Protein AF-A0A2D6UD51-F1 (afdb_monomer_lite)

Structure (mmCIF, N/CA/C/O backbone):
data_AF-A0A2D6UD51-F1
#
_entry.id   AF-A0A2D6UD51-F1
#
loop_
_atom_site.group_PDB
_atom_site.id
_atom_site.type_symbol
_atom_site.label_atom_id
_atom_site.label_alt_id
_atom_site.label_comp_id
_atom_site.label_asym_id
_atom_site.label_entity_id
_atom_site.label_seq_id
_atom_site.pdbx_PDB_ins_code
_atom_site.Cartn_x
_atom_site.Cartn_y
_atom_site.Cartn_z
_atom_site.occupancy
_atom_site.B_iso_or_equiv
_atom_site.auth_seq_id
_atom_site.auth_comp_id
_atom_site.auth_asym_id
_atom_site.auth_atom_id
_atom_site.pdbx_PDB_model_num
ATOM 1 N N . MET A 1 1 ? -27.243 4.339 31.400 1.00 42.44 1 MET A N 1
ATOM 2 C CA . MET A 1 1 ? -25.853 4.833 31.480 1.00 42.44 1 MET A CA 1
ATOM 3 C C . MET A 1 1 ? -24.941 3.638 31.710 1.00 42.44 1 MET A C 1
ATOM 5 O O . MET A 1 1 ? -25.435 2.666 32.280 1.00 42.44 1 MET A O 1
ATOM 9 N N . PRO A 1 2 ? -23.669 3.690 31.276 1.00 42.19 2 PRO A N 1
ATOM 10 C CA . PRO A 1 2 ? -22.635 2.776 31.763 1.00 42.19 2 PRO A CA 1
ATOM 11 C C . PRO A 1 2 ? -22.556 2.836 33.297 1.00 42.19 2 PRO A C 1
ATOM 13 O O . PRO A 1 2 ? -23.107 3.750 33.915 1.00 42.19 2 PRO A O 1
ATOM 16 N N . SER A 1 3 ? -21.882 1.868 33.917 1.00 50.16 3 SER A N 1
ATOM 17 C CA . SER A 1 3 ? -21.558 1.932 35.346 1.00 50.16 3 SER A CA 1
ATOM 18 C C . SER A 1 3 ? -20.895 3.277 35.675 1.00 50.16 3 SER A C 1
ATOM 20 O O . SER A 1 3 ? -19.895 3.623 35.056 1.00 50.16 3 SER A O 1
ATOM 22 N N . LEU A 1 4 ? -21.433 4.030 36.643 1.00 55.53 4 LEU A N 1
ATOM 23 C CA . LEU A 1 4 ? -20.820 5.275 37.140 1.00 55.53 4 LEU A CA 1
ATOM 24 C C . LEU A 1 4 ? -19.726 4.999 38.195 1.00 55.53 4 LEU A C 1
ATOM 26 O O . LEU A 1 4 ? -19.373 5.871 38.984 1.00 55.53 4 LEU A O 1
ATOM 30 N N . SER A 1 5 ? -19.218 3.765 38.258 1.00 52.59 5 SER A N 1
ATOM 31 C CA . SER A 1 5 ? -18.140 3.379 39.170 1.00 52.59 5 SER A CA 1
ATOM 32 C C . SER A 1 5 ? -16.829 4.056 38.760 1.00 52.59 5 SER A C 1
ATOM 34 O O . SER A 1 5 ? -16.434 3.969 37.602 1.00 52.59 5 SER A O 1
ATOM 36 N N . GLY A 1 6 ? -16.167 4.731 39.706 1.00 54.75 6 GLY A N 1
ATOM 37 C CA . GLY A 1 6 ? -14.929 5.483 39.452 1.00 54.75 6 GLY A CA 1
ATOM 38 C C . GLY A 1 6 ? -15.138 6.894 38.889 1.00 54.75 6 GLY A C 1
ATOM 39 O O . GLY A 1 6 ? -14.168 7.536 38.502 1.00 54.75 6 GLY A O 1
ATOM 40 N N . ILE A 1 7 ? -16.385 7.370 38.834 1.00 62.59 7 ILE A N 1
ATOM 41 C CA . ILE A 1 7 ? -16.730 8.755 38.502 1.00 62.59 7 ILE A CA 1
ATOM 42 C C . ILE A 1 7 ? -17.060 9.484 39.809 1.00 62.59 7 ILE A C 1
ATOM 44 O O . ILE A 1 7 ? -17.810 8.959 40.626 1.00 62.59 7 ILE A O 1
ATOM 48 N N . ASP A 1 8 ? -16.542 10.700 39.986 1.00 72.50 8 ASP A N 1
ATOM 49 C CA . ASP A 1 8 ? -16.785 11.510 41.194 1.00 72.50 8 ASP A CA 1
ATOM 50 C C . ASP A 1 8 ? -17.713 12.714 40.932 1.00 72.50 8 ASP A C 1
ATOM 52 O O . ASP A 1 8 ? -18.311 13.266 41.858 1.00 72.50 8 ASP A O 1
ATOM 56 N N . LEU A 1 9 ? -17.882 13.098 39.658 1.00 83.62 9 LEU A N 1
ATOM 57 C CA . LEU A 1 9 ? -18.710 14.221 39.214 1.00 83.62 9 LEU A CA 1
ATOM 58 C C . LEU A 1 9 ? -19.512 13.869 37.962 1.00 83.62 9 LEU A C 1
ATOM 60 O O . LEU A 1 9 ? -18.961 13.388 36.975 1.00 83.62 9 LEU A O 1
ATOM 64 N N . VAL A 1 10 ? -20.796 14.214 37.965 1.00 80.06 10 VAL A N 1
ATOM 65 C CA . VAL A 1 10 ? -21.640 14.233 36.767 1.00 80.06 10 VAL A CA 1
ATOM 66 C C . VAL A 1 10 ? -22.225 15.631 36.594 1.00 80.06 10 VAL A C 1
ATOM 68 O O . VAL A 1 10 ? -22.787 16.185 37.535 1.00 80.06 10 VAL A O 1
ATOM 71 N N . ILE A 1 11 ? -22.114 16.185 35.384 1.00 84.56 11 ILE A N 1
ATOM 72 C CA . ILE A 1 11 ? -22.740 17.452 34.985 1.00 84.56 11 ILE A CA 1
ATOM 73 C C . ILE A 1 11 ? -23.728 17.159 33.851 1.00 84.56 11 ILE A C 1
ATOM 75 O O . ILE A 1 11 ? -23.324 16.773 32.755 1.00 84.56 11 ILE A O 1
ATOM 79 N N . ASP A 1 12 ? -25.021 17.354 34.099 1.00 81.19 12 ASP A N 1
ATOM 80 C CA . ASP A 1 12 ? -26.097 17.153 33.130 1.00 81.19 12 ASP A CA 1
ATOM 81 C C . ASP A 1 12 ? -26.727 18.487 32.715 1.00 81.19 12 ASP A C 1
ATOM 83 O O . ASP A 1 12 ? -27.565 19.058 33.410 1.00 81.19 12 ASP A O 1
ATOM 87 N N . GLN A 1 13 ? -26.310 19.001 31.557 1.00 79.31 13 GLN A N 1
ATOM 88 C CA . GLN A 1 13 ? -26.825 20.261 31.003 1.00 79.31 13 GLN A CA 1
ATOM 89 C C . GLN A 1 13 ? -27.907 20.056 29.941 1.00 79.31 13 GLN A C 1
ATOM 91 O O . GLN A 1 13 ? -28.259 20.990 29.218 1.00 79.31 13 GLN A O 1
ATOM 96 N N . ARG A 1 14 ? -28.416 18.831 29.789 1.00 77.06 14 ARG A N 1
ATOM 97 C CA . ARG A 1 14 ? -29.441 18.553 28.786 1.00 77.06 14 ARG A CA 1
ATOM 98 C C . ARG A 1 14 ? -30.763 19.161 29.218 1.00 77.06 14 ARG A C 1
ATOM 100 O O . ARG A 1 14 ? -31.162 19.080 30.372 1.00 77.06 14 ARG A O 1
ATOM 107 N N . LEU A 1 15 ? -31.453 19.712 28.234 1.00 77.12 15 LEU A N 1
ATOM 108 C CA . LEU A 1 15 ? -32.728 20.380 28.393 1.00 77.12 15 LEU A CA 1
ATOM 109 C C . LEU A 1 15 ? -33.784 19.610 27.602 1.00 77.12 15 LEU A C 1
ATOM 111 O O . LEU A 1 15 ? -33.614 19.343 26.409 1.00 77.12 15 LEU A O 1
ATOM 115 N N . GLY A 1 16 ? -34.856 19.193 28.266 1.00 72.25 16 GLY A N 1
ATOM 116 C CA . GLY A 1 16 ? -35.985 18.524 27.631 1.00 72.25 16 GLY A CA 1
ATOM 117 C C . GLY A 1 16 ? -35.753 17.088 27.180 1.00 72.25 16 GLY A C 1
ATOM 118 O O . GLY A 1 16 ? -36.596 16.514 26.473 1.00 72.25 16 GLY A O 1
ATOM 119 N N . ALA A 1 17 ? -34.624 16.493 27.557 1.00 70.69 17 ALA A N 1
ATOM 120 C CA . ALA A 1 17 ? -34.274 15.135 27.174 1.00 70.69 17 ALA A CA 1
ATOM 121 C C . ALA A 1 17 ? -35.189 14.105 27.865 1.00 70.69 17 ALA A C 1
ATOM 123 O O . ALA A 1 17 ? -35.735 14.333 28.944 1.00 70.69 17 ALA A O 1
ATOM 124 N N . ASN A 1 18 ? -35.386 12.940 27.239 1.00 66.69 18 ASN A N 1
ATOM 125 C CA . ASN A 1 18 ? -35.996 11.797 27.927 1.00 66.69 18 ASN A CA 1
ATOM 126 C C . ASN A 1 18 ? -34.976 11.224 28.922 1.00 66.69 18 ASN A C 1
ATOM 128 O O . ASN A 1 18 ? -34.053 10.510 28.529 1.00 66.69 18 ASN A O 1
ATOM 132 N N . GLN A 1 19 ? -35.141 11.549 30.203 1.00 65.75 19 GLN A N 1
ATOM 133 C CA . GLN A 1 19 ? -34.215 11.159 31.262 1.00 65.75 19 GLN A CA 1
ATOM 134 C C . GLN A 1 19 ? -34.636 9.827 31.913 1.00 65.75 19 GLN A C 1
ATOM 136 O O . GLN A 1 19 ? -35.228 9.795 32.983 1.00 65.75 19 GLN A O 1
ATOM 141 N N . ASN A 1 20 ? -34.346 8.693 31.264 1.00 62.69 20 ASN A N 1
ATOM 142 C CA . ASN A 1 20 ? -34.684 7.349 31.783 1.00 62.69 20 ASN A CA 1
ATOM 143 C C . ASN A 1 20 ? -33.642 6.788 32.781 1.00 62.69 20 ASN A C 1
ATOM 145 O O . ASN A 1 20 ? -33.481 5.573 32.889 1.00 62.69 20 ASN A O 1
ATOM 149 N N . PHE A 1 21 ? -32.874 7.642 33.460 1.00 70.50 21 PHE A N 1
ATOM 150 C CA . PHE A 1 21 ? -31.707 7.231 34.257 1.00 70.50 21 PHE A CA 1
ATOM 151 C C . PHE A 1 21 ? -31.672 7.837 35.668 1.00 70.50 21 PHE A C 1
ATOM 153 O O . PHE A 1 21 ? -30.634 7.778 36.326 1.00 70.50 21 PHE A O 1
ATOM 160 N N . SER A 1 22 ? -32.785 8.380 36.169 1.00 79.75 22 SER A N 1
ATOM 161 C CA . SER A 1 22 ? -32.863 8.945 37.526 1.00 79.75 22 SER A CA 1
ATOM 162 C C . SER A 1 22 ? -32.406 7.944 38.594 1.00 79.75 22 SER A C 1
ATOM 164 O O . SER A 1 22 ? -31.707 8.328 39.522 1.00 79.75 22 SER A O 1
ATOM 166 N N . SER A 1 23 ? -32.680 6.644 38.419 1.00 79.38 23 SER A N 1
ATOM 167 C CA . SER A 1 23 ? -32.190 5.572 39.303 1.00 79.38 23 SER A CA 1
ATOM 168 C C . SER A 1 23 ? -30.661 5.500 39.392 1.00 79.38 23 SER A C 1
ATOM 170 O O . SER A 1 23 ? -30.124 5.309 40.482 1.00 79.38 23 SER A O 1
ATOM 172 N N . SER A 1 24 ? -29.954 5.697 38.276 1.00 79.06 24 SER A N 1
ATOM 173 C CA . SER A 1 24 ? -28.489 5.751 38.250 1.00 79.06 24 SER A CA 1
ATOM 174 C C . SER A 1 24 ? -27.969 6.992 38.975 1.00 79.06 24 SER A C 1
ATOM 176 O O . SER A 1 24 ? -27.073 6.864 39.805 1.00 79.06 24 SER A O 1
ATOM 178 N N . ALA A 1 25 ? -28.568 8.163 38.733 1.00 82.88 25 ALA A N 1
ATOM 179 C CA . ALA A 1 25 ? -28.207 9.403 39.428 1.00 82.88 25 ALA A CA 1
ATOM 180 C C . ALA A 1 25 ? -28.433 9.296 40.948 1.00 82.88 25 ALA A C 1
ATOM 182 O O . ALA A 1 25 ? -27.556 9.657 41.728 1.00 82.88 25 ALA A O 1
ATOM 183 N N . ILE A 1 26 ? -29.555 8.706 41.377 1.00 86.44 26 ILE A N 1
ATOM 184 C CA . ILE A 1 26 ? -29.848 8.435 42.793 1.00 86.44 26 ILE A CA 1
ATOM 185 C C . ILE A 1 26 ? -28.759 7.550 43.404 1.00 86.44 26 ILE A C 1
ATOM 187 O O . ILE A 1 26 ? -28.179 7.919 44.422 1.00 86.44 26 ILE A O 1
ATOM 191 N N . SER A 1 27 ? -28.447 6.412 42.773 1.00 81.62 27 SER A N 1
ATOM 192 C CA . SER A 1 27 ? -27.422 5.491 43.284 1.00 81.62 27 SER A CA 1
ATOM 193 C C . SER A 1 27 ? -26.031 6.129 43.353 1.00 81.62 27 SER A C 1
ATOM 195 O O . SER A 1 27 ? -25.275 5.870 44.285 1.00 81.62 27 SER A O 1
ATOM 197 N N . PHE A 1 28 ? -25.718 7.007 42.400 1.00 82.50 28 PHE A N 1
ATOM 198 C CA . PHE A 1 28 ? -24.460 7.737 42.324 1.00 82.50 28 PHE A CA 1
ATOM 199 C C . PHE A 1 28 ? -24.309 8.745 43.468 1.00 82.50 28 PHE A C 1
ATOM 201 O O . PHE A 1 28 ? -23.305 8.736 44.178 1.00 82.50 28 PHE A O 1
ATOM 208 N N . ILE A 1 29 ? -25.344 9.553 43.715 1.00 87.06 29 ILE A N 1
ATOM 209 C CA . ILE A 1 29 ? -25.373 10.517 44.823 1.00 87.06 29 ILE A CA 1
ATOM 210 C C . ILE A 1 29 ? -25.384 9.782 46.173 1.00 87.06 29 ILE A C 1
ATOM 212 O O . ILE A 1 29 ? -24.688 10.175 47.108 1.00 87.06 29 ILE A O 1
ATOM 216 N N . GLN A 1 30 ? -26.117 8.670 46.292 1.00 85.31 30 GLN A N 1
ATOM 217 C CA . GLN A 1 30 ? -26.068 7.811 47.482 1.00 85.31 30 GLN A CA 1
ATOM 218 C C . GLN A 1 30 ? -24.655 7.278 47.744 1.00 85.31 30 GLN A C 1
ATOM 220 O O . GLN A 1 30 ? -24.238 7.224 48.899 1.00 85.31 30 GLN A O 1
ATOM 225 N N . GLY A 1 31 ? -23.913 6.953 46.682 1.00 80.00 31 GLY A N 1
ATOM 226 C CA . GLY A 1 31 ? -22.532 6.477 46.727 1.00 80.00 31 GLY A CA 1
ATOM 227 C C . GLY A 1 31 ? -21.464 7.543 46.996 1.00 80.00 31 GLY A C 1
ATOM 228 O O . GLY A 1 31 ? -20.296 7.180 47.075 1.00 80.00 31 GLY A O 1
ATOM 229 N N . GLY A 1 32 ? -21.828 8.822 47.156 1.00 82.44 32 GLY A N 1
ATOM 230 C CA . GLY A 1 32 ? -20.872 9.905 47.436 1.00 82.44 32 GLY A CA 1
ATOM 231 C C . GLY A 1 32 ? -20.588 10.853 46.269 1.00 82.44 32 GLY A C 1
ATOM 232 O O . GLY A 1 32 ? -19.874 11.832 46.462 1.00 82.44 32 GLY A O 1
ATOM 233 N N . GLY A 1 33 ? -21.145 10.603 45.082 1.00 83.81 33 GLY A N 1
ATOM 234 C CA . GLY A 1 33 ? -20.879 11.405 43.887 1.00 83.81 33 GLY A CA 1
ATOM 235 C C . GLY A 1 33 ? -21.514 12.801 43.912 1.00 83.81 33 GLY A C 1
ATOM 236 O O . GLY A 1 33 ? -22.566 13.020 44.522 1.00 83.81 33 GLY A O 1
ATOM 237 N N . ILE A 1 34 ? -20.891 13.751 43.212 1.00 88.31 34 ILE A N 1
ATOM 238 C CA . ILE A 1 34 ? -21.421 15.106 43.008 1.00 88.31 34 ILE A CA 1
ATOM 239 C C . ILE A 1 34 ? -22.226 15.133 41.709 1.00 88.31 34 ILE A C 1
ATOM 241 O O . ILE A 1 34 ? -21.686 14.881 40.634 1.00 88.31 34 ILE A O 1
ATOM 245 N N . TYR A 1 35 ? -23.520 15.432 41.784 1.00 89.44 35 TYR A N 1
ATOM 246 C CA . TYR A 1 35 ? -24.397 15.489 40.615 1.00 89.44 35 TYR A CA 1
ATOM 247 C C . TYR A 1 35 ? -24.924 16.908 40.417 1.00 89.44 35 TYR A C 1
ATOM 249 O O . TYR A 1 35 ? -25.644 17.432 41.267 1.00 89.44 35 TYR A O 1
ATOM 257 N N . PHE A 1 36 ? -24.561 17.521 39.295 1.00 90.25 36 PHE A N 1
ATOM 258 C CA . PHE A 1 36 ? -25.014 18.841 38.876 1.00 90.25 36 PHE A CA 1
ATOM 259 C C . PHE A 1 36 ? -25.988 18.706 37.707 1.00 90.25 36 PHE A C 1
ATOM 261 O O . PHE A 1 36 ? -25.635 18.077 36.710 1.00 90.25 36 PHE A O 1
ATOM 268 N N . ASP A 1 37 ? -27.167 19.322 37.774 1.00 89.06 37 ASP A N 1
ATOM 269 C CA . ASP A 1 37 ? -28.133 19.293 36.677 1.00 89.06 37 ASP A CA 1
ATOM 270 C C . ASP A 1 37 ? -28.860 20.613 36.401 1.00 89.06 37 ASP A C 1
ATOM 272 O O . ASP A 1 37 ? -28.947 21.533 37.220 1.00 89.06 37 ASP A O 1
ATOM 276 N N . VAL A 1 38 ? -29.415 20.697 35.193 1.00 86.44 38 VAL A N 1
ATOM 277 C CA . VAL A 1 38 ? -30.450 21.676 34.858 1.00 86.44 38 VAL A CA 1
ATOM 278 C C . VAL A 1 38 ? -31.787 21.117 35.329 1.00 86.44 38 VAL A C 1
ATOM 280 O O . VAL A 1 38 ? -32.355 20.231 34.704 1.00 86.44 38 VAL A O 1
ATOM 283 N N . ALA A 1 39 ? -32.306 21.646 36.433 1.00 85.06 39 ALA A N 1
ATOM 284 C CA . ALA A 1 39 ? -33.563 21.203 37.032 1.00 85.06 39 ALA A CA 1
ATOM 285 C C . ALA A 1 39 ? -34.800 21.862 36.389 1.00 85.06 39 ALA A C 1
ATOM 287 O O . ALA A 1 39 ? -35.920 21.362 36.535 1.00 85.06 39 ALA A O 1
ATOM 288 N N . TRP A 1 40 ? -34.630 23.011 35.721 1.00 81.56 40 TRP A N 1
ATOM 289 C CA . TRP A 1 40 ? -35.714 23.776 35.092 1.00 81.56 40 TRP A CA 1
ATOM 290 C C . TRP A 1 40 ? -35.199 24.821 34.094 1.00 81.56 40 TRP A C 1
ATOM 292 O O . TRP A 1 40 ? -34.028 25.184 34.118 1.00 81.56 40 TRP A O 1
ATOM 302 N N . GLU A 1 41 ? -36.098 25.350 33.262 1.00 75.94 41 GLU A N 1
ATOM 303 C CA . GLU A 1 41 ? -35.842 26.481 32.367 1.00 75.94 41 GLU A CA 1
ATOM 304 C C . GLU A 1 41 ? -37.118 27.336 32.198 1.00 75.94 41 GLU A C 1
ATOM 306 O O . GLU A 1 41 ? -38.224 26.867 32.475 1.00 75.94 41 GLU A O 1
ATOM 311 N N . TRP A 1 42 ? -36.939 28.597 31.784 1.00 67.12 42 TRP A N 1
ATOM 312 C CA . TRP A 1 42 ? -37.895 29.702 31.596 1.00 67.12 42 TRP A CA 1
ATOM 313 C C . TRP A 1 42 ? -39.373 29.359 31.249 1.00 67.12 42 TRP A C 1
ATOM 315 O O . TRP A 1 42 ? -39.726 28.302 30.726 1.00 67.12 42 TRP A O 1
ATOM 325 N N . ASN A 1 43 ? -40.261 30.319 31.557 1.00 57.62 43 ASN A N 1
ATOM 326 C CA . ASN A 1 43 ? -41.726 30.223 31.666 1.00 57.62 43 ASN A CA 1
ATOM 327 C C . ASN A 1 43 ? -42.451 29.201 30.766 1.00 57.62 43 ASN A C 1
ATOM 329 O O . ASN A 1 43 ? -42.315 29.190 29.546 1.00 57.62 43 ASN A O 1
ATOM 333 N N . ASN A 1 44 ? -43.359 28.441 31.397 1.00 54.69 44 ASN A N 1
ATOM 334 C CA . ASN A 1 44 ? -44.200 27.384 30.812 1.00 54.69 44 ASN A CA 1
ATOM 335 C C . ASN A 1 44 ? -43.468 26.119 30.330 1.00 54.69 44 ASN A C 1
ATOM 337 O O . ASN A 1 44 ? -44.080 25.277 29.672 1.00 54.69 44 ASN A O 1
ATOM 341 N N . GLY A 1 45 ? -42.208 25.934 30.730 1.00 58.19 45 GLY A N 1
ATOM 342 C CA . GLY A 1 45 ? -41.428 24.761 30.365 1.00 58.19 45 GLY A CA 1
ATOM 343 C C . GLY A 1 45 ? -41.054 24.798 28.890 1.00 58.19 45 GLY A C 1
ATOM 344 O O . GLY A 1 45 ? -41.411 23.867 28.156 1.00 58.19 45 GLY A O 1
ATOM 345 N N . CYS A 1 46 ? -40.356 25.867 28.461 1.00 63.34 46 CYS A N 1
ATOM 346 C CA . CYS A 1 46 ? -39.705 25.860 27.149 1.00 63.34 46 CYS A CA 1
ATOM 347 C C . CYS A 1 46 ? -38.959 24.550 26.965 1.00 63.34 46 CYS A C 1
ATOM 349 O O . CYS A 1 46 ? -38.517 23.933 27.937 1.00 63.34 46 CYS A O 1
ATOM 351 N N . CYS A 1 47 ? -38.818 24.142 25.703 1.00 70.44 47 CYS A N 1
ATOM 352 C CA . CYS A 1 47 ? -37.724 23.255 25.374 1.00 70.44 47 CYS A CA 1
ATOM 353 C C . CYS A 1 47 ? -37.863 21.900 26.108 1.00 70.44 47 CYS A C 1
ATOM 355 O O . CYS A 1 47 ? -36.886 21.227 26.385 1.00 70.44 47 CYS A O 1
ATOM 357 N N . ASN A 1 48 ? -39.108 21.507 26.429 1.00 74.06 48 ASN A N 1
ATOM 358 C CA . ASN A 1 48 ? -39.494 20.336 27.220 1.00 74.06 48 ASN A CA 1
ATOM 359 C C . ASN A 1 48 ? -38.987 20.291 28.681 1.00 74.06 48 ASN A C 1
ATOM 361 O O . ASN A 1 48 ? -39.040 19.215 29.278 1.00 74.06 48 ASN A O 1
ATOM 365 N N . ALA A 1 49 ? -38.640 21.421 29.312 1.00 74.31 49 ALA A N 1
ATOM 366 C CA . ALA A 1 49 ? -38.126 21.499 30.695 1.00 74.31 49 ALA A CA 1
ATOM 367 C C . ALA A 1 49 ? -39.040 20.883 31.780 1.00 74.31 49 ALA A C 1
ATOM 369 O O . ALA A 1 49 ? -38.622 20.578 32.896 1.00 74.31 49 ALA A O 1
ATOM 370 N N . SER A 1 50 ? -40.308 20.614 31.448 1.00 78.06 50 SER A N 1
ATOM 371 C CA . SER A 1 50 ? -41.201 19.770 32.259 1.00 78.06 50 SER A CA 1
ATOM 372 C C . SER A 1 50 ? -40.662 18.356 32.530 1.00 78.06 50 SER A C 1
ATOM 374 O O . SER A 1 50 ? -41.061 17.736 33.520 1.00 78.06 50 SER A O 1
ATOM 376 N N . ARG A 1 51 ? -39.775 17.843 31.668 1.00 81.44 51 ARG A N 1
ATOM 377 C CA . ARG A 1 51 ? -39.076 16.564 31.837 1.00 81.44 51 ARG A CA 1
ATOM 378 C C . ARG A 1 51 ? -37.933 16.677 32.832 1.00 81.44 51 ARG A C 1
ATOM 380 O O . ARG A 1 51 ? -37.847 15.828 33.708 1.00 81.44 51 ARG A O 1
ATOM 387 N N . ASP A 1 52 ? -37.154 17.747 32.766 1.00 82.75 52 ASP A N 1
ATOM 388 C CA . ASP A 1 52 ? -36.044 17.978 33.695 1.00 82.75 52 ASP A CA 1
ATOM 389 C C . ASP A 1 52 ? -36.561 18.223 35.114 1.00 82.75 52 ASP A C 1
ATOM 391 O O . ASP A 1 52 ? -36.098 17.604 36.066 1.00 82.75 52 ASP A O 1
ATOM 395 N N . LYS A 1 53 ? -37.669 18.962 35.246 1.00 81.19 53 LYS A N 1
ATOM 396 C CA . LYS A 1 53 ? -38.416 19.064 36.510 1.00 81.19 53 LYS A CA 1
ATOM 397 C C . LYS A 1 53 ? -38.830 17.702 37.069 1.00 81.19 53 LYS A C 1
ATOM 399 O O . LYS A 1 53 ? -38.844 17.511 38.285 1.00 81.19 53 LYS A O 1
ATOM 404 N N . ARG A 1 54 ? -39.265 16.781 36.204 1.00 82.38 54 ARG A N 1
ATOM 405 C CA . ARG A 1 54 ? -39.666 15.433 36.625 1.00 82.38 54 ARG A CA 1
ATOM 406 C C . ARG A 1 54 ? -38.446 14.639 37.079 1.00 82.38 54 ARG A C 1
ATOM 408 O O . ARG A 1 54 ? -38.510 14.042 38.139 1.00 82.38 54 ARG A O 1
ATOM 415 N N . HIS A 1 55 ? -37.347 14.716 36.336 1.00 86.06 55 HIS A N 1
ATOM 416 C CA . HIS A 1 55 ? -36.082 14.069 36.681 1.00 86.06 55 HIS A CA 1
ATOM 417 C C . HIS A 1 55 ? -35.506 14.566 38.010 1.00 86.06 55 HIS A C 1
ATOM 419 O O . HIS A 1 55 ? -35.230 13.755 38.890 1.00 86.06 55 HIS A O 1
ATOM 425 N N . ALA A 1 56 ? -35.426 15.884 38.205 1.00 86.81 56 ALA A N 1
ATOM 426 C CA . ALA A 1 56 ? -35.012 16.497 39.464 1.00 86.81 56 ALA A CA 1
ATOM 427 C C . ALA A 1 56 ? -35.895 16.028 40.630 1.00 86.81 56 ALA A C 1
ATOM 429 O O . ALA A 1 56 ? -35.408 15.671 41.703 1.00 86.81 56 ALA A O 1
ATOM 430 N N . LYS A 1 57 ? -37.216 15.959 40.408 1.00 83.94 57 LYS A N 1
ATOM 431 C CA . LYS A 1 57 ? -38.154 15.416 41.393 1.00 83.94 57 LYS A CA 1
ATOM 432 C C . LYS A 1 57 ? -37.895 13.936 41.692 1.00 83.94 57 LYS A C 1
ATOM 434 O O . LYS A 1 57 ? -37.908 13.565 42.863 1.00 83.94 57 LYS A O 1
ATOM 439 N N . ASP A 1 58 ? -37.671 13.114 40.674 1.00 86.75 58 ASP A N 1
ATOM 440 C CA . ASP A 1 58 ? -37.416 11.683 40.836 1.00 86.75 58 ASP A CA 1
ATOM 441 C C . ASP A 1 58 ? -36.113 11.447 41.623 1.00 86.75 58 ASP A C 1
ATOM 443 O O . ASP A 1 58 ? -36.086 10.589 42.507 1.00 86.75 58 ASP A O 1
ATOM 447 N N . ILE A 1 59 ? -35.068 12.255 41.387 1.00 88.94 59 ILE A N 1
ATOM 448 C CA . ILE A 1 59 ? -33.827 12.243 42.181 1.00 88.94 59 ILE A CA 1
ATOM 449 C C . ILE A 1 59 ? -34.117 12.573 43.647 1.00 88.94 59 ILE A C 1
ATOM 451 O O . ILE A 1 59 ? -33.762 11.796 44.530 1.00 88.94 59 ILE A O 1
ATOM 455 N N . LEU A 1 60 ? -34.786 13.695 43.926 1.00 87.50 60 LEU A N 1
ATOM 456 C CA . LEU A 1 60 ? -35.089 14.129 45.297 1.00 87.50 60 LEU A CA 1
ATOM 457 C C . LEU A 1 60 ? -35.926 13.095 46.061 1.00 87.50 60 LEU A C 1
ATOM 459 O O . LEU A 1 60 ? -35.642 12.804 47.227 1.00 87.50 60 LEU A O 1
ATOM 463 N N . ASP A 1 61 ? -36.925 12.513 45.393 1.00 84.94 61 ASP A N 1
ATOM 464 C CA . ASP A 1 61 ? -37.752 11.445 45.948 1.00 84.94 61 ASP A CA 1
ATOM 465 C C . ASP A 1 61 ? -36.902 10.203 46.265 1.00 84.94 61 ASP A C 1
ATOM 467 O O . ASP A 1 61 ? -37.017 9.635 47.355 1.00 84.94 61 ASP A O 1
ATOM 471 N N . GLY A 1 62 ? -36.010 9.811 45.350 1.00 85.31 62 GLY A N 1
ATOM 472 C CA . GLY A 1 62 ? -35.100 8.678 45.517 1.00 85.31 62 GLY A CA 1
ATOM 473 C C . GLY A 1 62 ? -34.036 8.865 46.602 1.00 85.31 62 GLY A C 1
ATOM 474 O O . GLY A 1 62 ? -33.621 7.889 47.226 1.00 85.31 62 GLY A O 1
ATOM 475 N N . LEU A 1 63 ? -33.633 10.106 46.878 1.00 86.25 63 LEU A N 1
ATOM 476 C CA . LEU A 1 63 ? -32.727 10.459 47.979 1.00 86.25 63 LEU A CA 1
ATOM 477 C C . LEU A 1 63 ? -33.433 10.547 49.342 1.00 86.25 63 LEU A C 1
ATOM 479 O O . LEU A 1 63 ? -32.778 10.751 50.363 1.00 86.25 63 LEU A O 1
ATOM 483 N N . GLY A 1 64 ? -34.761 10.393 49.383 1.00 81.25 64 GLY A N 1
ATOM 484 C CA . GLY A 1 64 ? -35.547 10.483 50.615 1.00 81.25 64 GLY A CA 1
ATOM 485 C C . GLY A 1 64 ? -35.799 11.917 51.095 1.00 81.25 64 GLY A C 1
ATOM 486 O O . GLY A 1 64 ? -36.285 12.111 52.210 1.00 81.25 64 GLY A O 1
ATOM 487 N N . ILE A 1 65 ? -35.536 12.928 50.262 1.00 82.25 65 ILE A N 1
ATOM 488 C CA . ILE A 1 65 ? -35.736 14.350 50.573 1.00 82.25 65 ILE A CA 1
ATOM 489 C C . ILE A 1 65 ? -37.207 14.720 50.303 1.00 82.25 65 ILE A C 1
ATOM 491 O O . ILE A 1 65 ? -37.535 15.471 49.388 1.00 82.25 65 ILE A O 1
ATOM 495 N N . THR A 1 66 ? -38.134 14.132 51.069 1.00 63.38 66 THR A N 1
ATOM 496 C CA . THR A 1 66 ? -39.589 14.242 50.808 1.00 63.38 66 THR A CA 1
ATOM 497 C C . THR A 1 66 ? -40.425 14.707 52.001 1.00 63.38 66 THR A C 1
ATOM 499 O O . THR A 1 66 ? -41.598 15.038 51.833 1.00 63.38 66 THR A O 1
ATOM 502 N N . ALA A 1 67 ? -39.857 14.782 53.207 1.00 50.09 67 ALA A N 1
ATOM 503 C CA . ALA A 1 67 ? -40.659 14.836 54.432 1.00 50.09 67 ALA A CA 1
ATOM 504 C C . ALA A 1 67 ? -41.351 16.183 54.745 1.00 50.09 67 ALA A C 1
ATOM 506 O O . ALA A 1 67 ? -42.182 16.213 55.654 1.00 50.09 67 ALA A O 1
ATOM 507 N N . SER A 1 68 ? -41.093 17.284 54.021 1.00 49.91 68 SER A N 1
ATOM 508 C CA . SER A 1 68 ? -41.743 18.570 54.369 1.00 49.91 68 SER A CA 1
ATOM 509 C C . SER A 1 68 ? -41.825 19.672 53.296 1.00 49.91 68 SER A C 1
ATOM 511 O O . SER A 1 68 ? -42.247 20.782 53.616 1.00 49.91 68 SER A O 1
ATOM 513 N N . GLY A 1 69 ? -41.535 19.413 52.015 1.00 54.56 69 GLY A N 1
ATOM 514 C CA . GLY A 1 69 ? -41.748 20.427 50.971 1.00 54.56 69 GLY A CA 1
ATOM 515 C C . GLY A 1 69 ? -41.658 19.873 49.555 1.00 54.56 69 GLY A C 1
ATOM 516 O O . GLY A 1 69 ? -40.665 19.257 49.193 1.00 54.56 69 GLY A O 1
ATOM 517 N N . VAL A 1 70 ? -42.691 20.093 48.740 1.00 61.56 70 VAL A N 1
ATOM 518 C CA . VAL A 1 70 ? -42.639 19.790 47.303 1.00 61.56 70 VAL A CA 1
ATOM 519 C C . VAL A 1 70 ? -41.775 20.855 46.629 1.00 61.56 70 VAL A C 1
ATOM 521 O O . VAL A 1 70 ? -42.014 22.048 46.839 1.00 61.56 70 VAL A O 1
ATOM 524 N N . MET A 1 71 ? -40.801 20.448 45.807 1.00 71.94 71 MET A N 1
ATOM 525 C CA . MET A 1 71 ? -40.118 21.388 44.918 1.00 71.94 71 MET A CA 1
ATOM 526 C C . MET A 1 71 ? -41.139 21.929 43.913 1.00 71.94 71 MET A C 1
ATOM 528 O O . MET A 1 71 ? -41.682 21.177 43.097 1.00 71.94 71 MET A O 1
ATOM 532 N N . THR A 1 72 ? -41.456 23.220 43.994 1.00 72.12 72 THR A N 1
ATOM 533 C CA . THR A 1 72 ? -42.381 23.863 43.054 1.00 72.12 72 THR A CA 1
ATOM 534 C C . THR A 1 72 ? -41.648 24.903 42.230 1.00 72.12 72 THR A C 1
ATOM 536 O O . THR A 1 72 ? -40.760 25.593 42.718 1.00 72.12 72 THR A O 1
ATOM 539 N N . PHE A 1 73 ? -42.030 25.005 40.963 1.00 72.50 73 PHE A N 1
ATOM 540 C CA . PHE A 1 73 ? -41.430 25.909 39.986 1.00 72.50 73 PHE A CA 1
ATOM 541 C C . PHE A 1 73 ? -42.452 26.994 39.656 1.00 72.50 73 PHE A C 1
ATOM 543 O O . PHE A 1 73 ? -43.652 26.697 39.604 1.00 72.50 73 PHE A O 1
ATOM 550 N N . ASP A 1 74 ? -42.004 28.235 39.474 1.00 64.00 74 ASP A N 1
ATOM 551 C CA . ASP A 1 74 ? -42.898 29.328 39.089 1.00 64.00 74 ASP A CA 1
ATOM 552 C C . ASP A 1 74 ? -43.336 29.173 37.629 1.00 64.00 74 ASP A C 1
ATOM 554 O O . ASP A 1 74 ? -42.511 29.065 36.724 1.00 64.00 74 ASP A O 1
ATOM 558 N N . GLY A 1 75 ? -44.651 29.144 37.409 1.00 54.28 75 GLY A N 1
ATOM 559 C CA . GLY A 1 75 ? -45.270 29.168 36.083 1.00 54.28 75 GLY A CA 1
ATOM 560 C C . GLY A 1 75 ? -45.917 30.513 35.747 1.00 54.28 75 GLY A C 1
ATOM 561 O O . GLY A 1 75 ? -46.640 30.606 34.756 1.00 54.28 75 GLY A O 1
ATOM 562 N N . THR A 1 76 ? -45.752 31.545 36.582 1.00 52.06 76 THR A N 1
ATOM 563 C CA . THR A 1 76 ? -46.424 32.831 36.384 1.00 52.06 76 THR A CA 1
ATOM 564 C C . THR A 1 76 ? -45.666 33.747 35.419 1.00 52.06 76 THR A C 1
ATOM 566 O O . THR A 1 76 ? -44.466 33.999 35.519 1.00 52.06 76 THR A O 1
ATOM 569 N N . ASN A 1 77 ? -46.405 34.300 34.454 1.00 48.41 77 ASN A N 1
ATOM 570 C CA . ASN A 1 77 ? -45.918 35.324 33.535 1.00 48.41 77 ASN A CA 1
ATOM 571 C C . ASN A 1 77 ? -45.755 36.656 34.268 1.00 48.41 77 ASN A C 1
ATOM 573 O O . ASN A 1 77 ? -46.664 37.484 34.248 1.00 48.41 77 ASN A O 1
ATOM 577 N N . ASN A 1 78 ? -44.610 36.875 34.920 1.00 48.34 78 ASN A N 1
ATOM 578 C CA . ASN A 1 78 ? -44.270 38.184 35.466 1.00 48.34 78 ASN A CA 1
ATOM 579 C C . ASN A 1 78 ? -43.372 38.976 34.488 1.00 48.34 78 ASN A C 1
ATOM 581 O O . ASN A 1 78 ? -42.156 38.767 34.462 1.00 48.34 78 ASN A O 1
ATOM 585 N N . PRO A 1 79 ? -43.926 39.929 33.711 1.00 43.19 79 PRO A N 1
ATOM 586 C CA . PRO A 1 79 ? -43.179 40.695 32.710 1.00 43.19 79 PRO A CA 1
ATOM 587 C C . PRO A 1 79 ? -42.090 41.613 33.297 1.00 43.19 79 PRO A C 1
ATOM 589 O O . PRO A 1 79 ? -41.265 42.126 32.552 1.00 43.19 79 PRO A O 1
ATOM 592 N N . THR A 1 80 ? -42.020 41.797 34.622 1.00 48.22 80 THR A N 1
ATOM 593 C CA . THR A 1 80 ? -40.942 42.567 35.284 1.00 48.22 80 THR A CA 1
ATOM 594 C C . THR A 1 80 ? -39.628 41.784 35.450 1.00 48.22 80 THR A C 1
ATOM 596 O O . THR A 1 80 ? -38.651 42.296 36.005 1.00 48.22 80 THR A O 1
ATOM 599 N N . ARG A 1 81 ? -39.581 40.522 35.002 1.00 52.94 81 ARG A N 1
ATOM 600 C CA . ARG A 1 81 ? -38.443 39.604 35.191 1.00 52.94 81 ARG A CA 1
ATOM 601 C C . ARG A 1 81 ? -37.941 38.958 33.896 1.00 52.94 81 ARG A C 1
ATOM 603 O O . ARG A 1 81 ? -37.290 37.926 33.955 1.00 52.94 81 ARG A O 1
ATOM 610 N N . VAL A 1 82 ? -38.217 39.580 32.751 1.00 48.06 82 VAL A N 1
ATOM 611 C CA . VAL A 1 82 ? -37.737 39.150 31.431 1.00 48.06 82 VAL A CA 1
ATOM 612 C C . VAL A 1 82 ? -36.428 39.890 31.127 1.00 48.06 82 VAL A C 1
ATOM 614 O O . VAL A 1 82 ? -36.445 41.103 30.934 1.00 48.06 82 VAL A O 1
ATOM 617 N N . GLY A 1 83 ? -35.296 39.183 31.154 1.00 59.16 83 GLY A N 1
ATOM 618 C CA . GLY A 1 83 ? -33.966 39.730 30.857 1.00 59.16 83 GLY A CA 1
ATOM 619 C C . GLY A 1 83 ? -32.861 39.159 31.748 1.00 59.16 83 GLY A C 1
ATOM 620 O O . GLY A 1 83 ? -33.140 38.610 32.816 1.00 59.16 83 GLY A O 1
ATOM 621 N N . SER A 1 84 ? -31.608 39.316 31.307 1.00 68.88 84 SER A N 1
ATOM 622 C CA . SER A 1 84 ? -30.439 38.827 32.042 1.00 68.88 84 SER A CA 1
ATOM 623 C C . SER A 1 84 ? -30.383 39.405 33.460 1.00 68.88 84 SER A C 1
ATOM 625 O O . SER A 1 84 ? -30.614 40.600 33.662 1.00 68.88 84 SER A O 1
ATOM 627 N N . ARG A 1 85 ? -30.092 38.555 34.450 1.00 74.56 85 ARG A N 1
ATOM 628 C CA . ARG A 1 85 ? -30.026 38.929 35.871 1.00 74.56 85 ARG A CA 1
ATOM 629 C C . ARG A 1 85 ? -28.736 38.444 36.495 1.00 74.56 85 ARG A C 1
ATOM 631 O O . ARG A 1 85 ? -28.440 37.263 36.395 1.00 74.56 85 ARG A O 1
ATOM 638 N N . THR A 1 86 ? -28.059 39.330 37.210 1.00 81.38 86 THR A N 1
ATOM 639 C CA . THR A 1 86 ? -26.968 38.980 38.121 1.00 81.38 86 THR A CA 1
ATOM 640 C C . THR A 1 86 ? -27.526 38.877 39.538 1.00 81.38 86 THR A C 1
ATOM 642 O O . THR A 1 86 ? -28.249 39.772 39.983 1.00 81.38 86 THR A O 1
ATOM 645 N N . LEU A 1 87 ? -27.254 37.769 40.222 1.00 84.12 87 LEU A N 1
ATOM 646 C CA . LEU A 1 87 ? -27.674 37.498 41.593 1.00 84.12 87 LEU A CA 1
ATOM 647 C C . LEU A 1 87 ? -26.453 37.115 42.427 1.00 84.12 87 LEU A C 1
ATOM 649 O O . LEU A 1 87 ? -25.686 36.238 42.035 1.00 84.12 87 LEU A O 1
ATOM 653 N N . SER A 1 88 ? -26.302 37.738 43.592 1.00 87.25 88 SER A N 1
ATOM 654 C CA . SER A 1 88 ? -25.241 37.380 44.530 1.00 87.25 88 SER A CA 1
ATOM 655 C C . SER A 1 88 ? -25.484 35.984 45.109 1.00 87.25 88 SER A C 1
ATOM 657 O O . SER A 1 88 ? -26.622 35.621 45.434 1.00 87.25 88 SER A O 1
ATOM 659 N N . ILE A 1 89 ? -24.409 35.204 45.218 1.00 88.56 89 ILE A N 1
ATOM 660 C CA . ILE A 1 89 ? -24.437 33.872 45.808 1.00 88.56 89 ILE A CA 1
ATOM 661 C C . ILE A 1 89 ? -24.458 34.016 47.331 1.00 88.56 89 ILE A C 1
ATOM 663 O O . ILE A 1 89 ? -23.562 34.589 47.951 1.00 88.56 89 ILE A O 1
ATOM 667 N N . ASN A 1 90 ? -25.510 33.479 47.937 1.00 87.19 90 ASN A N 1
ATOM 668 C CA . ASN A 1 90 ? -25.682 33.390 49.373 1.00 87.19 90 ASN A CA 1
ATOM 669 C C . ASN A 1 90 ? -24.944 32.146 49.873 1.00 87.19 90 ASN A C 1
ATOM 671 O O . ASN A 1 90 ? -25.478 31.038 49.811 1.00 87.19 90 ASN A O 1
ATOM 675 N N . VAL A 1 91 ? -23.718 32.334 50.362 1.00 83.88 91 VAL A N 1
ATOM 676 C CA . VAL A 1 91 ? -22.957 31.259 51.009 1.00 83.88 91 VAL A CA 1
ATOM 677 C C . VAL A 1 91 ? -23.697 30.801 52.272 1.00 83.88 91 VAL A C 1
ATOM 679 O O . VAL A 1 91 ? -23.938 31.630 53.157 1.00 83.88 91 VAL A O 1
ATOM 682 N N . PRO A 1 92 ? -24.073 29.513 52.378 1.00 79.06 92 PRO A N 1
ATOM 683 C CA . PRO A 1 92 ? -24.738 29.000 53.566 1.00 79.06 92 PRO A CA 1
ATOM 684 C C . PRO A 1 92 ? -23.833 29.083 54.798 1.00 79.06 92 PRO A C 1
ATOM 686 O O . PRO A 1 92 ? -22.642 28.784 54.729 1.00 79.06 92 PRO A O 1
ATOM 689 N N . ASP A 1 93 ? -24.404 29.455 55.944 1.00 75.88 93 ASP A N 1
ATOM 690 C CA . ASP A 1 93 ? -23.687 29.405 57.218 1.00 75.88 93 ASP A CA 1
ATOM 691 C C . ASP A 1 93 ? -23.587 27.953 57.704 1.00 75.88 93 ASP A C 1
ATOM 693 O O . ASP A 1 93 ? -24.544 27.383 58.229 1.00 75.88 93 ASP A O 1
ATOM 697 N N . THR A 1 94 ? -22.410 27.355 57.525 1.00 72.62 94 THR A N 1
ATOM 698 C CA . THR A 1 94 ? -22.102 25.986 57.962 1.00 72.62 94 THR A CA 1
ATOM 699 C C . THR A 1 94 ? -21.776 25.892 59.455 1.00 72.62 94 THR A C 1
ATOM 701 O O . THR A 1 94 ? -21.624 24.792 59.977 1.00 72.62 94 THR A O 1
ATOM 704 N N . SER A 1 95 ? -21.695 27.018 60.175 1.00 68.12 95 SER A N 1
ATOM 705 C CA . SER A 1 95 ? -21.401 27.059 61.615 1.00 68.12 95 SER A CA 1
ATOM 706 C C . SER A 1 95 ? -22.651 27.074 62.507 1.00 68.12 95 SER A C 1
ATOM 708 O O . SER A 1 95 ? -22.552 26.813 63.709 1.00 68.12 95 SER A O 1
ATOM 710 N N . SER A 1 96 ? -23.838 27.324 61.939 1.00 59.84 96 SER A N 1
ATOM 711 C CA . SER A 1 96 ? -25.127 27.265 62.638 1.00 59.84 96 SER A CA 1
ATOM 712 C C . SER A 1 96 ? -25.925 25.998 62.288 1.00 59.84 96 SER A C 1
ATOM 714 O O . SER A 1 96 ? -25.849 25.453 61.191 1.00 59.84 96 SER A O 1
ATOM 716 N N . GLY A 1 97 ? -26.672 25.483 63.275 1.00 65.94 97 GLY A N 1
ATOM 717 C CA . GLY A 1 97 ? -27.118 24.082 63.425 1.00 65.94 97 GLY A CA 1
ATOM 718 C C . GLY A 1 97 ? -27.921 23.381 62.311 1.00 65.94 97 GLY A C 1
ATOM 719 O O . GLY A 1 97 ? -28.349 22.252 62.537 1.00 65.94 97 GLY A O 1
ATOM 720 N N . VAL A 1 98 ? -28.148 23.987 61.140 1.00 69.50 98 VAL A N 1
ATOM 721 C CA . VAL A 1 98 ? -28.820 23.338 59.994 1.00 69.50 98 VAL A CA 1
ATOM 722 C C . VAL A 1 98 ? -27.823 22.622 59.075 1.00 69.50 98 VAL A C 1
ATOM 724 O O . VAL A 1 98 ? -28.129 21.528 58.609 1.00 69.50 98 VAL A O 1
ATOM 727 N N . LEU A 1 99 ? -26.627 23.190 58.877 1.00 73.81 99 LEU A N 1
ATOM 728 C CA . LEU A 1 99 ? -25.545 22.635 58.043 1.00 73.81 99 LEU A CA 1
ATOM 729 C C . LEU A 1 99 ? -24.269 22.338 58.852 1.00 73.81 99 LEU A C 1
ATOM 731 O O . LEU A 1 99 ? -23.196 22.170 58.280 1.00 73.81 99 LEU A O 1
ATOM 735 N N . ALA A 1 100 ? -24.385 22.241 60.183 1.00 66.00 100 ALA A N 1
ATOM 736 C CA . ALA A 1 100 ? -23.272 22.067 61.127 1.00 66.00 100 ALA A CA 1
ATOM 737 C C . ALA A 1 100 ? -22.477 20.744 60.993 1.00 66.00 100 ALA A C 1
ATOM 739 O O . ALA A 1 100 ? -21.611 20.462 61.820 1.00 66.00 100 ALA A O 1
ATOM 740 N N . GLY A 1 101 ? -22.762 19.935 59.969 1.00 65.94 101 GLY A N 1
ATOM 741 C CA . GLY A 1 101 ? -22.038 18.713 59.614 1.00 65.94 101 GLY A CA 1
ATOM 742 C C . GLY A 1 101 ? -21.680 18.609 58.127 1.00 65.94 101 GLY A C 1
ATOM 743 O O . GLY A 1 101 ? -21.316 17.524 57.685 1.00 65.94 101 GLY A O 1
ATOM 744 N N . SER A 1 102 ? -21.803 19.693 57.352 1.00 77.25 102 SER A N 1
ATOM 745 C CA . SER A 1 102 ? -21.414 19.705 55.937 1.00 77.25 102 SER A CA 1
ATOM 746 C C . SER A 1 102 ? -19.902 19.550 55.763 1.00 77.25 102 SER A C 1
ATOM 748 O O . SER A 1 102 ? -19.114 20.225 56.425 1.00 77.25 102 SER A O 1
ATOM 750 N N . SER A 1 103 ? -19.504 18.663 54.848 1.00 74.44 103 SER A N 1
ATOM 751 C CA . SER A 1 103 ? -18.128 18.527 54.357 1.00 74.44 103 SER A CA 1
ATOM 752 C C . SER A 1 103 ? -17.852 19.389 53.119 1.00 74.44 103 SER A C 1
ATOM 754 O O . SER A 1 103 ? -16.758 19.322 52.563 1.00 74.44 103 SER A O 1
ATOM 756 N N . ILE A 1 104 ? -18.836 20.170 52.664 1.00 84.94 104 ILE A N 1
ATOM 757 C CA . ILE A 1 104 ? -18.746 21.017 51.474 1.00 84.94 104 ILE A CA 1
ATOM 758 C C . ILE A 1 104 ? -18.138 22.366 51.866 1.00 84.94 104 ILE A C 1
ATOM 760 O O . ILE A 1 104 ? -18.685 23.102 52.690 1.00 84.94 104 ILE A O 1
ATOM 764 N N . ASP A 1 105 ? -17.007 22.711 51.252 1.00 84.25 105 ASP A N 1
ATOM 765 C CA . ASP A 1 105 ? -16.399 24.032 51.406 1.00 84.25 105 ASP A CA 1
ATOM 766 C C . ASP A 1 105 ? -17.072 25.039 50.466 1.00 84.25 105 ASP A C 1
ATOM 768 O O . ASP A 1 105 ? -16.846 25.035 49.258 1.00 84.25 105 ASP A O 1
ATOM 772 N N . TYR A 1 106 ? -17.901 25.921 51.024 1.00 86.94 106 TYR A N 1
ATOM 773 C CA . TYR A 1 106 ? -18.559 26.997 50.279 1.00 86.94 106 TYR A CA 1
ATOM 774 C C . TYR A 1 106 ? -17.716 28.279 50.174 1.00 86.94 106 TYR A C 1
ATOM 776 O O . TYR A 1 106 ? -18.142 29.238 49.526 1.00 86.94 106 TYR A O 1
ATOM 784 N N . SER A 1 107 ? -16.532 28.337 50.794 1.00 83.38 107 SER A N 1
ATOM 785 C CA . SER A 1 107 ? -15.686 29.535 50.792 1.00 83.38 107 SER A CA 1
ATOM 786 C C . SER A 1 107 ? -15.305 30.054 49.394 1.00 83.38 107 SER A C 1
ATOM 788 O O . SER A 1 107 ? -15.276 31.281 49.243 1.00 83.38 107 SER A O 1
ATOM 790 N N . PRO A 1 108 ? -15.132 29.213 48.344 1.00 85.81 108 PRO A N 1
ATOM 791 C CA . PRO A 1 108 ? -14.863 29.699 46.986 1.00 85.81 108 PRO A CA 1
ATOM 792 C C . PRO A 1 108 ? -16.004 30.527 46.380 1.00 85.81 108 PRO A C 1
ATOM 794 O O . PRO A 1 108 ? -15.776 31.315 45.463 1.00 85.81 108 PRO A O 1
ATOM 797 N N . LEU A 1 109 ? -17.225 30.386 46.908 1.00 86.81 109 LEU A N 1
ATOM 798 C CA . LEU A 1 109 ? -18.407 31.131 46.471 1.00 86.81 109 LEU A CA 1
ATOM 799 C C . LEU A 1 109 ? -18.613 32.451 47.233 1.00 86.81 109 LEU A C 1
ATOM 801 O O . LEU A 1 109 ? -19.542 33.204 46.934 1.00 86.81 109 LEU A O 1
ATOM 805 N N . SER A 1 110 ? -17.770 32.759 48.222 1.00 87.31 110 SER A N 1
ATOM 806 C CA . SER A 1 110 ? -17.918 33.963 49.043 1.00 87.31 110 SER A CA 1
ATOM 807 C C . SER A 1 110 ? -17.729 35.239 48.222 1.00 87.31 110 SER A C 1
ATOM 809 O O . SER A 1 110 ? -16.698 35.443 47.582 1.00 87.31 110 SER A O 1
ATOM 811 N N . GLY A 1 111 ? -18.740 36.113 48.247 1.00 85.00 111 GLY A N 1
ATOM 812 C CA . GLY A 1 111 ? -18.740 37.381 47.510 1.00 85.00 111 GLY A CA 1
ATOM 813 C C . GLY A 1 111 ? -18.911 37.244 45.994 1.00 85.00 111 GLY A C 1
ATOM 814 O O . GLY A 1 111 ? -18.709 38.228 45.287 1.00 85.00 111 GLY A O 1
ATOM 815 N N . LYS A 1 112 ? -19.263 36.051 45.499 1.00 87.94 112 LYS A N 1
ATOM 816 C CA . LYS A 1 112 ? -19.446 35.757 44.074 1.00 87.94 112 LYS A CA 1
ATOM 817 C C . LYS A 1 112 ? -20.863 36.068 43.602 1.00 87.94 112 LYS A C 1
ATOM 819 O O . LYS A 1 112 ? -21.818 35.990 44.377 1.00 87.94 112 LYS A O 1
ATOM 824 N N . GLU A 1 113 ? -21.013 36.380 42.318 1.00 87.38 113 GLU A N 1
ATOM 825 C CA . GLU A 1 113 ? -22.320 36.593 41.685 1.00 87.38 113 GLU A CA 1
ATOM 826 C C . GLU A 1 113 ? -22.501 35.737 40.430 1.00 87.38 113 GLU A C 1
ATOM 828 O O . GLU A 1 113 ? -21.597 35.617 39.610 1.00 87.38 113 GLU A O 1
ATOM 833 N N . ILE A 1 114 ? -23.701 35.188 40.243 1.00 83.56 114 ILE A N 1
ATOM 834 C CA . ILE A 1 114 ? -24.060 34.413 39.053 1.00 83.56 114 ILE A CA 1
ATOM 835 C C . ILE A 1 114 ? -25.031 35.193 38.171 1.00 83.56 114 ILE A C 1
ATOM 837 O O . ILE A 1 114 ? -25.996 35.804 38.641 1.00 83.56 114 ILE A O 1
ATOM 841 N N . LYS A 1 115 ? -24.778 35.153 36.868 1.00 82.69 115 LYS A N 1
ATOM 842 C CA . LYS A 1 115 ? -25.575 35.786 35.831 1.00 82.69 115 LYS A CA 1
ATOM 843 C C . LYS A 1 115 ? -26.370 34.755 35.036 1.00 82.69 115 LYS A C 1
ATOM 845 O O . LYS A 1 115 ? -25.823 33.804 34.489 1.00 82.69 115 LYS A O 1
ATOM 850 N N . PHE A 1 116 ? -27.666 34.997 34.921 1.00 78.25 116 PHE A N 1
ATOM 851 C CA . PHE A 1 116 ? -28.623 34.177 34.184 1.00 78.25 116 PHE A CA 1
ATOM 852 C C . PHE A 1 116 ? -29.078 34.896 32.909 1.00 78.25 116 PHE A C 1
ATOM 854 O O . PHE A 1 116 ? -29.075 36.134 32.865 1.00 78.25 116 PHE A O 1
ATOM 861 N N . GLY A 1 117 ? -29.488 34.142 31.885 1.00 67.19 117 GLY A N 1
ATOM 862 C CA . GLY A 1 117 ? -30.053 34.682 30.642 1.00 67.19 117 GLY A CA 1
ATOM 863 C C . GLY A 1 117 ? -31.535 35.031 30.798 1.00 67.19 117 GLY A C 1
ATOM 864 O O . GLY A 1 117 ? -31.975 36.101 30.371 1.00 67.19 117 GLY A O 1
ATOM 865 N N . ALA A 1 118 ? -32.274 34.173 31.504 1.00 67.94 118 ALA A N 1
ATOM 866 C CA . ALA A 1 118 ? -33.645 34.365 31.955 1.00 67.94 118 ALA A CA 1
ATOM 867 C C . ALA A 1 118 ? -33.919 33.415 33.139 1.00 67.94 118 ALA A C 1
ATOM 869 O O . ALA A 1 118 ? -34.446 32.322 32.955 1.00 67.94 118 ALA A O 1
ATOM 870 N N . ALA A 1 119 ? -33.564 33.830 34.362 1.00 61.53 119 ALA A N 1
ATOM 871 C CA . ALA A 1 119 ? -33.613 32.954 35.537 1.00 61.53 119 ALA A CA 1
ATOM 872 C C . ALA A 1 119 ? -35.006 32.323 35.742 1.00 61.53 119 ALA A C 1
ATOM 874 O O . ALA A 1 119 ? -35.955 33.013 36.134 1.00 61.53 119 ALA A O 1
ATOM 875 N N . GLY A 1 120 ? -35.123 31.011 35.517 1.00 65.81 120 GLY A N 1
ATOM 876 C CA . GLY A 1 120 ? -36.254 30.230 36.001 1.00 65.81 120 GLY A CA 1
ATOM 877 C C . GLY A 1 120 ? -36.272 30.260 37.528 1.00 65.81 120 GLY A C 1
ATOM 878 O O . GLY A 1 120 ? -35.226 30.275 38.176 1.00 65.81 120 GLY A O 1
ATOM 879 N N . LEU A 1 121 ? -37.458 30.331 38.131 1.00 68.88 121 LEU A N 1
ATOM 880 C CA . LEU A 1 121 ? -37.603 30.412 39.585 1.00 68.88 121 LEU A CA 1
ATOM 881 C C . LEU A 1 121 ? -38.061 29.074 40.157 1.00 68.88 121 LEU A C 1
ATOM 883 O O . LEU A 1 121 ? -39.017 28.465 39.664 1.00 68.88 121 LEU A O 1
ATOM 887 N N . ILE A 1 122 ? -37.419 28.670 41.252 1.00 78.12 122 ILE A N 1
ATOM 888 C CA . ILE A 1 122 ? -37.858 27.548 42.078 1.00 78.12 122 ILE A CA 1
ATOM 889 C C . ILE A 1 122 ? -38.545 28.145 43.312 1.00 78.12 122 ILE A C 1
ATOM 891 O O . ILE A 1 122 ? -37.912 28.627 44.251 1.00 78.12 122 ILE A O 1
ATOM 895 N N . ASN A 1 123 ? -39.877 28.165 43.293 1.00 74.06 123 ASN A N 1
ATOM 896 C CA . ASN A 1 123 ? -40.715 28.800 44.314 1.00 74.06 123 ASN A CA 1
ATOM 897 C C . ASN A 1 123 ? -40.476 28.236 45.716 1.00 74.06 123 ASN A C 1
ATOM 899 O O . ASN A 1 123 ? -40.457 28.983 46.694 1.00 74.06 123 ASN A O 1
ATOM 903 N N . THR A 1 124 ? -40.305 26.920 45.818 1.00 78.75 124 THR A N 1
ATOM 904 C CA . THR A 1 124 ? -40.073 26.226 47.087 1.00 78.75 124 THR A CA 1
ATOM 905 C C . THR A 1 124 ? -39.034 25.137 46.896 1.00 78.75 124 THR A C 1
ATOM 907 O O . THR A 1 124 ? -39.128 24.368 45.942 1.00 78.75 124 THR A O 1
ATOM 910 N N . LEU A 1 125 ? -38.072 25.052 47.815 1.00 83.12 125 LEU A N 1
ATOM 911 C CA . LEU A 1 125 ? -37.151 23.922 47.921 1.00 83.12 125 LEU A CA 1
ATOM 912 C C . LEU A 1 125 ? -37.631 22.949 49.012 1.00 83.12 125 LEU A C 1
ATOM 914 O O . LEU A 1 125 ? -38.204 23.398 50.011 1.00 83.12 125 LEU A O 1
ATOM 918 N N . PRO A 1 126 ? -37.415 21.633 48.847 1.00 83.56 126 PRO A N 1
ATOM 919 C CA . PRO A 1 126 ? -37.630 20.659 49.912 1.00 83.56 126 PRO A CA 1
ATOM 920 C C . PRO A 1 126 ? -36.736 20.918 51.131 1.00 83.56 126 PRO A C 1
ATOM 922 O O . PRO A 1 126 ? -35.628 21.441 51.013 1.00 83.56 126 PRO A O 1
ATOM 925 N N . THR A 1 127 ? -37.196 20.498 52.312 1.00 79.06 127 THR A N 1
ATOM 926 C CA . THR A 1 127 ? -36.365 20.480 53.527 1.00 79.06 127 THR A CA 1
ATOM 927 C C . THR A 1 127 ? -35.205 19.509 53.330 1.00 79.06 127 THR A C 1
ATOM 929 O O . THR A 1 127 ? -35.447 18.327 53.102 1.00 79.06 127 THR A O 1
ATOM 932 N N . GLY A 1 128 ? -33.971 20.012 53.398 1.00 80.81 128 GLY A N 1
ATOM 933 C CA . GLY A 1 128 ? -32.762 19.273 53.021 1.00 80.81 128 GLY A CA 1
ATOM 934 C C . GLY A 1 128 ? -31.997 19.896 51.854 1.00 80.81 128 GLY A C 1
ATOM 935 O O . GLY A 1 128 ? -30.866 19.492 51.596 1.00 80.81 128 GLY A O 1
ATOM 936 N N . CYS A 1 129 ? -32.573 20.894 51.180 1.00 87.69 129 CYS A N 1
ATOM 937 C CA . CYS A 1 129 ? -31.894 21.662 50.142 1.00 87.69 129 CYS A CA 1
ATOM 938 C C . CYS A 1 129 ? -31.839 23.151 50.501 1.00 87.69 129 CYS A C 1
ATOM 940 O O . CYS A 1 129 ? -32.790 23.718 51.044 1.00 87.69 129 CYS A O 1
ATOM 942 N N . THR A 1 130 ? -30.730 23.792 50.149 1.00 87.81 130 THR A N 1
ATOM 943 C CA . THR A 1 130 ? -30.435 25.198 50.412 1.00 87.81 130 THR A CA 1
ATOM 944 C C . THR A 1 130 ? -30.371 25.962 49.096 1.00 87.81 130 THR A C 1
ATOM 946 O O . THR A 1 130 ? -29.644 25.582 48.179 1.00 87.81 130 THR A O 1
ATOM 949 N N . GLY A 1 131 ? -31.127 27.055 48.996 1.00 88.44 131 GLY A N 1
ATOM 950 C CA . GLY A 1 131 ? -31.047 27.972 47.861 1.00 88.44 131 GLY A CA 1
ATOM 951 C C . GLY A 1 131 ? -29.798 28.840 47.967 1.00 88.44 131 GLY A C 1
ATOM 952 O O . GLY A 1 131 ? -29.617 29.540 48.961 1.00 88.44 131 GLY A O 1
ATOM 953 N N . LEU A 1 132 ? -28.957 28.817 46.936 1.00 89.06 132 LEU A N 1
ATOM 954 C CA . LEU A 1 132 ? -27.704 29.575 46.882 1.00 89.06 132 LEU A CA 1
ATOM 955 C C . LEU A 1 132 ? -27.886 30.971 46.281 1.00 89.06 132 LEU A C 1
ATOM 957 O O . LEU A 1 132 ? -26.980 31.787 46.346 1.00 89.06 132 LEU A O 1
ATOM 961 N N . VAL A 1 133 ? -29.052 31.285 45.719 1.00 86.75 133 VAL A N 1
ATOM 962 C CA . VAL A 1 133 ? -29.388 32.626 45.216 1.00 86.75 133 VAL A CA 1
ATOM 963 C C . VAL A 1 133 ? -30.820 32.997 45.573 1.00 86.75 133 VAL A C 1
ATOM 965 O O . VAL A 1 133 ? -31.670 32.140 45.831 1.00 86.75 133 VAL A O 1
ATOM 968 N N . THR A 1 134 ? -31.118 34.296 45.550 1.00 80.31 134 THR A N 1
ATOM 969 C CA . THR A 1 134 ? -32.484 34.793 45.763 1.00 80.31 134 THR A CA 1
ATOM 970 C C . THR A 1 134 ? -33.435 34.206 44.713 1.00 80.31 134 THR A C 1
ATOM 972 O O . THR A 1 134 ? -33.228 34.397 43.519 1.00 80.31 134 THR A O 1
ATOM 975 N N . GLY A 1 135 ? -34.499 33.522 45.151 1.00 76.25 135 GLY A N 1
ATOM 976 C CA . GLY A 1 135 ? -35.453 32.844 44.258 1.00 76.25 135 GLY A CA 1
ATOM 977 C C . GLY A 1 135 ? -35.110 31.384 43.930 1.00 76.25 135 GLY A C 1
ATOM 978 O O . GLY A 1 135 ? -35.790 30.785 43.100 1.00 76.25 135 GLY A O 1
ATOM 979 N N . ASN A 1 136 ? -34.085 30.821 44.587 1.00 83.88 136 ASN A N 1
ATOM 980 C CA . ASN A 1 136 ? -33.668 29.414 44.510 1.00 83.88 136 ASN A CA 1
ATOM 981 C C . ASN A 1 136 ? -33.336 28.910 43.092 1.00 83.88 136 ASN A C 1
ATOM 983 O O . ASN A 1 136 ? -33.348 27.708 42.854 1.00 83.88 136 ASN A O 1
ATOM 987 N N . SER A 1 137 ? -33.026 29.806 42.149 1.00 82.50 137 SER A N 1
ATOM 988 C CA . SER A 1 137 ? -32.639 29.451 40.772 1.00 82.50 137 SER A CA 1
ATOM 989 C C . SER A 1 137 ? -31.331 28.656 40.682 1.00 82.50 137 SER A C 1
ATOM 991 O O . SER A 1 137 ? -31.025 28.103 39.633 1.00 82.50 137 SER A O 1
ATOM 993 N N . LEU A 1 138 ? -30.576 28.610 41.777 1.00 87.88 138 LEU A N 1
ATOM 994 C CA . LEU A 1 138 ? -29.447 27.730 42.032 1.00 87.88 138 LEU A CA 1
ATOM 995 C C . LEU A 1 138 ? -29.632 27.186 43.451 1.00 87.88 138 LEU A C 1
ATOM 997 O O . LEU A 1 138 ? -29.854 27.969 44.384 1.00 87.88 138 LEU A O 1
ATOM 1001 N N . PHE A 1 139 ? -29.555 25.872 43.623 1.00 89.88 139 PHE A N 1
ATOM 1002 C CA . PHE A 1 139 ? -29.702 25.220 44.921 1.00 89.88 139 PHE A CA 1
ATOM 1003 C C . PHE A 1 139 ? -28.766 24.024 45.055 1.00 89.88 139 PHE A C 1
ATOM 1005 O O . PHE A 1 139 ? -28.282 23.482 44.065 1.00 89.88 139 PHE A O 1
ATOM 1012 N N . ILE A 1 140 ? -28.557 23.601 46.297 1.00 90.56 140 ILE A N 1
ATOM 1013 C CA . ILE A 1 140 ? -27.818 22.390 46.635 1.00 90.56 140 ILE A CA 1
ATOM 1014 C C . ILE A 1 140 ? -28.558 21.603 47.712 1.00 90.56 140 ILE A C 1
ATOM 1016 O O . ILE A 1 140 ? -29.040 22.174 48.688 1.00 90.56 140 ILE A O 1
ATOM 1020 N N . CYS A 1 141 ? -28.643 20.291 47.553 1.00 90.25 141 CYS A N 1
ATOM 1021 C CA . CYS A 1 141 ? -29.052 19.357 48.588 1.00 90.25 141 CYS A CA 1
ATOM 1022 C C . CYS A 1 141 ? -27.788 18.722 49.169 1.00 90.25 141 CYS A C 1
ATOM 1024 O O . CYS A 1 141 ? -27.186 17.828 48.572 1.00 90.25 141 CYS A O 1
ATOM 1026 N N . ASP A 1 142 ? -27.364 19.267 50.306 1.00 88.00 142 ASP A N 1
ATOM 1027 C CA . ASP A 1 142 ? -26.108 18.949 50.982 1.00 88.00 142 ASP A CA 1
ATOM 1028 C C . ASP A 1 142 ? -26.304 17.758 51.937 1.00 88.00 142 ASP A C 1
ATOM 1030 O O . ASP A 1 142 ? -27.210 17.811 52.778 1.00 88.00 142 ASP A O 1
ATOM 1034 N N . PRO A 1 143 ? -25.486 16.693 51.862 1.00 85.56 143 PRO A N 1
ATOM 1035 C CA . PRO A 1 143 ? -25.635 15.526 52.733 1.00 85.56 143 PRO A CA 1
ATOM 1036 C C . PRO A 1 143 ? -25.440 15.862 54.221 1.00 85.56 143 PRO A C 1
ATOM 1038 O O . PRO A 1 143 ? -26.003 15.183 55.074 1.00 85.56 143 PRO A O 1
ATOM 1041 N N . GLY A 1 144 ? -24.703 16.927 54.554 1.00 79.50 144 GLY A N 1
ATOM 1042 C CA . GLY A 1 144 ? -24.492 17.401 55.924 1.00 79.50 144 GLY A CA 1
ATOM 1043 C C . GLY A 1 144 ? -25.620 18.267 56.490 1.00 79.50 144 GLY A C 1
ATOM 1044 O O . GLY A 1 144 ? -25.509 18.761 57.616 1.00 79.50 144 GLY A O 1
ATOM 1045 N N . HIS A 1 145 ? -26.708 18.466 55.743 1.00 84.94 145 HIS A N 1
ATOM 1046 C CA . HIS A 1 145 ? -27.915 19.093 56.271 1.00 84.94 145 HIS A CA 1
ATOM 1047 C C . HIS A 1 145 ? -28.574 18.189 57.319 1.00 84.94 145 HIS A C 1
ATOM 1049 O O . HIS A 1 145 ? -28.773 17.001 57.096 1.00 84.94 145 HIS A O 1
ATOM 1055 N N . SER A 1 146 ? -29.027 18.756 58.439 1.00 73.56 146 SER A N 1
ATOM 1056 C CA . SER A 1 146 ? -29.574 18.009 59.590 1.00 73.56 146 SER A CA 1
ATOM 1057 C C . SER A 1 146 ? -30.816 17.142 59.314 1.00 73.56 146 SER A C 1
ATOM 1059 O O . SER A 1 146 ? -31.205 16.339 60.160 1.00 73.56 146 SER A O 1
ATOM 1061 N N . SER A 1 147 ? -31.446 17.294 58.146 1.00 75.00 147 SER A N 1
ATOM 1062 C CA . SER A 1 147 ? -32.600 16.508 57.695 1.00 75.00 147 SER A CA 1
ATOM 1063 C C . SER A 1 147 ? -32.227 15.430 56.674 1.00 75.00 147 SER A C 1
ATOM 1065 O O . SER A 1 147 ? -33.083 14.625 56.313 1.00 75.00 147 SER A O 1
ATOM 1067 N N . ASN A 1 148 ? -30.974 15.399 56.218 1.00 81.31 148 ASN A N 1
ATOM 1068 C CA . ASN A 1 148 ? -30.466 14.448 55.242 1.00 81.31 148 ASN A CA 1
ATOM 1069 C C . ASN A 1 148 ? -29.673 13.370 55.991 1.00 81.31 148 ASN A C 1
ATOM 1071 O O . ASN A 1 148 ? -28.744 13.660 56.733 1.00 81.31 148 ASN A O 1
ATOM 1075 N N . SER A 1 149 ? -30.088 12.110 55.858 1.00 69.50 149 SER A N 1
ATOM 1076 C CA . SER A 1 149 ? -29.425 10.969 56.520 1.00 69.50 149 SER A CA 1
ATOM 1077 C C . SER A 1 149 ? -29.286 9.738 55.616 1.00 69.50 149 SER A C 1
ATOM 1079 O O . SER A 1 149 ? -28.889 8.673 56.082 1.00 69.50 149 SER A O 1
ATOM 1081 N N . GLY A 1 150 ? -29.621 9.876 54.327 1.00 72.00 150 GLY A N 1
ATOM 1082 C CA . GLY A 1 150 ? -29.774 8.759 53.386 1.00 72.00 150 GLY A CA 1
ATOM 1083 C C . GLY A 1 150 ? -28.838 8.766 52.174 1.00 72.00 150 GLY A C 1
ATOM 1084 O O . GLY A 1 150 ? -28.972 7.888 51.327 1.00 72.00 150 GLY A O 1
ATOM 1085 N N . PHE A 1 151 ? -27.92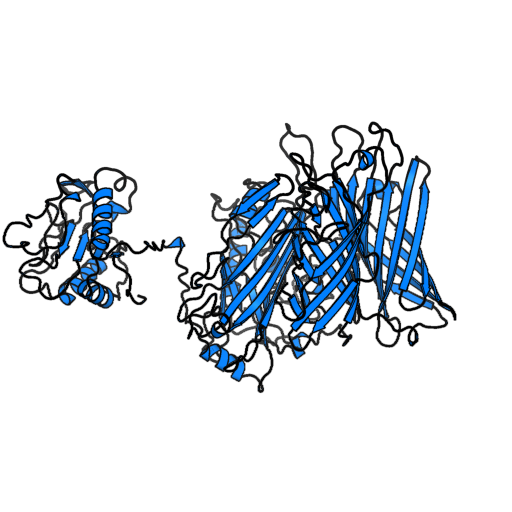4 9.733 52.056 1.00 85.38 151 PHE A N 1
ATOM 1086 C CA . PHE A 1 151 ? -26.969 9.829 50.947 1.00 85.38 151 PHE A CA 1
ATOM 1087 C C . PHE A 1 151 ? -25.687 10.551 51.386 1.00 85.38 151 PHE A C 1
ATOM 1089 O O . PHE A 1 151 ? -25.710 11.306 52.357 1.00 85.38 151 PHE A O 1
ATOM 1096 N N . SER A 1 152 ? -24.573 10.298 50.693 1.00 84.69 152 SER A N 1
ATOM 1097 C CA . SER A 1 152 ? -23.252 10.852 51.042 1.00 84.69 152 SER A CA 1
ATOM 1098 C C . SER A 1 152 ? -22.703 11.858 50.027 1.00 84.69 152 SER A C 1
ATOM 1100 O O . SER A 1 152 ? -21.747 12.558 50.341 1.00 84.69 152 SER A O 1
ATOM 1102 N N . GLY A 1 153 ? -23.278 11.923 48.825 1.00 86.81 153 GLY A N 1
ATOM 1103 C CA . GLY A 1 153 ? -22.917 12.872 47.770 1.00 86.81 153 GLY A CA 1
ATOM 1104 C C . GLY A 1 153 ? -23.744 14.153 47.820 1.00 86.81 153 GLY A C 1
ATOM 1105 O O . GLY A 1 153 ? -24.533 14.349 48.738 1.00 86.81 153 GLY A O 1
ATOM 1106 N N . ALA A 1 154 ? -23.602 15.023 46.823 1.00 89.56 154 ALA A N 1
ATOM 1107 C CA . ALA A 1 154 ? -24.361 16.272 46.740 1.00 89.56 154 ALA A CA 1
ATOM 1108 C C . ALA A 1 154 ? -25.166 16.348 45.444 1.00 89.56 154 ALA A C 1
ATOM 1110 O O . ALA A 1 154 ? -24.693 15.933 44.385 1.00 89.56 154 ALA A O 1
ATOM 1111 N N . TYR A 1 155 ? -26.364 16.925 45.529 1.00 91.62 155 TYR A N 1
ATOM 1112 C CA . TYR A 1 155 ? -27.193 17.230 44.366 1.00 91.62 155 TYR A CA 1
ATOM 1113 C C . TYR A 1 155 ? -27.299 18.743 44.182 1.00 91.62 155 TYR A C 1
ATOM 1115 O O . TYR A 1 155 ? -27.735 19.439 45.096 1.00 91.62 155 TYR A O 1
ATOM 1123 N N . ILE A 1 156 ? -26.893 19.258 43.027 1.00 92.06 156 ILE A N 1
ATOM 1124 C CA . ILE A 1 156 ? -26.865 20.687 42.712 1.00 92.06 156 ILE A CA 1
ATOM 1125 C C . ILE A 1 156 ? -27.740 20.908 41.489 1.00 92.06 156 ILE A C 1
ATOM 1127 O O . ILE A 1 156 ? -27.499 20.293 40.458 1.00 92.06 156 ILE A O 1
ATOM 1131 N N . GLY A 1 157 ? -28.717 21.803 41.593 1.00 90.19 157 GLY A N 1
ATOM 1132 C CA . GLY A 1 157 ? -29.616 22.094 40.484 1.00 90.19 157 GLY A CA 1
ATOM 1133 C C . GLY A 1 157 ? -29.646 23.572 40.128 1.00 90.19 157 GLY A C 1
ATOM 1134 O O . GLY A 1 157 ? -29.579 24.449 40.999 1.00 90.19 157 GLY A O 1
ATOM 1135 N N . ILE A 1 158 ? -29.784 23.847 38.832 1.00 87.25 158 ILE A N 1
ATOM 1136 C CA . ILE A 1 158 ? -29.958 25.194 38.283 1.00 87.25 158 ILE A CA 1
ATOM 1137 C C . ILE A 1 158 ? -31.234 25.300 37.443 1.00 87.25 158 ILE A C 1
ATOM 1139 O O . ILE A 1 158 ? -31.646 24.355 36.777 1.00 87.25 158 ILE A O 1
ATOM 1143 N N . ALA A 1 159 ? -31.870 26.468 37.466 1.00 81.56 159 ALA A N 1
ATOM 1144 C CA . ALA A 1 159 ? -33.139 26.734 36.790 1.00 81.56 159 ALA A CA 1
ATOM 1145 C C . ALA A 1 159 ? -33.000 27.559 35.490 1.00 81.56 159 ALA A C 1
ATOM 1147 O O . ALA A 1 159 ? -33.960 28.212 35.072 1.00 81.56 159 ALA A O 1
ATOM 1148 N N . ASP A 1 160 ? -31.808 27.579 34.883 1.00 79.25 160 ASP A N 1
ATOM 1149 C CA . ASP A 1 160 ? -31.529 28.217 33.588 1.00 79.25 160 ASP A CA 1
ATOM 1150 C C . ASP A 1 160 ? -30.199 27.687 33.008 1.00 79.25 160 ASP A C 1
ATOM 1152 O O . ASP A 1 160 ? -29.127 27.898 33.583 1.00 79.25 160 ASP A O 1
ATOM 1156 N N . VAL A 1 161 ? -30.263 27.011 31.856 1.00 78.88 161 VAL A N 1
ATOM 1157 C CA . VAL A 1 161 ? -29.090 26.437 31.170 1.00 78.88 161 VAL A CA 1
ATOM 1158 C C . VAL A 1 161 ? -28.204 27.501 30.509 1.00 78.88 161 VAL A C 1
ATOM 1160 O O . VAL A 1 161 ? -27.012 27.277 30.268 1.00 78.88 161 VAL A O 1
ATOM 1163 N N . ASN A 1 162 ? -28.742 28.690 30.215 1.00 75.81 162 ASN A N 1
ATOM 1164 C CA . ASN A 1 162 ? -28.008 29.750 29.526 1.00 75.81 162 ASN A CA 1
ATOM 1165 C C . ASN A 1 162 ? -26.890 30.348 30.383 1.00 75.81 162 ASN A C 1
ATOM 1167 O O . ASN A 1 162 ? -25.995 30.983 29.826 1.00 75.81 162 ASN A O 1
ATOM 1171 N N . ALA A 1 163 ? -26.897 30.108 31.698 1.00 73.25 163 ALA A N 1
ATOM 1172 C CA . ALA A 1 163 ? -25.801 30.481 32.588 1.00 73.25 163 ALA A CA 1
ATOM 1173 C C . ALA A 1 163 ? -24.450 29.864 32.165 1.00 73.25 163 ALA A C 1
ATOM 1175 O O . ALA A 1 163 ? -23.409 30.450 32.464 1.00 73.25 163 ALA A O 1
ATOM 1176 N N . PHE A 1 164 ? -24.456 28.735 31.438 1.00 73.94 164 PHE A N 1
ATOM 1177 C CA . PHE A 1 164 ? -23.229 28.028 31.031 1.00 73.94 164 PHE A CA 1
ATOM 1178 C C . PHE A 1 164 ? -23.114 27.748 29.532 1.00 73.94 164 PHE A C 1
ATOM 1180 O O . PHE A 1 164 ? -22.011 27.518 29.045 1.00 73.94 164 PHE A O 1
ATOM 1187 N N . THR A 1 165 ? -24.219 27.793 28.785 1.00 69.12 165 THR A N 1
ATOM 1188 C CA . THR A 1 165 ? -24.227 27.463 27.347 1.00 69.12 165 THR A CA 1
ATOM 1189 C C . THR A 1 165 ? -24.124 28.676 26.422 1.00 69.12 165 THR A C 1
ATOM 1191 O O . THR A 1 165 ? -23.788 28.524 25.251 1.00 69.12 165 THR A O 1
ATOM 1194 N N . ASN A 1 166 ? -24.375 29.893 26.915 1.00 68.00 166 ASN A N 1
ATOM 1195 C CA . ASN A 1 166 ? -24.283 31.116 26.115 1.00 68.00 166 ASN A CA 1
ATOM 1196 C C . ASN A 1 166 ? -22.969 31.861 26.407 1.00 68.00 166 ASN A C 1
ATOM 1198 O O . ASN A 1 166 ? -22.711 32.245 27.551 1.00 68.00 166 ASN A O 1
ATOM 1202 N N . SER A 1 167 ? -22.163 32.114 25.370 1.00 58.84 167 SER A N 1
ATOM 1203 C CA . SER A 1 167 ? -20.857 32.786 25.481 1.00 58.84 167 SER A CA 1
ATOM 1204 C C . SER A 1 167 ? -20.939 34.173 26.131 1.00 58.84 167 SER A C 1
ATOM 1206 O O . SER A 1 167 ? -20.067 34.541 26.912 1.00 58.84 167 SER A O 1
ATOM 1208 N N . GLY A 1 168 ? -22.030 34.916 25.916 1.00 64.69 168 GLY A N 1
ATOM 1209 C CA . GLY A 1 168 ? -22.247 36.235 26.518 1.00 64.69 168 GLY A CA 1
ATOM 1210 C C . GLY A 1 168 ? -22.532 36.226 28.027 1.00 64.69 168 GLY A C 1
ATOM 1211 O O . GLY A 1 168 ? -22.566 37.298 28.638 1.00 64.69 168 GLY A O 1
ATOM 1212 N N . TYR A 1 169 ? -22.755 35.051 28.627 1.00 68.56 169 TYR A N 1
ATOM 1213 C CA . TYR A 1 169 ? -22.979 34.871 30.068 1.00 68.56 169 TYR A CA 1
ATOM 1214 C C . TYR A 1 169 ? -21.883 34.044 30.731 1.00 68.56 169 TYR A C 1
ATOM 1216 O O . TYR A 1 169 ? -21.459 34.404 31.826 1.00 68.56 169 TYR A O 1
ATOM 1224 N N . ARG A 1 170 ? -21.371 33.016 30.041 1.00 60.88 170 ARG A N 1
ATOM 1225 C CA . ARG A 1 170 ? -20.228 32.208 30.485 1.00 60.88 170 ARG A CA 1
ATOM 1226 C C . ARG A 1 170 ? -18.998 33.071 30.780 1.00 60.88 170 ARG A C 1
ATOM 1228 O O . ARG A 1 170 ? -18.352 32.870 31.802 1.00 60.88 170 ARG A O 1
ATOM 1235 N N . ASP A 1 171 ? -18.730 34.053 29.915 1.00 58.25 171 ASP A N 1
ATOM 1236 C CA . ASP A 1 171 ? -17.513 34.873 29.960 1.00 58.25 171 ASP A CA 1
ATOM 1237 C C . ASP A 1 171 ? -17.725 36.205 30.721 1.00 58.25 171 ASP A C 1
ATOM 1239 O O . ASP A 1 171 ? -16.835 37.053 30.786 1.00 58.25 171 ASP A O 1
ATOM 1243 N N . THR A 1 172 ? -18.909 36.415 31.318 1.00 56.28 172 THR A N 1
ATOM 1244 C CA . THR A 1 172 ? -19.219 37.611 32.117 1.00 56.28 172 THR A CA 1
ATOM 1245 C C . THR A 1 172 ? -19.460 37.256 33.582 1.00 56.28 172 THR A C 1
ATOM 1247 O O . THR A 1 172 ? -20.453 36.603 33.897 1.00 56.28 172 THR A O 1
ATOM 1250 N N . THR A 1 173 ? -18.631 37.790 34.490 1.00 60.94 173 THR A N 1
ATOM 1251 C CA . THR A 1 173 ? -18.717 37.592 35.962 1.00 60.94 173 THR A CA 1
ATOM 1252 C C . THR A 1 173 ? -18.648 36.115 36.411 1.00 60.94 173 THR A C 1
ATOM 1254 O O . THR A 1 173 ? -18.376 35.234 35.603 1.00 60.94 173 THR A O 1
ATOM 1257 N N . ASP A 1 174 ? -18.780 35.840 37.716 1.00 75.50 174 ASP A N 1
ATOM 1258 C CA . ASP A 1 174 ? -18.323 34.619 38.410 1.00 75.50 174 ASP A CA 1
ATOM 1259 C C . ASP A 1 174 ? -19.043 33.284 38.065 1.00 75.50 174 ASP A C 1
ATOM 1261 O O . ASP A 1 174 ? -18.914 32.309 38.807 1.00 75.50 174 ASP A O 1
ATOM 1265 N N . ASN A 1 175 ? -19.757 33.173 36.935 1.00 80.50 175 ASN A N 1
ATOM 1266 C CA . ASN A 1 175 ? -20.387 31.919 36.478 1.00 80.50 175 ASN A CA 1
ATOM 1267 C C . ASN A 1 175 ? -19.374 30.778 36.339 1.00 80.50 175 ASN A C 1
ATOM 1269 O O . ASN A 1 175 ? -19.658 29.637 36.699 1.00 80.50 175 ASN A O 1
ATOM 1273 N N . TYR A 1 176 ? -18.184 31.104 35.839 1.00 75.38 176 TYR A N 1
ATOM 1274 C CA . TYR A 1 176 ? -17.077 30.163 35.729 1.00 75.38 176 TYR A CA 1
ATOM 1275 C C . TYR A 1 176 ? -16.607 29.669 37.108 1.00 75.38 176 TYR A C 1
ATOM 1277 O O . TYR A 1 176 ? -16.417 28.471 37.296 1.00 75.38 176 TYR A O 1
ATOM 1285 N N . ALA A 1 177 ? -16.538 30.561 38.104 1.00 77.94 177 ALA A N 1
ATOM 1286 C CA . ALA A 1 177 ? -16.124 30.217 39.466 1.00 77.94 177 ALA A CA 1
ATOM 1287 C C . ALA A 1 177 ? -17.098 29.244 40.157 1.00 77.94 177 ALA A C 1
ATOM 1289 O O . ALA A 1 177 ? -16.682 28.443 40.992 1.00 77.94 177 ALA A O 1
ATOM 1290 N N . LEU A 1 178 ? -18.389 29.271 39.797 1.00 84.00 178 LEU A N 1
ATOM 1291 C CA . LEU A 1 178 ? -19.351 28.277 40.277 1.00 84.00 178 LEU A CA 1
ATOM 1292 C C . LEU A 1 178 ? -19.029 26.879 39.738 1.00 84.00 178 LEU A C 1
ATOM 1294 O O . LEU A 1 178 ? -19.051 25.919 40.502 1.00 84.00 178 LEU A O 1
ATOM 1298 N N . ILE A 1 179 ? -18.727 26.751 38.444 1.00 80.75 179 ILE A N 1
ATOM 1299 C CA . ILE A 1 179 ? -18.370 25.454 37.853 1.00 80.75 179 ILE A CA 1
ATOM 1300 C C . ILE A 1 179 ? -17.018 24.970 38.385 1.00 80.75 179 ILE A C 1
ATOM 1302 O O . ILE A 1 179 ? -16.898 23.794 38.721 1.00 80.75 179 ILE A O 1
ATOM 1306 N N . GLU A 1 180 ? -16.034 25.857 38.560 1.00 79.94 180 GLU A N 1
ATOM 1307 C CA . GLU A 1 180 ? -14.768 25.513 39.226 1.00 79.94 180 GLU A CA 1
ATOM 1308 C C . GLU A 1 180 ? -14.992 24.987 40.645 1.00 79.94 180 GLU A C 1
ATOM 1310 O O . GLU A 1 180 ? -14.371 24.002 41.044 1.00 79.94 180 GLU A O 1
ATOM 1315 N N . TRP A 1 181 ? -15.912 25.598 41.393 1.00 86.62 181 TRP A N 1
ATOM 1316 C CA . TRP A 1 181 ? -16.294 25.117 42.715 1.00 86.62 181 TRP A CA 1
ATOM 1317 C C . TRP A 1 181 ? -16.944 23.731 42.655 1.00 86.62 181 TRP A C 1
ATOM 1319 O O . TRP A 1 181 ? -16.494 22.840 43.370 1.00 86.62 181 TRP A O 1
ATOM 1329 N N . VAL A 1 182 ? -17.926 23.508 41.771 1.00 86.19 182 VAL A N 1
ATOM 1330 C CA . VAL A 1 182 ? -18.575 22.193 41.581 1.00 86.19 182 VAL A CA 1
ATOM 1331 C C . VAL A 1 182 ? -17.546 21.109 41.245 1.00 86.19 182 VAL A C 1
ATOM 1333 O O . VAL A 1 182 ? -17.578 20.027 41.828 1.00 86.19 182 VAL A O 1
ATOM 1336 N N . VAL A 1 183 ? -16.596 21.410 40.355 1.00 78.62 183 VAL A N 1
ATOM 1337 C CA . VAL A 1 183 ? -15.484 20.508 40.014 1.00 78.62 183 VAL A CA 1
ATOM 1338 C C . VAL A 1 183 ? -14.560 20.280 41.214 1.00 78.62 183 VAL A C 1
ATOM 1340 O O . VAL A 1 183 ? -14.101 19.160 41.438 1.00 78.62 183 VAL A O 1
ATOM 1343 N N . GLY A 1 184 ? -14.308 21.315 42.016 1.00 75.88 184 GLY A N 1
ATOM 1344 C CA . GLY A 1 184 ? -13.514 21.240 43.241 1.00 75.88 184 GLY A CA 1
ATOM 1345 C C . GLY A 1 184 ? -14.115 20.326 44.312 1.00 75.88 184 GLY A C 1
ATOM 1346 O O . GLY A 1 184 ? -13.361 19.647 45.009 1.00 75.88 184 GLY A O 1
ATOM 1347 N N . LEU A 1 185 ? -15.447 20.238 44.407 1.00 79.69 185 LEU A N 1
ATOM 1348 C CA . LEU A 1 185 ? -16.126 19.357 45.367 1.00 79.69 185 LEU A CA 1
ATOM 1349 C C . LEU A 1 185 ? -15.826 17.876 45.125 1.00 79.69 185 LEU A C 1
ATOM 1351 O O . LEU A 1 185 ? -15.652 17.128 46.083 1.00 79.69 185 LEU A O 1
ATOM 1355 N N . ALA A 1 186 ? -15.696 17.467 43.864 1.00 69.62 186 ALA A N 1
ATOM 1356 C CA . ALA A 1 186 ? -15.318 16.101 43.514 1.00 69.62 186 ALA A CA 1
ATOM 1357 C C . ALA A 1 186 ? -13.854 15.771 43.877 1.00 69.62 186 ALA A C 1
ATOM 1359 O O . ALA A 1 186 ? -13.499 14.607 44.020 1.00 69.62 186 ALA A O 1
ATOM 1360 N N . GLY A 1 187 ? -12.998 16.784 44.069 1.00 58.88 187 GLY A N 1
ATOM 1361 C CA . GLY A 1 187 ? -11.583 16.623 44.422 1.00 58.88 187 GLY A CA 1
ATOM 1362 C C . GLY A 1 187 ? -11.271 16.598 45.925 1.00 58.88 187 GLY A C 1
ATOM 1363 O O . GLY A 1 187 ? -10.126 16.343 46.290 1.00 58.88 187 GLY A O 1
ATOM 1364 N N . ALA A 1 188 ? -12.240 16.869 46.807 1.00 51.62 188 ALA A N 1
ATOM 1365 C CA . ALA A 1 188 ? -12.014 16.944 48.257 1.00 51.62 188 ALA A CA 1
ATOM 1366 C C . ALA A 1 188 ? -12.095 15.580 48.978 1.00 51.62 188 ALA A C 1
ATOM 1368 O O . ALA A 1 188 ? -11.726 15.482 50.149 1.00 51.62 188 ALA A O 1
ATOM 1369 N N . THR A 1 189 ? -12.551 14.524 48.299 1.00 45.41 189 THR A N 1
ATOM 1370 C CA . THR A 1 189 ? -12.889 13.231 48.920 1.00 45.41 189 THR A CA 1
ATOM 1371 C C . THR A 1 189 ? -11.882 12.097 48.687 1.00 45.41 189 THR A C 1
ATOM 1373 O O . THR A 1 189 ? -12.057 11.037 49.286 1.00 45.41 189 THR A O 1
ATOM 1376 N N . VAL A 1 190 ? -10.804 12.274 47.906 1.00 35.97 190 VAL A N 1
ATOM 1377 C CA . VAL A 1 190 ? -9.805 11.208 47.653 1.00 35.97 190 VAL A CA 1
ATOM 1378 C C . VAL A 1 190 ? -8.379 11.785 47.491 1.00 35.97 190 VAL A C 1
ATOM 1380 O O . VAL A 1 190 ? -8.212 12.804 46.822 1.00 35.97 190 VAL A O 1
ATOM 1383 N N . PRO A 1 191 ? -7.327 11.177 48.088 1.00 31.36 191 PRO A N 1
ATOM 1384 C CA . PRO A 1 191 ? -5.937 11.619 47.931 1.00 31.36 191 PRO A CA 1
ATOM 1385 C C . PRO A 1 191 ? -5.461 11.538 46.477 1.00 31.36 191 PRO A C 1
ATOM 1387 O O . PRO A 1 191 ? -5.819 10.603 45.769 1.00 31.36 191 PRO A O 1
ATOM 1390 N N . ALA A 1 192 ? -4.600 12.484 46.087 1.00 31.59 192 ALA A N 1
ATOM 1391 C CA . ALA A 1 192 ? -3.994 12.641 44.763 1.00 31.59 192 ALA A CA 1
ATOM 1392 C C . ALA A 1 192 ? -3.676 11.313 44.040 1.00 31.59 192 ALA A C 1
ATOM 1394 O O . ALA A 1 192 ? -2.625 10.706 44.239 1.00 31.59 192 ALA A O 1
ATOM 1395 N N . GLN A 1 193 ? -4.592 10.907 43.165 1.00 30.00 193 GLN A N 1
ATOM 1396 C CA . GLN A 1 193 ? -4.393 9.961 42.075 1.00 30.00 193 GLN A CA 1
ATOM 1397 C C . GLN A 1 193 ? -4.698 10.725 40.782 1.00 30.00 193 GLN A C 1
ATOM 1399 O O . GLN A 1 193 ? -5.535 11.628 40.752 1.00 30.00 193 GLN A O 1
ATOM 1404 N N . THR A 1 194 ? -3.935 10.420 39.745 1.00 30.09 194 THR A N 1
ATOM 1405 C CA . THR A 1 194 ? -3.894 11.060 38.429 1.00 30.09 194 THR A CA 1
ATOM 1406 C C . THR A 1 194 ? -5.296 11.363 37.879 1.00 30.09 194 THR A C 1
ATOM 1408 O O . THR A 1 194 ? -6.105 10.456 37.696 1.00 30.09 194 THR A O 1
ATOM 1411 N N . LYS A 1 195 ? -5.596 12.644 37.610 1.00 30.28 195 LYS A N 1
ATOM 1412 C CA . LYS A 1 195 ? -6.854 13.061 36.969 1.00 30.28 195 LYS A CA 1
ATOM 1413 C C . LYS A 1 195 ? -6.905 12.500 35.547 1.00 30.28 195 LYS A C 1
ATOM 1415 O O . LYS A 1 195 ? -6.163 12.969 34.691 1.00 30.28 195 LYS A O 1
ATOM 1420 N N . THR A 1 196 ? -7.801 11.550 35.298 1.00 32.94 196 THR A N 1
ATOM 1421 C CA . THR A 1 196 ? -8.229 11.202 33.937 1.00 32.94 196 THR A CA 1
ATOM 1422 C C . THR A 1 196 ? -9.486 12.014 33.656 1.00 32.94 196 THR A C 1
ATOM 1424 O O . THR A 1 196 ? -10.534 11.762 34.247 1.00 32.94 196 THR A O 1
ATOM 1427 N N . VAL A 1 197 ? -9.362 13.060 32.842 1.00 29.25 197 VAL A N 1
ATOM 1428 C CA . VAL A 1 197 ? -10.509 13.817 32.330 1.00 29.25 197 VAL A CA 1
ATOM 1429 C C . VAL A 1 197 ? -10.856 13.185 30.991 1.00 29.25 197 VAL A C 1
ATOM 1431 O O . VAL A 1 197 ? -10.040 13.237 30.084 1.00 29.25 197 VAL A O 1
ATOM 1434 N N . TYR A 1 198 ? -12.027 12.560 30.891 1.00 34.50 198 TYR A N 1
ATOM 1435 C CA . TYR A 1 198 ? -12.573 12.132 29.605 1.00 34.50 198 TYR A CA 1
ATOM 1436 C C . TYR A 1 198 ? -13.306 13.327 29.001 1.00 34.50 198 TYR A C 1
ATOM 1438 O O . TYR A 1 198 ? -14.337 13.744 29.540 1.00 34.50 198 TYR A O 1
ATOM 1446 N N . PHE A 1 199 ? -12.790 13.907 27.921 1.00 30.55 199 PHE A N 1
ATOM 1447 C CA . PHE A 1 199 ? -13.590 14.836 27.134 1.00 30.55 199 PHE A CA 1
ATOM 1448 C C . PHE A 1 199 ? -14.589 14.039 26.271 1.00 30.55 199 PHE A C 1
ATOM 1450 O O . PHE A 1 199 ? -14.330 12.884 25.938 1.00 30.55 199 PHE A O 1
ATOM 1457 N N . PRO A 1 200 ? -15.750 14.602 25.884 1.00 33.12 200 PRO A N 1
ATOM 1458 C CA . PRO A 1 200 ? -16.659 13.950 24.935 1.00 33.12 200 PRO A CA 1
ATOM 1459 C C . PRO A 1 200 ? -15.979 13.586 23.605 1.00 33.12 200 PRO A C 1
ATOM 1461 O O . PRO A 1 200 ? -16.357 12.605 22.969 1.00 33.12 200 PRO A O 1
ATOM 1464 N N . GLU A 1 201 ? -14.955 14.349 23.219 1.00 32.09 201 GLU A N 1
ATOM 1465 C CA . GLU A 1 201 ? -14.076 14.073 22.074 1.00 32.09 201 GLU A CA 1
ATOM 1466 C C . GLU A 1 201 ? -13.116 12.886 22.292 1.00 32.09 201 GLU A C 1
ATOM 1468 O O . GLU A 1 201 ? -12.673 12.289 21.315 1.00 32.09 201 GLU A O 1
ATOM 1473 N N . ASP A 1 202 ? -12.907 12.458 23.541 1.00 32.44 202 ASP A N 1
ATOM 1474 C CA . ASP A 1 202 ? -12.168 11.240 23.907 1.00 32.44 202 ASP A CA 1
ATOM 1475 C C . ASP A 1 202 ? -13.089 10.022 24.105 1.00 32.44 202 ASP A C 1
ATOM 1477 O O . ASP A 1 202 ? -12.631 8.921 24.417 1.00 32.44 202 ASP A O 1
ATOM 1481 N N . THR A 1 203 ? -14.409 10.188 23.955 1.00 38.19 203 THR A N 1
ATOM 1482 C CA . THR A 1 203 ? -15.371 9.088 24.093 1.00 38.19 203 THR A CA 1
ATOM 1483 C C . THR A 1 203 ? -15.898 8.635 22.740 1.00 38.19 203 THR A C 1
ATOM 1485 O O . THR A 1 203 ? -16.764 9.274 22.143 1.00 38.19 203 THR A O 1
ATOM 1488 N N . VAL A 1 204 ? -15.456 7.462 22.282 1.00 38.75 204 VAL A N 1
ATOM 1489 C CA . VAL A 1 204 ? -16.130 6.761 21.184 1.00 38.75 204 VAL A CA 1
ATOM 1490 C C . VAL A 1 204 ? -17.412 6.131 21.735 1.00 38.75 204 VAL A C 1
ATOM 1492 O O . VAL A 1 204 ? -17.393 5.064 22.347 1.00 38.75 204 VAL A O 1
ATOM 1495 N N . ILE A 1 205 ? -18.557 6.785 21.528 1.00 43.84 205 ILE A N 1
ATOM 1496 C CA . ILE A 1 205 ? -19.868 6.171 21.779 1.00 43.84 205 ILE A CA 1
ATOM 1497 C C . ILE A 1 205 ? -20.263 5.383 20.527 1.00 43.84 205 ILE A C 1
ATOM 1499 O O . ILE A 1 205 ? -20.924 5.907 19.632 1.00 43.84 205 ILE A O 1
ATOM 1503 N N . VAL A 1 206 ? -19.881 4.106 20.463 1.00 46.56 206 VAL A N 1
ATOM 1504 C CA . VAL A 1 206 ? -20.429 3.193 19.449 1.00 46.56 206 VAL A CA 1
ATOM 1505 C C . VAL A 1 206 ? -21.843 2.799 19.881 1.00 46.56 206 VAL A C 1
ATOM 1507 O O . VAL A 1 206 ? -22.038 2.012 20.807 1.00 46.56 206 VAL A O 1
ATOM 1510 N N . ALA A 1 207 ? -22.858 3.380 19.243 1.00 40.19 207 ALA A N 1
ATOM 1511 C CA . ALA A 1 207 ? -24.248 2.998 19.464 1.00 40.19 207 ALA A CA 1
ATOM 1512 C C . ALA A 1 207 ? -24.555 1.687 18.714 1.00 40.19 207 ALA A C 1
ATOM 1514 O O . ALA A 1 207 ? -24.587 1.664 17.488 1.00 40.19 207 ALA A O 1
ATOM 1515 N N . GLY A 1 208 ? -24.800 0.594 19.439 1.00 51.50 208 GLY A N 1
ATOM 1516 C CA . GLY A 1 208 ? -25.138 -0.701 18.844 1.00 51.50 208 GLY A CA 1
ATOM 1517 C C . GLY A 1 208 ? -25.151 -1.843 19.857 1.00 51.50 208 GLY A C 1
ATOM 1518 O O . GLY A 1 208 ? -24.835 -1.651 21.032 1.00 51.50 208 GLY A O 1
ATOM 1519 N N . GLU A 1 209 ? -25.535 -3.041 19.410 1.00 64.81 209 GLU A N 1
ATOM 1520 C CA . GLU A 1 209 ? -25.329 -4.252 20.206 1.00 64.81 209 GLU A CA 1
ATOM 1521 C C . GLU A 1 209 ? -23.833 -4.574 20.267 1.00 64.81 209 GLU A C 1
ATOM 1523 O O . GLU A 1 209 ? -23.131 -4.572 19.252 1.00 64.81 209 GLU A O 1
ATOM 1528 N N . VAL A 1 210 ? -23.356 -4.835 21.480 1.00 72.75 210 VAL A N 1
ATOM 1529 C CA . VAL A 1 210 ? -21.973 -5.218 21.743 1.00 72.75 210 VAL A CA 1
ATOM 1530 C C . VAL A 1 210 ? -21.710 -6.595 21.135 1.00 72.75 210 VAL A C 1
ATOM 1532 O O . VAL A 1 210 ? -22.348 -7.562 21.547 1.00 72.75 210 VAL A O 1
ATOM 1535 N N . TYR A 1 211 ? -20.765 -6.684 20.195 1.00 80.75 211 TYR A N 1
ATOM 1536 C CA . TYR A 1 211 ? -20.376 -7.953 19.580 1.00 80.75 211 TYR A CA 1
ATOM 1537 C C . TYR A 1 211 ? -19.368 -8.685 20.467 1.00 80.75 211 TYR A C 1
ATOM 1539 O O . TYR A 1 211 ? -18.243 -8.214 20.681 1.00 80.75 211 TYR A O 1
ATOM 1547 N N . LYS A 1 212 ? -19.778 -9.834 20.999 1.00 80.38 212 LYS A N 1
ATOM 1548 C CA . LYS A 1 212 ? -19.025 -10.613 21.985 1.00 80.38 212 LYS A CA 1
ATOM 1549 C C . LYS A 1 212 ? -18.248 -11.742 21.324 1.00 80.38 212 LYS A C 1
ATOM 1551 O O . LYS A 1 212 ? -18.549 -12.187 20.219 1.00 80.38 212 LYS A O 1
ATOM 1556 N N . GLU A 1 213 ? -17.297 -12.305 22.064 1.00 79.06 213 GLU A N 1
ATOM 1557 C CA . GLU A 1 213 ? -16.580 -13.511 21.627 1.00 79.06 213 GLU A CA 1
ATOM 1558 C C . GLU A 1 213 ? -17.521 -14.705 21.389 1.00 79.06 213 GLU A C 1
ATOM 1560 O O . GLU A 1 213 ? -17.288 -15.517 20.493 1.00 79.06 213 GLU A O 1
ATOM 1565 N N . SER A 1 214 ? -18.619 -14.798 22.148 1.00 81.06 214 SER A N 1
ATOM 1566 C CA . SER A 1 214 ? -19.655 -15.812 21.929 1.00 81.06 214 SER A CA 1
ATOM 1567 C C . SER A 1 214 ? -20.353 -15.658 20.581 1.00 81.06 214 SER A C 1
ATOM 1569 O O . SER A 1 214 ? -20.680 -16.666 19.960 1.00 81.06 214 SER A O 1
ATOM 1571 N N . ASP A 1 215 ? -20.551 -14.421 20.118 1.00 84.81 215 ASP A N 1
ATOM 1572 C CA . ASP A 1 215 ? -21.197 -14.135 18.835 1.00 84.81 215 ASP A CA 1
ATOM 1573 C C . ASP A 1 215 ? -20.257 -14.510 17.689 1.00 84.81 215 ASP A C 1
ATOM 1575 O O . ASP A 1 215 ? -20.662 -15.209 16.764 1.00 84.81 215 ASP A O 1
ATOM 1579 N N . LEU A 1 216 ? -18.965 -14.177 17.817 1.00 83.56 216 LEU A N 1
ATOM 1580 C CA . LEU A 1 216 ? -17.932 -14.642 16.889 1.00 83.56 216 LEU A CA 1
ATOM 1581 C C . LEU A 1 216 ? -17.857 -16.171 16.839 1.00 83.56 216 LEU A C 1
ATOM 1583 O O . LEU A 1 216 ? -17.817 -16.756 15.759 1.00 83.56 216 LEU A O 1
ATOM 1587 N N . THR A 1 217 ? -17.874 -16.828 18.000 1.00 82.44 217 THR A N 1
ATOM 1588 C CA . THR A 1 217 ? -17.843 -18.293 18.089 1.00 82.44 217 THR A CA 1
ATOM 1589 C C . THR A 1 217 ? -19.069 -18.909 17.414 1.00 82.44 217 THR A C 1
ATOM 1591 O O . THR A 1 217 ? -18.933 -19.877 16.669 1.00 82.44 217 THR A O 1
ATOM 1594 N N . ALA A 1 218 ? -20.259 -18.340 17.627 1.00 84.50 218 ALA A N 1
ATOM 1595 C CA . ALA A 1 218 ? -21.488 -18.784 16.977 1.00 84.50 218 ALA A CA 1
ATOM 1596 C C . ALA A 1 218 ? -21.442 -18.566 15.456 1.00 84.50 218 ALA A C 1
ATOM 1598 O O . ALA A 1 218 ? -21.791 -19.467 14.693 1.00 84.50 218 ALA A O 1
ATOM 1599 N N . TYR A 1 219 ? -20.944 -17.412 15.006 1.00 85.50 219 TYR A N 1
ATOM 1600 C CA . TYR A 1 219 ? -20.777 -17.095 13.590 1.00 85.50 219 TYR A CA 1
ATOM 1601 C C . TYR A 1 219 ? -19.812 -18.061 12.886 1.00 85.50 219 TYR A C 1
ATOM 1603 O O . TYR A 1 219 ? -20.124 -18.581 11.810 1.00 85.50 219 TYR A O 1
ATOM 1611 N N . MET A 1 220 ? -18.668 -18.358 13.510 1.00 83.00 220 MET A N 1
ATOM 1612 C CA . MET A 1 220 ? -17.701 -19.329 12.989 1.00 83.00 220 MET A CA 1
ATOM 1613 C C . MET A 1 220 ? -18.236 -20.768 13.062 1.00 83.00 220 MET A C 1
ATOM 1615 O O . MET A 1 220 ? -17.979 -21.563 12.161 1.00 83.00 220 MET A O 1
ATOM 1619 N N . GLY A 1 221 ? -19.021 -21.100 14.093 1.00 74.19 221 GLY A N 1
ATOM 1620 C CA . GLY A 1 221 ? -19.635 -22.417 14.296 1.00 74.19 221 GLY A CA 1
ATOM 1621 C C . GLY A 1 221 ? -20.746 -22.776 13.303 1.00 74.19 221 GLY A C 1
ATOM 1622 O O . GLY A 1 221 ? -21.049 -23.955 13.140 1.00 74.19 221 GLY A O 1
ATOM 1623 N N . ASN A 1 222 ? -21.311 -21.790 12.596 1.00 65.06 222 ASN A N 1
ATOM 1624 C CA . ASN A 1 222 ? -22.239 -22.002 11.476 1.00 65.06 222 ASN A CA 1
ATOM 1625 C C . ASN A 1 222 ? -21.537 -22.470 10.181 1.00 65.06 222 ASN A C 1
ATOM 1627 O O . ASN A 1 222 ? -22.196 -22.685 9.165 1.00 65.06 222 ASN A O 1
ATOM 1631 N N . SER A 1 223 ? -20.210 -22.612 10.201 1.00 56.81 223 SER A N 1
ATOM 1632 C CA . SER A 1 223 ? -19.404 -23.154 9.105 1.00 56.81 223 SER A CA 1
ATOM 1633 C C . SER A 1 223 ? -19.211 -24.670 9.260 1.00 56.81 223 SER A C 1
ATOM 1635 O O . SER A 1 223 ? -19.157 -25.153 10.397 1.00 56.81 223 SER A O 1
ATOM 1637 N N . PRO A 1 224 ? -19.037 -25.448 8.172 1.00 49.12 224 PRO A N 1
ATOM 1638 C CA . PRO A 1 224 ? -18.475 -26.790 8.275 1.00 49.12 224 PRO A CA 1
ATOM 1639 C C . PRO A 1 224 ? -17.173 -26.720 9.090 1.00 49.12 224 PRO A C 1
ATOM 1641 O O . PRO A 1 224 ? -16.262 -25.963 8.768 1.00 49.12 224 PRO A O 1
ATOM 1644 N N . THR A 1 225 ? -17.151 -27.447 10.205 1.00 44.19 225 THR A N 1
ATOM 1645 C CA . THR A 1 225 ? -16.106 -27.498 11.242 1.00 44.19 225 THR A CA 1
ATOM 1646 C C . THR A 1 225 ? -14.707 -27.016 10.813 1.00 44.19 225 THR A C 1
ATOM 1648 O O . THR A 1 225 ? -14.008 -27.732 10.101 1.00 44.19 225 THR A O 1
ATOM 1651 N N . GLY A 1 226 ? -14.265 -25.857 11.325 1.00 57.44 226 GLY A N 1
ATOM 1652 C CA . GLY A 1 226 ? -12.851 -25.442 11.333 1.00 57.44 226 GLY A CA 1
ATOM 1653 C C . GLY A 1 226 ? -12.337 -24.622 10.140 1.00 57.44 226 GLY A C 1
ATOM 1654 O O . GLY A 1 226 ? -11.144 -24.336 10.100 1.00 57.44 226 GLY A O 1
ATOM 1655 N N . ALA A 1 227 ? -13.188 -24.224 9.190 1.00 76.69 227 ALA A N 1
ATOM 1656 C CA . ALA A 1 227 ? -12.763 -23.438 8.026 1.00 76.69 227 ALA A CA 1
ATOM 1657 C C . ALA A 1 227 ? -12.579 -21.932 8.329 1.00 76.69 227 ALA A C 1
ATOM 1659 O O . ALA A 1 227 ? -13.377 -21.335 9.059 1.00 76.69 227 ALA A O 1
ATOM 1660 N N . LYS A 1 228 ? -11.548 -21.319 7.727 1.00 88.81 228 LYS A N 1
ATOM 1661 C CA . LYS A 1 228 ? -11.337 -19.860 7.691 1.00 88.81 228 LYS A CA 1
ATOM 1662 C C . LYS A 1 228 ? -12.404 -19.185 6.820 1.00 88.81 228 LYS A C 1
ATOM 1664 O O . LYS A 1 228 ? -12.842 -19.770 5.826 1.00 88.81 228 LYS A O 1
ATOM 1669 N N . LYS A 1 229 ? -12.784 -17.953 7.163 1.00 88.69 229 LYS A N 1
ATOM 1670 C CA . LYS A 1 229 ? -13.762 -17.146 6.409 1.00 88.69 229 LYS A CA 1
ATOM 1671 C C . LYS A 1 229 ? -13.157 -15.826 5.958 1.00 88.69 229 LYS A C 1
ATOM 1673 O O . LYS A 1 229 ? -12.377 -15.255 6.708 1.00 88.69 229 LYS A O 1
ATOM 1678 N N . VAL A 1 230 ? -13.572 -15.320 4.802 1.00 91.19 230 VAL A N 1
ATOM 1679 C CA . VAL A 1 230 ? -13.219 -13.985 4.308 1.00 91.19 230 VAL A CA 1
ATOM 1680 C C . VAL A 1 230 ? -14.447 -13.081 4.371 1.00 91.19 230 VAL A C 1
ATOM 1682 O O . VAL A 1 230 ? -15.489 -13.392 3.786 1.00 91.19 230 VAL A O 1
ATOM 1685 N N . LEU A 1 231 ? -14.324 -11.971 5.097 1.00 90.50 231 LEU A N 1
ATOM 1686 C CA . LEU A 1 231 ? -15.312 -10.897 5.159 1.00 90.50 231 LEU A CA 1
ATOM 1687 C C . LEU A 1 231 ? -14.895 -9.717 4.287 1.00 90.50 231 LEU A C 1
ATOM 1689 O O . LEU A 1 231 ? -13.711 -9.407 4.193 1.00 90.50 231 LEU A O 1
ATOM 1693 N N . ALA A 1 232 ? -15.889 -9.031 3.730 1.00 90.12 232 ALA A N 1
ATOM 1694 C CA . ALA A 1 232 ? -15.715 -7.785 3.000 1.00 90.12 232 ALA A CA 1
ATOM 1695 C C . ALA A 1 232 ? -16.223 -6.612 3.840 1.00 90.12 232 ALA A C 1
ATOM 1697 O O . ALA A 1 232 ? -17.396 -6.585 4.218 1.00 90.12 232 ALA A O 1
ATOM 1698 N N . PHE A 1 233 ? -15.379 -5.621 4.098 1.00 90.56 233 PHE A N 1
ATOM 1699 C CA . PHE A 1 233 ? -15.781 -4.352 4.695 1.00 90.56 233 PHE A CA 1
ATOM 1700 C C . PHE A 1 233 ? -15.526 -3.204 3.725 1.00 90.56 233 PHE A C 1
ATOM 1702 O O . PHE A 1 233 ? -14.617 -3.254 2.904 1.00 90.56 233 PHE A O 1
ATOM 1709 N N . MET A 1 234 ? -16.321 -2.148 3.839 1.00 87.75 234 MET A N 1
ATOM 1710 C CA . MET A 1 234 ? -16.129 -0.913 3.090 1.00 87.75 234 MET A CA 1
ATOM 1711 C C . MET A 1 234 ? -15.928 0.252 4.067 1.00 87.75 234 MET A C 1
ATOM 1713 O O . MET A 1 234 ? -16.769 0.417 4.963 1.00 87.75 234 MET A O 1
ATOM 1717 N N . PRO A 1 235 ? -14.850 1.051 3.940 1.00 89.62 235 PRO A N 1
ATOM 1718 C CA . PRO A 1 235 ? -14.715 2.297 4.686 1.00 89.62 235 PRO A CA 1
ATOM 1719 C C . PRO A 1 235 ? -15.856 3.274 4.368 1.00 89.62 235 PRO A C 1
ATOM 1721 O O . PRO A 1 235 ? -16.267 3.448 3.222 1.00 89.62 235 PRO A O 1
ATOM 1724 N N . LEU A 1 236 ? -16.380 3.916 5.410 1.00 83.56 236 LEU A N 1
ATOM 1725 C CA . LEU A 1 236 ? -17.325 5.021 5.289 1.00 83.56 236 LEU A CA 1
ATOM 1726 C C . LEU A 1 236 ? -16.586 6.288 4.835 1.00 83.56 236 LEU A C 1
ATOM 1728 O O . LEU A 1 236 ? -15.630 6.673 5.496 1.00 83.56 236 LEU A O 1
ATOM 1732 N N . PRO A 1 237 ? -17.028 6.990 3.786 1.00 79.94 237 PRO A N 1
ATOM 1733 C CA . PRO A 1 237 ? -16.369 8.223 3.366 1.00 79.94 237 PRO A CA 1
ATOM 1734 C C . PRO A 1 237 ? -16.246 9.237 4.519 1.00 79.94 237 PRO A C 1
ATOM 1736 O O . PRO A 1 237 ? -17.218 9.469 5.243 1.00 79.94 237 PRO A O 1
ATOM 1739 N N . VAL A 1 238 ? -15.062 9.837 4.689 1.00 76.94 238 VAL A N 1
ATOM 1740 C CA . VAL A 1 238 ? -14.809 10.889 5.689 1.00 76.94 238 VAL A CA 1
ATOM 1741 C C . VAL A 1 238 ? -14.773 12.245 4.996 1.00 76.94 238 VAL A C 1
ATOM 1743 O O . VAL A 1 238 ? -14.029 12.452 4.040 1.00 76.94 238 VAL A O 1
ATOM 1746 N N . GLU A 1 239 ? -15.588 13.168 5.489 1.00 71.50 239 GLU A N 1
ATOM 1747 C CA . GLU A 1 239 ? -15.701 14.529 4.971 1.00 71.50 239 GLU A CA 1
ATOM 1748 C C . GLU A 1 239 ? -14.701 15.480 5.645 1.00 71.50 239 GLU A C 1
ATOM 1750 O O . GLU A 1 239 ? -14.419 15.382 6.844 1.00 71.50 239 GLU A O 1
ATOM 1755 N N . ASN A 1 240 ? -14.215 16.462 4.884 1.00 67.00 240 ASN A N 1
ATOM 1756 C CA . ASN A 1 240 ? -13.581 17.645 5.446 1.00 67.00 240 ASN A CA 1
ATOM 1757 C C . ASN A 1 240 ? -14.621 18.618 6.043 1.00 67.00 240 ASN A C 1
ATOM 1759 O O . ASN A 1 240 ? -15.237 19.396 5.326 1.00 67.00 240 ASN A O 1
ATOM 1763 N N . ILE A 1 241 ? -14.742 18.641 7.371 1.00 57.88 241 ILE A N 1
ATOM 1764 C CA . ILE A 1 241 ? -15.700 19.491 8.105 1.00 57.88 241 ILE A CA 1
ATOM 1765 C C . ILE A 1 241 ? -15.247 20.946 8.341 1.00 57.88 241 ILE A C 1
ATOM 1767 O O . ILE A 1 241 ? -15.994 21.732 8.925 1.00 57.88 241 ILE A O 1
ATOM 1771 N N . ASN A 1 242 ? -14.024 21.321 7.945 1.00 54.28 242 ASN A N 1
ATOM 1772 C CA . ASN A 1 242 ? -13.466 22.652 8.228 1.00 54.28 242 ASN A CA 1
ATOM 1773 C C . ASN A 1 242 ? -13.911 23.726 7.224 1.00 54.28 242 ASN A C 1
ATOM 1775 O O . ASN A 1 242 ? -13.642 24.914 7.429 1.00 54.28 242 ASN A O 1
ATOM 1779 N N . ALA A 1 243 ? -14.568 23.339 6.132 1.00 50.69 243 ALA A N 1
ATOM 1780 C CA . ALA A 1 243 ? -14.877 24.248 5.050 1.00 50.69 243 ALA A CA 1
ATOM 1781 C C . ALA A 1 243 ? -16.233 24.946 5.254 1.00 50.69 243 ALA A C 1
ATOM 1783 O O . ALA A 1 243 ? -17.260 24.333 5.530 1.00 50.69 243 ALA A O 1
ATOM 1784 N N . SER A 1 244 ? -16.268 26.275 5.136 1.00 45.00 244 SER A N 1
ATOM 1785 C CA . SER A 1 244 ? -17.531 27.015 5.183 1.00 45.00 244 SER A CA 1
ATOM 1786 C C . SER A 1 244 ? -18.212 27.013 3.804 1.00 45.00 244 SER A C 1
ATOM 1788 O O . SER A 1 244 ? -17.786 27.753 2.915 1.00 45.00 244 SER A O 1
ATOM 1790 N N . GLY A 1 245 ? -19.302 26.252 3.659 1.00 50.69 245 GLY A N 1
ATOM 1791 C CA . GLY A 1 245 ? -20.213 26.262 2.501 1.00 50.69 245 GLY A CA 1
ATOM 1792 C C . GLY A 1 245 ? -20.059 25.078 1.529 1.00 50.69 245 GLY A C 1
ATOM 1793 O O . GLY A 1 245 ? -18.980 24.530 1.377 1.00 50.69 245 GLY A O 1
ATOM 1794 N N . THR A 1 246 ? -21.130 24.753 0.789 1.00 50.28 246 THR A N 1
ATOM 1795 C CA . THR A 1 246 ? -21.285 23.524 -0.034 1.00 50.28 246 THR A CA 1
ATOM 1796 C C . THR A 1 246 ? -20.328 23.361 -1.224 1.00 50.28 246 THR A C 1
ATOM 1798 O O . THR A 1 246 ? -20.437 22.381 -1.952 1.00 50.28 246 THR A O 1
ATOM 1801 N N . ALA A 1 247 ? -19.482 24.350 -1.516 1.00 47.28 247 ALA A N 1
ATOM 1802 C CA . ALA A 1 247 ? -18.552 24.336 -2.652 1.00 47.28 247 ALA A CA 1
ATOM 1803 C C . ALA A 1 247 ? -17.131 23.895 -2.257 1.00 47.28 247 ALA A C 1
ATOM 1805 O O . ALA A 1 247 ? -16.284 23.737 -3.128 1.00 47.28 247 ALA A O 1
ATOM 1806 N N . ASN A 1 248 ? -16.880 23.717 -0.956 1.00 49.81 248 ASN A N 1
ATOM 1807 C CA . ASN A 1 248 ? -15.558 23.437 -0.402 1.00 49.81 248 ASN A CA 1
ATOM 1808 C C . ASN A 1 248 ? -15.527 22.111 0.395 1.00 49.81 248 ASN A C 1
ATOM 1810 O O . ASN A 1 248 ? -14.515 21.805 1.024 1.00 49.81 248 ASN A O 1
ATOM 1814 N N . ASP A 1 249 ? -16.627 21.350 0.372 1.00 53.41 249 ASP A N 1
ATOM 1815 C CA . ASP A 1 249 ? -16.767 20.055 1.040 1.00 53.41 249 ASP A CA 1
ATOM 1816 C C . ASP A 1 249 ? -16.282 18.946 0.093 1.00 53.41 249 ASP A C 1
ATOM 1818 O O . ASP A 1 249 ? -16.845 18.747 -0.986 1.00 53.41 249 ASP A O 1
ATOM 1822 N N . PHE A 1 250 ? -15.236 18.219 0.488 1.00 63.12 250 PHE A N 1
ATOM 1823 C CA . PHE A 1 250 ? -14.687 17.080 -0.253 1.00 63.12 250 PHE A CA 1
ATOM 1824 C C . PHE A 1 250 ? -14.434 15.892 0.687 1.00 63.12 250 PHE A C 1
ATOM 1826 O O . PHE A 1 250 ? -14.356 16.053 1.910 1.00 63.12 250 PHE A O 1
ATOM 1833 N N . HIS A 1 251 ? -14.320 14.691 0.113 1.00 73.12 251 HIS A N 1
ATOM 1834 C CA . HIS A 1 251 ? -13.992 13.479 0.863 1.00 73.12 251 HIS A CA 1
ATOM 1835 C C . HIS A 1 251 ? -12.490 13.246 0.832 1.00 73.12 251 HIS A C 1
ATOM 1837 O O . HIS A 1 251 ? -11.873 13.292 -0.228 1.00 73.12 251 HIS A O 1
ATOM 1843 N N . VAL A 1 252 ? -11.903 12.996 1.996 1.00 76.44 252 VAL A N 1
ATOM 1844 C CA . VAL A 1 252 ? -10.474 12.694 2.088 1.00 76.44 252 VAL A CA 1
ATOM 1845 C C . VAL A 1 252 ? -10.223 11.240 1.678 1.00 76.44 252 VAL A C 1
ATOM 1847 O O . VAL A 1 252 ? -11.120 10.403 1.849 1.00 76.44 252 VAL A O 1
ATOM 1850 N N . PRO A 1 253 ? -9.025 10.902 1.164 1.00 84.75 253 PRO A N 1
ATOM 1851 C CA . PRO A 1 253 ? -8.639 9.509 0.992 1.00 84.75 253 PRO A CA 1
ATOM 1852 C C . PRO A 1 253 ? -8.825 8.727 2.295 1.00 84.75 253 PRO A C 1
ATOM 1854 O O . PRO A 1 253 ? -8.545 9.230 3.389 1.00 84.75 253 PRO A O 1
ATOM 1857 N N . ASN A 1 254 ? -9.303 7.488 2.182 1.00 89.19 254 ASN A N 1
ATOM 1858 C CA . ASN A 1 254 ? -9.578 6.670 3.359 1.00 89.19 254 ASN A CA 1
ATOM 1859 C C . ASN A 1 254 ? -8.300 6.449 4.171 1.00 89.19 254 ASN A C 1
ATOM 1861 O O . ASN A 1 254 ? -7.208 6.330 3.620 1.00 89.19 254 ASN A O 1
ATOM 1865 N N . PHE A 1 255 ? -8.455 6.363 5.490 1.00 91.50 255 PHE A N 1
ATOM 1866 C CA . PHE A 1 255 ? -7.359 6.147 6.438 1.00 91.50 255 PHE A CA 1
ATOM 1867 C C . PHE A 1 255 ? -6.298 7.261 6.505 1.00 91.50 255 PHE A C 1
ATOM 1869 O O . PHE A 1 255 ? -5.378 7.161 7.312 1.00 91.50 255 PHE A O 1
ATOM 1876 N N . ILE A 1 256 ? -6.453 8.367 5.771 1.00 88.12 256 ILE A N 1
ATOM 1877 C CA . ILE A 1 256 ? -5.621 9.566 5.920 1.00 88.12 256 ILE A CA 1
ATOM 1878 C C . ILE A 1 256 ? -6.388 10.619 6.723 1.00 88.12 256 ILE A C 1
ATOM 1880 O O . ILE A 1 256 ? -7.556 10.908 6.472 1.00 88.12 256 ILE A O 1
ATOM 1884 N N . SER A 1 257 ? -5.729 11.205 7.726 1.00 84.19 257 SER A N 1
ATOM 1885 C CA . SER A 1 257 ? -6.360 12.227 8.567 1.00 84.19 257 SER A CA 1
ATOM 1886 C C . SER A 1 257 ? -6.699 13.482 7.747 1.00 84.19 257 SER A C 1
ATOM 1888 O O . SER A 1 257 ? -5.803 14.005 7.075 1.00 84.19 257 SER A O 1
ATOM 1890 N N . PRO A 1 258 ? -7.921 14.045 7.860 1.00 77.44 258 PRO A N 1
ATOM 1891 C CA . PRO A 1 258 ? -8.297 15.253 7.129 1.00 77.44 258 PRO A CA 1
ATOM 1892 C C . PRO A 1 258 ? -7.365 16.442 7.355 1.00 77.44 258 PRO A C 1
ATOM 1894 O O . PRO A 1 258 ? -7.051 17.159 6.409 1.00 77.44 258 PRO A O 1
ATOM 1897 N N . ASN A 1 259 ? -6.870 16.621 8.584 1.00 76.06 259 ASN A N 1
ATOM 1898 C CA . ASN A 1 259 ? -5.953 17.716 8.903 1.00 76.06 259 ASN A CA 1
ATOM 1899 C C . ASN A 1 259 ? -4.611 17.560 8.179 1.00 76.06 259 ASN A C 1
ATOM 1901 O O . ASN A 1 259 ? -4.057 18.541 7.699 1.00 76.06 259 ASN A O 1
ATOM 1905 N N . ILE A 1 260 ? -4.096 16.330 8.082 1.00 77.00 260 ILE A N 1
ATOM 1906 C CA . ILE A 1 260 ? -2.838 16.060 7.378 1.00 77.00 260 ILE A CA 1
ATOM 1907 C C . ILE A 1 260 ? -3.034 16.244 5.872 1.00 77.00 260 ILE A C 1
ATOM 1909 O O . ILE A 1 260 ? -2.230 16.919 5.233 1.00 77.00 260 ILE A O 1
ATOM 1913 N N . TRP A 1 261 ? -4.126 15.711 5.316 1.00 79.56 261 TRP A N 1
ATOM 1914 C CA . TRP A 1 261 ? -4.431 15.852 3.892 1.00 79.56 261 TRP A CA 1
ATOM 1915 C C . TRP A 1 261 ? -4.569 17.321 3.462 1.00 79.56 261 TRP A C 1
ATOM 1917 O O . TRP A 1 261 ? -4.058 17.705 2.415 1.00 79.56 261 TRP A O 1
ATOM 1927 N N . GLN A 1 262 ? -5.201 18.161 4.288 1.00 70.38 262 GLN A N 1
ATOM 1928 C CA . GLN A 1 262 ? -5.374 19.595 4.017 1.00 70.38 262 GLN A CA 1
ATOM 1929 C C . GLN A 1 262 ? -4.074 20.393 4.051 1.00 70.38 262 GLN A C 1
ATOM 1931 O O . GLN A 1 262 ? -3.923 21.333 3.275 1.00 70.38 262 GLN A O 1
ATOM 1936 N N . ILE A 1 263 ? -3.157 20.070 4.967 1.00 63.94 263 ILE A N 1
ATOM 1937 C CA . ILE A 1 263 ? -1.895 20.812 5.064 1.00 63.94 263 ILE A CA 1
ATOM 1938 C C . ILE A 1 263 ? -1.019 20.510 3.849 1.00 63.94 263 ILE A C 1
ATOM 1940 O O . ILE A 1 263 ? -0.437 21.436 3.291 1.00 63.94 263 ILE A O 1
ATOM 1944 N N . HIS A 1 264 ? -0.983 19.250 3.409 1.00 61.47 264 HIS A N 1
ATOM 1945 C CA . HIS A 1 264 ? -0.231 18.858 2.216 1.00 61.47 264 HIS A CA 1
ATOM 1946 C C . HIS A 1 264 ? -0.827 19.428 0.925 1.00 61.47 264 HIS A C 1
ATOM 1948 O O . HIS A 1 264 ? -0.077 19.903 0.085 1.00 61.47 264 HIS A O 1
ATOM 1954 N N . ASN A 1 265 ? -2.157 19.447 0.782 1.00 60.16 265 ASN A N 1
ATOM 1955 C CA . ASN A 1 265 ? -2.817 19.856 -0.469 1.00 60.16 265 ASN A CA 1
ATOM 1956 C C . ASN A 1 265 ? -3.261 21.329 -0.530 1.00 60.16 265 ASN A C 1
ATOM 1958 O O . ASN A 1 265 ? -3.846 21.756 -1.524 1.00 60.16 265 ASN A O 1
ATOM 1962 N N . GLY A 1 266 ? -2.987 22.121 0.508 1.00 52.84 266 GLY A N 1
ATOM 1963 C CA . GLY A 1 266 ? -3.387 23.525 0.578 1.00 52.84 266 GLY A CA 1
ATOM 1964 C C . GLY A 1 266 ? -4.879 23.727 0.891 1.00 52.84 266 GLY A C 1
ATOM 1965 O O . GLY A 1 266 ? -5.766 22.992 0.475 1.00 52.84 266 GLY A O 1
ATOM 1966 N N . ASN A 1 267 ? -5.182 24.784 1.645 1.00 41.94 267 ASN A N 1
ATOM 1967 C CA . ASN A 1 267 ? -6.524 25.087 2.164 1.00 41.94 267 ASN A CA 1
ATOM 1968 C C . ASN A 1 267 ? -7.448 25.806 1.148 1.00 41.94 267 ASN A C 1
ATOM 1970 O O . ASN A 1 267 ? -8.362 26.525 1.553 1.00 41.94 267 ASN A O 1
ATOM 1974 N N . SER A 1 268 ? -7.189 25.722 -0.163 1.00 41.00 268 SER A N 1
ATOM 1975 C CA . SER A 1 268 ? -7.973 26.471 -1.156 1.00 41.00 268 SER A CA 1
ATOM 1976 C C . SER A 1 268 ? -8.910 25.582 -1.960 1.00 41.00 268 SER A C 1
ATOM 1978 O O . SER A 1 268 ? -8.492 24.664 -2.660 1.00 41.00 268 SER A O 1
ATOM 1980 N N . SER A 1 269 ? -10.181 25.969 -1.938 1.00 39.19 269 SER A N 1
ATOM 1981 C CA . SER A 1 269 ? -11.307 25.442 -2.714 1.00 39.19 269 SER A CA 1
ATOM 1982 C C . SER A 1 269 ? -11.134 25.417 -4.238 1.00 39.19 269 SER A C 1
ATOM 1984 O O . SER A 1 269 ? -12.012 24.940 -4.947 1.00 39.19 269 SER A O 1
ATOM 1986 N N . SER A 1 270 ? -10.025 25.937 -4.758 1.00 40.28 270 SER A N 1
ATOM 1987 C CA . SER A 1 270 ? -9.631 25.877 -6.166 1.00 40.28 270 SER A CA 1
ATOM 1988 C C . SER A 1 270 ? -8.896 24.587 -6.554 1.00 40.28 270 SER A C 1
ATOM 1990 O O . SER A 1 270 ? -8.829 24.303 -7.744 1.00 40.28 270 SER A O 1
ATOM 1992 N N . TYR A 1 271 ? -8.385 23.798 -5.597 1.00 47.66 271 TYR A N 1
ATOM 1993 C CA . TYR A 1 271 ? -7.662 22.543 -5.884 1.00 47.66 271 TYR A CA 1
ATOM 1994 C C . TYR A 1 271 ? -8.571 21.316 -6.039 1.00 47.66 271 TYR A C 1
ATOM 1996 O O . TYR A 1 271 ? -8.139 20.301 -6.567 1.00 47.66 271 TYR A O 1
ATOM 2004 N N . ALA A 1 272 ? -9.850 21.416 -5.669 1.00 40.78 272 ALA A N 1
ATOM 2005 C CA . ALA A 1 272 ? -10.827 20.327 -5.783 1.00 40.78 272 ALA A CA 1
ATOM 2006 C C . ALA A 1 272 ? -11.281 20.023 -7.236 1.00 40.78 272 ALA A C 1
ATOM 2008 O O . ALA A 1 272 ? -12.280 19.336 -7.442 1.00 40.78 272 ALA A O 1
ATOM 2009 N N . GLY A 1 273 ? -10.603 20.575 -8.253 1.00 43.75 273 GLY A N 1
ATOM 2010 C CA . GLY A 1 273 ? -11.059 20.555 -9.648 1.00 43.75 273 GLY A CA 1
ATOM 2011 C C . GLY A 1 273 ? -10.176 19.813 -10.656 1.00 43.75 273 GLY A C 1
ATOM 2012 O O . GLY A 1 273 ? -10.703 19.399 -11.683 1.00 43.75 273 GLY A O 1
ATOM 2013 N N . SER A 1 274 ? -8.880 19.625 -10.393 1.00 49.00 274 SER A N 1
ATOM 2014 C CA . SER A 1 274 ? -7.942 18.981 -11.329 1.00 49.00 274 SER A CA 1
ATOM 2015 C C . SER A 1 274 ? -6.765 18.373 -10.561 1.00 49.00 274 SER A C 1
ATOM 2017 O O . SER A 1 274 ? -6.074 19.108 -9.853 1.00 49.00 274 SER A O 1
ATOM 2019 N N . ASN A 1 275 ? -6.529 17.067 -10.723 1.00 56.75 275 ASN A N 1
ATOM 2020 C CA . ASN A 1 275 ? -5.427 16.282 -10.139 1.00 56.75 275 ASN A CA 1
ATOM 2021 C C . ASN A 1 275 ? -5.589 15.912 -8.641 1.00 56.75 275 ASN A C 1
ATOM 2023 O O . ASN A 1 275 ? -4.598 15.827 -7.909 1.00 56.75 275 ASN A O 1
ATOM 2027 N N . ASP A 1 276 ? -6.832 15.674 -8.193 1.00 69.38 276 ASP A N 1
ATOM 2028 C CA . ASP A 1 276 ? -7.175 15.123 -6.871 1.00 69.38 276 ASP A CA 1
ATOM 2029 C C . ASP A 1 276 ? -7.346 13.599 -6.946 1.00 69.38 276 ASP A C 1
ATOM 2031 O O . ASP A 1 276 ? -8.309 13.084 -7.519 1.00 69.38 276 ASP A O 1
ATOM 2035 N N . VAL A 1 277 ? -6.420 12.900 -6.293 1.00 78.31 277 VAL A N 1
ATOM 2036 C CA . VAL A 1 277 ? -6.354 11.436 -6.155 1.00 78.31 277 VAL A CA 1
ATOM 2037 C C . VAL A 1 277 ? -7.263 10.884 -5.045 1.00 78.31 277 VAL A C 1
ATOM 2039 O O . VAL A 1 277 ? -7.168 9.714 -4.671 1.00 78.31 277 VAL A O 1
ATOM 2042 N N . GLY A 1 278 ? -8.122 11.724 -4.462 1.00 75.12 278 GLY A N 1
ATOM 2043 C CA . GLY A 1 278 ? -9.213 11.310 -3.589 1.00 75.12 278 GLY A CA 1
ATOM 2044 C C . GLY A 1 278 ? -10.237 10.415 -4.298 1.00 75.12 278 GLY A C 1
ATOM 2045 O O . GLY A 1 278 ? -10.411 10.444 -5.513 1.00 75.12 278 GLY A O 1
ATOM 2046 N N . MET A 1 279 ? -10.955 9.609 -3.513 1.00 75.25 279 MET A N 1
ATOM 2047 C CA . MET A 1 279 ? -11.945 8.670 -4.046 1.00 75.25 279 MET A CA 1
ATOM 2048 C C . MET A 1 279 ? -13.204 9.397 -4.547 1.00 75.25 279 MET A C 1
ATOM 2050 O O . MET A 1 279 ? -13.882 10.087 -3.778 1.00 75.25 279 MET A O 1
ATOM 2054 N N . ASP A 1 280 ? -13.596 9.168 -5.803 1.00 70.75 280 ASP A N 1
ATOM 2055 C CA . ASP A 1 280 ? -14.852 9.695 -6.348 1.00 70.75 280 ASP A CA 1
ATOM 2056 C C . ASP A 1 280 ? -16.048 8.784 -6.029 1.00 70.75 280 ASP A C 1
ATOM 2058 O O . ASP A 1 280 ? -16.494 7.961 -6.826 1.00 70.75 280 ASP A O 1
ATOM 2062 N N . TYR A 1 281 ? -16.622 8.967 -4.839 1.00 72.12 281 TYR A N 1
ATOM 2063 C CA . TYR A 1 281 ? -17.821 8.237 -4.408 1.00 72.12 281 TYR A CA 1
ATOM 2064 C C . TYR A 1 281 ? -19.101 8.571 -5.203 1.00 72.12 281 TYR A C 1
ATOM 2066 O O . TYR A 1 281 ? -20.111 7.881 -5.043 1.00 72.12 281 TYR A O 1
ATOM 2074 N N . CYS A 1 282 ? -19.112 9.634 -6.017 1.00 64.12 282 CYS A N 1
ATOM 2075 C CA . CYS A 1 282 ? -20.305 10.074 -6.739 1.00 64.12 282 CYS A CA 1
ATOM 2076 C C . CYS A 1 282 ? -20.428 9.409 -8.109 1.00 64.12 282 CYS A C 1
ATOM 2078 O O . CYS A 1 282 ? -21.524 8.942 -8.451 1.00 64.12 282 CYS A O 1
ATOM 2080 N N . SER A 1 283 ? -19.352 9.399 -8.908 1.00 60.78 283 SER A N 1
ATOM 2081 C CA . SER A 1 283 ? -19.398 8.999 -10.326 1.00 60.78 283 SER A CA 1
ATOM 2082 C C . SER A 1 283 ? -20.009 7.618 -10.551 1.00 60.78 283 SER A C 1
ATOM 2084 O O . SER A 1 283 ? -20.750 7.430 -11.521 1.00 60.78 283 SER A O 1
ATOM 2086 N N . GLU A 1 284 ? -19.843 6.703 -9.599 1.00 58.66 284 GLU A N 1
ATOM 2087 C CA . GLU A 1 284 ? -20.478 5.382 -9.591 1.00 58.66 284 GLU A CA 1
ATOM 2088 C C . GLU A 1 284 ? -22.006 5.431 -9.697 1.00 58.66 284 GLU A C 1
ATOM 2090 O O . GLU A 1 284 ? -22.638 4.725 -10.490 1.00 58.66 284 GLU A O 1
ATOM 2095 N N . PHE A 1 285 ? -22.638 6.336 -8.957 1.00 55.22 285 PHE A N 1
ATOM 2096 C CA . PHE A 1 285 ? -24.092 6.465 -8.931 1.00 55.22 285 PHE A CA 1
ATOM 2097 C C . PHE A 1 285 ? -24.632 7.266 -10.124 1.00 55.22 285 PHE A C 1
ATOM 2099 O O . PHE A 1 285 ? -25.778 7.050 -10.547 1.00 55.22 285 PHE A O 1
ATOM 2106 N N . ALA A 1 286 ? -23.825 8.164 -10.702 1.00 50.03 286 ALA A N 1
ATOM 2107 C CA . ALA A 1 286 ? -24.164 8.829 -11.961 1.00 50.03 286 ALA A CA 1
ATOM 2108 C C . ALA A 1 286 ? -24.141 7.848 -13.138 1.00 50.03 286 ALA A C 1
ATOM 2110 O O . ALA A 1 286 ? -25.072 7.857 -13.947 1.00 50.03 286 ALA A O 1
ATOM 2111 N N . ARG A 1 287 ? -23.146 6.949 -13.200 1.00 49.03 287 ARG A N 1
ATOM 2112 C CA . ARG A 1 287 ? -23.044 5.904 -14.238 1.00 49.03 287 ARG A CA 1
ATOM 2113 C C . ARG A 1 287 ? -24.243 4.952 -14.215 1.00 49.03 287 ARG A C 1
ATOM 2115 O O . ARG A 1 287 ? -24.773 4.614 -15.269 1.00 49.03 287 ARG A O 1
ATOM 2122 N N . ALA A 1 288 ? -24.767 4.622 -13.035 1.00 49.28 288 ALA A N 1
ATOM 2123 C CA . ALA A 1 288 ? -25.980 3.810 -12.879 1.00 49.28 288 ALA A CA 1
ATOM 2124 C C . ALA A 1 288 ? -27.304 4.556 -13.197 1.00 49.28 288 ALA A C 1
ATOM 2126 O O . ALA A 1 288 ? -28.400 3.992 -13.053 1.00 49.28 288 ALA A O 1
ATOM 2127 N N . GLY A 1 289 ? -27.252 5.836 -13.591 1.00 50.38 289 GLY A N 1
ATOM 2128 C CA . GLY A 1 289 ? -28.433 6.666 -13.847 1.00 50.38 289 GLY A CA 1
ATOM 2129 C C . GLY A 1 289 ? -29.331 6.819 -12.614 1.00 50.38 289 GLY A C 1
ATOM 2130 O O . GLY A 1 289 ? -30.560 6.873 -12.745 1.00 50.38 289 GLY A O 1
ATOM 2131 N N . VAL A 1 290 ? -28.734 6.776 -11.416 1.00 51.22 290 VAL A N 1
ATOM 2132 C CA . VAL A 1 290 ? -29.401 7.026 -10.126 1.00 51.22 290 VAL A CA 1
ATOM 2133 C C . VAL A 1 290 ? -29.405 8.527 -9.825 1.00 51.22 290 VAL A C 1
ATOM 2135 O O . VAL A 1 290 ? -30.366 9.034 -9.248 1.00 51.22 290 VAL A O 1
ATOM 2138 N N . VAL A 1 291 ? -28.383 9.254 -10.291 1.00 50.97 291 VAL A N 1
ATOM 2139 C CA . VAL A 1 291 ? -28.253 10.715 -10.178 1.00 50.97 291 VAL A CA 1
ATOM 2140 C C . VAL A 1 291 ? -27.926 11.343 -11.541 1.00 50.97 291 VAL A C 1
ATOM 2142 O O . VAL A 1 291 ? -27.396 10.679 -12.426 1.00 50.97 291 VAL A O 1
ATOM 2145 N N . GLY A 1 292 ? -28.317 12.607 -11.746 1.00 42.69 292 GLY A N 1
ATOM 2146 C CA . GLY A 1 292 ? -28.321 13.257 -13.069 1.00 42.69 292 GLY A CA 1
ATOM 2147 C C . GLY A 1 292 ? -26.986 13.843 -13.555 1.00 42.69 292 GLY A C 1
ATOM 2148 O O . GLY A 1 292 ? -26.897 14.173 -14.733 1.00 42.69 292 GLY A O 1
ATOM 2149 N N . SER A 1 293 ? -25.985 14.003 -12.680 1.00 50.56 293 SER A N 1
ATOM 2150 C CA . SER A 1 293 ? -24.603 14.400 -13.011 1.00 50.56 293 SER A CA 1
ATOM 2151 C C . SER A 1 293 ? -23.708 14.271 -11.769 1.00 50.56 293 SER A C 1
ATOM 2153 O O . SER A 1 293 ? -24.170 14.588 -10.668 1.00 50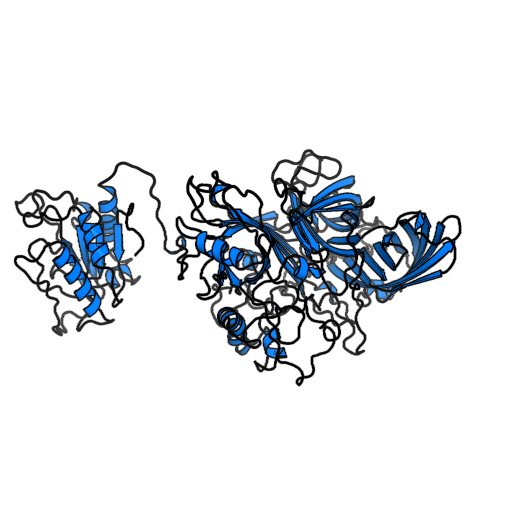.56 293 SER A O 1
ATOM 2155 N N . CYS A 1 294 ? -22.454 13.845 -11.951 1.00 51.44 294 CYS A N 1
ATOM 2156 C CA . CYS A 1 294 ? -21.377 13.988 -10.970 1.00 51.44 294 CYS A CA 1
ATOM 2157 C C . CYS A 1 294 ? -20.294 14.859 -11.589 1.00 51.44 294 CYS A C 1
ATOM 2159 O O . CYS A 1 294 ? -19.500 14.399 -12.399 1.00 51.44 294 CYS A O 1
ATOM 2161 N N . ASP A 1 295 ? -20.340 16.142 -11.263 1.00 50.03 295 ASP A N 1
ATOM 2162 C CA . ASP A 1 295 ? -19.311 17.103 -11.631 1.00 50.03 295 ASP A CA 1
ATOM 2163 C C . ASP A 1 295 ? -18.605 17.485 -10.327 1.00 50.03 295 ASP A C 1
ATOM 2165 O O . ASP A 1 295 ? -19.288 17.954 -9.404 1.00 50.03 295 ASP A O 1
ATOM 2169 N N . LYS A 1 296 ? -17.282 17.253 -10.238 1.00 45.56 296 LYS A N 1
ATOM 2170 C CA . LYS A 1 296 ? -16.449 17.574 -9.058 1.00 45.56 296 LYS A CA 1
ATOM 2171 C C . LYS A 1 296 ? -16.661 19.037 -8.604 1.00 45.56 296 LYS A C 1
ATOM 2173 O O . LYS A 1 296 ? -16.508 19.345 -7.430 1.00 45.56 296 LYS A O 1
ATOM 2178 N N . SER A 1 297 ? -17.116 19.924 -9.500 1.00 39.56 297 SER A N 1
ATOM 2179 C CA . SER A 1 297 ? -17.313 21.360 -9.253 1.00 39.56 297 SER A CA 1
ATOM 2180 C C . SER A 1 297 ? -18.747 21.819 -8.903 1.00 39.56 297 SER A C 1
ATOM 2182 O O . SER A 1 297 ? -18.957 22.999 -8.604 1.00 39.56 297 SER A O 1
ATOM 2184 N N . ALA A 1 298 ? -19.767 20.946 -8.936 1.00 44.81 298 ALA A N 1
ATOM 2185 C CA . ALA A 1 298 ? -21.172 21.372 -8.828 1.00 44.81 298 ALA A CA 1
ATOM 2186 C C . ALA A 1 298 ? -21.809 21.158 -7.435 1.00 44.81 298 ALA A C 1
ATOM 2188 O O . ALA A 1 298 ? -21.802 20.074 -6.863 1.00 44.81 298 ALA A O 1
ATOM 2189 N N . ALA A 1 299 ? -22.528 22.166 -6.925 1.00 39.84 299 ALA A N 1
ATOM 2190 C CA . ALA A 1 299 ? -23.265 22.081 -5.651 1.00 39.84 299 ALA A CA 1
ATOM 2191 C C . ALA A 1 299 ? -24.382 21.003 -5.621 1.00 39.84 299 ALA A C 1
ATOM 2193 O O . ALA A 1 299 ? -24.862 20.627 -4.553 1.00 39.84 299 ALA A O 1
ATOM 2194 N N . SER A 1 300 ? -24.820 20.490 -6.780 1.00 44.06 300 SER A N 1
ATOM 2195 C CA . SER A 1 300 ? -25.761 19.360 -6.885 1.00 44.06 300 SER A CA 1
ATOM 2196 C C . SER A 1 300 ? -25.122 17.992 -6.615 1.00 44.06 300 SER A C 1
ATOM 2198 O O . SER A 1 300 ? -25.849 17.025 -6.386 1.00 44.06 300 SER A O 1
ATOM 2200 N N . THR A 1 301 ? -23.792 17.915 -6.636 1.00 52.47 301 THR A N 1
ATOM 2201 C CA . THR A 1 301 ? -22.981 16.704 -6.440 1.00 52.47 301 THR A CA 1
ATOM 2202 C C . THR A 1 301 ? -22.866 16.336 -4.957 1.00 52.47 301 THR A C 1
ATOM 2204 O O . THR A 1 301 ? -22.831 15.157 -4.613 1.00 52.47 301 THR A O 1
ATOM 2207 N N . TYR A 1 302 ? -22.975 17.334 -4.069 1.00 55.78 302 TYR A N 1
ATOM 2208 C CA . TYR A 1 302 ? -22.969 17.210 -2.603 1.00 55.78 302 TYR A CA 1
ATOM 2209 C C . TYR A 1 302 ? -23.894 16.100 -2.086 1.00 55.78 302 TYR A C 1
ATOM 2211 O O . TYR A 1 302 ? -23.454 15.168 -1.420 1.00 55.78 302 TYR A O 1
ATOM 2219 N N . LYS A 1 303 ? -25.182 16.131 -2.463 1.00 57.41 303 LYS A N 1
ATOM 2220 C CA . LYS A 1 303 ? -26.172 15.137 -2.013 1.00 57.41 303 LYS A CA 1
ATOM 2221 C C . LYS A 1 303 ? -25.784 13.710 -2.416 1.00 57.41 303 LYS A C 1
ATOM 2223 O O . LYS A 1 303 ? -26.145 12.776 -1.710 1.00 57.41 303 LYS A O 1
ATOM 2228 N N . ASN A 1 304 ? -25.071 13.544 -3.527 1.00 56.31 304 ASN A N 1
ATOM 2229 C CA . ASN A 1 304 ? -24.784 12.242 -4.115 1.00 56.31 304 ASN A CA 1
ATOM 2230 C C . ASN A 1 304 ? -23.638 11.511 -3.402 1.00 56.31 304 ASN A C 1
ATOM 2232 O O . ASN A 1 304 ? -23.708 10.293 -3.281 1.00 56.31 304 ASN A O 1
ATOM 2236 N N . HIS A 1 305 ? -22.652 12.218 -2.840 1.00 59.91 305 HIS A N 1
ATOM 2237 C CA . HIS A 1 305 ? -21.622 11.565 -2.021 1.00 59.91 305 HIS A CA 1
ATOM 2238 C C . HIS A 1 305 ? -22.197 11.006 -0.704 1.00 59.91 305 HIS A C 1
ATOM 2240 O O . HIS A 1 305 ? -21.879 9.883 -0.320 1.00 59.91 305 HIS A O 1
ATOM 2246 N N . TYR A 1 306 ? -23.138 11.706 -0.055 1.00 64.25 306 TYR A N 1
ATOM 2247 C CA . TYR A 1 306 ? -23.844 11.148 1.113 1.00 64.25 306 TYR A CA 1
ATOM 2248 C C . TYR A 1 306 ? -24.781 9.993 0.755 1.00 64.25 306 TYR A C 1
ATOM 2250 O O . TYR A 1 306 ? -25.068 9.162 1.620 1.00 64.25 306 TYR A O 1
ATOM 2258 N N . LEU A 1 307 ? -25.253 9.908 -0.499 1.00 63.72 307 LEU A N 1
ATOM 2259 C CA . LEU A 1 307 ? -26.014 8.741 -0.946 1.00 63.72 307 LEU A CA 1
ATOM 2260 C C . LEU A 1 307 ? -25.156 7.480 -0.836 1.00 63.72 307 LEU A C 1
ATOM 2262 O O . LEU A 1 307 ? -25.653 6.500 -0.288 1.00 63.72 307 LEU A O 1
ATOM 2266 N N . PHE A 1 308 ? -23.878 7.528 -1.233 1.00 70.25 308 PHE A N 1
ATOM 2267 C CA . PHE A 1 308 ? -22.952 6.398 -1.091 1.00 70.25 308 PHE A CA 1
ATOM 2268 C C . PHE A 1 308 ? -22.906 5.884 0.356 1.00 70.25 308 PHE A C 1
ATOM 2270 O O . PHE A 1 308 ? -23.223 4.723 0.615 1.00 70.25 308 PHE A O 1
ATOM 2277 N N . GLY A 1 309 ? -22.614 6.765 1.320 1.00 70.31 309 GLY A N 1
ATOM 2278 C CA . GLY A 1 309 ? -22.570 6.408 2.743 1.00 70.31 309 GLY A CA 1
ATOM 2279 C C . GLY A 1 309 ? -23.912 5.907 3.294 1.00 70.31 309 GLY A C 1
ATOM 2280 O O . GLY A 1 309 ? -23.955 4.937 4.051 1.00 70.31 309 GLY A O 1
ATOM 2281 N N . SER A 1 310 ? -25.028 6.519 2.884 1.00 65.25 310 SER A N 1
ATOM 2282 C CA . SER A 1 310 ? -26.367 6.082 3.306 1.00 65.25 310 SER A CA 1
ATOM 2283 C C . SER A 1 310 ? -26.754 4.705 2.753 1.00 65.25 310 SER A C 1
ATOM 2285 O O . SER A 1 310 ? -27.423 3.934 3.439 1.00 65.25 310 SER A O 1
ATOM 2287 N N . GLU A 1 311 ? -26.296 4.370 1.546 1.00 65.25 311 GLU A N 1
ATOM 2288 C CA . GLU A 1 311 ? -26.535 3.081 0.896 1.00 65.25 311 GLU A CA 1
ATOM 2289 C C . GLU A 1 311 ? -25.637 1.983 1.476 1.00 65.25 311 GLU A C 1
ATOM 2291 O O . GLU A 1 311 ? -26.111 0.868 1.681 1.00 65.25 311 GLU A O 1
ATOM 2296 N N . LEU A 1 312 ? -24.387 2.297 1.846 1.00 71.31 312 LEU A N 1
ATOM 2297 C CA . LEU A 1 312 ? -23.539 1.377 2.615 1.00 71.31 312 LEU A CA 1
ATOM 2298 C C . LEU A 1 312 ? -24.222 0.927 3.910 1.00 71.31 312 LEU A C 1
ATOM 2300 O O . LEU A 1 312 ? -24.203 -0.256 4.252 1.00 71.31 312 LEU A O 1
ATOM 2304 N N . ALA A 1 313 ? -24.846 1.871 4.618 1.00 65.25 313 ALA A N 1
ATOM 2305 C CA . ALA A 1 313 ? -25.534 1.616 5.879 1.00 65.25 313 ALA A CA 1
ATOM 2306 C C . ALA A 1 313 ? -26.868 0.863 5.713 1.00 65.25 313 ALA A C 1
ATOM 2308 O O . ALA A 1 313 ? -27.379 0.304 6.686 1.00 65.25 313 ALA A O 1
ATOM 2309 N N . ALA A 1 314 ? -27.438 0.815 4.504 1.00 59.50 314 ALA A N 1
ATOM 2310 C CA . ALA A 1 314 ? -28.747 0.219 4.256 1.00 59.50 314 ALA A CA 1
ATOM 2311 C C . ALA A 1 314 ? -28.758 -1.323 4.280 1.00 59.50 314 ALA A C 1
ATOM 2313 O O . ALA A 1 314 ? -29.855 -1.874 4.216 1.00 59.50 314 ALA A O 1
ATOM 2314 N N . ILE A 1 315 ? -27.587 -1.993 4.389 1.00 59.00 315 ILE A N 1
ATOM 2315 C CA . ILE A 1 315 ? -27.325 -3.459 4.372 1.00 59.00 315 ILE A CA 1
ATOM 2316 C C . ILE A 1 315 ? -28.593 -4.293 4.172 1.00 59.00 315 ILE A C 1
ATOM 2318 O O . ILE A 1 315 ? -29.143 -4.919 5.089 1.00 59.00 315 ILE A O 1
ATOM 2322 N N . GLY A 1 316 ? -29.084 -4.250 2.945 1.00 49.56 316 GLY A N 1
ATOM 2323 C CA . GLY A 1 316 ? -30.396 -4.753 2.638 1.00 49.56 316 GLY A CA 1
ATOM 2324 C C . GLY A 1 316 ? -30.391 -6.233 2.267 1.00 49.56 316 GLY A C 1
ATOM 2325 O O . GLY A 1 316 ? -29.359 -6.869 2.041 1.00 49.56 316 GLY A O 1
ATOM 2326 N N . SER A 1 317 ? -31.574 -6.838 2.275 1.00 47.06 317 SER A N 1
ATOM 2327 C CA . SER A 1 317 ? -31.735 -8.279 2.063 1.00 47.06 317 SER A CA 1
ATOM 2328 C C . SER A 1 317 ? -31.565 -8.713 0.598 1.00 47.06 317 SER A C 1
ATOM 2330 O O . SER A 1 317 ? -31.487 -9.921 0.363 1.00 47.06 317 SER A O 1
ATOM 2332 N N . GLY A 1 318 ? -31.431 -7.775 -0.354 1.00 47.69 318 GLY A N 1
ATOM 2333 C CA . GLY A 1 318 ? -31.341 -8.040 -1.798 1.00 47.69 318 GLY A CA 1
ATOM 2334 C C . GLY A 1 318 ? -30.117 -7.460 -2.531 1.00 47.69 318 GLY A C 1
ATOM 2335 O O . GLY A 1 318 ? -29.390 -6.613 -2.025 1.00 47.69 318 GLY A O 1
ATOM 2336 N N . GLN A 1 319 ? -29.921 -7.925 -3.774 1.00 45.66 319 GLN A N 1
ATOM 2337 C CA . GLN A 1 319 ? -28.848 -7.545 -4.720 1.00 45.66 319 GLN A CA 1
ATOM 2338 C C . GLN A 1 319 ? -28.749 -6.037 -5.005 1.00 45.66 319 GLN A C 1
ATOM 2340 O O . GLN A 1 319 ? -27.682 -5.538 -5.347 1.00 45.66 319 GLN A O 1
ATOM 2345 N N . SER A 1 320 ? -29.866 -5.320 -4.883 1.00 50.09 320 SER A N 1
ATOM 2346 C CA . SER A 1 320 ? -29.966 -3.892 -5.170 1.00 50.09 320 SER A CA 1
ATOM 2347 C C . SER A 1 320 ? -29.564 -3.002 -3.998 1.00 50.09 320 SER A C 1
ATOM 2349 O O . SER A 1 320 ? -29.789 -1.809 -4.111 1.00 50.09 320 SER A O 1
ATOM 2351 N N . GLU A 1 321 ? -29.071 -3.555 -2.881 1.00 54.19 321 GLU A N 1
ATOM 2352 C CA . GLU A 1 321 ? -28.857 -2.831 -1.615 1.00 54.19 321 GLU A CA 1
ATOM 2353 C C . GLU A 1 321 ? -27.399 -2.888 -1.092 1.00 54.19 321 GLU A C 1
ATOM 2355 O O . GLU A 1 321 ? -27.094 -2.242 -0.097 1.00 54.19 321 GLU A O 1
ATOM 2360 N N . SER A 1 322 ? -26.485 -3.626 -1.740 1.00 61.44 322 SER A N 1
ATOM 2361 C CA . SER A 1 322 ? -25.066 -3.751 -1.334 1.00 61.44 322 SER A CA 1
ATOM 2362 C C . SER A 1 322 ? -24.116 -3.166 -2.378 1.00 61.44 322 SER A C 1
ATOM 2364 O O . SER A 1 322 ? -24.416 -3.221 -3.573 1.00 61.44 322 SER A O 1
ATOM 2366 N N . VAL A 1 323 ? -22.976 -2.635 -1.930 1.00 69.56 323 VAL A N 1
ATOM 2367 C CA . VAL A 1 323 ? -21.881 -2.234 -2.825 1.00 69.56 323 VAL A CA 1
ATOM 2368 C C . VAL A 1 323 ? -21.153 -3.487 -3.313 1.00 69.56 323 VAL A C 1
ATOM 2370 O O . VAL A 1 323 ? -20.898 -4.404 -2.534 1.00 69.56 323 VAL A O 1
ATOM 2373 N N . GLN A 1 324 ? -20.882 -3.551 -4.614 1.00 69.81 324 GLN A N 1
ATOM 2374 C CA . GLN A 1 324 ? -20.366 -4.730 -5.308 1.00 69.81 324 GLN A CA 1
ATOM 2375 C C . GLN A 1 324 ? -18.888 -4.561 -5.680 1.00 69.81 324 GLN A C 1
ATOM 2377 O O . GLN A 1 324 ? -18.441 -3.454 -5.966 1.00 69.81 324 GLN A O 1
ATOM 2382 N N . THR A 1 325 ? -18.154 -5.675 -5.694 1.00 71.94 325 THR A N 1
ATOM 2383 C CA . THR A 1 325 ? -16.794 -5.789 -6.250 1.00 71.94 325 THR A CA 1
ATOM 2384 C C . THR A 1 325 ? -16.859 -6.452 -7.629 1.00 71.94 325 THR A C 1
ATOM 2386 O O . THR A 1 325 ? -17.707 -7.327 -7.852 1.00 71.94 325 THR A O 1
ATOM 2389 N N . SER A 1 326 ? -15.964 -6.054 -8.538 1.00 67.44 326 SER A N 1
ATOM 2390 C CA . SER A 1 326 ? -15.814 -6.696 -9.846 1.00 67.44 326 SER A CA 1
ATOM 2391 C C . SER A 1 326 ? -15.013 -8.006 -9.785 1.00 67.44 326 SER A C 1
ATOM 2393 O O . SER A 1 326 ? -15.127 -8.823 -10.689 1.00 67.44 326 SER A O 1
ATOM 2395 N N . ARG A 1 327 ? -14.316 -8.284 -8.674 1.00 74.88 327 ARG A N 1
ATOM 2396 C CA . ARG A 1 327 ? -13.394 -9.421 -8.499 1.00 74.88 327 ARG A CA 1
ATOM 2397 C C . ARG A 1 327 ? -13.949 -10.794 -8.894 1.00 74.88 327 ARG A C 1
ATOM 2399 O O . ARG A 1 327 ? -13.265 -11.573 -9.539 1.00 74.88 327 ARG A O 1
ATOM 2406 N N . PHE A 1 328 ? -15.168 -11.123 -8.463 1.00 71.81 328 PHE A N 1
ATOM 2407 C CA . PHE A 1 328 ? -15.753 -12.469 -8.629 1.00 71.81 328 PHE A CA 1
ATOM 2408 C C . PHE A 1 328 ? -16.750 -12.568 -9.783 1.00 71.81 328 PHE A C 1
ATOM 2410 O O . PHE A 1 328 ? -17.538 -13.513 -9.859 1.00 71.81 328 PHE A O 1
ATOM 2417 N N . LEU A 1 329 ? -16.814 -11.549 -10.626 1.00 62.47 329 LEU A N 1
ATOM 2418 C CA . LEU A 1 329 ? -17.756 -11.473 -11.725 1.00 62.47 329 LEU A CA 1
ATOM 2419 C C . LEU A 1 329 ? -16.967 -11.123 -12.982 1.00 62.47 329 LEU A C 1
ATOM 2421 O O . LEU A 1 329 ? -16.108 -10.254 -12.956 1.00 62.47 329 LEU A O 1
ATOM 2425 N N . ASP A 1 330 ? -17.268 -11.802 -14.083 1.00 49.34 330 ASP A N 1
ATOM 2426 C CA . ASP A 1 330 ? -16.604 -11.585 -15.368 1.00 49.34 330 ASP A CA 1
ATOM 2427 C C . ASP A 1 330 ? -17.064 -10.252 -15.992 1.00 49.34 330 ASP A C 1
ATOM 2429 O O . ASP A 1 330 ? -17.923 -10.201 -16.871 1.00 49.34 330 ASP A O 1
ATOM 2433 N N . PHE A 1 331 ? -16.577 -9.144 -15.433 1.00 49.12 331 PHE A N 1
ATOM 2434 C CA . PHE A 1 331 ? -16.784 -7.780 -15.924 1.00 49.12 331 PHE A CA 1
ATOM 2435 C C . PHE A 1 331 ? -15.606 -7.268 -16.749 1.00 49.12 331 PHE A C 1
ATOM 2437 O O . PHE A 1 331 ? -15.658 -6.146 -17.255 1.00 49.12 331 PHE A O 1
ATOM 2444 N N . HIS A 1 332 ? -14.559 -8.080 -16.913 1.00 43.50 332 HIS A N 1
ATOM 2445 C CA . HIS A 1 332 ? -13.324 -7.683 -17.584 1.00 43.50 332 HIS A CA 1
ATOM 2446 C C . HIS A 1 332 ? -13.550 -7.197 -19.029 1.00 43.50 332 HIS A C 1
ATOM 2448 O O . HIS A 1 332 ? -12.759 -6.410 -19.548 1.00 43.50 332 HIS A O 1
ATOM 2454 N N . SER A 1 333 ? -14.659 -7.574 -19.681 1.00 40.22 333 SER A N 1
ATOM 2455 C CA . SER A 1 333 ? -14.994 -7.081 -21.024 1.00 40.22 333 SER A CA 1
ATOM 2456 C C . SER A 1 333 ? -15.569 -5.659 -21.076 1.00 40.22 333 SER A C 1
ATOM 2458 O O . SER A 1 333 ? -15.471 -5.029 -22.131 1.00 40.22 333 SER A O 1
ATOM 2460 N N . ASP A 1 334 ? -16.144 -5.148 -19.981 1.00 42.06 334 ASP A N 1
ATOM 2461 C CA . ASP A 1 334 ? -16.855 -3.857 -19.938 1.00 42.06 334 ASP A CA 1
ATOM 2462 C C . ASP A 1 334 ? -16.033 -2.722 -19.301 1.00 42.06 334 ASP A C 1
ATOM 2464 O O . ASP A 1 334 ? -16.436 -1.564 -19.387 1.00 42.06 334 ASP A O 1
ATOM 2468 N N . PHE A 1 335 ? -14.847 -3.012 -18.748 1.00 46.69 335 PHE A N 1
ATOM 2469 C CA . PHE A 1 335 ? -13.945 -2.019 -18.135 1.00 46.69 335 PHE A CA 1
ATOM 2470 C C . PHE A 1 335 ? -13.608 -0.838 -19.073 1.00 46.69 335 PHE A C 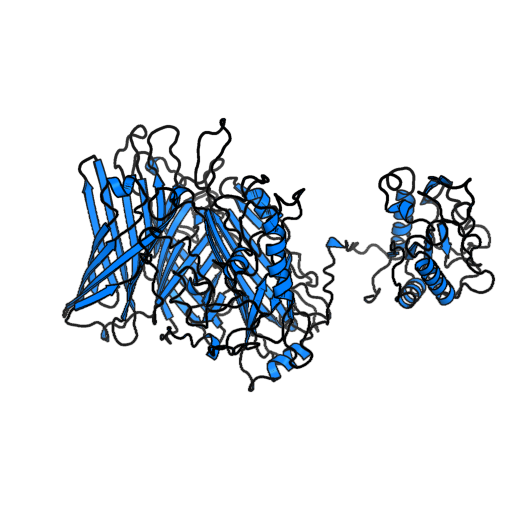1
ATOM 2472 O O . PHE A 1 335 ? -13.432 0.293 -18.628 1.00 46.69 335 PHE A O 1
ATOM 2479 N N . TYR A 1 336 ? -13.591 -1.080 -20.391 1.00 46.75 336 TYR A N 1
ATOM 2480 C CA . TYR A 1 336 ? -13.216 -0.097 -21.421 1.00 46.75 336 TYR A CA 1
ATOM 2481 C C . TYR A 1 336 ? -14.388 0.456 -22.242 1.00 46.75 336 TYR A C 1
ATOM 2483 O O . TYR A 1 336 ? -14.183 1.265 -23.150 1.00 46.75 336 TYR A O 1
ATOM 2491 N N . LEU A 1 337 ? -15.621 0.025 -21.966 1.00 39.88 337 LEU A N 1
ATOM 2492 C CA . LEU A 1 337 ? -16.810 0.517 -22.651 1.00 39.88 337 LEU A CA 1
ATOM 2493 C C . LEU A 1 337 ? -17.642 1.335 -21.670 1.00 39.88 337 LEU A C 1
ATOM 2495 O O . LEU A 1 337 ? -17.981 0.888 -20.581 1.00 39.88 337 LEU A O 1
ATOM 2499 N N . LYS A 1 338 ? -18.018 2.551 -22.076 1.00 39.50 338 LYS A N 1
ATOM 2500 C CA . LYS A 1 338 ? -19.067 3.318 -21.395 1.00 39.50 338 LYS A CA 1
ATOM 2501 C C . LYS A 1 338 ? -20.292 2.391 -21.317 1.00 39.50 338 LYS A C 1
ATOM 2503 O O . LYS A 1 338 ? -20.793 2.039 -22.388 1.00 39.50 338 LYS A O 1
ATOM 2508 N N . PRO A 1 339 ? -20.735 1.946 -20.125 1.00 40.88 339 PRO A N 1
ATOM 2509 C CA . PRO A 1 339 ? -21.753 0.911 -20.042 1.00 40.88 339 PRO A CA 1
ATOM 2510 C C . PRO A 1 339 ? -22.994 1.408 -20.769 1.00 40.88 339 PRO A C 1
ATOM 2512 O O . PRO A 1 339 ? -23.418 2.559 -20.589 1.00 40.88 339 PRO A O 1
ATOM 2515 N N . ASP A 1 340 ? -23.545 0.573 -21.649 1.00 40.16 340 ASP A N 1
ATOM 2516 C CA . ASP A 1 340 ? -24.819 0.904 -22.255 1.00 40.16 340 ASP A CA 1
ATOM 2517 C C . ASP A 1 340 ? -25.852 1.078 -21.131 1.00 40.16 340 ASP A C 1
ATOM 2519 O O . ASP A 1 340 ? -25.861 0.378 -20.118 1.00 40.16 340 ASP A O 1
ATOM 2523 N N . SER A 1 341 ? -26.717 2.076 -21.277 1.00 42.81 341 SER A N 1
ATOM 2524 C CA . SER A 1 341 ? -27.698 2.461 -20.258 1.00 42.81 341 SER A CA 1
ATOM 2525 C C . SER A 1 341 ? -28.790 1.405 -19.989 1.00 42.81 341 SER A C 1
ATOM 2527 O O . SER A 1 341 ? -29.802 1.723 -19.359 1.00 42.81 341 SER A O 1
ATOM 2529 N N . THR A 1 342 ? -28.657 0.181 -20.512 1.00 38.47 342 THR A N 1
ATOM 2530 C CA . THR A 1 342 ? -29.723 -0.826 -20.541 1.00 38.47 342 THR A CA 1
ATOM 2531 C C . THR A 1 342 ? -29.389 -2.152 -19.857 1.00 38.47 342 THR A C 1
ATOM 2533 O O . THR A 1 342 ? -30.327 -2.873 -19.505 1.00 38.47 342 THR A O 1
ATOM 2536 N N . SER A 1 343 ? -28.125 -2.444 -19.540 1.00 39.03 343 SER A N 1
ATOM 2537 C CA . SER A 1 343 ? -27.727 -3.638 -18.778 1.00 39.03 343 SER A CA 1
ATOM 2538 C C . SER A 1 343 ? -27.208 -3.303 -17.372 1.00 39.03 343 SER A C 1
ATOM 2540 O O . SER A 1 343 ? -26.067 -2.913 -17.191 1.00 39.03 343 SER A O 1
ATOM 2542 N N . PHE A 1 344 ? -28.063 -3.531 -16.366 1.00 43.41 344 PHE A N 1
ATOM 2543 C CA . PHE A 1 344 ? -27.786 -3.512 -14.916 1.00 43.41 344 PHE A CA 1
ATOM 2544 C C . PHE A 1 344 ? -27.244 -2.197 -14.308 1.00 43.41 344 PHE A C 1
ATOM 2546 O O . PHE A 1 344 ? -26.073 -1.863 -14.396 1.00 43.41 344 PHE A O 1
ATOM 2553 N N . LYS A 1 345 ? -28.095 -1.509 -13.534 1.00 45.66 345 LYS A N 1
ATOM 2554 C CA . LYS A 1 345 ? -27.698 -0.411 -12.636 1.00 45.66 345 LYS A CA 1
ATOM 2555 C C . LYS A 1 345 ? -26.913 -0.966 -11.434 1.00 45.66 345 LYS A C 1
ATOM 2557 O O . LYS A 1 345 ? -27.543 -1.335 -10.440 1.00 45.66 345 LYS A O 1
ATOM 2562 N N . LYS A 1 346 ? -25.588 -1.105 -11.522 1.00 57.06 346 LYS A N 1
ATOM 2563 C CA . LYS A 1 346 ? -24.758 -1.654 -10.431 1.00 57.06 346 LYS A CA 1
ATOM 2564 C C . LYS A 1 346 ? -24.146 -0.536 -9.582 1.00 57.06 346 LYS A C 1
ATOM 2566 O O . LYS A 1 346 ? -23.877 0.548 -10.084 1.00 57.06 346 LYS A O 1
ATOM 2571 N N . ARG A 1 347 ? -24.022 -0.791 -8.277 1.00 60.19 347 ARG A N 1
ATOM 2572 C CA . ARG A 1 347 ? -23.359 0.084 -7.298 1.00 60.19 347 ARG A CA 1
ATOM 2573 C C . ARG A 1 347 ? -21.992 -0.511 -7.021 1.00 60.19 347 ARG A C 1
ATOM 2575 O O . ARG A 1 347 ? -21.884 -1.421 -6.200 1.00 60.19 347 ARG A O 1
ATOM 2582 N N . GLU A 1 348 ? -20.993 -0.077 -7.760 1.00 68.50 348 GLU A N 1
ATOM 2583 C CA . GLU A 1 348 ? -19.636 -0.582 -7.601 1.00 68.50 348 GLU A CA 1
ATOM 2584 C C . GLU A 1 348 ? -18.884 0.241 -6.563 1.00 68.50 348 GLU A C 1
ATOM 2586 O O . GLU A 1 348 ? -19.299 1.340 -6.177 1.00 68.50 348 GLU A O 1
ATOM 2591 N N . ILE A 1 349 ? -17.805 -0.337 -6.051 1.00 76.75 349 ILE A N 1
ATOM 2592 C CA . ILE A 1 349 ? -16.817 0.444 -5.321 1.00 76.75 349 ILE A CA 1
ATOM 2593 C C . ILE A 1 349 ? -16.226 1.512 -6.257 1.00 76.75 349 ILE A C 1
ATOM 2595 O O . ILE A 1 349 ? -16.147 1.270 -7.466 1.00 76.75 349 ILE A O 1
ATOM 2599 N N . PRO A 1 350 ? -15.805 2.672 -5.734 1.00 77.50 350 PRO A N 1
ATOM 2600 C CA . PRO A 1 350 ? -15.143 3.653 -6.572 1.00 77.50 350 PRO A CA 1
ATOM 2601 C C . PRO A 1 350 ? -13.806 3.146 -7.116 1.00 77.50 350 PRO A C 1
ATOM 2603 O O . PRO A 1 350 ? -13.250 2.137 -6.690 1.00 77.50 350 PRO A O 1
ATOM 2606 N N . GLU A 1 351 ? -13.341 3.826 -8.145 1.00 77.81 351 GLU A N 1
ATOM 2607 C CA . GLU A 1 351 ? -12.181 3.427 -8.921 1.00 77.81 351 GLU A CA 1
ATOM 2608 C C . GLU A 1 351 ? -10.864 3.581 -8.153 1.00 77.81 351 GLU A C 1
ATOM 2610 O O . GLU A 1 351 ? -10.722 4.499 -7.350 1.00 77.81 351 GLU A O 1
ATOM 2615 N N . GLY A 1 352 ? -9.909 2.677 -8.379 1.00 84.44 352 GLY A N 1
ATOM 2616 C CA . GLY A 1 352 ? -8.604 2.723 -7.725 1.00 84.44 352 GLY A CA 1
ATOM 2617 C C . GLY A 1 352 ? -8.603 2.237 -6.273 1.00 84.44 352 GLY A C 1
ATOM 2618 O O . GLY A 1 352 ? -7.630 2.479 -5.567 1.00 84.44 352 GLY A O 1
ATOM 2619 N N . MET A 1 353 ? -9.646 1.543 -5.792 1.00 87.75 353 MET A N 1
ATOM 2620 C CA . MET A 1 353 ? -9.668 0.968 -4.434 1.00 87.75 353 MET A CA 1
ATOM 2621 C C . MET A 1 353 ? -10.068 -0.507 -4.382 1.00 87.75 353 MET A C 1
ATOM 2623 O O . MET A 1 353 ? -10.659 -1.067 -5.306 1.00 87.75 353 MET A O 1
ATOM 2627 N N . SER A 1 354 ? -9.801 -1.121 -3.232 1.00 92.00 354 SER A N 1
ATOM 2628 C CA . SER A 1 354 ? -10.338 -2.418 -2.835 1.00 92.00 354 SER A CA 1
ATOM 2629 C C . SER A 1 354 ? -11.430 -2.293 -1.764 1.00 92.00 354 SER A C 1
ATOM 2631 O O . SER A 1 354 ? -11.553 -1.281 -1.066 1.00 92.00 354 SER A O 1
ATOM 2633 N N . MET A 1 355 ? -12.203 -3.358 -1.568 1.00 90.50 355 MET A N 1
ATOM 2634 C CA . MET A 1 355 ? -12.819 -3.640 -0.274 1.00 90.50 355 MET A CA 1
ATOM 2635 C C . MET A 1 355 ? -11.726 -3.983 0.746 1.00 90.50 355 MET A C 1
ATOM 2637 O O . MET A 1 355 ? -10.613 -4.379 0.397 1.00 90.50 355 MET A O 1
ATOM 2641 N N . TRP A 1 356 ? -12.032 -3.836 2.031 1.00 95.00 356 TRP A N 1
ATOM 2642 C CA . TRP A 1 356 ? -11.208 -4.407 3.088 1.00 95.00 356 TRP A CA 1
ATOM 2643 C C . TRP A 1 356 ? -11.556 -5.885 3.224 1.00 95.00 356 TRP A C 1
ATOM 2645 O O . TRP A 1 356 ? -12.620 -6.244 3.741 1.00 95.00 356 TRP A O 1
ATOM 2655 N N . TRP A 1 357 ? -10.647 -6.743 2.780 1.00 95.31 357 TRP A N 1
ATOM 2656 C CA . TRP A 1 357 ? -10.762 -8.190 2.892 1.00 95.31 357 TRP A CA 1
ATOM 2657 C C . TRP A 1 357 ? -10.191 -8.643 4.226 1.00 95.31 357 TRP A C 1
ATOM 2659 O O . TRP A 1 357 ? -9.015 -8.430 4.487 1.00 95.31 357 TRP A O 1
ATOM 2669 N N . GLN A 1 358 ? -11.006 -9.257 5.081 1.00 95.62 358 GLN A N 1
ATOM 2670 C CA . GLN A 1 358 ? -10.591 -9.717 6.408 1.00 95.62 358 GLN A CA 1
ATOM 2671 C C . GLN A 1 358 ? -10.750 -11.231 6.537 1.00 95.62 358 GLN A C 1
ATOM 2673 O O . GLN A 1 358 ? -11.873 -11.740 6.526 1.00 95.62 358 GLN A O 1
ATOM 2678 N N . ILE A 1 359 ? -9.645 -11.944 6.757 1.00 94.38 359 ILE A N 1
ATOM 2679 C CA . ILE A 1 359 ? -9.666 -13.356 7.139 1.00 94.38 359 ILE A CA 1
ATOM 2680 C C . ILE A 1 359 ? -10.005 -13.474 8.625 1.00 94.38 359 ILE A C 1
ATOM 2682 O O . ILE A 1 359 ? -9.375 -12.858 9.489 1.00 94.38 359 ILE A O 1
ATOM 2686 N N . LEU A 1 360 ? -11.003 -14.302 8.922 1.00 90.94 360 LEU A N 1
ATOM 2687 C CA . LEU A 1 360 ? -11.391 -14.724 10.259 1.00 90.94 360 LEU A CA 1
ATOM 2688 C C . LEU A 1 360 ? -11.002 -16.177 10.503 1.00 90.94 360 LEU A C 1
ATOM 2690 O O . LEU A 1 360 ? -11.230 -17.056 9.664 1.00 90.94 360 LEU A O 1
ATOM 2694 N N . LEU A 1 361 ? -10.486 -16.430 11.704 1.00 88.06 361 LEU A N 1
ATOM 2695 C CA . LEU A 1 361 ? -10.088 -17.755 12.154 1.00 88.06 361 LEU A CA 1
ATOM 2696 C C . LEU A 1 361 ? -11.076 -18.311 13.191 1.00 88.06 361 LEU A C 1
ATOM 2698 O O . LEU A 1 361 ? -11.651 -17.554 13.979 1.00 88.06 361 LEU A O 1
ATOM 2702 N N . PRO A 1 362 ? -11.272 -19.639 13.246 1.00 81.75 362 PRO A N 1
ATOM 2703 C CA . PRO A 1 362 ? -12.060 -20.273 14.295 1.00 81.75 362 PRO A CA 1
ATOM 2704 C C . PRO A 1 362 ? -11.241 -20.332 15.593 1.00 81.75 362 PRO A C 1
ATOM 2706 O O . PRO A 1 362 ? -10.644 -21.355 15.928 1.00 81.75 362 PRO A O 1
ATOM 2709 N N . TRP A 1 363 ? -11.177 -19.224 16.332 1.00 79.00 363 TRP A N 1
ATOM 2710 C CA . TRP A 1 363 ? -10.417 -19.154 17.580 1.00 79.00 363 TRP A CA 1
ATOM 2711 C C . TRP A 1 363 ? -11.053 -19.999 18.688 1.00 79.00 363 TRP A C 1
ATOM 2713 O O . TRP A 1 363 ? -11.948 -19.559 19.406 1.00 79.00 363 TRP A O 1
ATOM 2723 N N . SER A 1 364 ? -10.549 -21.216 18.877 1.00 69.50 364 SER A N 1
ATOM 2724 C CA . SER A 1 364 ? -10.840 -22.016 20.065 1.00 69.50 364 SER A CA 1
ATOM 2725 C C . SER A 1 364 ? -10.118 -21.468 21.301 1.00 69.50 364 SER A C 1
ATOM 2727 O O . SER A 1 364 ? -9.147 -20.711 21.198 1.00 69.50 364 SER A O 1
ATOM 2729 N N . ALA A 1 365 ? -10.546 -21.897 22.492 1.00 61.47 365 ALA A N 1
ATOM 2730 C CA . ALA A 1 365 ? -9.816 -21.632 23.730 1.00 61.47 365 ALA A CA 1
ATOM 2731 C C . ALA A 1 365 ? -8.347 -22.091 23.588 1.00 61.47 365 ALA A C 1
ATOM 2733 O O . ALA A 1 365 ? -8.091 -23.264 23.320 1.00 61.47 365 ALA A O 1
ATOM 2734 N N . GLY A 1 366 ? -7.400 -21.155 23.715 1.00 62.31 366 GLY A N 1
ATOM 2735 C CA . GLY A 1 366 ? -5.957 -21.394 23.550 1.00 62.31 366 GLY A CA 1
ATOM 2736 C C . GLY A 1 366 ? -5.369 -21.103 22.160 1.00 62.31 366 GLY A C 1
ATOM 2737 O O . GLY A 1 366 ? -4.157 -21.203 22.007 1.00 62.31 366 GLY A O 1
ATOM 2738 N N . ALA A 1 367 ? -6.175 -20.727 21.161 1.00 70.12 367 ALA A N 1
ATOM 2739 C CA . ALA A 1 367 ? -5.662 -20.331 19.848 1.00 70.12 367 ALA A CA 1
ATOM 2740 C C . ALA A 1 367 ? -4.897 -18.993 19.912 1.00 70.12 367 ALA A C 1
ATOM 2742 O O . ALA A 1 367 ? -5.384 -18.037 20.519 1.00 70.12 367 ALA A O 1
ATOM 2743 N N . THR A 1 368 ? -3.730 -18.939 19.261 1.00 76.38 368 THR A N 1
ATOM 2744 C CA . THR A 1 368 ? -2.834 -17.764 19.190 1.00 76.38 368 THR A CA 1
ATOM 2745 C C . THR A 1 368 ? -2.591 -17.258 17.768 1.00 76.38 368 THR A C 1
ATOM 2747 O O . THR A 1 368 ? -1.856 -16.296 17.581 1.00 76.38 368 THR A O 1
ATOM 2750 N N . SER A 1 369 ? -3.168 -17.919 16.764 1.00 82.62 369 SER A N 1
ATOM 2751 C CA . SER A 1 369 ? -3.069 -17.518 15.360 1.00 82.62 369 SER A CA 1
ATOM 2752 C C . SER A 1 369 ? -3.743 -16.165 15.120 1.00 82.62 369 SER A C 1
ATOM 2754 O O . SER A 1 369 ? -4.696 -15.819 15.822 1.00 82.62 369 SER A O 1
ATOM 2756 N N . VAL A 1 370 ? -3.297 -15.428 14.105 1.00 91.19 370 VAL A N 1
ATOM 2757 C CA . VAL A 1 370 ? -3.864 -14.126 13.726 1.00 91.19 370 VAL A CA 1
ATOM 2758 C C . VAL A 1 370 ? -4.547 -14.222 12.367 1.00 91.19 370 VAL A C 1
ATOM 2760 O O . VAL A 1 370 ? -4.058 -14.910 11.479 1.00 91.19 370 VAL A O 1
ATOM 2763 N N . GLY A 1 371 ? -5.704 -13.581 12.221 1.00 93.81 371 GLY A N 1
ATOM 2764 C CA . GLY A 1 371 ? -6.381 -13.450 10.934 1.00 93.81 371 GLY A CA 1
ATOM 2765 C C . GLY A 1 371 ? -5.892 -12.193 10.230 1.00 93.81 371 GLY A C 1
ATOM 2766 O O . GLY A 1 371 ? -5.919 -11.121 10.832 1.00 93.81 371 GLY A O 1
ATOM 2767 N N . VAL A 1 372 ? -5.444 -12.308 8.985 1.00 96.81 372 VAL A N 1
ATOM 2768 C CA . VAL A 1 372 ? -4.922 -11.161 8.231 1.00 96.81 372 VAL A CA 1
ATOM 2769 C C . VAL A 1 372 ? -6.033 -10.409 7.506 1.00 96.81 372 VAL A C 1
ATOM 2771 O O . VAL A 1 372 ? -7.037 -11.004 7.111 1.00 96.81 372 VAL A O 1
ATOM 2774 N N . GLY A 1 373 ? -5.865 -9.107 7.308 1.00 97.31 373 GLY A N 1
ATOM 2775 C CA . GLY A 1 373 ? -6.743 -8.326 6.444 1.00 97.31 373 GLY A CA 1
ATOM 2776 C C . GLY A 1 373 ? -5.997 -7.288 5.619 1.00 97.31 373 GLY A C 1
ATOM 2777 O O . GLY A 1 373 ? -4.941 -6.817 6.037 1.00 97.31 373 GLY A O 1
ATOM 2778 N N . LEU A 1 374 ? -6.551 -6.947 4.460 1.00 98.19 374 LEU A N 1
ATOM 2779 C CA . LEU A 1 374 ? -5.935 -6.070 3.470 1.00 98.19 374 LEU A CA 1
ATOM 2780 C C . LEU A 1 374 ? -6.959 -5.096 2.890 1.00 98.19 374 LEU A C 1
ATOM 2782 O O . LEU A 1 374 ? -8.050 -5.498 2.483 1.00 98.19 374 LEU A O 1
ATOM 2786 N N . TRP A 1 375 ? -6.569 -3.829 2.814 1.00 97.50 375 TRP A N 1
ATOM 2787 C CA . TRP A 1 375 ? -7.223 -2.800 2.018 1.00 97.50 375 TRP A CA 1
ATOM 2788 C C . TRP A 1 375 ? -6.166 -1.985 1.266 1.00 97.50 375 TRP A C 1
ATOM 2790 O O . TRP A 1 375 ? -5.096 -1.716 1.819 1.00 97.50 375 TRP A O 1
ATOM 2800 N N . ALA A 1 376 ? -6.464 -1.575 0.035 1.00 97.06 376 ALA A N 1
ATOM 2801 C CA . ALA A 1 376 ? -5.586 -0.719 -0.747 1.00 97.06 376 ALA A CA 1
ATOM 2802 C C . ALA A 1 376 ? -6.352 0.327 -1.566 1.00 97.06 376 ALA A C 1
ATOM 2804 O O . ALA A 1 376 ? -7.492 0.112 -1.987 1.00 97.06 376 ALA A O 1
ATOM 2805 N N . GLN A 1 377 ? -5.664 1.432 -1.830 1.00 94.75 377 GLN A N 1
ATOM 2806 C CA . GLN A 1 377 ? -5.991 2.437 -2.824 1.00 94.75 377 GLN A CA 1
ATOM 2807 C C . GLN A 1 377 ? -4.730 2.759 -3.639 1.00 94.75 377 GLN A C 1
ATOM 2809 O O . GLN A 1 377 ? -3.667 3.047 -3.083 1.00 94.75 377 GLN A O 1
ATOM 2814 N N . LEU A 1 378 ? -4.868 2.709 -4.959 1.00 93.94 378 LEU A N 1
ATOM 2815 C CA . LEU A 1 378 ? -3.895 3.175 -5.937 1.00 93.94 378 LEU A CA 1
ATOM 2816 C C . LEU A 1 378 ? -4.651 4.106 -6.878 1.00 93.94 378 LEU A C 1
ATOM 2818 O O . LEU A 1 378 ? -5.545 3.652 -7.588 1.00 93.94 378 LEU A O 1
ATOM 2822 N N . SER A 1 379 ? -4.317 5.390 -6.850 1.00 89.56 379 SER A N 1
ATOM 2823 C CA . SER A 1 379 ? -5.048 6.408 -7.604 1.00 89.56 379 SER A CA 1
ATOM 2824 C C . SER A 1 379 ? -4.092 7.269 -8.409 1.00 89.56 379 SER A C 1
ATOM 2826 O O . SER A 1 379 ? -3.046 7.676 -7.894 1.00 89.56 379 SER A O 1
ATOM 2828 N N . PHE A 1 380 ? -4.472 7.563 -9.646 1.00 87.38 380 PHE A N 1
ATOM 2829 C CA . PHE A 1 380 ? -3.784 8.488 -10.538 1.00 87.38 380 PHE A CA 1
ATOM 2830 C C . PHE A 1 380 ? -4.802 9.519 -11.025 1.00 87.38 380 PHE A C 1
ATOM 2832 O O . PHE A 1 380 ? -5.922 9.157 -11.357 1.00 87.38 380 PHE A O 1
ATOM 2839 N N . ASP A 1 381 ? -4.436 10.797 -11.054 1.00 83.56 381 ASP A N 1
ATOM 2840 C CA . ASP A 1 381 ? -5.284 11.838 -11.651 1.00 83.56 381 ASP A CA 1
ATOM 2841 C C . ASP A 1 381 ? -4.391 12.774 -12.465 1.00 83.56 381 ASP A C 1
ATOM 2843 O O . ASP A 1 381 ? -3.368 13.256 -11.965 1.00 83.56 381 ASP A O 1
ATOM 2847 N N . ASP A 1 382 ? -4.743 12.957 -13.735 1.00 79.62 382 ASP A N 1
ATOM 2848 C CA . ASP A 1 382 ? -4.039 13.803 -14.695 1.00 79.62 382 ASP A CA 1
ATOM 2849 C C . ASP A 1 382 ? -4.983 14.329 -15.795 1.00 79.62 382 ASP A C 1
ATOM 2851 O O . ASP A 1 382 ? -6.067 13.793 -16.048 1.00 79.62 382 ASP A O 1
ATOM 2855 N N . ASP A 1 383 ? -4.539 15.373 -16.503 1.00 76.75 383 ASP A N 1
ATOM 2856 C CA . ASP A 1 383 ? -5.262 15.955 -17.645 1.00 76.75 383 ASP A CA 1
ATOM 2857 C C . ASP A 1 383 ? -4.900 15.270 -18.986 1.00 76.75 383 ASP A C 1
ATOM 2859 O O . ASP A 1 383 ? -5.049 15.862 -20.068 1.00 76.75 383 ASP A O 1
ATOM 2863 N N . TYR A 1 384 ? -4.339 14.054 -18.949 1.00 74.81 384 TYR A N 1
ATOM 2864 C CA . TYR A 1 384 ? -3.906 13.338 -20.147 1.00 74.81 384 TYR A CA 1
ATOM 2865 C C . TYR A 1 384 ? -5.093 12.693 -20.867 1.00 74.81 384 TYR A C 1
ATOM 2867 O O . TYR A 1 384 ? -5.850 11.921 -20.292 1.00 74.81 384 TYR A O 1
ATOM 2875 N N . ASP A 1 385 ? -5.228 12.967 -22.166 1.00 71.06 385 ASP A N 1
ATOM 2876 C CA . ASP A 1 385 ? -6.322 12.454 -23.013 1.00 71.06 385 ASP A CA 1
ATOM 2877 C C . ASP A 1 385 ? -5.885 11.345 -23.990 1.00 71.06 385 ASP A C 1
ATOM 2879 O O . ASP A 1 385 ? -6.614 10.997 -24.921 1.00 71.06 385 ASP A O 1
ATOM 2883 N N . GLY A 1 386 ? -4.665 10.822 -23.831 1.00 70.00 386 GLY A N 1
ATOM 2884 C CA . GLY A 1 386 ? -4.067 9.869 -24.771 1.00 70.00 386 GLY A CA 1
ATOM 2885 C C . GLY A 1 386 ? -3.189 10.505 -25.856 1.00 70.00 386 GLY A C 1
ATOM 2886 O O . GLY A 1 386 ? -2.422 9.795 -26.510 1.00 70.00 386 GLY A O 1
ATOM 2887 N N . THR A 1 387 ? -3.248 11.826 -26.058 1.00 66.94 387 THR A N 1
ATOM 2888 C CA . THR A 1 387 ? -2.570 12.506 -27.182 1.00 66.94 387 THR A CA 1
ATOM 2889 C C . THR A 1 387 ? -1.734 13.726 -26.793 1.00 66.94 387 THR A C 1
ATOM 2891 O O . THR A 1 387 ? -0.837 14.111 -27.547 1.00 66.94 387 THR A O 1
ATOM 2894 N N . ASN A 1 388 ? -2.005 14.330 -25.636 1.00 71.31 388 ASN A N 1
ATOM 2895 C CA . ASN A 1 388 ? -1.336 15.540 -25.153 1.00 71.31 388 ASN A CA 1
ATOM 2896 C C . ASN A 1 388 ? -0.115 15.243 -24.240 1.00 71.31 388 ASN A C 1
ATOM 2898 O O . ASN A 1 388 ? 0.141 14.101 -23.881 1.00 71.31 388 ASN A O 1
ATOM 2902 N N . ASP A 1 389 ? 0.661 16.265 -23.859 1.00 72.25 389 ASP A N 1
ATOM 2903 C CA . ASP A 1 389 ? 1.851 16.132 -22.982 1.00 72.25 389 ASP A CA 1
ATOM 2904 C C . ASP A 1 389 ? 1.493 16.289 -21.483 1.00 72.25 389 ASP A C 1
ATOM 2906 O O . ASP A 1 389 ? 2.352 16.558 -20.641 1.00 72.25 389 ASP A O 1
ATOM 2910 N N . ASN A 1 390 ? 0.209 16.161 -21.126 1.00 75.31 390 ASN A N 1
ATOM 2911 C CA . ASN A 1 390 ? -0.286 16.479 -19.784 1.00 75.31 390 ASN A CA 1
ATOM 2912 C C . ASN A 1 390 ? -0.091 15.342 -18.772 1.00 75.31 390 ASN A C 1
ATOM 2914 O O . ASN A 1 390 ? -0.402 15.532 -17.607 1.00 75.31 390 ASN A O 1
ATOM 2918 N N . ARG A 1 391 ? 0.517 14.201 -19.137 1.00 80.38 391 ARG A N 1
ATOM 2919 C CA . ARG A 1 391 ? 0.994 13.214 -18.137 1.00 80.38 391 ARG A CA 1
ATOM 2920 C C . ARG A 1 391 ? 1.900 13.855 -17.076 1.00 80.38 391 ARG A C 1
ATOM 2922 O O . ARG A 1 391 ? 2.008 13.361 -15.962 1.00 80.38 391 ARG A O 1
ATOM 2929 N N . LYS A 1 392 ? 2.540 14.978 -17.412 1.00 78.94 392 LYS A N 1
ATOM 2930 C CA . LYS A 1 392 ? 3.354 15.793 -16.502 1.00 78.94 392 LYS A CA 1
ATOM 2931 C C . LYS A 1 392 ? 2.566 16.417 -15.345 1.00 78.94 392 LYS A C 1
ATOM 2933 O O . LYS A 1 392 ? 3.203 16.758 -14.352 1.00 78.94 392 LYS A O 1
ATOM 2938 N N . SER A 1 393 ? 1.241 16.559 -15.462 1.00 79.12 393 SER A N 1
ATOM 2939 C CA . SER A 1 393 ? 0.372 17.049 -14.386 1.00 79.12 393 SER A CA 1
ATOM 2940 C C . SER A 1 393 ? -0.139 15.950 -13.452 1.00 79.12 393 SER A C 1
ATOM 2942 O O . SER A 1 393 ? -0.969 16.223 -12.589 1.00 79.12 393 SER A O 1
ATOM 2944 N N . GLN A 1 394 ? 0.369 14.721 -13.588 1.00 85.12 394 GLN A N 1
ATOM 2945 C CA . GLN A 1 394 ? -0.108 13.593 -12.802 1.00 85.12 394 GLN A CA 1
ATOM 2946 C C . GLN A 1 394 ? 0.213 13.730 -11.315 1.00 85.12 394 GLN A C 1
ATOM 2948 O O . GLN A 1 394 ? 1.375 13.840 -10.912 1.00 85.12 394 GLN A O 1
ATOM 2953 N N . SER A 1 395 ? -0.839 13.623 -10.511 1.00 86.75 395 SER A N 1
ATOM 2954 C CA . SER A 1 395 ? -0.763 13.288 -9.094 1.00 86.75 395 SER A CA 1
ATOM 2955 C C . SER A 1 395 ? -0.999 11.788 -8.918 1.00 86.75 395 SER A C 1
ATOM 2957 O O . SER A 1 395 ? -1.790 11.183 -9.645 1.00 86.75 395 SER A O 1
ATOM 2959 N N . SER A 1 396 ? -0.337 11.171 -7.940 1.00 91.00 396 SER A N 1
ATOM 2960 C CA . SER A 1 396 ? -0.516 9.745 -7.647 1.00 91.00 396 SER A CA 1
ATOM 2961 C C . SER A 1 396 ? -0.486 9.430 -6.154 1.00 91.00 396 SER A C 1
ATOM 2963 O O . SER A 1 396 ? 0.258 10.039 -5.383 1.00 91.00 396 SER A O 1
ATOM 2965 N N . LEU A 1 397 ? -1.295 8.455 -5.738 1.00 93.56 397 LEU A N 1
ATOM 2966 C CA . LEU A 1 397 ? -1.411 7.984 -4.358 1.00 93.56 397 LEU A CA 1
ATOM 2967 C C . LEU A 1 397 ? -1.275 6.465 -4.297 1.00 93.56 397 LEU A C 1
ATOM 2969 O O . LEU A 1 397 ? -2.001 5.742 -4.972 1.00 93.56 397 LEU A O 1
ATOM 2973 N N . LEU A 1 398 ? -0.390 6.004 -3.417 1.00 97.06 398 LEU A N 1
ATOM 2974 C CA . LEU A 1 398 ? -0.344 4.637 -2.916 1.00 97.06 398 LEU A CA 1
ATOM 2975 C C . LEU A 1 398 ? -0.783 4.655 -1.462 1.00 97.06 398 LEU A C 1
ATOM 2977 O O . LEU A 1 398 ? -0.189 5.378 -0.673 1.00 97.06 398 LEU A O 1
ATOM 2981 N N . ASN A 1 399 ? -1.779 3.862 -1.087 1.00 97.06 399 ASN A N 1
ATOM 2982 C CA . ASN A 1 399 ? -2.303 3.827 0.273 1.00 97.06 399 ASN A CA 1
ATOM 2983 C C . ASN A 1 399 ? -2.731 2.399 0.630 1.00 97.06 399 ASN A C 1
ATOM 2985 O O . ASN A 1 399 ? -3.587 1.825 -0.037 1.00 97.06 399 ASN A O 1
ATOM 2989 N N . VAL A 1 400 ? -2.104 1.794 1.640 1.00 98.44 400 VAL A N 1
ATOM 2990 C CA . VAL A 1 400 ? -2.271 0.369 1.957 1.00 98.44 400 VAL A CA 1
ATOM 2991 C C . VAL A 1 400 ? -2.404 0.162 3.459 1.00 98.44 400 VAL A C 1
ATOM 2993 O O . VAL A 1 400 ? -1.591 0.655 4.245 1.00 98.44 400 VAL A O 1
ATOM 2996 N N . VAL A 1 401 ? -3.395 -0.640 3.850 1.00 98.31 401 VAL A N 1
ATOM 2997 C CA . VAL A 1 401 ? -3.608 -1.090 5.227 1.00 98.31 401 VAL A CA 1
ATOM 2998 C C . VAL A 1 401 ? -3.493 -2.610 5.305 1.00 98.31 401 VAL A C 1
ATOM 3000 O O . VAL A 1 401 ? -4.204 -3.332 4.608 1.00 98.31 401 VAL A O 1
ATOM 3003 N N . ILE A 1 402 ? -2.633 -3.091 6.202 1.00 98.50 402 ILE A N 1
ATOM 3004 C CA . ILE A 1 402 ? -2.411 -4.511 6.497 1.00 98.50 402 ILE A CA 1
ATOM 3005 C C . ILE A 1 402 ? -2.741 -4.744 7.966 1.00 98.50 402 ILE A C 1
ATOM 3007 O O . ILE A 1 402 ? -2.117 -4.154 8.844 1.00 98.50 402 ILE A O 1
ATOM 3011 N N . SER A 1 403 ? -3.701 -5.614 8.258 1.00 96.88 403 SER A N 1
ATOM 3012 C CA . SER A 1 403 ? -4.203 -5.835 9.615 1.00 96.88 403 SER A CA 1
ATOM 3013 C C . SER A 1 403 ? -3.987 -7.253 10.117 1.00 96.88 403 SER A C 1
ATOM 3015 O O . SER A 1 403 ? -4.121 -8.214 9.369 1.00 96.88 403 SER A O 1
ATOM 3017 N N . ASN A 1 404 ? -3.715 -7.369 11.415 1.00 95.81 404 ASN A N 1
ATOM 3018 C CA . ASN A 1 404 ? -3.796 -8.608 12.172 1.00 95.81 404 ASN A CA 1
ATOM 3019 C C . ASN A 1 404 ? -4.964 -8.505 13.151 1.00 95.81 404 ASN A C 1
ATOM 3021 O O . ASN A 1 404 ? -4.965 -7.668 14.054 1.00 95.81 404 ASN A O 1
ATOM 3025 N N . LEU A 1 405 ? -5.930 -9.401 13.014 1.00 93.75 405 LEU A N 1
ATOM 3026 C CA . LEU A 1 405 ? -6.995 -9.618 13.977 1.00 93.75 405 LEU A CA 1
ATOM 3027 C C . LEU A 1 405 ? -6.592 -10.761 14.913 1.00 93.75 405 LEU A C 1
ATOM 3029 O O . LEU A 1 405 ? -6.161 -11.821 14.455 1.00 93.75 405 LEU A O 1
ATOM 3033 N N . PHE A 1 406 ? -6.723 -10.564 16.221 1.00 91.44 406 PHE A N 1
ATOM 3034 C CA . PHE A 1 406 ? -6.248 -11.522 17.221 1.00 91.44 406 PHE A CA 1
ATOM 3035 C C . PHE A 1 406 ? -7.168 -11.580 18.450 1.00 91.44 406 PHE A C 1
ATOM 3037 O O . PHE A 1 406 ? -7.846 -10.599 18.764 1.00 91.44 406 PHE A O 1
ATOM 3044 N N . PRO A 1 407 ? -7.213 -12.701 19.193 1.00 89.38 407 PRO A N 1
ATOM 3045 C CA . PRO A 1 407 ? -7.957 -12.770 20.448 1.00 89.38 407 PRO A CA 1
ATOM 3046 C C . PRO A 1 407 ? -7.266 -11.919 21.518 1.00 89.38 407 PRO A C 1
ATOM 3048 O O . PRO A 1 407 ? -6.103 -12.156 21.823 1.00 89.38 407 PRO A O 1
ATOM 3051 N N . ARG A 1 408 ? -7.965 -10.983 22.168 1.00 88.06 408 ARG A N 1
ATOM 3052 C CA . ARG A 1 408 ? -7.344 -10.051 23.139 1.00 88.06 408 ARG A CA 1
ATOM 3053 C C . ARG A 1 408 ? -6.589 -10.755 24.268 1.00 88.06 408 ARG A C 1
ATOM 3055 O O . ARG A 1 408 ? -5.532 -10.294 24.687 1.00 88.06 408 ARG A O 1
ATOM 3062 N N . ARG A 1 409 ? -7.067 -11.933 24.685 1.00 86.62 409 ARG A N 1
ATOM 3063 C CA . ARG A 1 409 ? -6.405 -12.801 25.676 1.00 86.62 409 ARG A CA 1
ATOM 3064 C C . ARG A 1 409 ? -4.960 -13.195 25.334 1.00 86.62 409 ARG A C 1
ATOM 3066 O O . ARG A 1 409 ? -4.257 -13.667 26.221 1.00 86.62 409 ARG A O 1
ATOM 3073 N N . THR A 1 410 ? -4.528 -13.080 24.076 1.00 87.81 410 THR A N 1
ATOM 3074 C CA . THR A 1 410 ? -3.163 -13.429 23.651 1.00 87.81 410 THR A CA 1
ATOM 3075 C C . THR A 1 410 ? -2.190 -12.261 23.771 1.00 87.81 410 THR A C 1
ATOM 3077 O O . THR A 1 410 ? -0.992 -12.470 23.614 1.00 87.81 410 THR A O 1
ATOM 3080 N N . ASP A 1 411 ? -2.678 -11.052 24.065 1.00 88.44 411 ASP A N 1
ATOM 3081 C CA . ASP A 1 411 ? -1.865 -9.848 24.215 1.00 88.44 411 ASP A CA 1
ATOM 3082 C C . ASP A 1 411 ? -2.157 -9.152 25.550 1.00 88.44 411 ASP A C 1
ATOM 3084 O O . ASP A 1 411 ? -2.872 -8.153 25.646 1.00 88.44 411 ASP A O 1
ATOM 3088 N N . THR A 1 412 ? -1.552 -9.681 26.612 1.00 87.44 412 THR A N 1
ATOM 3089 C CA . THR A 1 412 ? -1.650 -9.111 27.964 1.00 87.44 412 THR A CA 1
ATOM 3090 C C . THR A 1 412 ? -0.807 -7.846 28.150 1.00 87.44 412 THR A C 1
ATOM 3092 O O . THR A 1 412 ? -0.778 -7.292 29.249 1.00 87.44 412 THR A O 1
ATOM 3095 N N . THR A 1 413 ? -0.070 -7.408 27.120 1.00 87.81 413 THR A N 1
ATOM 3096 C CA . THR A 1 413 ? 0.663 -6.135 27.158 1.00 87.81 413 THR A CA 1
ATOM 3097 C C . THR A 1 413 ? -0.277 -4.972 26.864 1.00 87.81 413 THR A C 1
ATOM 3099 O O . THR A 1 413 ? -0.209 -3.944 27.539 1.00 87.81 413 THR A O 1
ATOM 3102 N N . ARG A 1 414 ? -1.220 -5.170 25.932 1.00 85.69 414 ARG A N 1
ATOM 3103 C CA . ARG A 1 414 ? -2.278 -4.205 25.614 1.00 85.69 414 ARG A CA 1
ATOM 3104 C C . ARG A 1 414 ? -3.538 -4.393 26.454 1.00 85.69 414 ARG A C 1
ATOM 3106 O O . ARG A 1 414 ? -4.143 -3.397 26.841 1.00 85.69 414 ARG A O 1
ATOM 3113 N N . TYR A 1 415 ? -3.899 -5.631 26.793 1.00 86.56 415 TYR A N 1
ATOM 3114 C CA . TYR A 1 415 ? -5.171 -5.963 27.446 1.00 86.56 415 TYR A CA 1
ATOM 3115 C C . TYR A 1 415 ? -5.005 -6.570 28.850 1.00 86.56 415 TYR A C 1
ATOM 3117 O O . TYR A 1 415 ? -3.908 -6.906 29.304 1.00 86.56 415 TYR A O 1
ATOM 3125 N N . SER A 1 416 ? -6.093 -6.649 29.614 1.00 85.38 416 SER A N 1
ATOM 3126 C CA . SER A 1 416 ? -6.133 -7.303 30.926 1.00 85.38 416 SER A CA 1
ATOM 3127 C C . SER A 1 416 ? -6.265 -8.811 30.836 1.00 85.38 416 SER A C 1
ATOM 3129 O O . SER A 1 416 ? -6.876 -9.365 29.928 1.00 85.38 416 SER A O 1
ATOM 3131 N N . GLU A 1 417 ? -5.697 -9.488 31.835 1.00 83.38 417 GLU A N 1
ATOM 3132 C CA . GLU A 1 417 ? -5.954 -10.908 32.029 1.00 83.38 417 GLU A CA 1
ATOM 3133 C C . GLU A 1 417 ? -7.457 -11.115 32.268 1.00 83.38 417 GLU A C 1
ATOM 3135 O O . GLU A 1 417 ? -8.043 -10.496 33.156 1.00 83.38 417 GLU A O 1
ATOM 3140 N N . GLY A 1 418 ? -8.075 -11.969 31.451 1.00 79.62 418 GLY A N 1
ATOM 3141 C CA . GLY A 1 418 ? -9.519 -12.207 31.464 1.00 79.62 418 GLY A CA 1
ATOM 3142 C C . GLY A 1 418 ? -10.306 -11.446 30.394 1.00 79.62 418 GLY A C 1
ATOM 3143 O O . GLY A 1 418 ? -11.469 -11.790 30.181 1.00 79.62 418 GLY A O 1
ATOM 3144 N N . ASP A 1 419 ? -9.694 -10.495 29.680 1.00 81.00 419 ASP A N 1
ATOM 3145 C CA . ASP A 1 419 ? -10.358 -9.818 28.563 1.00 81.00 419 ASP A CA 1
ATOM 3146 C C . ASP A 1 419 ? -10.686 -10.817 27.444 1.00 81.00 419 ASP A C 1
ATOM 3148 O O . ASP A 1 419 ? -9.863 -11.640 27.028 1.00 81.00 419 ASP A O 1
ATOM 3152 N N . THR A 1 420 ? -11.922 -10.739 26.950 1.00 80.12 420 THR A N 1
ATOM 3153 C CA . THR A 1 420 ? -12.467 -11.622 25.903 1.00 80.12 420 THR A CA 1
ATOM 3154 C C . THR A 1 420 ? -12.667 -10.862 24.594 1.00 80.12 420 THR A C 1
ATOM 3156 O O . THR A 1 420 ? -12.602 -9.636 24.560 1.00 80.12 420 THR A O 1
ATOM 3159 N N . GLY A 1 421 ? -12.911 -11.560 23.490 1.00 82.94 421 GLY A N 1
ATOM 3160 C CA . GLY A 1 421 ? -13.146 -10.953 22.176 1.00 82.94 421 GLY A CA 1
ATOM 3161 C C . GLY A 1 421 ? -11.866 -10.702 21.381 1.00 82.94 421 GLY A C 1
ATOM 3162 O O . GLY A 1 421 ? -10.794 -11.206 21.717 1.00 82.94 421 GLY A O 1
ATOM 3163 N N . VAL A 1 422 ? -11.997 -9.945 20.291 1.00 88.38 422 VAL A N 1
ATOM 3164 C CA . VAL A 1 422 ? -10.916 -9.706 19.325 1.00 88.38 422 VAL A CA 1
ATOM 3165 C C . VAL A 1 422 ? -10.431 -8.261 19.347 1.00 88.38 422 VAL A C 1
ATOM 3167 O O . VAL A 1 422 ? -11.241 -7.335 19.434 1.00 88.38 422 VAL A O 1
ATOM 3170 N N . GLY A 1 423 ? -9.114 -8.098 19.280 1.00 91.19 423 GLY A N 1
ATOM 3171 C CA . GLY A 1 423 ? -8.421 -6.841 19.019 1.00 91.19 423 GLY A CA 1
ATOM 3172 C C . GLY A 1 423 ? -7.863 -6.841 17.598 1.00 91.19 423 GLY A C 1
ATOM 3173 O O . GLY A 1 423 ? -7.788 -7.891 16.954 1.00 91.19 423 GLY A O 1
ATOM 3174 N N . LEU A 1 424 ? -7.488 -5.662 17.116 1.00 93.62 424 LEU A N 1
ATOM 3175 C CA . LEU A 1 424 ? -6.895 -5.467 15.799 1.00 93.62 424 LEU A CA 1
ATOM 3176 C C . LEU A 1 424 ? -5.641 -4.620 15.932 1.00 93.62 424 LEU A C 1
ATOM 3178 O O . LEU A 1 424 ? -5.634 -3.638 16.669 1.00 93.62 424 LEU A O 1
ATOM 3182 N N . ASP A 1 425 ? -4.615 -5.017 15.196 1.00 93.50 425 ASP A N 1
ATOM 3183 C CA . ASP A 1 425 ? -3.350 -4.313 15.073 1.00 93.50 425 ASP A CA 1
ATOM 3184 C C . ASP A 1 425 ? -2.972 -4.236 13.600 1.00 93.50 425 ASP A C 1
ATOM 3186 O O . ASP A 1 425 ? -2.680 -5.258 12.974 1.00 93.50 425 ASP A O 1
ATOM 3190 N N . ALA A 1 426 ? -3.000 -3.038 13.039 1.00 95.44 426 ALA A N 1
ATOM 3191 C CA . ALA A 1 426 ? -2.791 -2.814 11.627 1.00 95.44 426 ALA A CA 1
ATOM 3192 C C . ALA A 1 426 ? -1.677 -1.809 11.359 1.00 95.44 426 ALA A C 1
ATOM 3194 O O . ALA A 1 426 ? -1.522 -0.797 12.039 1.00 95.44 426 ALA A O 1
ATOM 3195 N N . PHE A 1 427 ? -0.909 -2.123 10.326 1.00 96.19 427 PHE A N 1
ATOM 3196 C CA . PHE A 1 427 ? 0.055 -1.246 9.699 1.00 96.19 427 PHE A CA 1
ATOM 3197 C C . PHE A 1 427 ? -0.641 -0.480 8.577 1.00 96.19 427 PHE A C 1
ATOM 3199 O O . PHE A 1 427 ? -1.371 -1.070 7.781 1.00 96.19 427 PHE A O 1
ATOM 3206 N N . HIS A 1 428 ? -0.404 0.823 8.508 1.00 96.62 428 HIS A N 1
ATOM 3207 C CA . HIS A 1 428 ? -0.877 1.665 7.423 1.00 96.62 428 HIS A CA 1
ATOM 3208 C C . HIS A 1 428 ? 0.265 2.534 6.916 1.00 96.62 428 HIS A C 1
ATOM 3210 O O . HIS A 1 428 ? 0.941 3.215 7.696 1.00 96.62 428 HIS A O 1
ATOM 3216 N N . PHE A 1 429 ? 0.448 2.503 5.601 1.00 97.00 429 PHE A N 1
ATOM 3217 C CA . PHE A 1 429 ? 1.382 3.348 4.885 1.00 97.00 429 PHE A CA 1
ATOM 3218 C C . PHE A 1 429 ? 0.690 3.952 3.673 1.00 97.00 429 PHE A C 1
ATOM 3220 O O . PHE A 1 429 ? 0.083 3.230 2.879 1.00 97.00 429 PHE A O 1
ATOM 3227 N N . ALA A 1 430 ? 0.852 5.258 3.507 1.00 95.50 430 ALA A N 1
ATOM 3228 C CA . ALA A 1 430 ? 0.524 5.928 2.267 1.00 95.50 430 ALA A CA 1
ATOM 3229 C C . ALA A 1 430 ? 1.701 6.770 1.779 1.00 95.50 430 ALA A C 1
ATOM 3231 O O . ALA A 1 430 ? 2.458 7.332 2.567 1.00 95.50 430 ALA A O 1
ATOM 3232 N N . SER A 1 431 ? 1.850 6.859 0.467 1.00 94.12 431 SER A N 1
ATOM 3233 C CA . SER A 1 431 ? 2.783 7.745 -0.204 1.00 94.12 431 SER A CA 1
ATOM 3234 C C . SER A 1 431 ? 2.023 8.494 -1.283 1.00 94.12 431 SER A C 1
ATOM 3236 O O . SER A 1 431 ? 1.345 7.878 -2.101 1.00 94.12 431 SER A O 1
ATOM 3238 N N . TYR A 1 432 ? 2.133 9.813 -1.275 1.00 90.25 432 TYR A N 1
ATOM 3239 C CA . TYR A 1 432 ? 1.448 10.712 -2.190 1.00 90.25 432 TYR A CA 1
ATOM 3240 C C . TYR A 1 432 ? 2.470 11.577 -2.914 1.00 90.25 432 TYR A C 1
ATOM 3242 O O . TYR A 1 432 ? 3.384 12.114 -2.289 1.00 90.25 432 TYR A O 1
ATOM 3250 N N . GLN A 1 433 ? 2.315 11.723 -4.222 1.00 87.06 433 GLN A N 1
ATOM 3251 C CA . GLN A 1 433 ? 3.126 12.621 -5.023 1.00 87.06 433 GLN A CA 1
ATOM 3252 C C . GLN A 1 433 ? 2.207 13.542 -5.812 1.00 87.06 433 GLN A C 1
ATOM 3254 O O . GLN A 1 433 ? 1.393 13.087 -6.610 1.00 87.06 433 GLN A O 1
ATOM 3259 N N . GLN A 1 434 ? 2.342 14.838 -5.547 1.00 80.56 434 GLN A N 1
ATOM 3260 C CA . GLN A 1 434 ? 1.474 15.871 -6.088 1.00 80.56 434 GLN A CA 1
ATOM 3261 C C . GLN A 1 434 ? 2.126 16.582 -7.271 1.00 80.56 434 GLN A C 1
ATOM 3263 O O . GLN A 1 434 ? 3.311 16.933 -7.219 1.00 80.56 434 GLN A O 1
ATOM 3268 N N . TYR A 1 435 ? 1.320 16.882 -8.286 1.00 75.56 435 TYR A N 1
ATOM 3269 C CA . TYR A 1 435 ? 1.622 17.950 -9.228 1.00 75.56 435 TYR A CA 1
ATOM 3270 C C . TYR A 1 435 ? 1.229 19.318 -8.654 1.00 75.56 435 TYR A C 1
ATOM 3272 O O . TYR A 1 435 ? 0.092 19.530 -8.228 1.00 75.56 435 TYR A O 1
ATOM 3280 N N . PHE A 1 436 ? 2.172 20.255 -8.654 1.00 68.31 436 PHE A N 1
ATOM 3281 C CA . PHE A 1 436 ? 1.994 21.608 -8.148 1.00 68.31 436 PHE A CA 1
ATOM 3282 C C . PHE A 1 436 ? 2.096 22.614 -9.300 1.00 68.31 436 PHE A C 1
ATOM 3284 O O . PHE A 1 436 ? 3.169 22.774 -9.881 1.00 68.31 436 PHE A O 1
ATOM 3291 N N . ASP A 1 437 ? 0.987 23.292 -9.607 1.00 61.66 437 ASP A N 1
ATOM 3292 C CA . ASP A 1 437 ? 0.917 24.425 -10.540 1.00 61.66 437 ASP A CA 1
ATOM 3293 C C . ASP A 1 437 ? 0.597 25.695 -9.746 1.00 61.66 437 ASP A C 1
ATOM 3295 O O . ASP A 1 437 ? -0.535 25.884 -9.286 1.00 61.66 437 ASP A O 1
ATOM 3299 N N . ASP A 1 438 ? 1.602 26.541 -9.512 1.00 50.81 438 ASP A N 1
ATOM 3300 C CA . ASP A 1 438 ? 1.379 27.786 -8.786 1.00 50.81 438 ASP A CA 1
ATOM 3301 C C . ASP A 1 438 ? 0.763 28.831 -9.719 1.00 50.81 438 ASP A C 1
ATOM 3303 O O . ASP A 1 438 ? 1.412 29.402 -10.595 1.00 50.81 438 ASP A O 1
ATOM 3307 N N . SER A 1 439 ? -0.522 29.112 -9.517 1.00 43.75 439 SER A N 1
ATOM 3308 C CA . SER A 1 439 ? -1.187 30.239 -10.177 1.00 43.75 439 SER A CA 1
ATOM 3309 C C . SER A 1 439 ? -0.754 31.617 -9.631 1.00 43.75 439 SER A C 1
ATOM 3311 O O . SER A 1 439 ? -1.259 32.638 -10.113 1.00 43.75 439 SER A O 1
ATOM 3313 N N . ASP A 1 440 ? 0.163 31.691 -8.651 1.00 42.56 440 ASP A N 1
ATOM 3314 C CA . ASP A 1 440 ? 0.765 32.939 -8.169 1.00 42.56 440 ASP A CA 1
ATOM 3315 C C . ASP A 1 440 ? 1.750 33.528 -9.208 1.00 42.56 440 ASP A C 1
ATOM 3317 O O . ASP A 1 440 ? 2.828 32.987 -9.444 1.00 42.56 440 ASP A O 1
ATOM 3321 N N . PRO A 1 441 ? 1.469 34.706 -9.798 1.00 39.91 441 PRO A N 1
ATOM 3322 C CA . PRO A 1 441 ? 2.363 35.354 -10.760 1.00 39.91 441 PRO A CA 1
ATOM 3323 C C . PRO A 1 441 ? 3.714 35.820 -10.173 1.00 39.91 441 PRO A C 1
ATOM 3325 O O . PRO A 1 441 ? 4.514 36.411 -10.905 1.00 39.91 441 PRO A O 1
ATOM 3328 N N . SER A 1 442 ? 3.965 35.628 -8.873 1.00 40.50 442 SER A N 1
ATOM 3329 C CA . SER A 1 442 ? 5.243 35.900 -8.205 1.00 40.50 442 SER A CA 1
ATOM 3330 C C . SER A 1 442 ? 6.155 34.674 -8.037 1.00 40.50 442 SER A C 1
ATOM 3332 O O . SER A 1 442 ? 7.343 34.864 -7.756 1.00 40.50 442 SER A O 1
ATOM 3334 N N . VAL A 1 443 ? 5.650 33.456 -8.280 1.00 45.53 443 VAL A N 1
ATOM 3335 C CA . VAL A 1 443 ? 6.411 32.194 -8.287 1.00 45.53 443 VAL A CA 1
ATOM 3336 C C . VAL A 1 443 ? 6.149 31.482 -9.616 1.00 45.53 443 VAL A C 1
ATOM 3338 O O . VAL A 1 443 ? 5.053 31.032 -9.902 1.00 45.53 443 VAL A O 1
ATOM 3341 N N . THR A 1 444 ? 7.151 31.439 -10.490 1.00 38.66 444 THR A N 1
ATOM 3342 C CA . THR A 1 444 ? 6.935 31.215 -11.930 1.00 38.66 444 THR A CA 1
ATOM 3343 C C . THR A 1 444 ? 7.004 29.749 -12.394 1.00 38.66 444 THR A C 1
ATOM 3345 O O . THR A 1 444 ? 7.304 29.549 -13.569 1.00 38.66 444 THR A O 1
ATOM 3348 N N . TYR A 1 445 ? 6.823 28.717 -11.555 1.00 52.50 445 TYR A N 1
ATOM 3349 C CA . TYR A 1 445 ? 7.179 27.342 -11.973 1.00 52.50 445 TYR A CA 1
ATOM 3350 C C . TYR A 1 445 ? 6.242 26.231 -11.450 1.00 52.50 445 TYR A C 1
ATOM 3352 O O . TYR A 1 445 ? 5.812 26.273 -10.298 1.00 52.50 445 TYR A O 1
ATOM 3360 N N . ALA A 1 446 ? 5.935 25.260 -12.326 1.00 58.94 446 ALA A N 1
ATOM 3361 C CA . ALA A 1 446 ? 5.062 24.109 -12.081 1.00 58.94 446 ALA A CA 1
ATOM 3362 C C . ALA A 1 446 ? 5.845 22.778 -12.138 1.00 58.94 446 ALA A C 1
ATOM 3364 O O . ALA A 1 446 ? 6.413 22.439 -13.186 1.00 58.94 446 ALA A O 1
ATOM 3365 N N . ARG A 1 447 ? 5.815 21.999 -11.040 1.00 66.38 447 ARG A N 1
ATOM 3366 C CA . ARG A 1 447 ? 6.620 20.774 -10.821 1.00 66.38 447 ARG A CA 1
ATOM 3367 C C . ARG A 1 447 ? 5.889 19.656 -10.098 1.00 66.38 447 ARG A C 1
ATOM 3369 O O . ARG A 1 447 ? 4.862 19.868 -9.462 1.00 66.38 447 ARG A O 1
ATOM 3376 N N . THR A 1 448 ? 6.505 18.474 -10.101 1.00 70.06 448 THR A N 1
ATOM 3377 C CA . THR A 1 448 ? 6.122 17.372 -9.217 1.00 70.06 448 THR A CA 1
ATOM 3378 C C . THR A 1 448 ? 6.906 17.428 -7.903 1.00 70.06 448 THR A C 1
ATOM 3380 O O . THR A 1 448 ? 8.138 17.366 -7.901 1.00 70.06 448 THR A O 1
ATOM 3383 N N . LEU A 1 449 ? 6.191 17.493 -6.783 1.00 77.88 449 LEU A N 1
ATOM 3384 C CA . LEU A 1 449 ? 6.765 17.518 -5.436 1.00 77.88 449 LEU A CA 1
ATOM 3385 C C . LEU A 1 449 ? 7.474 16.201 -5.069 1.00 77.88 449 LEU A C 1
ATOM 3387 O O . LEU A 1 449 ? 7.330 15.171 -5.744 1.00 77.88 449 LEU A O 1
ATOM 3391 N N . GLY A 1 450 ? 8.289 16.232 -4.017 1.00 81.88 450 GLY A N 1
ATOM 3392 C CA . GLY A 1 450 ? 8.812 15.029 -3.379 1.00 81.88 450 GLY A CA 1
ATOM 3393 C C . GLY A 1 450 ? 7.679 14.171 -2.791 1.00 81.88 450 GLY A C 1
ATOM 3394 O O . GLY A 1 450 ? 6.596 14.684 -2.491 1.00 81.88 450 GLY A O 1
ATOM 3395 N N . PRO A 1 451 ? 7.876 12.854 -2.618 1.00 88.00 451 PRO A N 1
ATOM 3396 C CA . PRO A 1 451 ? 6.861 12.019 -1.993 1.00 88.00 451 PRO A CA 1
ATOM 3397 C C . PRO A 1 451 ? 6.534 12.452 -0.557 1.00 88.00 451 PRO A C 1
ATOM 3399 O O . PRO A 1 451 ? 7.401 12.560 0.310 1.00 88.00 451 PRO A O 1
ATOM 3402 N N . GLN A 1 452 ? 5.247 12.631 -0.288 1.00 88.00 452 GLN A N 1
ATOM 3403 C CA . GLN A 1 452 ? 4.700 12.826 1.048 1.00 88.00 452 GLN A CA 1
ATOM 3404 C C . GLN A 1 452 ? 4.349 11.456 1.612 1.00 88.00 452 GLN A C 1
ATOM 3406 O O . GLN A 1 452 ? 3.563 10.723 1.014 1.00 88.00 452 GLN A O 1
ATOM 3411 N N . SER A 1 453 ? 4.928 11.094 2.751 1.00 91.19 453 SER A N 1
ATOM 3412 C CA . SER A 1 453 ? 4.702 9.782 3.358 1.00 91.19 453 SER A CA 1
ATOM 3413 C C . SER A 1 453 ? 3.829 9.905 4.595 1.00 91.19 453 SER A C 1
ATOM 3415 O O . SER A 1 453 ? 4.025 10.793 5.420 1.00 91.19 453 SER A O 1
ATOM 3417 N N . TYR A 1 454 ? 2.878 8.997 4.745 1.00 91.31 454 TYR A N 1
ATOM 3418 C CA . TYR A 1 454 ? 2.006 8.862 5.900 1.00 91.31 454 TYR A CA 1
ATOM 3419 C C . TYR A 1 454 ? 2.193 7.476 6.492 1.00 91.31 454 TYR A C 1
ATOM 3421 O O . TYR A 1 454 ? 2.183 6.479 5.772 1.00 91.31 454 TYR A O 1
ATOM 3429 N N . PHE A 1 455 ? 2.337 7.403 7.806 1.00 90.06 455 PHE A N 1
ATOM 3430 C CA . PHE A 1 455 ? 2.456 6.146 8.519 1.00 90.06 455 PHE A CA 1
ATOM 3431 C C . PHE A 1 455 ? 1.664 6.195 9.820 1.00 90.06 455 PHE A C 1
ATOM 3433 O O . PHE A 1 455 ? 1.728 7.151 10.598 1.00 90.06 455 PHE A O 1
ATOM 3440 N N . SER A 1 456 ? 0.904 5.136 10.073 1.00 90.94 456 SER A N 1
ATOM 3441 C CA . SER A 1 456 ? 0.146 4.993 11.310 1.00 90.94 456 SER A CA 1
ATOM 3442 C C . SER A 1 456 ? 0.006 3.539 11.711 1.00 90.94 456 SER A C 1
ATOM 3444 O O . SER A 1 456 ? -0.107 2.657 10.861 1.00 90.94 456 SER A O 1
ATOM 3446 N N . THR A 1 457 ? -0.092 3.301 13.013 1.00 91.00 457 THR A N 1
ATOM 3447 C CA . THR A 1 457 ? -0.757 2.101 13.509 1.00 91.00 457 THR A CA 1
ATOM 3448 C C . THR A 1 457 ? -2.257 2.354 13.531 1.00 91.00 457 THR A C 1
ATOM 3450 O O . THR A 1 457 ? -2.709 3.436 13.908 1.00 91.00 457 THR A O 1
ATOM 3453 N N . LEU A 1 458 ? -3.023 1.361 13.103 1.00 93.50 458 LEU A N 1
ATOM 3454 C CA . LEU A 1 458 ? -4.476 1.367 13.136 1.00 93.50 458 LEU A CA 1
ATOM 3455 C C . LEU A 1 458 ? -4.939 0.245 14.063 1.00 93.50 458 LEU A C 1
ATOM 3457 O O . LEU A 1 458 ? -4.458 -0.880 13.991 1.00 93.50 458 LEU A O 1
ATOM 3461 N N . GLU A 1 459 ? -5.870 0.550 14.949 1.00 92.81 459 GLU A N 1
ATOM 3462 C CA . GLU A 1 459 ? -6.444 -0.384 15.912 1.00 92.81 459 GLU A CA 1
ATOM 3463 C C . GLU A 1 459 ? -7.967 -0.201 15.926 1.00 92.81 459 GLU A C 1
ATOM 3465 O O . GLU A 1 459 ? -8.497 0.719 15.302 1.00 92.81 459 GLU A O 1
ATOM 3470 N N . CYS A 1 460 ? -8.704 -1.076 16.610 1.00 89.50 460 CYS A N 1
ATOM 3471 C CA . CYS A 1 460 ? -10.145 -0.875 16.777 1.00 89.50 460 CYS A CA 1
ATOM 3472 C C . CYS A 1 460 ? -10.454 -0.159 18.084 1.00 89.50 460 CYS A C 1
ATOM 3474 O O . CYS A 1 460 ? -9.817 -0.418 19.101 1.00 89.50 460 CYS A O 1
ATOM 3476 N N . ALA A 1 461 ? -11.512 0.648 18.090 1.00 85.62 461 ALA A N 1
ATOM 3477 C CA . ALA A 1 461 ? -12.068 1.159 19.332 1.00 85.62 461 ALA A CA 1
ATOM 3478 C C . ALA A 1 461 ? -12.748 0.025 20.121 1.00 85.62 461 ALA A C 1
ATOM 3480 O O . ALA A 1 461 ? -13.866 -0.376 19.779 1.00 85.62 461 ALA A O 1
ATOM 3481 N N . THR A 1 462 ? -12.092 -0.504 21.162 1.00 82.19 462 THR A N 1
ATOM 3482 C CA . THR A 1 462 ? -12.662 -1.551 22.025 1.00 82.19 462 THR A CA 1
ATOM 3483 C C . THR A 1 462 ? -13.041 -1.020 23.411 1.00 82.19 462 THR A C 1
ATOM 3485 O O . THR A 1 462 ? -12.842 0.149 23.736 1.00 82.19 462 THR A O 1
ATOM 3488 N N . ALA A 1 463 ? -13.671 -1.872 24.221 1.00 74.75 463 ALA A N 1
ATOM 3489 C CA . ALA A 1 463 ? -13.991 -1.633 25.627 1.00 74.75 463 ALA A CA 1
ATOM 3490 C C . ALA A 1 463 ? -13.936 -2.967 26.386 1.00 74.75 463 ALA A C 1
ATOM 3492 O O . ALA A 1 463 ? -13.806 -4.026 25.770 1.00 74.75 463 ALA A O 1
ATOM 3493 N N . HIS A 1 464 ? -14.090 -2.950 27.714 1.00 71.25 464 HIS A N 1
ATOM 3494 C CA . HIS A 1 464 ? -14.084 -4.175 28.531 1.00 71.25 464 HIS A CA 1
ATOM 3495 C C . HIS A 1 464 ? -15.006 -5.266 27.954 1.00 71.25 464 HIS A C 1
ATOM 3497 O O . HIS A 1 464 ? -14.573 -6.395 27.732 1.00 71.25 464 HIS A O 1
ATOM 3503 N N . ASP A 1 465 ? -16.241 -4.897 27.595 1.00 67.62 465 ASP A N 1
ATOM 3504 C CA . ASP A 1 465 ? -17.237 -5.841 27.076 1.00 67.62 465 ASP A CA 1
ATOM 3505 C C . ASP A 1 465 ? -17.333 -5.885 25.539 1.00 67.62 465 ASP A C 1
ATOM 3507 O O . ASP A 1 465 ? -18.006 -6.775 25.019 1.00 67.62 465 ASP A O 1
ATOM 3511 N N . SER A 1 466 ? -16.696 -4.963 24.801 1.00 69.88 466 SER A N 1
ATOM 3512 C CA . SER A 1 466 ? -16.791 -4.887 23.333 1.00 69.88 466 SER A CA 1
ATOM 3513 C C . SER A 1 466 ? -15.522 -5.348 22.627 1.00 69.88 466 SER A C 1
ATOM 3515 O O . SER A 1 466 ? -14.409 -4.995 23.009 1.00 69.88 466 SER A O 1
ATOM 3517 N N . SER A 1 467 ? -15.704 -6.137 21.567 1.00 81.69 467 SER A N 1
ATOM 3518 C CA . SER A 1 467 ? -14.625 -6.494 20.642 1.00 81.69 467 SER A CA 1
ATOM 3519 C C . SER A 1 467 ? -14.438 -5.427 19.557 1.00 81.69 467 SER A C 1
ATOM 3521 O O . SER A 1 467 ? -15.182 -4.450 19.511 1.00 81.69 467 SER A O 1
ATOM 3523 N N . CYS A 1 468 ? -13.459 -5.623 18.668 1.00 88.25 468 CYS A N 1
ATOM 3524 C CA . CYS A 1 468 ? -13.273 -4.778 17.485 1.00 88.25 468 CYS A CA 1
ATOM 3525 C C . CYS A 1 468 ? -14.541 -4.679 16.602 1.00 88.25 468 CYS A C 1
ATOM 3527 O O . CYS A 1 468 ? -14.783 -3.645 15.976 1.00 88.25 468 CYS A O 1
ATOM 3529 N N . PHE A 1 469 ? -15.368 -5.729 16.565 1.00 88.25 469 PHE A N 1
ATOM 3530 C CA . PHE A 1 469 ? -16.619 -5.729 15.809 1.00 88.25 469 PHE A CA 1
ATOM 3531 C C . PHE A 1 469 ? -17.778 -5.128 16.604 1.00 88.25 469 PHE A C 1
ATOM 3533 O O . PHE A 1 469 ? -17.820 -5.179 17.835 1.00 88.25 469 PHE A O 1
ATOM 3540 N N . TRP A 1 470 ? -18.786 -4.635 15.890 1.00 81.81 470 TRP A N 1
ATOM 3541 C CA . TRP A 1 470 ? -20.040 -4.174 16.480 1.00 81.81 470 TRP A CA 1
ATOM 3542 C C . TRP A 1 470 ? -21.253 -4.588 15.661 1.00 81.81 470 TRP A C 1
ATOM 3544 O O . TRP A 1 470 ? -21.190 -4.714 14.435 1.00 81.81 470 TRP A O 1
ATOM 3554 N N . GLY A 1 471 ? -22.367 -4.777 16.376 1.00 76.06 471 GLY A N 1
ATOM 3555 C CA . GLY A 1 471 ? -23.632 -5.261 15.840 1.00 76.06 471 GLY A CA 1
ATOM 3556 C C . GLY A 1 471 ? -23.561 -6.712 15.366 1.00 76.06 471 GLY A C 1
ATOM 3557 O O . GLY A 1 471 ? -22.581 -7.142 14.765 1.00 76.06 471 GLY A O 1
ATOM 3558 N N . ALA A 1 472 ? -24.634 -7.466 15.581 1.00 73.69 472 ALA A N 1
ATOM 3559 C CA . ALA A 1 472 ? -24.786 -8.813 15.042 1.00 73.69 472 ALA A CA 1
ATOM 3560 C C . ALA A 1 472 ? -26.049 -8.900 14.176 1.00 73.69 472 ALA A C 1
ATOM 3562 O O . ALA A 1 472 ? -27.039 -8.201 14.397 1.00 73.69 472 ALA A O 1
ATOM 3563 N N . SER A 1 473 ? -26.047 -9.763 13.159 1.00 69.25 473 SER A N 1
ATOM 3564 C CA . SER A 1 473 ? -27.307 -10.184 12.541 1.00 69.25 473 SER A CA 1
ATOM 3565 C C . SER A 1 473 ? -28.027 -11.194 13.443 1.00 69.25 473 SER A C 1
ATOM 3567 O O . SER A 1 473 ? -27.475 -12.241 13.770 1.00 69.25 473 SER A O 1
ATOM 3569 N N . ASN A 1 474 ? -29.290 -10.924 13.791 1.00 63.34 474 ASN A N 1
ATOM 3570 C CA . ASN A 1 474 ? -30.081 -11.760 14.715 1.00 63.34 474 ASN A CA 1
ATOM 3571 C C . ASN A 1 474 ? -30.249 -13.232 14.280 1.00 63.34 474 ASN A C 1
ATOM 3573 O O . ASN A 1 474 ? -30.650 -14.058 15.092 1.00 63.34 474 ASN A O 1
ATOM 3577 N N . ALA A 1 475 ? -30.016 -13.553 13.002 1.00 69.38 475 ALA A N 1
ATOM 3578 C CA . ALA A 1 475 ? -30.191 -14.900 12.459 1.00 69.38 475 ALA A CA 1
ATOM 3579 C C . ALA A 1 475 ? -28.893 -15.724 12.428 1.00 69.38 475 ALA A C 1
ATOM 3581 O O . ALA A 1 475 ? -28.947 -16.928 12.660 1.00 69.38 475 ALA A O 1
ATOM 3582 N N . ASN A 1 476 ? -27.745 -15.090 12.153 1.00 75.44 476 ASN A N 1
ATOM 3583 C CA . ASN A 1 476 ? -26.495 -15.793 11.834 1.00 75.44 476 ASN A CA 1
ATOM 3584 C C . ASN A 1 476 ? -25.282 -15.307 12.638 1.00 75.44 476 ASN A C 1
ATOM 3586 O O . ASN A 1 476 ? -24.204 -15.863 12.456 1.00 75.44 476 ASN A O 1
ATOM 3590 N N . TYR A 1 477 ? -25.430 -14.292 13.495 1.00 81.88 477 TYR A N 1
ATOM 3591 C CA . TYR A 1 477 ? -24.349 -13.679 14.277 1.00 81.88 477 TYR A CA 1
ATOM 3592 C C . TYR A 1 477 ? -23.249 -12.997 13.448 1.00 81.88 477 TYR A C 1
ATOM 3594 O O . TYR A 1 477 ? -22.194 -12.704 13.978 1.00 81.88 477 TYR A O 1
ATOM 3602 N N . GLN A 1 478 ? -23.471 -12.699 12.165 1.00 84.25 478 GLN A N 1
ATOM 3603 C CA . GLN A 1 478 ? -22.497 -11.955 11.346 1.00 84.25 478 GLN A CA 1
ATOM 3604 C C . GLN A 1 478 ? -22.220 -10.550 11.934 1.00 84.25 478 GLN A C 1
ATOM 3606 O O . GLN A 1 478 ? -23.206 -9.865 12.249 1.00 84.25 478 GLN A O 1
ATOM 3611 N N . PRO A 1 479 ? -20.950 -10.096 12.031 1.00 86.81 479 PRO A N 1
ATOM 3612 C CA . PRO A 1 479 ? -20.620 -8.740 12.479 1.00 86.81 479 PRO A CA 1
ATOM 3613 C C . PRO A 1 479 ? -21.141 -7.686 11.492 1.00 86.81 479 PRO A C 1
ATOM 3615 O O . PRO A 1 479 ? -21.321 -7.987 10.312 1.00 86.81 479 PRO A O 1
ATOM 3618 N N . ARG A 1 480 ? -21.408 -6.453 11.945 1.00 83.31 480 ARG A N 1
ATOM 3619 C CA . ARG A 1 480 ? -21.944 -5.375 11.082 1.00 83.31 480 ARG A CA 1
ATOM 3620 C C . ARG A 1 480 ? -20.940 -4.289 10.718 1.00 83.31 480 ARG A C 1
ATOM 3622 O O . ARG A 1 480 ? -21.081 -3.686 9.657 1.00 83.31 480 ARG A O 1
ATOM 3629 N N . GLY A 1 481 ? -19.937 -4.058 11.551 1.00 85.38 481 GLY A N 1
ATOM 3630 C CA . GLY A 1 481 ? -18.917 -3.054 11.277 1.00 85.38 481 GLY A CA 1
ATOM 3631 C C . GLY A 1 481 ? -17.766 -3.069 12.271 1.00 85.38 481 GLY A C 1
ATOM 3632 O O . GLY A 1 481 ? -17.754 -3.878 13.204 1.00 85.38 481 GLY A O 1
ATOM 3633 N N . MET A 1 482 ? -16.803 -2.181 12.028 1.00 88.94 482 MET A N 1
ATOM 3634 C CA . MET A 1 482 ? -15.595 -1.955 12.828 1.00 88.94 482 MET A CA 1
ATOM 3635 C C . MET A 1 482 ? -15.276 -0.462 12.875 1.00 88.94 482 MET A C 1
ATOM 3637 O O . MET A 1 482 ? -15.480 0.250 11.893 1.00 88.94 482 MET A O 1
ATOM 3641 N N . MET A 1 483 ? -14.786 0.021 14.016 1.00 88.06 483 MET A N 1
ATOM 3642 C CA . MET A 1 483 ? -14.425 1.425 14.201 1.00 88.06 483 MET A CA 1
ATOM 3643 C C . MET A 1 483 ? -12.922 1.455 14.332 1.00 88.06 483 MET A C 1
ATOM 3645 O O . MET A 1 483 ? -12.400 1.038 15.364 1.00 88.06 483 MET A O 1
ATOM 3649 N N . ILE A 1 484 ? -12.258 1.889 13.272 1.00 91.94 484 ILE A N 1
ATOM 3650 C CA . ILE A 1 484 ? -10.811 1.960 13.207 1.00 91.94 484 ILE A CA 1
ATOM 3651 C C . ILE A 1 484 ? -10.373 3.322 13.722 1.00 91.94 484 ILE A C 1
ATOM 3653 O O . ILE A 1 484 ? -10.897 4.361 13.318 1.00 91.94 484 ILE A O 1
ATOM 3657 N N . THR A 1 485 ? -9.412 3.304 14.626 1.00 89.31 485 THR A N 1
ATOM 3658 C CA . THR A 1 485 ? -8.784 4.482 15.210 1.00 89.31 485 THR A CA 1
ATOM 3659 C C . THR A 1 485 ? -7.273 4.322 15.113 1.00 89.31 485 THR A C 1
ATOM 3661 O O . THR A 1 485 ? -6.756 3.238 14.850 1.00 89.31 485 THR A O 1
ATOM 3664 N N . ASN A 1 486 ? -6.524 5.391 15.353 1.00 87.44 486 ASN A N 1
ATOM 3665 C CA . ASN A 1 486 ? -5.066 5.297 15.470 1.00 87.44 486 ASN A CA 1
ATOM 3666 C C . ASN A 1 486 ? -4.589 4.575 16.742 1.00 87.44 486 ASN A C 1
ATOM 3668 O O . ASN A 1 486 ? -3.403 4.280 16.878 1.00 87.44 486 ASN A O 1
ATOM 3672 N N . SER A 1 487 ? -5.487 4.347 17.700 1.00 87.56 487 SER A N 1
ATOM 3673 C CA . SER A 1 487 ? -5.193 3.701 18.973 1.00 87.56 487 SER A CA 1
ATOM 3674 C C . SER A 1 487 ? -6.485 3.245 19.646 1.00 87.56 487 SER A C 1
ATOM 3676 O O . SER A 1 487 ? -7.426 4.031 19.779 1.00 87.56 487 SER A O 1
ATOM 3678 N N . ASP A 1 488 ? -6.518 2.002 20.111 1.00 87.81 488 ASP A N 1
ATOM 3679 C CA . ASP A 1 488 ? -7.600 1.447 20.912 1.00 87.81 488 ASP A CA 1
ATOM 3680 C C . ASP A 1 488 ? -7.669 2.196 22.253 1.00 87.81 488 ASP A C 1
ATOM 3682 O O . ASP A 1 488 ? -6.706 2.148 23.023 1.00 87.81 488 ASP A O 1
ATOM 3686 N N . PRO A 1 489 ? -8.776 2.892 22.565 1.00 81.38 489 PRO A N 1
ATOM 3687 C CA . PRO A 1 489 ? -8.880 3.675 23.783 1.00 81.38 489 PRO A CA 1
ATOM 3688 C C . PRO A 1 489 ? -8.947 2.823 25.056 1.00 81.38 489 PRO A C 1
ATOM 3690 O O . PRO A 1 489 ? -8.788 3.350 26.156 1.00 81.38 489 PRO A O 1
ATOM 3693 N N . TYR A 1 490 ? -9.190 1.514 24.930 1.00 84.19 490 TYR A N 1
ATOM 3694 C CA . TYR A 1 490 ? -9.224 0.586 26.056 1.00 84.19 490 TYR A CA 1
ATOM 3695 C C . TYR A 1 490 ? -7.862 -0.047 26.371 1.00 84.19 490 TYR A C 1
ATOM 3697 O O . TYR A 1 490 ? -7.692 -0.628 27.449 1.00 84.19 490 TYR A O 1
ATOM 3705 N N . LYS A 1 491 ? -6.880 0.046 25.465 1.00 85.06 491 LYS A N 1
ATOM 3706 C CA . LYS A 1 491 ? -5.566 -0.559 25.699 1.00 85.06 491 LYS A CA 1
ATOM 3707 C C . LYS A 1 491 ? -4.829 0.143 26.841 1.00 85.06 491 LYS A C 1
ATOM 3709 O O . LYS A 1 491 ? -4.990 1.334 27.086 1.00 85.06 491 LYS A O 1
ATOM 3714 N N . LYS A 1 492 ? -3.979 -0.608 27.536 1.00 83.81 492 LYS A N 1
ATOM 3715 C CA . LYS A 1 492 ? -3.188 -0.114 28.677 1.00 83.81 492 LYS A CA 1
ATOM 3716 C C . LYS A 1 492 ? -1.938 0.665 28.287 1.00 83.81 492 LYS A C 1
ATOM 3718 O O . LYS A 1 492 ? -1.371 1.352 29.132 1.00 83.81 492 LYS A O 1
ATOM 3723 N N . SER A 1 493 ? -1.455 0.460 27.068 1.00 77.62 493 SER A N 1
ATOM 3724 C CA . SER A 1 493 ? -0.246 1.099 26.561 1.00 77.62 493 SER A CA 1
ATOM 3725 C C . SER A 1 493 ? -0.529 2.520 26.079 1.00 77.62 493 SER A C 1
ATOM 3727 O O . SER A 1 493 ? -1.681 2.895 25.871 1.00 77.62 493 SER A O 1
ATOM 3729 N N . ASP A 1 494 ? 0.537 3.282 25.839 1.00 79.44 494 ASP A N 1
ATOM 3730 C CA . ASP A 1 494 ? 0.438 4.649 25.335 1.00 79.44 494 ASP A CA 1
ATOM 3731 C C . ASP A 1 494 ? -0.355 4.733 24.022 1.00 79.44 494 ASP A C 1
ATOM 3733 O O . ASP A 1 494 ? -0.334 3.823 23.181 1.00 79.44 494 ASP A O 1
ATOM 3737 N N . TYR A 1 495 ? -1.047 5.860 23.853 1.00 80.06 495 TYR A N 1
ATOM 3738 C CA . TYR A 1 495 ? -1.744 6.181 22.617 1.00 80.06 495 TYR A CA 1
ATOM 3739 C C . TYR A 1 495 ? -0.739 6.405 21.488 1.00 80.06 495 TYR A C 1
ATOM 3741 O O . TYR A 1 495 ? 0.198 7.195 21.603 1.00 80.06 495 TYR A O 1
ATOM 3749 N N . THR A 1 496 ? -0.970 5.733 20.369 1.00 80.69 496 THR A N 1
ATOM 3750 C CA . THR A 1 496 ? -0.212 5.911 19.130 1.00 80.69 496 THR A CA 1
ATOM 3751 C C . THR A 1 496 ? -0.860 7.000 18.290 1.00 80.69 496 THR A C 1
ATOM 3753 O O . THR A 1 496 ? -2.081 7.029 18.183 1.00 80.69 496 THR A O 1
ATOM 3756 N N . VAL A 1 497 ? -0.077 7.901 17.694 1.00 80.06 497 VAL A N 1
ATOM 3757 C CA . VAL A 1 497 ? -0.587 8.993 16.846 1.00 80.06 497 VAL A CA 1
ATOM 3758 C C . VAL A 1 497 ? -0.050 8.808 15.426 1.00 80.06 497 VAL A C 1
ATOM 3760 O O . VAL A 1 497 ? 1.134 8.500 15.282 1.00 80.06 497 VAL A O 1
ATOM 3763 N N . PRO A 1 498 ? -0.875 8.990 14.379 1.00 85.19 498 PRO A N 1
ATOM 3764 C CA . PRO A 1 498 ? -0.400 8.981 13.006 1.00 85.19 498 PRO A CA 1
ATOM 3765 C C . PRO A 1 498 ? 0.603 10.093 12.753 1.00 85.19 498 PRO A C 1
ATOM 3767 O O . PRO A 1 498 ? 0.460 11.195 13.290 1.00 85.19 498 PRO A O 1
ATOM 3770 N N . VAL A 1 499 ? 1.569 9.821 11.887 1.00 88.19 499 VAL A N 1
ATOM 3771 C CA . VAL A 1 499 ? 2.579 10.794 11.495 1.00 88.19 499 VAL A CA 1
ATOM 3772 C C . VAL A 1 499 ? 2.650 10.846 9.978 1.00 88.19 499 VAL A C 1
ATOM 3774 O O . VAL A 1 499 ? 2.570 9.828 9.295 1.00 88.19 499 VAL A O 1
ATOM 3777 N N . SER A 1 500 ? 2.814 12.048 9.447 1.00 88.19 500 SER A N 1
ATOM 3778 C CA . SER A 1 500 ? 3.227 12.245 8.068 1.00 88.19 500 SER A CA 1
ATOM 3779 C C . SER A 1 500 ? 4.530 13.009 8.007 1.00 88.19 500 SER A C 1
ATOM 3781 O O . SER A 1 500 ? 4.772 13.878 8.845 1.00 88.19 500 SER A O 1
ATOM 3783 N N . TYR A 1 501 ? 5.308 12.726 6.979 1.00 87.25 501 TYR A N 1
ATOM 3784 C CA . TYR A 1 501 ? 6.551 13.397 6.673 1.00 87.25 501 TYR A CA 1
ATOM 3785 C C . TYR A 1 501 ? 6.513 13.950 5.249 1.00 87.25 501 TYR A C 1
ATOM 3787 O O . TYR A 1 501 ? 6.094 13.257 4.317 1.00 87.25 501 TYR A O 1
ATOM 3795 N N . SER A 1 502 ? 6.935 15.203 5.113 1.00 84.31 502 SER A N 1
ATOM 3796 C CA . SER A 1 502 ? 7.067 15.901 3.842 1.00 84.31 502 SER A CA 1
ATOM 3797 C C . SER A 1 502 ? 8.528 15.985 3.438 1.00 84.31 502 SER A C 1
ATOM 3799 O O . SER A 1 502 ? 9.292 16.661 4.124 1.00 84.31 502 SER A O 1
ATOM 3801 N N . MET A 1 503 ? 8.900 15.365 2.315 1.00 80.69 503 MET A N 1
ATOM 3802 C CA . MET A 1 503 ? 10.261 15.500 1.779 1.00 80.69 503 MET A CA 1
ATOM 3803 C C . MET A 1 503 ? 10.543 16.883 1.175 1.00 80.69 503 MET A C 1
ATOM 3805 O O . MET A 1 503 ? 11.695 17.207 0.959 1.00 80.69 503 MET A O 1
ATOM 3809 N N . ASP A 1 504 ? 9.532 17.713 0.903 1.00 75.31 504 ASP A N 1
ATOM 3810 C CA . ASP A 1 504 ? 9.764 19.066 0.365 1.00 75.31 504 ASP A CA 1
ATOM 3811 C C . ASP A 1 504 ? 10.002 20.116 1.447 1.00 75.31 504 ASP A C 1
ATOM 3813 O O . ASP A 1 504 ? 10.704 21.100 1.227 1.00 75.31 504 ASP A O 1
ATOM 3817 N N . SER A 1 505 ? 9.353 19.953 2.601 1.00 75.62 505 SER A N 1
ATOM 3818 C CA . SER A 1 505 ? 9.438 20.912 3.710 1.00 75.62 505 SER A CA 1
ATOM 3819 C C . SER A 1 505 ? 10.274 20.411 4.884 1.00 75.62 505 SER A C 1
ATOM 3821 O O . SER A 1 505 ? 10.433 21.147 5.858 1.00 75.62 505 SER A O 1
ATOM 3823 N N . ASP A 1 506 ? 10.776 19.175 4.802 1.00 78.06 506 ASP A N 1
ATOM 3824 C CA . ASP A 1 506 ? 11.437 18.449 5.891 1.00 78.06 506 ASP A CA 1
ATOM 3825 C C . ASP A 1 506 ? 10.640 18.539 7.210 1.00 78.06 506 ASP A C 1
ATOM 3827 O O . ASP A 1 506 ? 11.154 18.809 8.299 1.00 78.06 506 ASP A O 1
ATOM 3831 N N . ALA A 1 507 ? 9.315 18.394 7.096 1.00 80.81 507 ALA A N 1
ATOM 3832 C CA . ALA A 1 507 ? 8.384 18.638 8.189 1.00 80.81 507 ALA A CA 1
ATOM 3833 C C . ALA A 1 507 ? 7.598 17.383 8.564 1.00 80.81 507 ALA A C 1
ATOM 3835 O O . ALA A 1 507 ? 7.025 16.690 7.718 1.00 80.81 507 ALA A O 1
ATOM 3836 N N . PHE A 1 508 ? 7.509 17.147 9.873 1.00 85.56 508 PHE A N 1
ATOM 3837 C CA . PHE A 1 508 ? 6.620 16.152 10.454 1.00 85.56 508 PHE A CA 1
ATOM 3838 C C . PHE A 1 508 ? 5.312 16.786 10.902 1.00 85.56 508 PHE A C 1
ATOM 3840 O O . PHE A 1 508 ? 5.286 17.865 11.497 1.00 85.56 508 PHE A O 1
ATOM 3847 N N . MET A 1 509 ? 4.224 16.058 10.688 1.00 84.50 509 MET A N 1
ATOM 3848 C CA . MET A 1 509 ? 2.899 16.416 11.177 1.00 84.50 509 MET A CA 1
ATOM 3849 C C . MET A 1 509 ? 2.237 15.207 11.808 1.00 84.50 509 MET A C 1
ATOM 3851 O O . MET A 1 509 ? 2.521 14.072 11.435 1.00 84.50 509 MET A O 1
ATOM 3855 N N . SER A 1 510 ? 1.335 15.451 12.751 1.00 84.62 510 SER A N 1
ATOM 3856 C CA . SER A 1 510 ? 0.560 14.400 13.390 1.00 84.62 510 SER A CA 1
ATOM 3857 C C . SER A 1 510 ? -0.881 14.843 13.594 1.00 84.62 510 SER A C 1
ATOM 3859 O O . SER A 1 510 ? -1.169 16.007 13.870 1.00 84.62 510 SER A O 1
ATOM 3861 N N . SER A 1 511 ? -1.809 13.912 13.396 1.00 81.31 511 SER A N 1
ATOM 3862 C CA . SER A 1 511 ? -3.237 14.155 13.573 1.00 81.31 511 SER A CA 1
ATOM 3863 C C . SER A 1 511 ? -3.969 12.833 13.735 1.00 81.31 511 SER A C 1
ATOM 3865 O O . SER A 1 511 ? -3.657 11.864 13.045 1.00 81.31 511 SER A O 1
ATOM 3867 N N . GLY A 1 512 ? -4.958 12.806 14.630 1.00 80.44 512 GLY A N 1
ATOM 3868 C CA . GLY A 1 512 ? -5.793 11.631 14.866 1.00 80.44 512 GLY A CA 1
ATOM 3869 C C . GLY A 1 512 ? -6.583 11.203 13.627 1.00 80.44 512 GLY A C 1
ATOM 3870 O O . GLY A 1 512 ? -6.845 11.997 12.716 1.00 80.44 512 GLY A O 1
ATOM 3871 N N . LEU A 1 513 ? -6.976 9.934 13.610 1.00 84.12 513 LEU A N 1
ATOM 3872 C CA . LEU A 1 513 ? -7.770 9.327 12.548 1.00 84.12 513 LEU A CA 1
ATOM 3873 C C . LEU A 1 513 ? -8.858 8.462 13.176 1.00 84.12 513 LEU A C 1
ATOM 3875 O O . LEU A 1 513 ? -8.585 7.663 14.069 1.00 84.12 513 LEU A O 1
ATOM 3879 N N . ASN A 1 514 ? -10.069 8.593 12.647 1.00 85.62 514 ASN A N 1
ATOM 3880 C CA . ASN A 1 514 ? -11.222 7.786 13.008 1.00 85.62 514 ASN A CA 1
ATOM 3881 C C . ASN A 1 514 ? -11.954 7.395 11.723 1.00 85.62 514 ASN A C 1
ATOM 3883 O O . ASN A 1 514 ? -12.352 8.269 10.956 1.00 85.62 514 ASN A O 1
ATOM 3887 N N . GLN A 1 515 ? -12.128 6.098 11.491 1.00 88.25 515 GLN A N 1
ATOM 3888 C CA . GLN A 1 515 ? -12.648 5.556 10.243 1.00 88.25 515 GLN A CA 1
ATOM 3889 C C . GLN A 1 515 ? -13.612 4.403 10.542 1.00 88.25 515 GLN A C 1
ATOM 3891 O O . GLN A 1 515 ? -13.221 3.349 11.041 1.00 88.25 515 GLN A O 1
ATOM 3896 N N . GLY A 1 516 ? -14.894 4.598 10.239 1.00 88.75 516 GLY A N 1
ATOM 3897 C CA . GLY A 1 516 ? -15.889 3.531 10.341 1.00 88.75 516 GLY A CA 1
ATOM 3898 C C . GLY A 1 516 ? -15.829 2.613 9.123 1.00 88.75 516 GLY A C 1
ATOM 3899 O O . GLY A 1 516 ? -15.670 3.093 8.001 1.00 88.75 516 GLY A O 1
ATOM 3900 N N . LEU A 1 517 ? -15.972 1.308 9.338 1.00 89.81 517 LEU A N 1
ATOM 3901 C CA . LEU A 1 517 ? -16.055 0.277 8.305 1.00 89.81 517 LEU A CA 1
ATOM 3902 C C . LEU A 1 517 ? -17.376 -0.472 8.453 1.00 89.81 517 LEU A C 1
ATOM 3904 O O . LEU A 1 517 ? -17.746 -0.873 9.558 1.00 89.81 517 LEU A O 1
ATOM 3908 N N . ILE A 1 518 ? -18.063 -0.704 7.338 1.00 86.00 518 ILE A N 1
ATOM 3909 C CA . ILE A 1 518 ? -19.348 -1.405 7.300 1.00 86.00 518 ILE A CA 1
ATOM 3910 C C . ILE A 1 518 ? -19.226 -2.660 6.451 1.00 86.00 518 ILE A C 1
ATOM 3912 O O . ILE A 1 518 ? -18.689 -2.624 5.344 1.00 86.00 518 ILE A O 1
ATOM 3916 N N . ILE A 1 519 ? -19.746 -3.774 6.961 1.00 86.94 519 ILE A N 1
ATOM 3917 C CA . ILE A 1 519 ? -19.709 -5.045 6.244 1.00 86.94 519 ILE A CA 1
ATOM 3918 C C . ILE A 1 519 ? -20.538 -4.981 4.955 1.00 86.94 519 ILE A C 1
ATOM 3920 O O . ILE A 1 519 ? -21.649 -4.446 4.943 1.00 86.94 519 ILE A O 1
ATOM 3924 N N . GLN A 1 520 ? -20.020 -5.573 3.885 1.00 84.06 520 GLN A N 1
ATOM 3925 C CA . GLN A 1 520 ? -20.721 -5.758 2.620 1.00 84.06 520 GLN A CA 1
ATOM 3926 C C . GLN A 1 520 ? -20.963 -7.243 2.351 1.00 84.06 520 GLN A C 1
ATOM 3928 O O . GLN A 1 520 ? -20.327 -8.127 2.925 1.00 84.06 520 GLN A O 1
ATOM 3933 N N . ARG A 1 521 ? -21.934 -7.524 1.481 1.00 79.44 521 ARG A N 1
ATOM 3934 C CA . ARG A 1 521 ? -22.132 -8.865 0.928 1.00 79.44 521 ARG A CA 1
ATOM 3935 C C . ARG A 1 521 ? -21.286 -9.026 -0.326 1.00 79.44 521 ARG A C 1
ATOM 3937 O O . ARG A 1 521 ? -21.127 -8.075 -1.084 1.00 79.44 521 ARG A O 1
ATOM 3944 N N . VAL A 1 522 ? -20.820 -10.242 -0.566 1.00 75.75 522 VAL A N 1
ATOM 3945 C CA . VAL A 1 522 ? -19.940 -10.584 -1.686 1.00 75.75 522 VAL A CA 1
ATOM 3946 C C . VAL A 1 522 ? -20.662 -11.443 -2.708 1.00 75.75 522 VAL A C 1
ATOM 3948 O O . VAL A 1 522 ? -21.458 -12.302 -2.340 1.00 75.75 522 VAL A O 1
ATOM 3951 N N . SER A 1 523 ? -20.378 -11.245 -3.993 1.00 71.31 523 SER A N 1
ATOM 3952 C CA . SER A 1 523 ? -20.792 -12.205 -5.022 1.00 71.31 523 SER A CA 1
ATOM 3953 C C . SER A 1 523 ? -20.067 -13.534 -4.798 1.00 71.31 523 SER A C 1
ATOM 3955 O O . SER A 1 523 ? -18.874 -13.533 -4.513 1.00 71.31 523 SER A O 1
ATOM 3957 N N . ASN A 1 524 ? -20.762 -14.662 -4.946 1.00 65.56 524 ASN A N 1
ATOM 3958 C CA . ASN A 1 524 ? -20.151 -15.998 -4.887 1.00 65.56 524 ASN A CA 1
ATOM 3959 C C . ASN A 1 524 ? -19.892 -16.600 -6.285 1.00 65.56 524 ASN A C 1
ATOM 3961 O O . ASN A 1 524 ? -19.942 -17.817 -6.456 1.00 65.56 524 ASN A O 1
ATOM 3965 N N . GLY A 1 525 ? -19.722 -15.753 -7.305 1.00 59.38 525 GLY A N 1
ATOM 3966 C CA . GLY A 1 525 ? -19.493 -16.169 -8.695 1.00 59.38 525 GLY A CA 1
ATOM 3967 C C . GLY A 1 525 ? -20.753 -16.563 -9.478 1.00 59.38 525 GLY A C 1
ATOM 3968 O O . GLY A 1 525 ? -20.698 -16.724 -10.693 1.00 59.38 525 GLY A O 1
ATOM 3969 N N . SER A 1 526 ? -21.921 -16.675 -8.833 1.00 58.53 526 SER A N 1
ATOM 3970 C CA . SER A 1 526 ? -23.201 -16.916 -9.517 1.00 58.53 526 SER A CA 1
ATOM 3971 C C . SER A 1 526 ? -24.001 -15.622 -9.688 1.00 58.53 526 SER A C 1
ATOM 3973 O O . SER A 1 526 ? -24.279 -14.916 -8.717 1.00 58.53 526 SER A O 1
ATOM 3975 N N . VAL A 1 527 ? -24.448 -15.329 -10.917 1.00 53.56 527 VAL A N 1
ATOM 3976 C CA . VAL A 1 527 ? -25.269 -14.142 -11.225 1.00 53.56 527 VAL A CA 1
ATOM 3977 C C . VAL A 1 527 ? -26.503 -14.095 -10.312 1.00 53.56 527 VAL A C 1
ATOM 3979 O O . VAL A 1 527 ? -27.394 -14.937 -10.402 1.00 53.56 527 VAL A O 1
ATOM 3982 N N . GLY A 1 528 ? -26.568 -13.090 -9.435 1.00 52.88 528 GLY A N 1
ATOM 3983 C CA . GLY A 1 528 ? -27.704 -12.865 -8.536 1.00 52.88 528 GLY A CA 1
ATOM 3984 C C . GLY A 1 528 ? -27.619 -13.542 -7.161 1.00 52.88 528 GLY A C 1
ATOM 3985 O O . GLY A 1 528 ? -28.519 -13.325 -6.343 1.00 52.88 528 GLY A O 1
ATOM 3986 N N . ALA A 1 529 ? -26.544 -14.269 -6.839 1.00 61.72 529 ALA A N 1
ATOM 3987 C CA . ALA A 1 529 ? -26.306 -14.819 -5.504 1.00 61.72 529 ALA A CA 1
ATOM 3988 C C . ALA A 1 529 ? -25.266 -13.986 -4.729 1.00 61.72 529 ALA A C 1
ATOM 3990 O O . ALA A 1 529 ? -24.097 -13.918 -5.092 1.00 61.72 529 ALA A O 1
ATOM 3991 N N . MET A 1 530 ? -25.717 -13.339 -3.648 1.00 73.69 530 MET A N 1
ATOM 3992 C CA . MET A 1 530 ? -24.844 -12.662 -2.686 1.00 73.69 530 MET A CA 1
ATOM 3993 C C . MET A 1 530 ? -24.636 -13.564 -1.471 1.00 73.69 530 MET A C 1
ATOM 3995 O O . MET A 1 530 ? -25.608 -14.005 -0.852 1.00 73.69 530 MET A O 1
ATOM 3999 N N . ALA A 1 531 ? -23.383 -13.774 -1.095 1.00 76.06 531 ALA A N 1
ATOM 4000 C CA . ALA A 1 531 ? -22.963 -14.418 0.133 1.00 76.06 531 ALA A CA 1
ATOM 4001 C C . ALA A 1 531 ? -22.631 -13.387 1.227 1.00 76.06 531 ALA A C 1
ATOM 4003 O O . ALA A 1 531 ? -22.311 -12.227 0.966 1.00 76.06 531 ALA A O 1
ATOM 4004 N N . GLN A 1 532 ? -22.754 -13.818 2.481 1.00 79.88 532 GLN A N 1
ATOM 4005 C CA . GLN A 1 532 ? -22.357 -13.037 3.661 1.00 79.88 532 GLN A CA 1
ATOM 4006 C C . GLN A 1 532 ? -20.837 -13.068 3.879 1.00 79.88 532 GLN A C 1
ATOM 4008 O O . GLN A 1 532 ? -20.273 -12.138 4.447 1.00 79.88 532 GLN A O 1
ATOM 4013 N N . ASP A 1 533 ? -20.206 -14.143 3.423 1.00 84.88 533 ASP A N 1
ATOM 4014 C CA . ASP A 1 533 ? -18.793 -14.457 3.547 1.00 84.88 533 ASP A CA 1
ATOM 4015 C C . ASP A 1 533 ? -18.408 -15.468 2.468 1.00 84.88 533 ASP A C 1
ATOM 4017 O O . ASP A 1 533 ? -19.281 -16.115 1.883 1.00 84.88 533 ASP A O 1
ATOM 4021 N N . LEU A 1 534 ? -17.108 -15.607 2.231 1.00 85.69 534 LEU A N 1
ATOM 4022 C CA . LEU A 1 534 ? -16.531 -16.661 1.399 1.00 85.69 534 LEU A CA 1
ATOM 4023 C C . LEU A 1 534 ? -15.646 -17.563 2.261 1.00 85.69 534 LEU A C 1
ATOM 4025 O O . LEU A 1 534 ? -15.069 -17.106 3.253 1.00 85.69 534 LEU A O 1
ATOM 4029 N N . SER A 1 535 ? -15.505 -18.839 1.897 1.00 86.69 535 SER A N 1
ATOM 4030 C CA . SER A 1 535 ? -14.386 -19.615 2.433 1.00 86.69 535 SER A CA 1
ATOM 4031 C C . SER A 1 535 ? -13.077 -19.094 1.830 1.00 86.69 535 SER A C 1
ATOM 4033 O O . SER A 1 535 ? -13.078 -18.545 0.729 1.00 86.69 535 SER A O 1
ATOM 4035 N N . VAL A 1 536 ? -11.948 -19.260 2.527 1.00 87.44 536 VAL A N 1
ATOM 4036 C CA . VAL A 1 536 ? -10.640 -18.868 1.958 1.00 87.44 536 VAL A CA 1
ATOM 4037 C C . VAL A 1 536 ? -10.354 -19.619 0.654 1.00 87.44 536 VAL A C 1
ATOM 4039 O O . VAL A 1 536 ? -9.809 -19.032 -0.271 1.00 87.44 536 VAL A O 1
ATOM 4042 N N . ASN A 1 537 ? -10.790 -20.875 0.537 1.00 85.69 537 ASN A N 1
ATOM 4043 C CA . ASN A 1 537 ? -10.626 -21.646 -0.695 1.00 85.69 537 ASN A CA 1
ATOM 4044 C C . ASN A 1 537 ? -11.446 -21.056 -1.851 1.00 85.69 537 ASN A C 1
ATOM 4046 O O . ASN A 1 537 ? -10.903 -20.893 -2.936 1.00 85.69 537 ASN A O 1
ATOM 4050 N N . ASP A 1 538 ? -12.709 -20.682 -1.608 1.00 83.12 538 ASP A N 1
ATOM 4051 C CA . ASP A 1 538 ? -13.547 -20.040 -2.635 1.00 83.12 538 ASP A CA 1
ATOM 4052 C C . ASP A 1 538 ? -13.005 -18.655 -3.022 1.00 83.12 538 ASP A C 1
ATOM 4054 O O . ASP A 1 538 ? -13.161 -18.216 -4.156 1.00 83.12 538 ASP A O 1
ATOM 4058 N N . PHE A 1 539 ? -12.371 -17.946 -2.079 1.00 86.06 539 PHE A N 1
ATOM 4059 C CA . PHE A 1 539 ? -11.715 -16.672 -2.368 1.00 86.06 539 PHE A CA 1
ATOM 4060 C C . PHE A 1 539 ? -10.464 -16.862 -3.239 1.00 86.06 539 PHE A C 1
ATOM 4062 O O . PHE A 1 539 ? -10.212 -16.049 -4.125 1.00 86.06 539 PHE A O 1
ATOM 4069 N N . ARG A 1 540 ? -9.676 -17.913 -2.973 1.00 86.12 540 ARG A N 1
ATOM 4070 C CA . ARG A 1 540 ? -8.431 -18.232 -3.693 1.00 86.12 540 ARG A CA 1
ATOM 4071 C C . ARG A 1 540 ? -8.657 -18.850 -5.068 1.00 86.12 540 ARG A C 1
ATOM 4073 O O . ARG A 1 540 ? -7.767 -18.765 -5.899 1.00 86.12 540 ARG A O 1
ATOM 4080 N N . SER A 1 541 ? -9.816 -19.451 -5.321 1.00 73.88 541 SER A N 1
ATOM 4081 C CA . SER A 1 541 ? -10.146 -20.071 -6.606 1.00 73.88 541 SER A CA 1
ATOM 4082 C C . SER A 1 541 ? -10.568 -19.040 -7.664 1.00 73.88 541 SER A C 1
ATOM 4084 O O . SER A 1 541 ? -11.686 -19.113 -8.184 1.00 73.88 541 SER A O 1
ATOM 4086 N N . ALA A 1 542 ? -9.728 -18.041 -7.944 1.00 63.78 542 ALA A N 1
ATOM 4087 C CA . ALA A 1 542 ? -9.993 -17.097 -9.025 1.00 63.78 542 ALA A CA 1
ATOM 4088 C C . ALA A 1 542 ? -10.063 -17.820 -10.377 1.00 63.78 542 ALA A C 1
ATOM 4090 O O . ALA A 1 542 ? -9.475 -18.881 -10.568 1.00 63.78 542 ALA A O 1
ATOM 4091 N N . GLY A 1 543 ? -10.818 -17.257 -11.321 1.00 60.88 543 GLY A N 1
ATOM 4092 C CA . GLY A 1 543 ? -11.085 -17.913 -12.604 1.00 60.88 543 GLY A CA 1
ATOM 4093 C C . GLY A 1 543 ? -9.896 -17.959 -13.568 1.00 60.88 543 GLY A C 1
ATOM 4094 O O . GLY A 1 543 ? -9.980 -18.696 -14.545 1.00 60.88 543 GLY A O 1
ATOM 4095 N N . PHE A 1 544 ? -8.842 -17.178 -13.311 1.00 69.50 544 PHE A N 1
ATOM 4096 C CA . PHE A 1 544 ? -7.692 -17.023 -14.206 1.00 69.50 544 PHE A CA 1
ATOM 4097 C C . PHE A 1 544 ? -6.352 -17.416 -13.578 1.00 69.50 544 PHE A C 1
ATOM 4099 O O . PHE A 1 544 ? -5.369 -17.436 -14.294 1.00 69.50 544 PHE A O 1
ATOM 4106 N N . TYR A 1 545 ? -6.270 -17.683 -12.271 1.00 79.81 545 TYR A N 1
ATOM 4107 C CA . TYR A 1 545 ? -4.990 -17.987 -11.627 1.00 79.81 545 TYR A CA 1
ATOM 4108 C C . TYR A 1 545 ? -4.816 -19.496 -11.455 1.00 79.81 545 TYR A C 1
ATOM 4110 O O . TYR A 1 545 ? -5.693 -20.140 -10.872 1.00 79.81 545 TYR A O 1
ATOM 4118 N N . ALA A 1 546 ? -3.707 -20.056 -11.947 1.00 85.06 546 ALA A N 1
ATOM 4119 C CA . ALA A 1 546 ? -3.485 -21.504 -11.986 1.00 85.06 546 ALA A CA 1
ATOM 4120 C C . ALA A 1 546 ? -2.323 -21.981 -11.100 1.00 85.06 546 ALA A C 1
ATOM 4122 O O . ALA A 1 546 ? -2.331 -23.136 -10.677 1.00 85.06 546 ALA A O 1
ATOM 4123 N N . SER A 1 547 ? -1.347 -21.119 -10.789 1.00 86.44 547 SER A N 1
ATOM 4124 C CA . SER A 1 547 ? -0.172 -21.534 -10.016 1.00 86.44 547 SER A CA 1
ATOM 4125 C C . SER A 1 547 ? -0.506 -21.916 -8.568 1.00 86.44 547 SER A C 1
ATOM 4127 O O . SER A 1 547 ? -1.060 -21.130 -7.792 1.00 86.44 547 SER A O 1
ATOM 4129 N N . ASP A 1 548 ? -0.051 -23.109 -8.178 1.00 86.25 548 ASP A N 1
ATOM 4130 C CA . ASP A 1 548 ? -0.059 -23.619 -6.802 1.00 86.25 548 ASP A CA 1
ATOM 4131 C C . ASP A 1 548 ? 1.314 -23.443 -6.106 1.00 86.25 548 ASP A C 1
ATOM 4133 O O . ASP A 1 548 ? 1.538 -23.930 -4.989 1.00 86.25 548 ASP A O 1
ATOM 4137 N N . ALA A 1 549 ? 2.279 -22.768 -6.744 1.00 90.81 549 ALA A N 1
ATOM 4138 C CA . ALA A 1 549 ? 3.637 -22.670 -6.225 1.00 90.81 549 ALA A CA 1
ATOM 4139 C C . ALA A 1 549 ? 3.738 -21.762 -4.998 1.00 90.81 549 ALA A C 1
ATOM 4141 O O . ALA A 1 549 ? 3.241 -20.639 -4.946 1.00 90.81 549 ALA A O 1
ATOM 4142 N N . ASN A 1 550 ? 4.480 -22.218 -3.988 1.00 93.69 550 ASN A N 1
ATOM 4143 C CA . ASN A 1 550 ? 4.709 -21.450 -2.760 1.00 93.69 550 ASN A CA 1
ATOM 4144 C C . ASN A 1 550 ? 5.821 -20.404 -2.874 1.00 93.69 550 ASN A C 1
ATOM 4146 O O . ASN A 1 550 ? 6.003 -19.626 -1.938 1.00 93.69 550 ASN A O 1
ATOM 4150 N N . ASN A 1 551 ? 6.564 -20.378 -3.983 1.00 95.88 551 ASN A N 1
ATOM 4151 C CA . ASN A 1 551 ? 7.656 -19.433 -4.171 1.00 95.88 551 ASN A CA 1
ATOM 4152 C C . ASN A 1 551 ? 7.613 -18.801 -5.552 1.00 95.88 551 ASN A C 1
ATOM 4154 O O . ASN A 1 551 ? 7.590 -19.536 -6.534 1.00 95.88 551 ASN A O 1
ATOM 4158 N N . TYR A 1 552 ? 7.700 -17.471 -5.605 1.00 97.25 552 TYR A N 1
ATOM 4159 C CA . TYR A 1 552 ? 7.912 -16.727 -6.848 1.00 97.25 552 TYR A CA 1
ATOM 4160 C C . TYR A 1 552 ? 9.271 -16.056 -6.871 1.00 97.25 552 TYR A C 1
ATOM 4162 O O . TYR A 1 552 ? 9.864 -15.750 -5.831 1.00 97.25 552 TYR A O 1
ATOM 4170 N N . VAL A 1 553 ? 9.734 -15.792 -8.086 1.00 97.94 553 VAL A N 1
ATOM 4171 C CA . VAL A 1 553 ? 10.911 -14.973 -8.351 1.00 97.94 553 VAL A CA 1
ATOM 4172 C C . VAL A 1 553 ? 10.559 -13.838 -9.298 1.00 97.94 553 VAL A C 1
ATOM 4174 O O . VAL A 1 553 ? 9.645 -13.956 -10.111 1.00 97.94 553 VAL A O 1
ATOM 4177 N N . GLY A 1 554 ? 11.266 -12.718 -9.185 1.00 97.50 554 GLY A N 1
ATOM 4178 C CA . GLY A 1 554 ? 10.891 -11.527 -9.932 1.00 97.50 554 GLY A CA 1
ATOM 4179 C C . GLY A 1 554 ? 11.851 -10.357 -9.810 1.00 97.50 554 GLY A C 1
ATOM 4180 O O . GLY A 1 554 ? 13.006 -10.510 -9.414 1.00 97.50 554 GLY A O 1
ATOM 4181 N N . TYR A 1 555 ? 11.367 -9.166 -10.143 1.00 98.44 555 TYR A N 1
ATOM 4182 C CA . TYR A 1 555 ? 12.156 -7.938 -10.166 1.00 98.44 555 TYR A CA 1
ATOM 4183 C C . TYR A 1 555 ? 11.371 -6.761 -9.592 1.00 98.44 555 TYR A C 1
ATOM 4185 O O . TYR A 1 555 ? 10.165 -6.654 -9.789 1.00 98.44 555 TYR A O 1
ATOM 4193 N N . PHE A 1 556 ? 12.090 -5.859 -8.932 1.00 98.62 556 PHE A N 1
ATOM 4194 C CA . PHE A 1 556 ? 11.626 -4.558 -8.460 1.00 98.62 556 PHE A CA 1
ATOM 4195 C C . PHE A 1 556 ? 12.353 -3.453 -9.225 1.00 98.62 556 PHE A C 1
ATOM 4197 O O . PHE A 1 556 ? 13.547 -3.571 -9.527 1.00 98.62 556 PHE A O 1
ATOM 4204 N N . THR A 1 557 ? 11.652 -2.358 -9.486 1.00 98.19 557 THR A N 1
ATOM 4205 C CA . THR A 1 557 ? 12.170 -1.140 -10.117 1.00 98.19 557 THR A CA 1
ATOM 4206 C C . THR A 1 557 ? 11.539 0.102 -9.502 1.00 98.19 557 THR A C 1
ATOM 4208 O O . THR A 1 557 ? 10.456 0.042 -8.920 1.00 98.19 557 THR A O 1
ATOM 4211 N N . GLY A 1 558 ? 12.200 1.245 -9.635 1.00 97.38 558 GLY A N 1
ATOM 4212 C CA . GLY A 1 558 ? 11.683 2.534 -9.201 1.00 97.38 558 GLY A CA 1
ATOM 4213 C C . GLY A 1 558 ? 12.706 3.650 -9.370 1.00 97.38 558 GLY A C 1
ATOM 4214 O O . GLY A 1 558 ? 13.856 3.425 -9.758 1.00 97.38 558 GLY A O 1
ATOM 4215 N N . ILE A 1 559 ? 12.274 4.861 -9.032 1.00 96.56 559 ILE A N 1
ATOM 4216 C CA . ILE A 1 559 ? 13.130 6.043 -8.937 1.00 96.56 559 ILE A CA 1
ATOM 4217 C C . ILE A 1 559 ? 13.182 6.441 -7.464 1.00 96.56 559 ILE A C 1
ATOM 4219 O O . ILE A 1 559 ? 12.144 6.615 -6.827 1.00 96.56 559 ILE A O 1
ATOM 4223 N N . MET A 1 560 ? 14.393 6.524 -6.923 1.00 95.56 560 MET A N 1
ATOM 4224 C CA . MET A 1 560 ? 14.653 6.990 -5.567 1.00 95.56 560 MET A CA 1
ATOM 4225 C C . MET A 1 560 ? 14.901 8.493 -5.590 1.00 95.56 560 MET A C 1
ATOM 4227 O O . MET A 1 560 ? 15.696 8.974 -6.394 1.00 95.56 560 MET A O 1
ATOM 4231 N N . GLU A 1 561 ? 14.232 9.211 -4.700 1.00 93.56 561 GLU A N 1
ATOM 4232 C CA . GLU A 1 561 ? 14.300 10.663 -4.567 1.00 93.56 561 GLU A CA 1
ATOM 4233 C C . GLU A 1 561 ? 15.015 11.007 -3.262 1.00 93.56 561 GLU A C 1
ATOM 4235 O O . GLU A 1 561 ? 14.628 10.502 -2.207 1.00 93.56 561 GLU A O 1
ATOM 4240 N N . PHE A 1 562 ? 16.063 11.827 -3.339 1.00 90.44 562 PHE A N 1
ATOM 4241 C CA . PHE A 1 562 ? 16.849 12.274 -2.191 1.00 90.44 562 PHE A CA 1
ATOM 4242 C C . PHE A 1 562 ? 16.428 13.680 -1.780 1.00 90.44 562 PHE A C 1
ATOM 4244 O O . PHE A 1 562 ? 16.317 14.573 -2.622 1.00 90.44 562 PHE A O 1
ATOM 4251 N N . ASP A 1 563 ? 16.219 13.865 -0.480 1.00 83.56 563 ASP A N 1
ATOM 4252 C CA . ASP A 1 563 ? 15.934 15.177 0.092 1.00 83.56 563 ASP A CA 1
ATOM 4253 C C . ASP A 1 563 ? 17.153 16.108 -0.023 1.00 83.56 563 ASP A C 1
ATOM 4255 O O . ASP A 1 563 ? 18.284 15.703 0.270 1.00 83.56 563 ASP A O 1
ATOM 4259 N N . GLN A 1 564 ? 16.895 17.356 -0.421 1.00 75.12 564 GLN A N 1
ATOM 4260 C CA . GLN A 1 564 ? 17.845 18.463 -0.400 1.00 75.12 564 GLN A CA 1
ATOM 4261 C C . GLN A 1 564 ? 17.386 19.472 0.652 1.00 75.12 564 GLN A C 1
ATOM 4263 O O . GLN A 1 564 ? 16.404 20.185 0.452 1.00 75.12 564 GLN A O 1
ATOM 4268 N N . SER A 1 565 ? 18.141 19.620 1.742 1.00 61.22 565 SER A N 1
ATOM 4269 C CA . SER A 1 565 ? 17.760 20.506 2.849 1.00 61.22 565 SER A CA 1
ATOM 4270 C C . SER A 1 565 ? 17.349 21.915 2.376 1.00 61.22 565 SER A C 1
ATOM 4272 O O . SER A 1 565 ? 18.185 22.681 1.885 1.00 61.22 565 SER A O 1
ATOM 4274 N N . GLY A 1 566 ? 16.077 22.279 2.572 1.00 52.28 566 GLY A N 1
ATOM 4275 C CA . GLY A 1 566 ? 15.540 23.611 2.272 1.00 52.28 566 GLY A CA 1
ATOM 4276 C C . GLY A 1 566 ? 15.110 23.864 0.820 1.00 52.28 566 GLY A C 1
ATOM 4277 O O . GLY A 1 566 ? 14.743 25.001 0.522 1.00 52.28 566 GLY A O 1
ATOM 4278 N N . ASN A 1 567 ? 15.131 22.850 -0.050 1.00 54.91 567 ASN A N 1
ATOM 4279 C CA . ASN A 1 567 ? 14.585 22.868 -1.413 1.00 54.91 567 ASN A CA 1
ATOM 4280 C C . ASN A 1 567 ? 13.749 21.596 -1.659 1.00 54.91 567 ASN A C 1
ATOM 4282 O O . ASN A 1 567 ? 13.774 20.668 -0.862 1.00 54.91 567 ASN A O 1
ATOM 4286 N N . THR A 1 568 ? 13.012 21.525 -2.769 1.00 57.91 568 THR A N 1
ATOM 4287 C CA . THR A 1 568 ? 12.313 20.285 -3.142 1.00 57.91 568 THR A CA 1
ATOM 4288 C C . THR A 1 568 ? 13.296 19.193 -3.589 1.00 57.91 568 THR A C 1
ATOM 4290 O O . THR A 1 568 ? 14.283 19.536 -4.246 1.00 57.91 568 THR A O 1
ATOM 4293 N N . PRO A 1 569 ? 13.035 17.895 -3.323 1.00 58.06 569 PRO A N 1
ATOM 4294 C CA . PRO A 1 569 ? 13.849 16.781 -3.810 1.00 58.06 569 PRO A CA 1
ATOM 4295 C C . PRO A 1 569 ? 13.932 16.775 -5.343 1.00 58.06 569 PRO A C 1
ATOM 4297 O O . PRO A 1 569 ? 12.997 16.375 -6.042 1.00 58.06 569 PRO A O 1
ATOM 4300 N N . GLU A 1 570 ? 15.062 17.234 -5.877 1.00 72.06 570 GLU A N 1
ATOM 4301 C CA . GLU A 1 570 ? 15.373 17.190 -7.312 1.00 72.06 570 GLU A CA 1
ATOM 4302 C C . GLU A 1 570 ? 16.447 16.148 -7.649 1.00 72.06 570 GLU A C 1
ATOM 4304 O O . GLU A 1 570 ? 16.680 15.859 -8.823 1.00 72.06 570 GLU A O 1
ATOM 4309 N N . GLU A 1 571 ? 17.105 15.566 -6.644 1.00 88.25 571 GLU A N 1
ATOM 4310 C CA . GLU A 1 571 ? 18.158 14.577 -6.860 1.00 88.25 571 GLU A CA 1
ATOM 4311 C C . GLU A 1 571 ? 17.589 13.167 -6.910 1.00 88.25 571 GLU A C 1
ATOM 4313 O O . GLU A 1 571 ? 16.965 12.681 -5.966 1.00 88.25 571 GLU A O 1
ATOM 4318 N N . LEU A 1 572 ? 17.826 12.499 -8.034 1.00 92.69 572 LEU A N 1
ATOM 4319 C CA . LEU A 1 572 ? 17.211 11.219 -8.342 1.00 92.69 572 LEU A CA 1
ATOM 4320 C C . LEU A 1 572 ? 18.261 10.129 -8.539 1.00 92.69 572 LEU A C 1
ATOM 4322 O O . LEU A 1 572 ? 19.330 10.345 -9.115 1.00 92.69 572 LEU A O 1
ATOM 4326 N N . ALA A 1 573 ? 17.913 8.913 -8.150 1.00 95.56 573 ALA A N 1
ATOM 4327 C CA . ALA A 1 573 ? 18.667 7.721 -8.487 1.00 95.56 573 ALA A CA 1
ATOM 4328 C C . ALA A 1 573 ? 17.756 6.622 -9.016 1.00 95.56 573 ALA A C 1
ATOM 4330 O O . ALA A 1 573 ? 16.572 6.527 -8.703 1.00 95.56 573 ALA A O 1
ATOM 4331 N N . ILE A 1 574 ? 18.356 5.746 -9.802 1.00 96.62 574 ILE A N 1
ATOM 4332 C CA . ILE A 1 574 ? 17.745 4.509 -10.261 1.00 96.62 574 ILE A CA 1
ATOM 4333 C C . ILE A 1 574 ? 17.818 3.510 -9.115 1.00 96.62 574 ILE A C 1
ATOM 4335 O O . ILE A 1 574 ? 18.913 3.277 -8.605 1.00 96.62 574 ILE A O 1
ATOM 4339 N N . VAL A 1 575 ? 16.706 2.868 -8.760 1.00 97.31 575 VAL A N 1
ATOM 4340 C CA . VAL A 1 575 ? 16.694 1.743 -7.818 1.00 97.31 575 VAL A CA 1
ATOM 4341 C C . VAL A 1 575 ? 16.032 0.534 -8.468 1.00 97.31 575 VAL A C 1
ATOM 4343 O O . VAL A 1 575 ? 14.880 0.577 -8.885 1.00 97.31 575 VAL A O 1
ATOM 4346 N N . ARG A 1 576 ? 16.773 -0.570 -8.587 1.00 96.38 576 ARG A N 1
ATOM 4347 C CA . ARG A 1 576 ? 16.280 -1.780 -9.264 1.00 96.38 576 ARG A CA 1
ATOM 4348 C C . ARG A 1 576 ? 16.942 -3.050 -8.758 1.00 96.38 576 ARG A C 1
ATOM 4350 O O . ARG A 1 576 ? 18.100 -3.028 -8.343 1.00 96.38 576 ARG A O 1
ATOM 4357 N N . SER A 1 577 ? 16.233 -4.165 -8.862 1.00 96.12 577 SER A N 1
ATOM 4358 C CA . SER A 1 577 ? 16.702 -5.511 -8.520 1.00 96.12 577 SER A CA 1
ATOM 4359 C C . SER A 1 577 ? 17.940 -5.903 -9.312 1.00 96.12 577 SER A C 1
ATOM 4361 O O . SER A 1 577 ? 17.846 -5.999 -10.520 1.00 96.12 577 SER A O 1
ATOM 4363 N N . ASN A 1 578 ? 19.090 -6.166 -8.692 1.00 84.19 578 ASN A N 1
ATOM 4364 C CA . ASN A 1 578 ? 20.292 -6.604 -9.426 1.00 84.19 578 ASN A CA 1
ATOM 4365 C C . ASN A 1 578 ? 20.300 -8.122 -9.702 1.00 84.19 578 ASN A C 1
ATOM 4367 O O . ASN A 1 578 ? 20.857 -8.569 -10.700 1.00 84.19 578 ASN A O 1
ATOM 4371 N N . GLY A 1 579 ? 19.619 -8.895 -8.855 1.00 88.94 579 GLY A N 1
ATOM 4372 C CA . GLY A 1 579 ? 19.249 -10.295 -9.081 1.00 88.94 579 GLY A CA 1
ATOM 4373 C C . GLY A 1 579 ? 17.751 -10.489 -8.852 1.00 88.94 579 GLY A C 1
ATOM 4374 O O . GLY A 1 579 ? 17.048 -9.518 -8.577 1.00 88.94 579 GLY A O 1
ATOM 4375 N N . GLN A 1 580 ? 17.262 -11.723 -8.956 1.00 95.06 580 GLN A N 1
ATOM 4376 C CA . GLN A 1 580 ? 15.851 -12.010 -8.712 1.00 95.06 580 GLN A CA 1
ATOM 4377 C C . GLN A 1 580 ? 15.476 -11.752 -7.241 1.00 95.06 580 GLN A C 1
ATOM 4379 O O . GLN A 1 580 ? 16.153 -12.220 -6.324 1.00 95.06 580 GLN A O 1
ATOM 4384 N N . ALA A 1 581 ? 14.399 -10.999 -7.027 1.00 98.00 581 ALA A N 1
ATOM 4385 C CA . ALA A 1 581 ? 13.695 -10.961 -5.752 1.00 98.00 581 ALA A CA 1
ATOM 4386 C C . ALA A 1 581 ? 12.966 -12.291 -5.535 1.00 98.00 581 ALA A C 1
ATOM 4388 O O . ALA A 1 581 ? 12.564 -12.927 -6.507 1.00 98.00 581 ALA A O 1
ATOM 4389 N N . THR A 1 582 ? 12.786 -12.696 -4.280 1.00 98.31 582 THR A N 1
ATOM 4390 C CA . THR A 1 582 ? 12.116 -13.958 -3.918 1.00 98.31 582 THR A CA 1
ATOM 4391 C C . THR A 1 582 ? 10.901 -13.684 -3.054 1.00 98.31 582 THR A C 1
ATOM 4393 O O . THR A 1 582 ? 10.973 -12.847 -2.159 1.00 98.31 582 THR A O 1
ATOM 4396 N N . PHE A 1 583 ? 9.807 -14.385 -3.323 1.00 98.44 583 PHE A N 1
ATOM 4397 C CA . PHE A 1 583 ? 8.541 -14.296 -2.605 1.00 98.44 583 PHE A CA 1
ATOM 4398 C C . PHE A 1 583 ? 8.234 -15.677 -2.047 1.00 98.44 583 PHE A C 1
ATOM 4400 O O . PHE A 1 583 ? 8.298 -16.650 -2.794 1.00 98.44 583 PHE A O 1
ATOM 4407 N N . THR A 1 584 ? 7.870 -15.772 -0.774 1.00 98.25 584 THR A N 1
ATOM 4408 C CA . THR A 1 584 ? 7.464 -17.028 -0.138 1.00 98.25 584 THR A CA 1
ATOM 4409 C C . THR A 1 584 ? 6.093 -16.863 0.491 1.00 98.25 584 THR A C 1
ATOM 4411 O O . THR A 1 584 ? 5.909 -16.038 1.387 1.00 98.25 584 THR A O 1
ATOM 4414 N N . PHE A 1 585 ? 5.147 -17.676 0.035 1.00 96.19 585 PHE A N 1
ATOM 4415 C CA . PHE A 1 585 ? 3.769 -17.691 0.507 1.00 96.19 585 PHE A CA 1
ATOM 4416 C C . PHE A 1 585 ? 3.563 -18.807 1.531 1.00 96.19 585 PHE A C 1
ATOM 4418 O O . PHE A 1 585 ? 4.042 -19.927 1.353 1.00 96.19 585 PHE A O 1
ATOM 4425 N N . ASP A 1 586 ? 2.813 -18.510 2.590 1.00 94.56 586 ASP A N 1
ATOM 4426 C CA . ASP A 1 586 ? 2.351 -19.493 3.567 1.00 94.56 586 ASP A CA 1
ATOM 4427 C C . ASP A 1 586 ? 0.823 -19.585 3.523 1.00 94.56 586 ASP A C 1
ATOM 4429 O O . ASP A 1 586 ? 0.113 -18.820 4.176 1.00 94.56 586 ASP A O 1
ATOM 4433 N N . ASP A 1 587 ? 0.303 -20.561 2.777 1.00 88.81 587 ASP A N 1
ATOM 4434 C CA . ASP A 1 587 ? -1.136 -20.838 2.679 1.00 88.81 587 ASP A CA 1
ATOM 4435 C C . ASP A 1 587 ? -1.788 -21.239 4.005 1.00 88.81 587 ASP A C 1
ATOM 4437 O O . ASP A 1 587 ? -3.009 -21.115 4.157 1.00 88.81 587 ASP A O 1
ATOM 4441 N N . THR A 1 588 ? -1.000 -21.748 4.957 1.00 88.94 588 THR A N 1
ATOM 4442 C CA . THR A 1 588 ? -1.503 -22.227 6.248 1.00 88.94 588 THR A CA 1
ATOM 4443 C C . THR A 1 588 ? -1.757 -21.069 7.192 1.00 88.94 588 THR A C 1
ATOM 4445 O O . THR A 1 588 ? -2.763 -21.085 7.906 1.00 88.94 588 THR A O 1
ATOM 4448 N N . ASN A 1 589 ? -0.887 -20.063 7.192 1.00 91.12 589 ASN A N 1
ATOM 4449 C CA . ASN A 1 589 ? -0.987 -18.915 8.091 1.00 91.12 589 ASN A CA 1
ATOM 4450 C C . ASN A 1 589 ? -1.405 -17.609 7.399 1.00 91.12 589 ASN A C 1
ATOM 4452 O O . ASN A 1 589 ? -1.692 -16.643 8.094 1.00 91.12 589 ASN A O 1
ATOM 4456 N N . ASP A 1 590 ? -1.533 -17.613 6.069 1.00 95.19 590 ASP A N 1
ATOM 4457 C CA . ASP A 1 590 ? -1.932 -16.467 5.239 1.00 95.19 590 ASP A CA 1
ATOM 4458 C C . ASP A 1 590 ? -0.900 -15.323 5.264 1.00 95.19 590 ASP A C 1
ATOM 4460 O O . ASP A 1 590 ? -1.248 -14.139 5.229 1.00 95.19 590 ASP A O 1
ATOM 4464 N N . PHE A 1 591 ? 0.386 -15.688 5.322 1.00 96.69 591 PHE A N 1
ATOM 4465 C CA . PHE A 1 591 ? 1.518 -14.757 5.383 1.00 96.69 591 PHE A CA 1
ATOM 4466 C C . PHE A 1 591 ? 2.368 -14.782 4.112 1.00 96.69 591 PHE A C 1
ATOM 4468 O O . PHE A 1 591 ? 2.341 -15.737 3.333 1.00 96.69 591 PHE A O 1
ATOM 4475 N N . LEU A 1 592 ? 3.151 -13.720 3.938 1.00 97.44 592 LEU A N 1
ATOM 4476 C CA . LEU A 1 592 ? 4.077 -13.514 2.834 1.00 97.44 592 LEU A CA 1
ATOM 4477 C C . LEU A 1 592 ? 5.391 -12.933 3.362 1.00 97.44 592 LEU A C 1
ATOM 4479 O O . LEU A 1 592 ? 5.395 -12.013 4.180 1.00 97.44 592 LEU A O 1
ATOM 4483 N N . SER A 1 593 ? 6.507 -13.423 2.830 1.00 98.12 593 SER A N 1
ATOM 4484 C CA . SER A 1 593 ? 7.811 -12.779 2.975 1.00 98.12 593 SER A CA 1
ATOM 4485 C C . SER A 1 593 ? 8.452 -12.561 1.611 1.00 98.12 593 SER A C 1
ATOM 4487 O O . SER A 1 593 ? 8.368 -13.429 0.743 1.00 98.12 593 SER A O 1
ATOM 4489 N N . VAL A 1 594 ? 9.091 -11.408 1.429 1.00 98.56 594 VAL A N 1
ATOM 4490 C CA . VAL A 1 594 ? 9.785 -11.024 0.198 1.00 98.56 594 VAL A CA 1
ATOM 4491 C C . VAL A 1 594 ? 11.191 -10.525 0.524 1.00 98.56 594 VAL A C 1
ATOM 4493 O O . VAL A 1 594 ? 11.353 -9.691 1.412 1.00 98.56 594 VAL A O 1
ATOM 4496 N N . ASP A 1 595 ? 12.202 -11.004 -0.203 1.00 97.69 595 ASP A N 1
ATOM 4497 C CA . ASP A 1 595 ? 13.593 -10.517 -0.154 1.00 97.69 595 ASP A CA 1
ATOM 4498 C C . ASP A 1 595 ? 13.943 -9.917 -1.523 1.00 97.69 595 ASP A C 1
ATOM 4500 O O . ASP A 1 595 ? 13.921 -10.620 -2.539 1.00 97.69 595 ASP A O 1
ATOM 4504 N N . ALA A 1 596 ? 14.199 -8.608 -1.559 1.00 97.38 596 ALA A N 1
ATOM 4505 C CA . ALA A 1 596 ? 14.401 -7.824 -2.770 1.00 97.38 596 ALA A CA 1
ATOM 4506 C C . ALA A 1 596 ? 15.819 -7.213 -2.792 1.00 97.38 596 ALA A C 1
ATOM 4508 O O . ALA A 1 596 ? 16.045 -6.126 -2.246 1.00 97.38 596 ALA A O 1
ATOM 4509 N N . PRO A 1 597 ? 16.788 -7.868 -3.462 1.00 96.44 597 PRO A N 1
ATOM 4510 C CA . PRO A 1 597 ? 18.151 -7.363 -3.581 1.00 96.44 597 PRO A CA 1
ATOM 4511 C C . PRO A 1 597 ? 18.249 -6.283 -4.669 1.00 96.44 597 PRO A C 1
ATOM 4513 O O . PRO A 1 597 ? 18.304 -6.579 -5.866 1.00 96.44 597 PRO A O 1
ATOM 4516 N N . LEU A 1 598 ? 18.319 -5.019 -4.259 1.00 97.31 598 LEU A N 1
ATOM 4517 C CA . LEU A 1 598 ? 18.355 -3.847 -5.133 1.00 97.31 598 LEU A CA 1
ATOM 4518 C C . LEU A 1 598 ? 19.766 -3.256 -5.260 1.00 97.31 598 LEU A C 1
ATOM 4520 O O . LEU A 1 598 ? 20.676 -3.481 -4.455 1.00 97.31 598 LEU A O 1
ATOM 4524 N N . THR A 1 599 ? 19.957 -2.457 -6.300 1.00 97.12 599 THR A N 1
ATOM 4525 C CA . THR A 1 599 ? 21.110 -1.576 -6.477 1.00 97.12 599 THR A CA 1
ATOM 4526 C C . THR A 1 599 ? 20.616 -0.180 -6.812 1.00 97.12 599 THR A C 1
ATOM 4528 O O . THR A 1 599 ? 19.763 -0.016 -7.686 1.00 97.12 599 THR A O 1
ATOM 4531 N N . VAL A 1 600 ? 21.170 0.805 -6.109 1.00 97.50 600 VAL A N 1
ATOM 4532 C CA . VAL A 1 600 ? 20.960 2.229 -6.349 1.00 97.50 600 VAL A CA 1
ATOM 4533 C C . VAL A 1 600 ? 22.099 2.750 -7.225 1.00 97.50 600 VAL A C 1
ATOM 4535 O O . VAL A 1 600 ? 23.272 2.570 -6.885 1.00 97.50 600 VAL A O 1
ATOM 4538 N N . SER A 1 601 ? 21.771 3.367 -8.358 1.00 95.81 601 SER A N 1
ATOM 4539 C CA . SER A 1 601 ? 22.737 3.881 -9.337 1.00 95.81 601 SER A CA 1
ATOM 4540 C C . SER A 1 601 ? 22.354 5.264 -9.856 1.00 95.81 601 SER A C 1
ATOM 4542 O O . SER A 1 601 ? 21.178 5.605 -9.910 1.00 95.81 601 SER A O 1
ATOM 4544 N N . ASN A 1 602 ? 23.345 6.041 -10.291 1.00 94.56 602 ASN A N 1
ATOM 4545 C CA . ASN A 1 602 ? 23.119 7.373 -10.853 1.00 94.56 602 ASN A CA 1
ATOM 45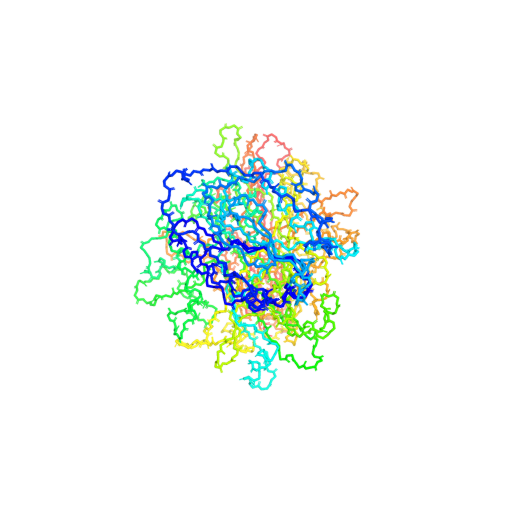46 C C . ASN A 1 602 ? 22.273 7.328 -12.134 1.00 94.56 602 ASN A C 1
ATOM 4548 O O . ASN A 1 602 ? 22.370 6.381 -12.920 1.00 94.56 602 ASN A O 1
ATOM 4552 N N . LEU A 1 603 ? 21.525 8.406 -12.380 1.00 92.00 603 LEU A N 1
ATOM 4553 C CA . LEU A 1 603 ? 21.014 8.726 -13.713 1.00 92.00 603 LEU A CA 1
ATOM 4554 C C . LEU A 1 603 ? 22.167 8.990 -14.708 1.00 92.00 603 LEU A C 1
ATOM 4556 O O . LEU A 1 603 ? 23.308 9.219 -14.288 1.00 92.00 603 LEU A O 1
ATOM 4560 N N . PRO A 1 604 ? 21.897 8.992 -16.031 1.00 89.81 604 PRO A N 1
ATOM 4561 C CA . PRO A 1 604 ? 22.895 9.353 -17.032 1.00 89.81 604 PRO A CA 1
ATOM 4562 C C . PRO A 1 604 ? 23.592 10.687 -16.732 1.00 89.81 604 PRO A C 1
ATOM 4564 O O . PRO A 1 604 ? 22.977 11.660 -16.289 1.00 89.81 604 PRO A O 1
ATOM 4567 N N . SER A 1 605 ? 24.901 10.728 -16.985 1.00 87.38 605 SER A N 1
ATOM 4568 C CA . SER A 1 605 ? 25.749 11.879 -16.666 1.00 87.38 605 SER A CA 1
ATOM 4569 C C . SER A 1 605 ? 25.536 13.029 -17.656 1.00 87.38 605 SER A C 1
ATOM 4571 O O . SER A 1 605 ? 25.719 12.869 -18.865 1.00 87.38 605 SER A O 1
ATOM 4573 N N . THR A 1 606 ? 25.186 14.199 -17.124 1.00 83.88 606 THR A N 1
ATOM 4574 C CA . THR A 1 606 ? 24.936 15.456 -17.846 1.00 83.88 606 THR A CA 1
ATOM 4575 C C . THR A 1 606 ? 25.520 16.627 -17.053 1.00 83.88 606 THR A C 1
ATOM 4577 O O . THR A 1 606 ? 25.853 16.474 -15.876 1.00 83.88 606 THR A O 1
ATOM 4580 N N . GLY A 1 607 ? 25.578 17.822 -17.644 1.00 79.00 607 GLY A N 1
ATOM 4581 C CA . GLY A 1 607 ? 25.948 19.046 -16.928 1.00 79.00 607 GLY A CA 1
ATOM 4582 C C . GLY A 1 607 ? 25.042 19.384 -15.732 1.00 79.00 607 GLY A C 1
ATOM 4583 O O . GLY A 1 607 ? 25.457 20.171 -14.889 1.00 79.00 607 GLY A O 1
ATOM 4584 N N . TYR A 1 608 ? 23.844 18.789 -15.639 1.00 81.25 608 TYR A N 1
ATOM 4585 C CA . TYR A 1 608 ? 22.907 18.961 -14.520 1.00 81.25 608 TYR A CA 1
ATOM 4586 C C . TYR A 1 608 ? 23.024 17.837 -13.479 1.00 81.25 608 TYR A C 1
ATOM 4588 O O . TYR A 1 608 ? 23.305 18.106 -12.322 1.00 81.25 608 TYR A O 1
ATOM 4596 N N . THR A 1 609 ? 22.916 16.565 -13.873 1.00 86.31 609 THR A N 1
ATOM 4597 C CA . THR A 1 609 ? 23.015 15.425 -12.930 1.00 86.31 609 THR A CA 1
ATOM 4598 C C . THR A 1 609 ? 24.377 15.321 -12.245 1.00 86.31 609 THR A C 1
ATOM 4600 O O . THR A 1 609 ? 24.479 14.772 -11.156 1.00 86.31 609 THR A O 1
ATOM 4603 N N . ASN A 1 610 ? 25.435 15.880 -12.839 1.00 85.88 610 ASN A N 1
ATOM 4604 C CA . ASN A 1 610 ? 26.758 15.927 -12.214 1.00 85.88 610 ASN A CA 1
ATOM 4605 C C . ASN A 1 610 ? 26.888 16.989 -11.109 1.00 85.88 610 ASN A C 1
ATOM 4607 O O . ASN A 1 610 ? 27.910 17.007 -10.423 1.00 85.88 610 ASN A O 1
ATOM 4611 N N . THR A 1 611 ? 25.908 17.886 -10.942 1.00 83.44 611 THR A N 1
ATOM 4612 C CA . THR A 1 611 ? 25.894 18.837 -9.818 1.00 83.44 611 THR A CA 1
ATOM 4613 C C . THR A 1 611 ? 25.279 18.246 -8.554 1.00 83.44 611 THR A C 1
ATOM 4615 O O . THR A 1 611 ? 25.329 18.899 -7.518 1.00 83.44 611 THR A O 1
ATOM 4618 N N . TRP A 1 612 ? 24.698 17.049 -8.643 1.00 87.69 612 TRP A N 1
ATOM 4619 C CA . TRP A 1 612 ? 24.030 16.373 -7.539 1.00 87.69 612 TRP A CA 1
ATOM 4620 C C . TRP A 1 612 ? 25.038 15.829 -6.526 1.00 87.69 612 TRP A C 1
ATOM 4622 O O . TRP A 1 612 ? 25.996 15.144 -6.902 1.00 87.69 612 TRP A O 1
ATOM 4632 N N . SER A 1 613 ? 24.852 16.166 -5.249 1.00 86.50 613 SER A N 1
ATOM 4633 C CA . SER A 1 613 ? 25.780 15.810 -4.164 1.00 86.50 613 SER A CA 1
ATOM 4634 C C . SER A 1 613 ? 25.194 14.879 -3.108 1.00 86.50 613 SER A C 1
ATOM 4636 O O . SER A 1 613 ? 25.959 14.248 -2.370 1.00 86.50 613 SER A O 1
ATOM 4638 N N . ASP A 1 614 ? 23.872 14.780 -3.054 1.00 87.12 614 ASP A N 1
ATOM 4639 C CA . ASP A 1 614 ? 23.125 14.041 -2.041 1.00 87.12 614 ASP A CA 1
ATOM 4640 C C . ASP A 1 614 ? 22.801 12.616 -2.514 1.00 87.12 614 ASP A C 1
ATOM 4642 O O . ASP A 1 614 ? 22.658 11.712 -1.689 1.00 87.12 614 ASP A O 1
ATOM 4646 N N . VAL A 1 615 ? 22.819 12.360 -3.832 1.00 90.88 615 VAL A N 1
ATOM 4647 C CA . VAL A 1 615 ? 22.673 11.005 -4.394 1.00 90.88 615 VAL A CA 1
ATOM 4648 C C . VAL A 1 615 ? 23.704 10.028 -3.824 1.00 90.88 615 VAL A C 1
ATOM 4650 O O . VAL A 1 615 ? 24.921 10.167 -3.995 1.00 90.88 615 VAL A O 1
ATOM 4653 N N . LYS A 1 616 ? 23.196 8.951 -3.220 1.00 92.69 616 LYS A N 1
ATOM 4654 C CA . LYS A 1 616 ? 23.984 7.806 -2.746 1.00 92.69 616 LYS A CA 1
ATOM 4655 C C . LYS A 1 616 ? 23.744 6.586 -3.623 1.00 92.69 616 LYS A C 1
ATOM 4657 O O . LYS A 1 616 ? 22.627 6.321 -4.049 1.00 92.69 616 LYS A O 1
ATOM 4662 N N . THR A 1 617 ? 24.802 5.818 -3.879 1.00 94.56 617 THR A N 1
ATOM 4663 C CA . THR A 1 617 ? 24.756 4.620 -4.733 1.00 94.56 617 THR A CA 1
ATOM 4664 C C . THR A 1 617 ? 25.345 3.413 -4.019 1.00 94.56 617 THR A C 1
ATOM 4666 O O . THR A 1 617 ? 26.187 3.548 -3.133 1.00 94.56 617 THR A O 1
ATOM 4669 N N . GLY A 1 618 ? 24.904 2.217 -4.404 1.00 95.50 618 GLY A N 1
ATOM 4670 C CA . GLY A 1 618 ? 25.346 0.967 -3.792 1.00 95.50 618 GLY A CA 1
ATOM 4671 C C . GLY A 1 618 ? 24.234 -0.070 -3.691 1.00 95.50 618 GLY A C 1
ATOM 4672 O O . GLY A 1 618 ? 23.153 0.093 -4.252 1.00 95.50 618 GLY A O 1
ATOM 4673 N N . SER A 1 619 ? 24.510 -1.161 -2.983 1.00 94.38 619 SER A N 1
ATOM 4674 C CA . SER A 1 619 ? 23.524 -2.218 -2.741 1.00 94.38 619 SER A CA 1
ATOM 4675 C C . SER A 1 619 ? 22.522 -1.803 -1.666 1.00 94.38 619 SER A C 1
ATOM 4677 O O . SER A 1 619 ? 22.912 -1.219 -0.658 1.00 94.38 619 SER A O 1
ATOM 4679 N N . LEU A 1 620 ? 21.259 -2.174 -1.849 1.00 94.44 620 LEU A N 1
ATOM 4680 C CA . LEU A 1 620 ? 20.173 -1.974 -0.890 1.00 94.44 620 LEU A CA 1
ATOM 4681 C C . LEU A 1 620 ? 19.338 -3.257 -0.865 1.00 94.44 620 LEU A C 1
ATOM 4683 O O . LEU A 1 620 ? 18.847 -3.660 -1.912 1.00 94.44 620 LEU A O 1
ATOM 4687 N N . ASN A 1 621 ? 19.194 -3.925 0.282 1.00 93.38 621 ASN A N 1
ATOM 4688 C CA . ASN A 1 621 ? 18.360 -5.130 0.369 1.00 93.38 621 ASN A CA 1
ATOM 4689 C C . ASN A 1 621 ? 17.099 -4.861 1.193 1.00 93.38 621 ASN A C 1
ATOM 4691 O O . ASN A 1 621 ? 17.179 -4.707 2.411 1.00 93.38 621 ASN A O 1
ATOM 4695 N N . LEU A 1 622 ? 15.949 -4.818 0.527 1.00 95.69 622 LEU A N 1
ATOM 4696 C CA . LEU A 1 622 ? 14.665 -4.595 1.176 1.00 95.69 622 LEU A CA 1
ATOM 4697 C C . LEU A 1 622 ? 13.988 -5.930 1.478 1.00 95.69 622 LEU A C 1
ATOM 4699 O O . LEU A 1 622 ? 13.979 -6.833 0.644 1.00 95.69 622 LEU A O 1
ATOM 4703 N N . LYS A 1 623 ? 13.390 -6.036 2.664 1.00 96.94 623 LYS A N 1
ATOM 4704 C CA . LYS A 1 623 ? 12.592 -7.198 3.060 1.00 96.94 623 LYS A CA 1
ATOM 4705 C C . LYS A 1 623 ? 11.179 -6.761 3.367 1.00 96.94 623 LYS A C 1
ATOM 4707 O O . LYS A 1 623 ? 11.008 -5.862 4.182 1.00 96.94 623 LYS A O 1
ATOM 4712 N N . PHE A 1 624 ? 10.189 -7.385 2.746 1.00 98.44 624 PHE A N 1
ATOM 4713 C CA . PHE A 1 624 ? 8.786 -7.090 3.015 1.00 98.44 624 PHE A CA 1
ATOM 4714 C C . PHE A 1 624 ? 8.117 -8.282 3.683 1.00 98.44 624 PHE A C 1
ATOM 4716 O O . PHE A 1 624 ? 8.252 -9.409 3.208 1.00 98.44 624 PHE A O 1
ATOM 4723 N N . GLY A 1 625 ? 7.378 -8.024 4.759 1.00 97.81 625 GLY A N 1
ATOM 4724 C CA . GLY A 1 625 ? 6.667 -9.042 5.518 1.00 97.81 625 GLY A CA 1
ATOM 4725 C C . GLY A 1 625 ? 7.587 -10.103 6.121 1.00 97.81 625 GLY A C 1
ATOM 4726 O O . GLY A 1 625 ? 8.806 -10.131 5.929 1.00 97.81 625 GLY A O 1
ATOM 4727 N N . ASP A 1 626 ? 6.982 -11.017 6.859 1.00 95.50 626 ASP A N 1
ATOM 4728 C CA . ASP A 1 626 ? 7.634 -12.219 7.344 1.00 95.50 626 ASP A CA 1
ATOM 4729 C C . ASP A 1 626 ? 6.593 -13.340 7.519 1.00 95.50 626 ASP A C 1
ATOM 4731 O O . ASP A 1 626 ? 5.384 -13.113 7.478 1.00 95.50 626 ASP A O 1
ATOM 4735 N N . LEU A 1 627 ? 7.057 -14.575 7.714 1.00 94.81 627 LEU A N 1
ATOM 4736 C CA . LEU A 1 627 ? 6.184 -15.753 7.806 1.00 94.81 627 LEU A CA 1
ATOM 4737 C C . LEU A 1 627 ? 5.557 -15.956 9.200 1.00 94.81 627 LEU A C 1
ATOM 4739 O O . LEU A 1 627 ? 5.153 -17.068 9.541 1.00 94.81 627 LEU A O 1
ATOM 4743 N N . ASN A 1 628 ? 5.515 -14.928 10.053 1.00 92.00 628 ASN A N 1
ATOM 4744 C CA . ASN A 1 628 ? 4.842 -14.984 11.356 1.00 92.00 628 ASN A CA 1
ATOM 4745 C C . ASN A 1 628 ? 4.221 -13.646 11.829 1.00 92.00 628 ASN A C 1
ATOM 4747 O O . ASN A 1 628 ? 3.712 -13.580 12.951 1.00 92.00 628 ASN A O 1
ATOM 4751 N N . ASN A 1 629 ? 4.255 -12.609 10.990 1.00 92.75 629 ASN A N 1
ATOM 4752 C CA . ASN A 1 629 ? 3.922 -11.209 11.243 1.00 92.75 629 ASN A CA 1
ATOM 4753 C C . ASN A 1 629 ? 4.483 -10.630 12.560 1.00 92.75 629 ASN A C 1
ATOM 4755 O O . ASN A 1 629 ? 3.785 -9.872 13.244 1.00 92.75 629 ASN A O 1
ATOM 4759 N N . SER A 1 630 ? 5.718 -10.983 12.942 1.00 90.50 630 SER A N 1
ATOM 4760 C CA . SER A 1 630 ? 6.333 -10.502 14.197 1.00 90.50 630 SER A CA 1
ATOM 4761 C C . SER A 1 630 ? 7.265 -9.300 14.038 1.00 90.50 630 SER A C 1
ATOM 4763 O O . SER A 1 630 ? 7.388 -8.513 14.977 1.00 90.50 630 SER A O 1
ATOM 4765 N N . LEU A 1 631 ? 7.914 -9.148 12.883 1.00 91.06 631 LEU A N 1
ATOM 4766 C CA . LEU A 1 631 ? 8.839 -8.057 12.561 1.00 91.06 631 LEU A CA 1
ATOM 4767 C C . LEU A 1 631 ? 8.247 -7.104 11.521 1.00 91.06 631 LEU A C 1
ATOM 4769 O O . LEU A 1 631 ? 8.476 -5.901 11.616 1.00 91.06 631 LEU A O 1
ATOM 4773 N N . ALA A 1 632 ? 7.502 -7.633 10.552 1.00 95.06 632 ALA A N 1
ATOM 4774 C CA . ALA A 1 632 ? 6.791 -6.868 9.534 1.00 95.06 632 ALA A CA 1
ATOM 4775 C C . ALA A 1 632 ? 5.479 -7.569 9.172 1.00 95.06 632 ALA A C 1
ATOM 4777 O O . ALA A 1 632 ? 5.446 -8.785 8.978 1.00 95.06 632 ALA A O 1
ATOM 4778 N N . LYS A 1 633 ? 4.379 -6.817 9.084 1.00 97.00 633 LYS A N 1
ATOM 4779 C CA . LYS A 1 633 ? 3.072 -7.405 8.765 1.00 97.00 633 LYS A CA 1
ATOM 4780 C C . LYS A 1 633 ? 2.959 -7.758 7.284 1.00 97.00 633 LYS A C 1
ATOM 4782 O O . LYS A 1 633 ? 3.408 -7.020 6.413 1.00 97.00 633 LYS A O 1
ATOM 4787 N N . SER A 1 634 ? 2.268 -8.848 6.994 1.00 98.12 634 SER A N 1
ATOM 4788 C CA . SER A 1 634 ? 1.849 -9.237 5.652 1.00 98.12 634 SER A CA 1
ATOM 4789 C C . SER A 1 634 ? 0.410 -9.739 5.667 1.00 98.12 634 SER A C 1
ATOM 4791 O O . SER A 1 634 ? -0.076 -10.243 6.682 1.00 98.12 634 SER A O 1
ATOM 4793 N N . ALA A 1 635 ? -0.279 -9.596 4.543 1.00 97.75 635 ALA A N 1
ATOM 4794 C CA . ALA A 1 635 ? -1.574 -10.214 4.321 1.00 97.75 635 ALA A CA 1
ATOM 4795 C C . ALA A 1 635 ? -1.538 -10.923 2.974 1.00 97.75 635 ALA A C 1
ATOM 4797 O O . ALA A 1 635 ? -1.372 -10.273 1.945 1.00 97.75 635 ALA A O 1
ATOM 4798 N N . TYR A 1 636 ? -1.700 -12.243 2.989 1.00 95.81 636 TYR A N 1
ATOM 4799 C CA . TYR A 1 636 ? -1.808 -13.071 1.797 1.00 95.81 636 TYR A CA 1
ATOM 4800 C C . TYR A 1 636 ? -3.189 -13.731 1.760 1.00 95.81 636 TYR A C 1
ATOM 4802 O O . TYR A 1 636 ? -3.450 -14.761 2.386 1.00 95.81 636 TYR A O 1
ATOM 4810 N N . ILE A 1 637 ? -4.111 -13.098 1.035 1.00 93.06 637 ILE A N 1
ATOM 4811 C CA . ILE A 1 637 ? -5.489 -13.585 0.917 1.00 93.06 637 ILE A CA 1
ATOM 4812 C C . ILE A 1 637 ? -5.574 -14.607 -0.221 1.00 93.06 637 ILE A C 1
ATOM 4814 O O . ILE A 1 637 ? -6.129 -15.693 -0.047 1.00 93.06 637 ILE A O 1
ATOM 4818 N N . SER A 1 638 ? -4.967 -14.276 -1.361 1.00 91.50 638 SER A N 1
ATOM 4819 C CA . SER A 1 638 ? -4.801 -15.135 -2.540 1.00 91.50 638 SER A CA 1
ATOM 4820 C C . SER A 1 638 ? -3.543 -14.736 -3.306 1.00 91.50 638 SER A C 1
ATOM 4822 O O . SER A 1 638 ? -2.928 -13.718 -2.983 1.00 91.50 638 SER A O 1
ATOM 4824 N N . LYS A 1 639 ? -3.154 -15.519 -4.317 1.00 89.19 639 LYS A N 1
ATOM 4825 C CA . LYS A 1 639 ? -1.959 -15.234 -5.123 1.00 89.19 639 LYS A CA 1
ATOM 4826 C C . LYS A 1 639 ? -2.055 -13.922 -5.885 1.00 89.19 639 LYS A C 1
ATOM 4828 O O . LYS A 1 639 ? -1.027 -13.357 -6.191 1.00 89.19 639 LYS A O 1
ATOM 4833 N N . GLU A 1 640 ? -3.250 -13.386 -6.090 1.00 88.88 640 GLU A N 1
ATOM 4834 C CA . GLU A 1 640 ? -3.461 -12.071 -6.703 1.00 88.88 640 GLU A CA 1
ATOM 4835 C C . GLU A 1 640 ? -3.624 -10.939 -5.684 1.00 88.88 640 GLU A C 1
ATOM 4837 O O . GLU A 1 640 ? -3.516 -9.767 -6.038 1.00 88.88 640 GLU A O 1
ATOM 4842 N N . VAL A 1 641 ? -3.940 -11.263 -4.424 1.00 93.38 641 VAL A N 1
ATOM 4843 C CA . VAL A 1 641 ? -4.314 -10.293 -3.378 1.00 93.38 641 VAL A CA 1
ATOM 4844 C C . VAL A 1 641 ? -3.400 -10.457 -2.195 1.00 93.38 641 VAL A C 1
ATOM 4846 O O . VAL A 1 641 ? -3.651 -11.266 -1.287 1.00 93.38 641 VAL A O 1
ATOM 4849 N N . PHE A 1 642 ? -2.343 -9.661 -2.211 1.00 97.19 642 PHE A N 1
ATOM 4850 C CA . PHE A 1 642 ? -1.398 -9.632 -1.124 1.00 97.19 642 PHE A CA 1
ATOM 4851 C C . PHE A 1 642 ? -0.694 -8.286 -0.998 1.00 97.19 642 PHE A C 1
ATOM 4853 O O . PHE A 1 642 ? -0.523 -7.532 -1.958 1.00 97.19 642 PHE A O 1
ATOM 4860 N N . ALA A 1 643 ? -0.243 -8.015 0.221 1.00 98.62 643 ALA A N 1
ATOM 4861 C CA . ALA A 1 643 ? 0.609 -6.883 0.535 1.00 98.62 643 ALA A CA 1
ATOM 4862 C C . ALA A 1 643 ? 1.522 -7.211 1.715 1.00 98.62 643 ALA A C 1
ATOM 4864 O O . ALA A 1 643 ? 1.223 -8.090 2.531 1.00 98.62 643 ALA A O 1
ATOM 4865 N N . ALA A 1 644 ? 2.626 -6.479 1.818 1.00 98.62 644 ALA A N 1
ATOM 4866 C CA . ALA A 1 644 ? 3.601 -6.664 2.881 1.00 98.62 644 ALA A CA 1
ATOM 4867 C C . ALA A 1 644 ? 4.266 -5.337 3.283 1.00 98.62 644 ALA A C 1
ATOM 4869 O O . ALA A 1 644 ? 4.663 -4.541 2.431 1.00 98.62 644 ALA A O 1
ATOM 4870 N N . GLU A 1 645 ? 4.374 -5.108 4.593 1.00 98.25 645 GLU A N 1
ATOM 4871 C CA . GLU A 1 645 ? 5.100 -4.000 5.222 1.00 98.25 645 GLU A CA 1
ATOM 4872 C C . GLU A 1 645 ? 6.605 -4.161 4.992 1.00 98.25 645 GLU A C 1
ATOM 4874 O O . GLU A 1 645 ? 7.141 -5.261 5.115 1.00 98.25 645 GLU A O 1
ATOM 4879 N N . LEU A 1 646 ? 7.305 -3.062 4.712 1.00 97.31 646 LEU A N 1
ATOM 4880 C CA . LEU A 1 646 ? 8.764 -3.039 4.694 1.00 97.31 646 LEU A CA 1
ATOM 4881 C C . LEU A 1 646 ? 9.312 -3.242 6.112 1.00 97.31 646 LEU A C 1
ATOM 4883 O O . LEU A 1 646 ? 9.041 -2.452 7.017 1.00 97.31 646 LEU A O 1
ATOM 4887 N N . GLN A 1 647 ? 10.133 -4.271 6.286 1.00 94.44 647 GLN A N 1
ATOM 4888 C CA . GLN A 1 647 ? 10.799 -4.562 7.541 1.00 94.44 647 GLN A CA 1
ATOM 4889 C C . GLN A 1 647 ? 11.843 -3.493 7.864 1.00 94.44 647 GLN A C 1
ATOM 4891 O O . GLN A 1 647 ? 12.826 -3.316 7.145 1.00 94.44 647 GLN A O 1
ATOM 4896 N N . ASP A 1 648 ? 11.679 -2.857 9.017 1.00 90.44 648 ASP A N 1
ATOM 4897 C CA . ASP A 1 648 ? 12.629 -1.875 9.518 1.00 90.44 648 ASP A CA 1
ATOM 4898 C C . ASP A 1 648 ? 13.768 -2.553 10.293 1.00 90.44 648 ASP A C 1
ATOM 4900 O O . ASP A 1 648 ? 13.693 -2.807 11.497 1.00 90.44 648 ASP A O 1
ATOM 4904 N N . ASN A 1 649 ? 14.823 -2.911 9.567 1.00 87.31 649 ASN A N 1
ATOM 4905 C CA . ASN A 1 649 ? 15.989 -3.638 10.077 1.00 87.31 649 ASN A CA 1
ATOM 4906 C C . ASN A 1 649 ? 17.286 -2.809 10.022 1.00 87.31 649 ASN A C 1
ATOM 4908 O O . ASN A 1 649 ? 18.378 -3.377 10.087 1.00 87.31 649 ASN A O 1
ATOM 4912 N N . GLY A 1 650 ? 17.169 -1.484 9.880 1.00 84.81 650 GLY A N 1
ATOM 4913 C CA . GLY A 1 650 ? 18.319 -0.583 9.801 1.00 84.81 650 GLY A CA 1
ATOM 4914 C C . GLY A 1 650 ? 19.099 -0.672 8.486 1.00 84.81 650 GLY A C 1
ATOM 4915 O O . GLY A 1 650 ? 20.275 -0.299 8.448 1.00 84.81 650 GLY A O 1
ATOM 4916 N N . VAL A 1 651 ? 18.496 -1.197 7.413 1.00 87.81 651 VAL A N 1
ATOM 4917 C CA . VAL A 1 651 ? 19.153 -1.252 6.102 1.00 87.81 651 VAL A CA 1
ATOM 4918 C C . VAL A 1 651 ? 19.457 0.154 5.579 1.00 87.81 651 VAL A C 1
ATOM 4920 O O . VAL A 1 651 ? 18.650 1.073 5.703 1.00 87.81 651 VAL A O 1
ATOM 4923 N N . GLN A 1 652 ? 20.644 0.304 4.993 1.00 92.56 652 GLN A N 1
ATOM 4924 C CA . GLN A 1 652 ? 21.116 1.519 4.339 1.00 92.56 652 GLN A CA 1
ATOM 4925 C C . GLN A 1 652 ? 21.772 1.149 3.003 1.00 92.56 652 GLN A C 1
ATOM 4927 O O . GLN A 1 652 ? 22.172 0.005 2.773 1.00 92.56 652 GLN A O 1
ATOM 4932 N N . ILE A 1 653 ? 21.928 2.118 2.111 1.00 93.88 653 ILE A N 1
ATOM 4933 C CA . ILE A 1 653 ? 22.689 1.952 0.877 1.00 93.88 653 ILE A CA 1
ATOM 4934 C C . ILE A 1 653 ? 24.145 1.666 1.251 1.00 93.88 653 ILE A C 1
ATOM 4936 O O . ILE A 1 653 ? 24.810 2.462 1.912 1.00 93.88 653 ILE A O 1
ATOM 4940 N N . GLY A 1 654 ? 24.634 0.494 0.845 1.00 86.69 654 GLY A N 1
ATOM 4941 C CA . GLY A 1 654 ? 25.993 0.040 1.134 1.00 86.69 654 GLY A CA 1
ATOM 4942 C C . GLY A 1 654 ? 26.260 -0.319 2.602 1.00 86.69 654 GLY A C 1
ATOM 4943 O O . GLY A 1 654 ? 27.417 -0.567 2.945 1.00 86.69 654 GLY A O 1
ATOM 4944 N N . GLY A 1 655 ? 25.236 -0.382 3.463 1.00 83.06 655 GLY A N 1
ATOM 4945 C CA . GLY A 1 655 ? 25.400 -0.633 4.897 1.00 83.06 655 GLY A CA 1
ATOM 4946 C C . GLY A 1 655 ? 24.155 -1.182 5.600 1.00 83.06 655 GLY A C 1
ATOM 4947 O O . GLY A 1 655 ? 23.132 -1.473 4.991 1.00 83.06 655 GLY A O 1
ATOM 4948 N N . SER A 1 656 ? 24.261 -1.374 6.913 1.00 74.56 656 SER A N 1
ATOM 4949 C CA . SER A 1 656 ? 23.185 -1.937 7.747 1.00 74.56 656 SER A CA 1
ATOM 4950 C C . SER A 1 656 ? 23.230 -1.394 9.180 1.00 74.56 656 SER A C 1
ATOM 4952 O O . SER A 1 656 ? 23.018 -2.131 10.143 1.00 74.56 656 SER A O 1
ATOM 4954 N N . SER A 1 657 ? 23.656 -0.140 9.327 1.00 70.81 657 SER A N 1
ATOM 4955 C CA . SER A 1 657 ? 23.853 0.538 10.613 1.00 70.81 657 SER A CA 1
ATOM 4956 C C . SER A 1 657 ? 22.726 1.503 10.970 1.00 70.81 657 SER A C 1
ATOM 4958 O O . SER A 1 657 ? 22.836 2.191 11.986 1.00 70.81 657 SER A O 1
ATOM 4960 N N . GLY A 1 658 ? 21.661 1.553 10.165 1.00 70.75 658 GLY A N 1
ATOM 4961 C CA . GLY A 1 658 ? 20.493 2.376 10.444 1.00 70.75 658 GLY A CA 1
ATOM 4962 C C . GLY A 1 658 ? 19.896 2.012 11.803 1.00 70.75 658 GLY A C 1
ATOM 4963 O O . GLY A 1 658 ? 19.896 0.849 12.215 1.00 70.75 658 GLY A O 1
ATOM 4964 N N . GLY A 1 659 ? 19.431 3.021 12.536 1.00 73.38 659 GLY A N 1
ATOM 4965 C CA . GLY A 1 659 ? 18.749 2.807 13.810 1.00 73.38 659 GLY A CA 1
ATOM 4966 C C . GLY A 1 659 ? 17.384 2.131 13.637 1.00 73.38 659 GLY A C 1
ATOM 4967 O O . GLY A 1 659 ? 16.937 1.852 12.528 1.00 73.38 659 GLY A O 1
ATOM 4968 N N . THR A 1 660 ? 16.692 1.897 14.751 1.00 76.38 660 THR A N 1
ATOM 4969 C CA . THR A 1 660 ? 15.263 1.553 14.723 1.00 76.38 660 THR A CA 1
ATOM 4970 C C . THR A 1 660 ? 14.436 2.765 14.291 1.00 76.38 660 THR A C 1
ATOM 4972 O O . THR A 1 660 ? 14.793 3.896 14.619 1.00 76.38 660 THR A O 1
ATOM 4975 N N . SER A 1 661 ? 13.293 2.526 13.664 1.00 80.62 661 SER A N 1
ATOM 4976 C CA . SER A 1 661 ? 12.393 3.514 13.058 1.00 80.62 661 SER A CA 1
ATOM 4977 C C . SER A 1 661 ? 13.021 4.289 11.895 1.00 80.62 661 SER A C 1
ATOM 4979 O O . SER A 1 661 ? 12.680 5.451 11.685 1.00 80.62 661 SER A O 1
ATOM 4981 N N . ASN A 1 662 ? 13.945 3.666 11.153 1.00 85.69 662 ASN A N 1
ATOM 4982 C CA . ASN A 1 662 ? 14.652 4.325 10.054 1.00 85.69 662 ASN A CA 1
ATOM 4983 C C . ASN A 1 662 ? 13.847 4.305 8.753 1.00 85.69 662 ASN A C 1
ATOM 4985 O O . ASN A 1 662 ? 13.771 5.312 8.052 1.00 85.69 662 ASN A O 1
ATOM 4989 N N . THR A 1 663 ? 13.257 3.151 8.441 1.00 90.31 663 THR A N 1
ATOM 4990 C CA . THR A 1 663 ? 12.593 2.887 7.161 1.00 90.31 663 THR A CA 1
ATOM 4991 C C . THR A 1 663 ? 11.139 2.484 7.357 1.00 90.31 663 THR A C 1
ATOM 4993 O O . THR A 1 663 ? 10.798 1.719 8.260 1.00 90.31 663 THR A O 1
ATOM 4996 N N . LYS A 1 664 ? 10.266 3.000 6.492 1.00 93.75 664 LYS A N 1
ATOM 4997 C CA . LYS A 1 664 ? 8.857 2.611 6.391 1.00 93.75 664 LYS A CA 1
ATOM 4998 C C . LYS A 1 664 ? 8.469 2.477 4.932 1.00 93.75 664 LYS A C 1
ATOM 5000 O O . LYS A 1 664 ? 8.954 3.224 4.093 1.00 93.75 664 LYS A O 1
ATOM 5005 N N . GLY A 1 665 ? 7.608 1.522 4.622 1.00 96.56 665 GLY A N 1
ATOM 5006 C CA . GLY A 1 665 ? 7.220 1.250 3.247 1.00 96.56 665 GLY A CA 1
ATOM 5007 C C . GLY A 1 665 ? 6.276 0.071 3.149 1.00 96.56 665 GLY A C 1
ATOM 5008 O O . GLY A 1 665 ? 5.984 -0.597 4.142 1.00 96.56 665 GLY A O 1
ATOM 5009 N N . VAL A 1 666 ? 5.798 -0.178 1.941 1.00 98.50 666 VAL A N 1
ATOM 5010 C CA . VAL A 1 666 ? 4.858 -1.257 1.657 1.00 98.50 666 VAL A CA 1
ATOM 5011 C C . VAL A 1 666 ? 4.996 -1.689 0.205 1.00 98.50 666 VAL A C 1
ATOM 5013 O O . VAL A 1 666 ? 5.406 -0.903 -0.651 1.00 98.50 666 VAL A O 1
ATOM 5016 N N . MET A 1 667 ? 4.618 -2.928 -0.070 1.00 98.56 667 MET A N 1
ATOM 5017 C CA . MET A 1 667 ? 4.332 -3.410 -1.415 1.00 98.56 667 MET A CA 1
ATOM 5018 C C . MET A 1 667 ? 2.930 -4.013 -1.470 1.00 98.56 667 MET A C 1
ATOM 5020 O O . MET A 1 667 ? 2.462 -4.568 -0.476 1.00 98.56 667 MET A O 1
ATOM 5024 N N . VAL A 1 668 ? 2.273 -3.914 -2.622 1.00 98.69 668 VAL A N 1
ATOM 5025 C CA . VAL A 1 668 ? 0.914 -4.419 -2.855 1.00 98.69 668 VAL A CA 1
ATOM 5026 C C . VAL A 1 668 ? 0.767 -4.910 -4.294 1.00 98.69 668 VAL A C 1
ATOM 5028 O O . VAL A 1 668 ? 1.352 -4.323 -5.208 1.00 98.69 668 VAL A O 1
ATOM 5031 N N . SER A 1 669 ? 0.017 -5.993 -4.498 1.00 97.00 669 SER A N 1
ATOM 5032 C CA . SER A 1 669 ? -0.326 -6.506 -5.831 1.00 97.00 669 SER A CA 1
ATOM 5033 C C . SER A 1 669 ? -1.397 -5.656 -6.508 1.00 97.00 669 SER A C 1
ATOM 5035 O O . SER A 1 669 ? -2.336 -5.194 -5.859 1.00 97.00 669 SER A O 1
ATOM 5037 N N . TRP A 1 670 ? -1.282 -5.468 -7.824 1.00 93.44 670 TRP A N 1
ATOM 5038 C CA . TRP A 1 670 ? -2.239 -4.685 -8.614 1.00 93.44 670 TRP A CA 1
ATOM 5039 C C . TRP A 1 670 ? -3.666 -5.234 -8.496 1.00 93.44 670 TRP A C 1
ATOM 5041 O O . TRP A 1 670 ? -4.607 -4.485 -8.235 1.00 93.44 670 TRP A O 1
ATOM 5051 N N . ASN A 1 671 ? -3.802 -6.560 -8.541 1.00 89.44 671 ASN A N 1
ATOM 5052 C CA . ASN A 1 671 ? -5.081 -7.264 -8.436 1.00 89.44 671 ASN A CA 1
ATOM 5053 C C . ASN A 1 671 ? -5.671 -7.294 -7.012 1.00 89.44 671 ASN A C 1
ATOM 5055 O O . ASN A 1 671 ? -6.728 -7.890 -6.786 1.00 89.44 671 ASN A O 1
ATOM 5059 N N . THR A 1 672 ? -5.040 -6.603 -6.050 1.00 93.31 672 THR A N 1
ATOM 5060 C CA . THR A 1 672 ? -5.699 -6.219 -4.792 1.00 93.31 672 THR A CA 1
ATOM 5061 C C . THR A 1 672 ? -6.825 -5.216 -5.043 1.00 93.31 672 THR A C 1
ATOM 5063 O O . THR A 1 672 ? -7.823 -5.245 -4.324 1.00 93.31 672 THR A O 1
ATOM 5066 N N . LEU A 1 673 ? -6.702 -4.344 -6.052 1.00 90.00 673 LEU A N 1
ATOM 5067 C CA . LEU A 1 673 ? -7.771 -3.422 -6.422 1.00 90.00 673 LEU A CA 1
ATOM 5068 C C . LEU A 1 673 ? -8.967 -4.210 -6.957 1.00 90.00 673 LEU A C 1
ATOM 5070 O O . LEU A 1 673 ? -8.905 -4.845 -8.004 1.00 90.00 673 LEU A O 1
ATOM 5074 N N . ASP A 1 674 ? -10.089 -4.115 -6.254 1.00 84.00 674 ASP A N 1
ATOM 5075 C CA . ASP A 1 674 ? -11.358 -4.685 -6.709 1.00 84.00 674 ASP A CA 1
ATOM 5076 C C . ASP A 1 674 ? -11.954 -3.882 -7.878 1.00 84.00 674 ASP A C 1
ATOM 5078 O O . ASP A 1 674 ? -12.852 -4.365 -8.576 1.00 84.00 674 ASP A O 1
ATOM 5082 N N . ARG A 1 675 ? -11.469 -2.649 -8.073 1.00 80.56 675 ARG A N 1
ATOM 5083 C CA . ARG A 1 675 ? -11.653 -1.843 -9.272 1.00 80.56 675 ARG A CA 1
ATOM 5084 C C . ARG A 1 675 ? -10.375 -1.065 -9.556 1.00 80.56 675 ARG A C 1
ATOM 5086 O O . ARG A 1 675 ? -9.988 -0.184 -8.792 1.00 80.56 675 ARG A O 1
ATOM 5093 N N . GLN A 1 676 ? -9.741 -1.411 -10.665 1.00 80.00 676 GLN A N 1
ATOM 5094 C CA . GLN A 1 676 ? -8.495 -0.807 -11.116 1.00 80.00 676 GLN A CA 1
ATOM 5095 C C . GLN A 1 676 ? -8.686 0.658 -11.532 1.00 80.00 676 GLN A C 1
ATOM 5097 O O . GLN A 1 676 ? -9.775 1.043 -11.956 1.00 80.00 676 GLN A O 1
ATOM 5102 N N . ASP A 1 677 ? -7.621 1.448 -11.408 1.00 80.44 677 ASP A N 1
ATOM 5103 C CA . ASP A 1 677 ? -7.574 2.846 -11.845 1.00 80.44 677 ASP A CA 1
ATOM 5104 C C . ASP A 1 677 ? -7.439 2.938 -13.377 1.00 80.44 677 ASP A C 1
ATOM 5106 O O . ASP A 1 677 ? -6.526 2.363 -13.978 1.00 80.44 677 ASP A O 1
ATOM 5110 N N . TYR A 1 678 ? -8.397 3.608 -14.014 1.00 75.31 678 TYR A N 1
ATOM 5111 C CA . TYR A 1 678 ? -8.499 3.788 -15.460 1.00 75.31 678 TYR A CA 1
ATOM 5112 C C . TYR A 1 678 ? -7.526 4.855 -15.967 1.00 75.31 678 TYR A C 1
ATOM 5114 O O . TYR A 1 678 ? -7.031 4.745 -17.092 1.00 75.31 678 TYR A O 1
ATOM 5122 N N . ASP A 1 679 ? -7.216 5.859 -15.148 1.00 75.56 679 ASP A N 1
ATOM 5123 C CA . ASP A 1 679 ? -6.379 7.003 -15.506 1.00 75.56 679 ASP A CA 1
ATOM 5124 C C . ASP A 1 679 ? -4.938 6.577 -15.817 1.00 75.56 679 ASP A C 1
ATOM 5126 O O . ASP A 1 679 ? -4.317 7.077 -16.767 1.00 75.56 679 ASP A O 1
ATOM 5130 N N . LEU A 1 680 ? -4.431 5.548 -15.129 1.00 80.38 680 LEU A N 1
ATOM 5131 C CA . LEU A 1 680 ? -3.151 4.921 -15.471 1.00 80.38 680 LEU A CA 1
ATOM 5132 C C . LEU A 1 680 ? -3.121 4.419 -16.922 1.00 80.38 680 LEU A C 1
ATOM 5134 O O . LEU A 1 680 ? -2.142 4.634 -17.641 1.00 80.38 680 LEU A O 1
ATOM 5138 N N . PHE A 1 681 ? -4.200 3.787 -17.377 1.00 75.00 681 PHE A N 1
ATOM 5139 C CA . PHE A 1 681 ? -4.295 3.181 -18.700 1.00 75.00 681 PHE A CA 1
ATOM 5140 C C . PHE A 1 681 ? -5.083 4.042 -19.695 1.00 75.00 681 PHE A C 1
ATOM 5142 O O . PHE A 1 681 ? -5.522 3.520 -20.707 1.00 75.00 681 PHE A O 1
ATOM 5149 N N . LYS A 1 682 ? -5.258 5.354 -19.501 1.00 68.69 682 LYS A N 1
ATOM 5150 C CA . LYS A 1 682 ? -5.921 6.197 -20.517 1.00 68.69 682 LYS A CA 1
ATOM 5151 C C . LYS A 1 682 ? -5.244 6.080 -21.893 1.00 68.69 682 LYS A C 1
ATOM 5153 O O . LYS A 1 682 ? -4.035 6.272 -22.037 1.00 68.69 682 LYS A O 1
ATOM 5158 N N . GLY A 1 683 ? -6.041 5.751 -22.911 1.00 61.44 683 GLY A N 1
ATOM 5159 C CA . GLY A 1 683 ? -5.650 5.726 -24.325 1.00 61.44 683 GLY A CA 1
ATOM 5160 C C . GLY A 1 683 ? -6.338 6.836 -25.125 1.00 61.44 683 GLY A C 1
ATOM 5161 O O . GLY A 1 683 ? -7.161 7.565 -24.587 1.00 61.44 683 GLY A O 1
ATOM 5162 N N . ASP A 1 684 ? -6.027 6.947 -26.421 1.00 58.66 684 ASP A N 1
ATOM 5163 C CA . ASP A 1 684 ? -6.688 7.901 -27.328 1.00 58.66 684 ASP A CA 1
ATOM 5164 C C . ASP A 1 684 ? -8.206 7.640 -27.391 1.00 58.66 684 ASP A C 1
ATOM 5166 O O . ASP A 1 684 ? -8.674 6.701 -28.053 1.00 58.66 684 ASP A O 1
ATOM 5170 N N . GLU A 1 685 ? -8.977 8.501 -26.718 1.00 53.12 685 GLU A N 1
ATOM 5171 C CA . GLU A 1 685 ? -10.439 8.420 -26.637 1.00 53.12 685 GLU A CA 1
ATOM 5172 C C . GLU A 1 685 ? -11.119 8.487 -28.015 1.00 53.12 685 GLU A C 1
ATOM 5174 O O . GLU A 1 685 ? -12.244 8.007 -28.188 1.00 53.12 685 GLU A O 1
ATOM 5179 N N . SER A 1 686 ? -10.449 9.049 -29.029 1.00 52.44 686 SER A N 1
ATOM 5180 C CA . SER A 1 686 ? -10.999 9.211 -30.376 1.00 52.44 686 SER A CA 1
ATOM 5181 C C . SER A 1 686 ? -10.980 7.928 -31.212 1.00 52.44 686 SER A C 1
ATOM 5183 O O . SER A 1 686 ? -11.687 7.849 -32.221 1.00 52.44 686 SER A O 1
ATOM 5185 N N . GLN A 1 687 ? -10.197 6.917 -30.815 1.00 47.91 687 GLN A N 1
ATOM 5186 C CA . GLN A 1 687 ? -9.949 5.730 -31.640 1.00 47.91 687 GLN A CA 1
ATOM 5187 C C . GLN A 1 687 ? -10.693 4.461 -31.196 1.00 47.91 687 GLN A C 1
ATOM 5189 O O . GLN A 1 687 ? -10.609 3.464 -31.910 1.00 47.91 687 GLN A O 1
ATOM 5194 N N . LEU A 1 688 ? -11.433 4.446 -30.074 1.00 47.47 688 LEU A N 1
ATOM 5195 C CA . LEU A 1 688 ? -11.974 3.197 -29.479 1.00 47.47 688 LEU A CA 1
ATOM 5196 C C . LEU A 1 688 ? -10.891 2.098 -29.332 1.00 47.47 688 LEU A C 1
ATOM 5198 O O . LEU A 1 688 ? -11.192 0.903 -29.334 1.00 47.47 688 LEU A O 1
ATOM 5202 N N . VAL A 1 689 ? -9.613 2.484 -29.272 1.00 44.41 689 VAL A N 1
ATOM 5203 C CA . VAL A 1 689 ? -8.489 1.550 -29.208 1.00 44.41 689 VAL A CA 1
ATOM 5204 C C . VAL A 1 689 ? -8.232 1.249 -27.743 1.00 44.41 689 VAL A C 1
ATOM 5206 O O . VAL A 1 689 ? -7.919 2.156 -26.976 1.00 44.41 689 VAL A O 1
ATOM 5209 N N . LYS A 1 690 ? -8.357 -0.033 -27.376 1.00 52.72 690 LYS A N 1
ATOM 5210 C CA . LYS A 1 690 ? -8.048 -0.514 -26.028 1.00 52.72 690 LYS A CA 1
ATOM 5211 C C . LYS A 1 690 ? -6.633 -0.065 -25.632 1.00 52.72 690 LYS A C 1
ATOM 5213 O O . LYS A 1 690 ? -5.705 -0.255 -26.429 1.00 52.72 690 LYS A O 1
ATOM 5218 N N . PRO A 1 691 ? -6.461 0.537 -24.452 1.00 58.22 691 PRO A N 1
ATOM 5219 C CA . PRO A 1 691 ? -5.137 0.843 -23.945 1.00 58.22 691 PRO A CA 1
ATOM 5220 C C . PRO A 1 691 ? -4.355 -0.422 -23.577 1.00 58.22 691 PRO A C 1
ATOM 5222 O O . PRO A 1 691 ? -4.908 -1.520 -23.513 1.00 58.22 691 PRO A O 1
ATOM 5225 N N . ALA A 1 692 ? -3.049 -0.247 -23.382 1.00 63.66 692 ALA A N 1
ATOM 5226 C CA . ALA A 1 692 ? -2.104 -1.300 -23.032 1.00 63.66 692 ALA A CA 1
ATOM 5227 C C . ALA A 1 692 ? -2.264 -1.692 -21.558 1.00 63.66 692 ALA A C 1
ATOM 5229 O O . ALA A 1 692 ? -1.666 -1.055 -20.699 1.00 63.66 692 ALA A O 1
ATOM 5230 N N . VAL A 1 693 ? -3.070 -2.703 -21.254 1.00 76.56 693 VAL A N 1
ATOM 5231 C CA . VAL A 1 693 ? -3.232 -3.216 -19.882 1.00 76.56 693 VAL A CA 1
ATOM 5232 C C . VAL A 1 693 ? -2.270 -4.369 -19.682 1.00 76.56 693 VAL A C 1
ATOM 5234 O O . VAL A 1 693 ? -2.124 -5.196 -20.584 1.00 76.56 693 VAL A O 1
ATOM 5237 N N . ILE A 1 694 ? -1.626 -4.440 -18.519 1.00 83.69 694 ILE A N 1
ATOM 5238 C CA . ILE A 1 694 ? -0.916 -5.666 -18.156 1.00 83.69 694 ILE A CA 1
ATOM 5239 C C . ILE A 1 694 ? -1.965 -6.783 -18.028 1.00 83.69 694 ILE A C 1
ATOM 5241 O O . ILE A 1 694 ? -2.964 -6.558 -17.341 1.00 83.69 694 ILE A O 1
ATOM 5245 N N . PRO A 1 695 ? -1.792 -7.930 -18.714 1.00 80.44 695 PRO A N 1
ATOM 5246 C CA . PRO A 1 695 ? -2.761 -9.017 -18.654 1.00 80.44 695 PRO A CA 1
ATOM 5247 C C . PRO A 1 695 ? -2.881 -9.589 -17.239 1.00 80.44 695 PRO A C 1
ATOM 5249 O O . PRO A 1 695 ? -1.919 -9.579 -16.470 1.00 80.44 695 PRO A O 1
ATOM 5252 N N . ASP A 1 696 ? -4.066 -10.112 -16.931 1.00 84.19 696 ASP A N 1
ATOM 5253 C CA . ASP A 1 696 ? -4.217 -11.082 -15.852 1.00 84.19 696 ASP A CA 1
ATOM 5254 C C . ASP A 1 696 ? -3.600 -12.400 -16.312 1.00 84.19 696 ASP A C 1
ATOM 5256 O O . ASP A 1 696 ? -3.950 -12.906 -17.378 1.00 84.19 696 ASP A O 1
ATOM 5260 N N . THR A 1 697 ? -2.679 -12.923 -15.513 1.00 88.69 697 THR A N 1
ATOM 5261 C CA . THR A 1 697 ? -1.852 -14.082 -15.846 1.00 88.69 697 THR A CA 1
ATOM 5262 C C . THR A 1 697 ? -2.046 -15.227 -14.847 1.00 88.69 697 THR A C 1
ATOM 5264 O O . THR A 1 697 ? -2.414 -15.006 -13.690 1.00 88.69 697 THR A O 1
ATOM 5267 N N . GLU A 1 698 ? -1.806 -16.455 -15.300 1.00 91.00 698 GLU A N 1
ATOM 5268 C CA . GLU A 1 698 ? -1.991 -17.718 -14.580 1.00 91.00 698 GLU A CA 1
ATOM 5269 C C . GLU A 1 698 ? -0.866 -18.009 -13.568 1.00 91.00 698 GLU A C 1
ATOM 5271 O O . GLU A 1 698 ? -1.134 -18.574 -12.500 1.00 91.00 698 GLU A O 1
ATOM 5276 N N . TYR A 1 699 ? 0.374 -17.606 -13.874 1.00 94.31 699 TYR A N 1
ATOM 5277 C CA . TYR A 1 699 ? 1.589 -17.993 -13.136 1.00 94.31 699 TYR A CA 1
ATOM 5278 C C . TYR A 1 699 ? 2.394 -16.821 -12.574 1.00 94.31 699 TYR A C 1
ATOM 5280 O O . TYR A 1 699 ? 3.361 -17.014 -11.832 1.00 94.31 699 TYR A O 1
ATOM 5288 N N . SER A 1 700 ? 1.995 -15.589 -12.870 1.00 95.12 700 SER A N 1
ATOM 5289 C CA . SER A 1 700 ? 2.721 -14.384 -12.471 1.00 95.12 700 SER A CA 1
ATOM 5290 C C . SER A 1 700 ? 1.794 -13.282 -11.982 1.00 95.12 700 SER A C 1
ATOM 5292 O O . SER A 1 700 ? 0.580 -13.366 -12.097 1.00 95.12 700 SER A O 1
ATOM 5294 N N . GLN A 1 701 ? 2.366 -12.273 -11.335 1.00 94.88 701 GLN A N 1
ATOM 5295 C CA . GLN A 1 701 ? 1.680 -11.107 -10.797 1.00 94.88 701 GLN A CA 1
ATOM 5296 C C . GLN A 1 701 ? 2.606 -9.892 -10.823 1.00 94.88 701 GLN A C 1
ATOM 5298 O O . GLN A 1 701 ? 3.832 -10.003 -10.913 1.00 94.88 701 GLN A O 1
ATOM 5303 N N . TRP A 1 702 ? 2.014 -8.712 -10.686 1.00 96.88 702 TRP A N 1
ATOM 5304 C CA . TRP A 1 702 ? 2.735 -7.448 -10.611 1.00 96.88 702 TRP A CA 1
ATOM 5305 C C . TRP A 1 702 ? 2.055 -6.488 -9.633 1.00 96.88 702 TRP A C 1
ATOM 5307 O O . TRP A 1 702 ? 0.939 -6.726 -9.159 1.00 96.88 702 TRP A O 1
ATOM 5317 N N . GLY A 1 703 ? 2.725 -5.386 -9.317 1.00 97.62 703 GLY A N 1
ATOM 5318 C CA . GLY A 1 703 ? 2.142 -4.354 -8.475 1.00 97.62 703 GLY A CA 1
ATOM 5319 C C . GLY A 1 703 ? 3.076 -3.191 -8.198 1.00 97.62 703 GLY A C 1
ATOM 5320 O O . GLY A 1 703 ? 4.057 -2.967 -8.913 1.00 97.62 703 GLY A O 1
ATOM 5321 N N . PHE A 1 704 ? 2.756 -2.459 -7.132 1.00 98.56 704 PHE A N 1
ATOM 5322 C CA . PHE A 1 704 ? 3.481 -1.265 -6.720 1.00 98.56 704 PHE A CA 1
ATOM 5323 C C . PHE A 1 704 ? 4.126 -1.431 -5.345 1.00 98.56 704 PHE A C 1
ATOM 5325 O O . PHE A 1 704 ? 3.688 -2.226 -4.509 1.00 98.56 704 PHE A O 1
ATOM 5332 N N . TRP A 1 705 ? 5.181 -0.660 -5.106 1.00 98.56 705 TRP A N 1
ATOM 5333 C CA . TRP A 1 705 ? 5.845 -0.530 -3.820 1.00 98.56 705 TRP A CA 1
ATOM 5334 C C . TRP A 1 705 ? 6.306 0.909 -3.587 1.00 98.56 705 TRP A C 1
ATOM 5336 O O . TRP A 1 705 ? 6.509 1.692 -4.518 1.00 98.56 705 TRP A O 1
ATOM 5346 N N . ALA A 1 706 ? 6.464 1.262 -2.319 1.00 97.94 706 ALA A N 1
ATOM 5347 C CA . ALA A 1 706 ? 6.955 2.563 -1.905 1.00 97.94 706 ALA A CA 1
ATOM 5348 C C . ALA A 1 706 ? 7.739 2.453 -0.596 1.00 97.94 706 ALA A C 1
ATOM 5350 O O . ALA A 1 706 ? 7.518 1.541 0.206 1.00 97.94 706 ALA A O 1
ATOM 5351 N N . MET A 1 707 ? 8.650 3.399 -0.379 1.00 95.31 707 MET A N 1
ATOM 5352 C CA . MET A 1 707 ? 9.405 3.525 0.864 1.00 95.31 707 MET A CA 1
ATOM 5353 C C . MET A 1 707 ? 9.703 4.984 1.200 1.00 95.31 707 MET A C 1
ATOM 5355 O O . MET A 1 707 ? 9.800 5.832 0.319 1.00 95.31 707 MET A O 1
ATOM 5359 N N . SER A 1 708 ? 9.921 5.239 2.481 1.00 93.06 708 SER A N 1
ATOM 5360 C CA . SER A 1 708 ? 10.472 6.464 3.043 1.00 93.06 708 SER A CA 1
ATOM 5361 C C . SER A 1 708 ? 11.528 6.075 4.069 1.00 93.06 708 SER A C 1
ATOM 5363 O O . SER A 1 708 ? 11.313 5.171 4.881 1.00 93.06 708 SER A O 1
ATOM 5365 N N . SER A 1 709 ? 12.663 6.760 4.041 1.00 91.62 709 SER A N 1
ATOM 5366 C CA . SER A 1 709 ? 13.787 6.540 4.944 1.00 91.62 709 SER A CA 1
ATOM 5367 C C . SER A 1 709 ? 14.263 7.871 5.495 1.00 91.62 709 SER A C 1
ATOM 5369 O O . SER A 1 709 ? 14.476 8.796 4.717 1.00 91.62 709 SER A O 1
ATOM 5371 N N . LEU A 1 710 ? 14.468 7.950 6.810 1.00 87.19 710 LEU A N 1
ATOM 5372 C CA . LEU A 1 710 ? 15.075 9.127 7.440 1.00 87.19 710 LEU A CA 1
ATOM 5373 C C . LEU A 1 710 ? 16.584 9.158 7.224 1.00 87.19 710 LEU A C 1
ATOM 5375 O O . LEU A 1 710 ? 17.157 10.218 7.023 1.00 87.19 710 LEU A O 1
ATOM 5379 N N . ASP A 1 711 ? 17.232 7.996 7.238 1.00 89.00 711 ASP A N 1
ATOM 5380 C CA . ASP A 1 711 ? 18.654 7.889 6.950 1.00 89.00 711 ASP A CA 1
ATOM 5381 C C . ASP A 1 711 ? 18.950 6.666 6.083 1.00 89.00 711 ASP A C 1
ATOM 5383 O O . ASP A 1 711 ? 19.193 5.553 6.556 1.00 89.00 711 ASP A O 1
ATOM 5387 N N . VAL A 1 712 ? 18.890 6.872 4.771 1.00 90.94 712 VAL A N 1
ATOM 5388 C CA . VAL A 1 712 ? 19.094 5.820 3.774 1.00 90.94 712 VAL A CA 1
ATOM 5389 C C . VAL A 1 712 ? 20.577 5.509 3.547 1.00 90.94 712 VAL A C 1
ATOM 5391 O O . VAL A 1 712 ? 20.889 4.564 2.828 1.00 90.94 712 VAL A O 1
ATOM 5394 N N . SER A 1 713 ? 21.510 6.280 4.115 1.00 89.69 713 SER A N 1
ATOM 5395 C CA . SER A 1 713 ? 22.940 6.199 3.798 1.00 89.69 713 SER A CA 1
ATOM 5396 C C . SER A 1 713 ? 23.775 5.733 4.983 1.00 89.69 713 SER A C 1
ATOM 5398 O O . SER A 1 713 ? 23.560 6.158 6.106 1.00 89.69 713 SER A O 1
ATOM 5400 N N . ALA A 1 714 ? 24.794 4.908 4.732 1.00 85.69 714 ALA A N 1
ATOM 5401 C CA . ALA A 1 714 ? 25.785 4.560 5.754 1.00 85.69 714 ALA A CA 1
ATOM 5402 C C . ALA A 1 714 ? 26.839 5.666 5.992 1.00 85.69 714 ALA A C 1
ATOM 5404 O O . ALA A 1 714 ? 27.698 5.530 6.870 1.00 85.69 714 ALA A O 1
ATOM 5405 N N . ASP A 1 715 ? 26.816 6.733 5.187 1.00 84.44 715 ASP A N 1
ATOM 5406 C CA . ASP A 1 715 ? 27.694 7.891 5.355 1.00 84.44 715 ASP A CA 1
ATOM 5407 C C . ASP A 1 715 ? 27.358 8.675 6.637 1.00 84.44 715 ASP A C 1
ATOM 5409 O O . ASP A 1 715 ? 26.256 8.612 7.168 1.00 84.44 715 ASP A O 1
ATOM 5413 N N . ALA A 1 716 ? 28.312 9.465 7.140 1.00 78.25 716 ALA A N 1
ATOM 5414 C CA . ALA A 1 716 ? 28.052 10.325 8.292 1.00 78.25 716 ALA A CA 1
ATOM 5415 C C . ALA A 1 716 ? 27.065 11.451 7.936 1.00 78.25 716 ALA A C 1
ATOM 5417 O O . ALA A 1 716 ? 27.337 12.250 7.041 1.00 78.25 716 ALA A O 1
ATOM 5418 N N . GLY A 1 717 ? 25.979 11.562 8.699 1.00 79.00 717 GLY A N 1
ATOM 5419 C CA . GLY A 1 717 ? 24.914 12.541 8.487 1.00 79.00 717 GLY A CA 1
ATOM 5420 C C . GLY A 1 717 ? 23.553 11.858 8.522 1.00 79.00 717 GLY A C 1
ATOM 5421 O O . GLY A 1 717 ? 23.464 10.698 8.897 1.00 79.00 717 GLY A O 1
ATOM 5422 N N . THR A 1 718 ? 22.507 12.591 8.161 1.00 80.69 718 THR A N 1
ATOM 5423 C CA . THR A 1 718 ? 21.169 12.041 7.929 1.00 80.69 718 THR A CA 1
ATOM 5424 C C . THR A 1 718 ? 20.858 12.292 6.467 1.00 80.69 718 THR A C 1
ATOM 5426 O O . THR A 1 718 ? 20.913 13.443 6.039 1.00 80.69 718 THR A O 1
ATOM 5429 N N . GLN A 1 719 ? 20.600 11.230 5.705 1.00 86.88 719 GLN A N 1
ATOM 5430 C CA . GLN A 1 719 ? 20.183 11.347 4.312 1.00 86.88 719 GLN A CA 1
ATOM 5431 C C . GLN A 1 719 ? 18.777 10.783 4.144 1.00 86.88 719 GLN A C 1
ATOM 5433 O O . GLN A 1 719 ? 18.596 9.568 4.031 1.00 86.88 719 GLN A O 1
ATOM 5438 N N . THR A 1 720 ? 17.792 11.667 4.075 1.00 89.06 720 THR A N 1
ATOM 5439 C CA . THR A 1 720 ? 16.419 11.271 3.783 1.00 89.06 720 THR A CA 1
ATOM 5440 C C . THR A 1 720 ? 16.290 10.890 2.308 1.00 89.06 720 THR A C 1
ATOM 5442 O O . THR A 1 720 ? 16.851 11.553 1.428 1.00 89.06 720 THR A O 1
ATOM 5445 N N . ALA A 1 721 ? 15.550 9.817 2.036 1.00 91.69 721 ALA A N 1
ATOM 5446 C CA . ALA A 1 721 ? 15.146 9.455 0.683 1.00 91.69 721 ALA A CA 1
ATOM 5447 C C . ALA A 1 721 ? 13.842 8.653 0.671 1.00 91.69 721 ALA A C 1
ATOM 5449 O O . ALA A 1 721 ? 13.481 8.002 1.657 1.00 91.69 721 ALA A O 1
ATOM 5450 N N . GLY A 1 722 ? 13.171 8.625 -0.476 1.00 93.38 722 GLY A N 1
ATOM 5451 C CA . GLY A 1 722 ? 11.971 7.822 -0.678 1.00 93.38 722 GLY A CA 1
ATOM 5452 C C . GLY A 1 722 ? 11.831 7.277 -2.093 1.00 93.38 722 GLY A C 1
ATOM 5453 O O . GLY A 1 722 ? 12.528 7.686 -3.016 1.00 93.38 722 GLY A O 1
ATOM 5454 N N . VAL A 1 723 ? 10.914 6.327 -2.252 1.00 96.00 723 VAL A N 1
ATOM 5455 C CA . VAL A 1 723 ? 10.459 5.797 -3.542 1.00 96.00 723 VAL A CA 1
ATOM 5456 C C . VAL A 1 723 ? 8.941 5.846 -3.528 1.00 96.00 723 VAL A C 1
ATOM 5458 O O . VAL A 1 723 ? 8.319 5.333 -2.597 1.00 96.00 723 VAL A O 1
ATOM 5461 N N . HIS A 1 724 ? 8.350 6.433 -4.562 1.00 96.06 724 HIS A N 1
ATOM 5462 C CA . HIS A 1 724 ? 6.906 6.493 -4.752 1.00 96.06 724 HIS A CA 1
ATOM 5463 C C . HIS A 1 724 ? 6.516 5.806 -6.058 1.00 96.06 724 HIS A C 1
ATOM 5465 O O . HIS A 1 724 ? 7.096 6.096 -7.107 1.00 96.06 724 HIS A O 1
ATOM 5471 N N . MET A 1 725 ? 5.522 4.915 -5.990 1.00 95.81 725 MET A N 1
ATOM 5472 C CA . MET A 1 725 ? 5.036 4.133 -7.135 1.00 95.81 725 MET A CA 1
ATOM 5473 C C . MET A 1 725 ? 6.163 3.393 -7.870 1.00 95.81 725 MET A C 1
ATOM 5475 O O . MET A 1 725 ? 6.198 3.342 -9.098 1.00 95.81 725 MET A O 1
ATOM 5479 N N . GLY A 1 726 ? 7.095 2.808 -7.110 1.00 97.88 726 GLY A N 1
ATOM 5480 C CA . GLY A 1 726 ? 7.979 1.785 -7.654 1.00 97.88 726 GLY A CA 1
ATOM 5481 C C . GLY A 1 726 ? 7.147 0.584 -8.097 1.00 97.88 726 GLY A C 1
ATOM 5482 O O . GLY A 1 726 ? 6.078 0.334 -7.547 1.00 97.88 726 GLY A O 1
ATOM 5483 N N . THR A 1 727 ? 7.618 -0.167 -9.081 1.00 98.31 727 THR A N 1
ATOM 5484 C CA . THR A 1 727 ? 6.898 -1.312 -9.652 1.00 98.31 727 THR A CA 1
ATOM 5485 C C . THR A 1 727 ? 7.638 -2.616 -9.395 1.00 98.31 727 THR A C 1
ATOM 5487 O O . THR A 1 727 ? 8.855 -2.631 -9.187 1.00 98.31 727 THR A O 1
ATOM 5490 N N . TRP A 1 728 ? 6.905 -3.724 -9.383 1.00 98.50 728 TRP A N 1
ATOM 5491 C CA . TRP A 1 728 ? 7.475 -5.065 -9.298 1.00 98.50 728 TRP A CA 1
ATOM 5492 C C . TRP A 1 728 ? 6.677 -6.059 -10.146 1.00 98.50 728 TRP A C 1
ATOM 5494 O O . TRP A 1 728 ? 5.494 -5.848 -10.402 1.00 98.50 728 TRP A O 1
ATOM 5504 N N . VAL A 1 729 ? 7.332 -7.138 -10.573 1.00 98.31 729 VAL A N 1
ATOM 5505 C CA . VAL A 1 729 ? 6.733 -8.289 -11.272 1.00 98.31 729 VAL A CA 1
ATOM 5506 C C . VAL A 1 729 ? 7.383 -9.572 -10.768 1.00 98.31 729 VAL A C 1
ATOM 5508 O O . VAL A 1 729 ? 8.597 -9.584 -10.564 1.00 98.31 729 VAL A O 1
ATOM 5511 N N . ALA A 1 730 ? 6.608 -10.632 -10.545 1.00 97.62 730 ALA A N 1
ATOM 5512 C CA . ALA A 1 730 ? 7.104 -11.926 -10.081 1.00 97.62 730 ALA A CA 1
ATOM 5513 C C . ALA A 1 730 ? 6.157 -13.071 -10.458 1.00 97.62 730 ALA A C 1
ATOM 5515 O O . ALA A 1 730 ? 4.955 -12.856 -10.568 1.00 97.62 730 ALA A O 1
ATOM 5516 N N . GLY A 1 731 ? 6.681 -14.285 -10.593 1.00 96.50 731 GLY A N 1
ATOM 5517 C CA . GLY A 1 731 ? 5.881 -15.479 -10.872 1.00 96.50 731 GLY A CA 1
ATOM 5518 C C . GLY A 1 731 ? 6.607 -16.784 -10.565 1.00 96.50 731 GLY A C 1
ATOM 5519 O O . GLY A 1 731 ? 7.750 -16.779 -10.088 1.00 96.50 731 GLY A O 1
ATOM 5520 N N . GLU A 1 732 ? 5.932 -17.899 -10.827 1.00 95.88 732 GLU A N 1
ATOM 5521 C CA . GLU A 1 732 ? 6.502 -19.246 -10.796 1.00 95.88 732 GLU A CA 1
ATOM 5522 C C . GLU A 1 732 ? 7.485 -19.401 -11.957 1.00 95.88 732 GLU A C 1
ATOM 5524 O O . GLU A 1 732 ? 7.086 -19.448 -13.115 1.00 95.88 732 GLU A O 1
ATOM 5529 N N . ALA A 1 733 ? 8.787 -19.395 -11.664 1.00 95.50 733 ALA A N 1
ATOM 5530 C CA . ALA A 1 733 ? 9.797 -19.556 -12.704 1.00 95.50 733 ALA A CA 1
ATOM 5531 C C . ALA A 1 733 ? 9.912 -21.008 -13.152 1.00 95.50 733 ALA A C 1
ATOM 5533 O O . ALA A 1 733 ? 9.973 -21.910 -12.321 1.00 95.50 733 ALA A O 1
ATOM 5534 N N . LEU A 1 734 ? 10.071 -21.182 -14.461 1.00 94.31 734 LEU A N 1
ATOM 5535 C CA . LEU A 1 734 ? 10.251 -22.493 -15.073 1.00 94.31 734 LEU A CA 1
ATOM 5536 C C . LEU A 1 734 ? 11.559 -23.160 -14.674 1.00 94.31 734 LEU A C 1
ATOM 5538 O O . LEU A 1 734 ? 12.630 -22.534 -14.629 1.00 94.31 734 LEU A O 1
ATOM 5542 N N . ASP A 1 735 ? 11.502 -24.477 -14.542 1.00 91.75 735 ASP A N 1
ATOM 5543 C CA . ASP A 1 735 ? 12.687 -25.298 -14.439 1.00 91.75 735 ASP A CA 1
ATOM 5544 C C . ASP A 1 735 ? 13.395 -25.418 -15.796 1.00 91.75 735 ASP A C 1
ATOM 5546 O O . ASP A 1 735 ? 12.824 -25.392 -16.890 1.00 91.75 735 ASP A O 1
ATOM 5550 N N . GLN A 1 736 ? 14.712 -25.630 -15.748 1.00 90.88 736 GLN A N 1
ATOM 5551 C CA . GLN A 1 736 ? 15.529 -25.789 -16.956 1.00 90.88 736 GLN A CA 1
ATOM 5552 C C . GLN A 1 736 ? 15.049 -26.947 -17.858 1.00 90.88 736 GLN A C 1
ATOM 5554 O O . GLN A 1 736 ? 15.327 -26.932 -19.061 1.00 90.88 736 GLN A O 1
ATOM 5559 N N . SER A 1 737 ? 14.377 -27.956 -17.296 1.00 92.00 737 SER A N 1
ATOM 5560 C CA . SER A 1 737 ? 13.804 -29.082 -18.043 1.00 92.00 737 SER A CA 1
ATOM 5561 C C . SER A 1 737 ? 12.584 -28.722 -18.887 1.00 92.00 737 SER A C 1
ATOM 5563 O O . SER A 1 737 ? 12.331 -29.429 -19.862 1.00 92.00 737 SER A O 1
ATOM 5565 N N . GLU A 1 738 ? 11.870 -27.651 -18.547 1.00 93.12 738 GLU A N 1
ATOM 5566 C CA . GLU A 1 738 ? 10.649 -27.201 -19.233 1.00 93.12 738 GLU A CA 1
ATOM 5567 C C . GLU A 1 738 ? 10.952 -26.221 -20.373 1.00 93.12 738 GLU A C 1
ATOM 5569 O O . GLU A 1 738 ? 10.124 -25.990 -21.253 1.00 93.12 738 GLU A O 1
ATOM 5574 N N . ILE A 1 739 ? 12.179 -25.690 -20.429 1.00 93.62 739 ILE A N 1
ATOM 5575 C CA . ILE A 1 739 ? 12.595 -24.777 -21.496 1.00 93.62 739 ILE A CA 1
ATOM 5576 C C . ILE A 1 739 ? 12.622 -25.504 -22.854 1.00 93.62 739 ILE A C 1
ATOM 5578 O O . ILE A 1 739 ? 13.379 -26.472 -23.027 1.00 93.62 739 ILE A O 1
ATOM 5582 N N . PRO A 1 740 ? 11.879 -25.020 -23.870 1.00 94.69 740 PRO A N 1
ATOM 5583 C CA . PRO A 1 740 ? 11.866 -25.645 -25.182 1.00 94.69 740 PRO A CA 1
ATOM 5584 C C . PRO A 1 740 ? 13.252 -25.643 -25.835 1.00 94.69 740 PRO A C 1
ATOM 5586 O O . PRO A 1 740 ? 14.030 -24.695 -25.737 1.00 94.69 740 PRO A O 1
ATOM 5589 N N . THR A 1 741 ? 13.559 -26.709 -26.576 1.00 94.19 741 THR A N 1
ATOM 5590 C CA . THR A 1 741 ? 14.864 -26.881 -27.250 1.00 94.19 741 THR A CA 1
ATOM 5591 C C . THR A 1 741 ? 14.837 -26.526 -28.741 1.00 94.19 741 THR A C 1
ATOM 5593 O O . THR A 1 741 ? 15.877 -26.545 -29.407 1.00 94.19 741 THR A O 1
ATOM 5596 N N . SER A 1 742 ? 13.658 -26.214 -29.289 1.00 94.81 742 SER A N 1
ATOM 5597 C CA . SER A 1 742 ? 13.454 -25.773 -30.674 1.00 94.81 742 SER A CA 1
ATOM 5598 C C . SER A 1 742 ? 12.084 -25.111 -30.845 1.00 94.81 742 SER A C 1
ATOM 5600 O O . SER A 1 742 ? 11.177 -25.382 -30.064 1.00 94.81 742 SER A O 1
ATOM 5602 N N . GLY A 1 743 ? 11.923 -24.287 -31.882 1.00 95.00 743 GLY A N 1
ATOM 5603 C CA . GLY A 1 743 ? 10.651 -23.640 -32.220 1.00 95.00 743 GLY A CA 1
ATOM 5604 C C . GLY A 1 743 ? 10.669 -22.131 -31.992 1.00 95.00 743 GLY A C 1
ATOM 5605 O O . GLY A 1 743 ? 11.720 -21.546 -31.735 1.00 95.00 743 GLY A O 1
ATOM 5606 N N . GLN A 1 744 ? 9.498 -21.512 -32.116 1.00 95.19 744 GLN A N 1
ATOM 5607 C CA . GLN A 1 744 ? 9.299 -20.083 -31.903 1.00 95.19 744 GLN A CA 1
ATOM 5608 C C . GLN A 1 744 ? 8.000 -19.858 -31.126 1.00 95.19 744 GLN A C 1
ATOM 5610 O O . GLN A 1 744 ? 7.017 -20.550 -31.386 1.00 95.19 744 GLN A O 1
ATOM 5615 N N . ALA A 1 745 ? 8.002 -18.882 -30.222 1.00 95.06 745 ALA A N 1
ATOM 5616 C CA . ALA A 1 745 ? 6.825 -18.392 -29.516 1.00 95.06 745 ALA A CA 1
ATOM 5617 C C . ALA A 1 745 ? 6.718 -16.866 -29.645 1.00 95.06 745 ALA A C 1
ATOM 5619 O O . ALA A 1 745 ? 7.718 -16.175 -29.883 1.00 95.06 745 ALA A O 1
ATOM 5620 N N . THR A 1 746 ? 5.500 -16.355 -29.502 1.00 95.94 746 THR A N 1
ATOM 5621 C CA . THR A 1 746 ? 5.208 -14.922 -29.446 1.00 95.94 746 THR A CA 1
ATOM 5622 C C . THR A 1 746 ? 4.224 -14.664 -28.325 1.00 95.94 746 THR A C 1
ATOM 5624 O O . THR A 1 746 ? 3.218 -15.363 -28.276 1.00 95.94 746 THR A O 1
ATOM 5627 N N . MET A 1 747 ? 4.508 -13.661 -27.505 1.00 95.56 747 MET A N 1
ATOM 5628 C CA . MET A 1 747 ? 3.710 -13.274 -26.339 1.00 95.56 747 MET A CA 1
ATOM 5629 C C . MET A 1 747 ? 3.395 -11.782 -26.443 1.00 95.56 747 MET A C 1
ATOM 5631 O O . MET A 1 747 ? 4.156 -11.028 -27.069 1.00 95.56 747 MET A O 1
ATOM 5635 N N . SER A 1 748 ? 2.300 -11.331 -25.848 1.00 94.50 748 SER A N 1
ATOM 5636 C CA . SER A 1 748 ? 1.905 -9.921 -25.865 1.00 94.50 748 SER A CA 1
ATOM 5637 C C . SER A 1 748 ? 1.411 -9.453 -24.506 1.00 94.50 748 SER A C 1
ATOM 5639 O O . SER A 1 748 ? 0.941 -10.232 -23.691 1.00 94.50 748 SER A O 1
ATOM 5641 N N . GLY A 1 749 ? 1.521 -8.158 -24.248 1.00 93.81 749 GLY A N 1
ATOM 5642 C CA . GLY A 1 749 ? 1.079 -7.588 -22.986 1.00 93.81 749 GLY A CA 1
ATOM 5643 C C . GLY A 1 749 ? 1.430 -6.117 -22.894 1.00 93.81 749 GLY A C 1
ATOM 5644 O O . GLY A 1 749 ? 1.379 -5.386 -23.892 1.00 93.81 749 GLY A O 1
ATOM 5645 N N . ALA A 1 750 ? 1.807 -5.677 -21.700 1.00 93.50 750 ALA A N 1
ATOM 5646 C CA . ALA A 1 750 ? 2.091 -4.276 -21.444 1.00 93.50 750 ALA A CA 1
ATOM 5647 C C . ALA A 1 750 ? 3.244 -4.079 -20.458 1.00 93.50 750 ALA A C 1
ATOM 5649 O O . ALA A 1 750 ? 3.761 -5.009 -19.837 1.00 93.50 750 ALA A O 1
ATOM 5650 N N . ALA A 1 751 ? 3.654 -2.824 -20.343 1.00 95.12 751 ALA A N 1
ATOM 5651 C CA . ALA A 1 751 ? 4.655 -2.362 -19.407 1.00 95.12 751 ALA A CA 1
ATOM 5652 C C . ALA A 1 751 ? 4.164 -1.123 -18.669 1.00 95.12 751 ALA A C 1
ATOM 5654 O O . ALA A 1 751 ? 3.412 -0.323 -19.228 1.00 95.12 751 ALA A O 1
ATOM 5655 N N . VAL A 1 752 ? 4.639 -0.956 -17.438 1.00 94.88 752 VAL A N 1
ATOM 5656 C CA . VAL A 1 752 ? 4.373 0.204 -16.582 1.00 94.88 752 VAL A CA 1
ATOM 5657 C C . VAL A 1 752 ? 5.708 0.787 -16.141 1.00 94.88 752 VAL A C 1
ATOM 5659 O O . VAL A 1 752 ? 6.584 0.063 -15.660 1.00 94.88 752 VAL A O 1
ATOM 5662 N N . PHE A 1 753 ? 5.850 2.099 -16.297 1.00 94.50 753 PHE A N 1
ATOM 5663 C CA . PHE A 1 753 ? 7.079 2.838 -16.041 1.00 94.50 753 PHE A CA 1
ATOM 5664 C C . PHE A 1 753 ? 6.834 3.999 -15.089 1.00 94.50 753 PHE A C 1
ATOM 5666 O O . PHE A 1 753 ? 5.899 4.773 -15.291 1.00 94.50 753 PHE A O 1
ATOM 5673 N N . LYS A 1 754 ? 7.745 4.188 -14.135 1.00 94.88 754 LYS A N 1
ATOM 5674 C CA . LYS A 1 754 ? 7.935 5.466 -13.452 1.00 94.88 754 LYS A CA 1
ATOM 5675 C C . LYS A 1 754 ? 8.925 6.299 -14.260 1.00 94.88 754 LYS A C 1
ATOM 5677 O O . LYS A 1 754 ? 10.028 5.839 -14.555 1.00 94.88 754 LYS A O 1
ATOM 5682 N N . VAL A 1 755 ? 8.527 7.513 -14.619 1.00 93.00 755 VAL A N 1
ATOM 5683 C CA . VAL A 1 755 ? 9.294 8.439 -15.456 1.00 93.00 755 VAL A CA 1
ATOM 5684 C C . VAL A 1 755 ? 9.783 9.617 -14.627 1.00 93.00 755 VAL A C 1
ATOM 5686 O O . VAL A 1 755 ? 9.049 10.130 -13.786 1.00 93.00 755 VAL A O 1
ATOM 5689 N N . ALA A 1 756 ? 11.001 10.072 -14.912 1.00 90.62 756 ALA A N 1
ATOM 5690 C CA . ALA A 1 756 ? 11.526 11.377 -14.541 1.00 90.62 756 ALA A CA 1
ATOM 5691 C C . ALA A 1 756 ? 12.016 12.103 -15.803 1.00 90.62 756 ALA A C 1
ATOM 5693 O O . ALA A 1 756 ? 12.834 11.572 -16.560 1.00 90.62 756 ALA A O 1
ATOM 5694 N N . SER A 1 757 ? 11.517 13.316 -16.046 1.00 85.38 757 SER A N 1
ATOM 5695 C CA . SER A 1 757 ? 11.781 14.051 -17.287 1.00 85.38 757 SER A CA 1
ATOM 5696 C C . SER A 1 757 ? 12.020 15.544 -17.063 1.00 85.38 757 SER A C 1
ATOM 5698 O O . SER A 1 757 ? 11.302 16.195 -16.310 1.00 85.38 757 SER A O 1
ATOM 5700 N N . ARG A 1 758 ? 12.973 16.107 -17.814 1.00 81.12 758 ARG A N 1
ATOM 5701 C CA . ARG A 1 758 ? 13.348 17.529 -17.860 1.00 81.12 758 ARG A CA 1
ATOM 5702 C C . ARG A 1 758 ? 13.611 17.962 -19.307 1.00 81.12 758 ARG A C 1
ATOM 5704 O O . ARG A 1 758 ? 14.466 17.385 -19.980 1.00 81.12 758 ARG A O 1
ATOM 5711 N N . SER A 1 759 ? 12.920 19.009 -19.769 1.00 67.75 759 SER A N 1
ATOM 5712 C CA . SER A 1 759 ? 12.867 19.390 -21.195 1.00 67.75 759 SER A CA 1
ATOM 5713 C C . SER A 1 759 ? 13.532 20.729 -21.580 1.00 67.75 759 SER A C 1
ATOM 5715 O O . SER A 1 759 ? 13.801 20.942 -22.768 1.00 67.75 759 SER A O 1
ATOM 5717 N N . ARG A 1 760 ? 13.846 21.645 -20.638 1.00 62.16 760 ARG A N 1
ATOM 5718 C CA . ARG A 1 760 ? 14.241 23.045 -20.957 1.00 62.16 760 ARG A CA 1
ATOM 5719 C C . ARG A 1 760 ? 15.572 23.515 -20.335 1.00 62.16 760 ARG A C 1
ATOM 5721 O O . ARG A 1 760 ? 15.902 23.166 -19.206 1.00 62.16 760 ARG A O 1
ATOM 5728 N N . ALA A 1 761 ? 16.310 24.352 -21.078 1.00 45.75 761 ALA A N 1
ATOM 5729 C CA . ALA A 1 761 ? 17.443 25.146 -20.576 1.00 45.75 761 ALA A CA 1
ATOM 5730 C C . ALA A 1 761 ? 16.958 26.494 -20.010 1.00 45.75 761 ALA A C 1
ATOM 5732 O O . ALA A 1 761 ? 16.130 27.148 -20.648 1.00 45.75 761 ALA A O 1
ATOM 5733 N N . GLY A 1 762 ? 17.507 26.928 -18.871 1.00 49.09 762 GLY A N 1
ATOM 5734 C CA . GLY A 1 762 ? 17.219 28.221 -18.227 1.00 49.09 762 GLY A CA 1
ATOM 5735 C C . GLY A 1 762 ? 16.876 28.101 -16.737 1.00 49.09 762 GLY A C 1
ATOM 5736 O O . GLY A 1 762 ? 16.956 27.015 -16.170 1.00 49.09 762 GLY A O 1
ATOM 5737 N N . THR A 1 763 ? 16.464 29.213 -16.119 1.00 42.03 763 THR A N 1
ATOM 5738 C CA . THR A 1 763 ? 15.997 29.326 -14.715 1.00 42.03 763 THR A CA 1
ATOM 5739 C C . THR A 1 763 ? 14.682 28.587 -14.417 1.00 42.03 763 THR A C 1
ATOM 5741 O O . THR A 1 763 ? 14.194 28.666 -13.298 1.00 42.03 763 THR A O 1
ATOM 5744 N N . ASP A 1 764 ? 14.151 27.863 -15.409 1.00 50.44 764 ASP A N 1
ATOM 5745 C CA . ASP A 1 764 ? 12.778 27.348 -15.489 1.00 50.44 764 ASP A CA 1
ATOM 5746 C C . ASP A 1 764 ? 12.735 25.807 -15.623 1.00 50.44 764 ASP A C 1
ATOM 5748 O O . ASP A 1 764 ? 11.800 25.255 -16.201 1.00 50.44 764 ASP A O 1
ATOM 5752 N N . GLY A 1 765 ? 13.801 25.092 -15.251 1.00 54.50 765 GLY A N 1
ATOM 5753 C CA . GLY A 1 765 ? 13.884 23.646 -15.473 1.00 54.50 765 GLY A CA 1
ATOM 5754 C C . GLY A 1 765 ? 13.578 22.863 -14.205 1.00 54.50 765 GLY A C 1
ATOM 5755 O O . GLY A 1 765 ? 14.473 22.671 -13.391 1.00 54.50 765 GLY A O 1
ATOM 5756 N N . GLU A 1 766 ? 12.348 22.389 -14.066 1.00 72.19 766 GLU A N 1
ATOM 5757 C CA . GLU A 1 766 ? 11.937 21.463 -13.008 1.00 72.19 766 GLU A CA 1
ATOM 5758 C C . GLU A 1 766 ? 11.867 20.024 -13.560 1.00 72.19 766 GLU A C 1
ATOM 5760 O O . GLU A 1 766 ? 11.874 19.806 -14.780 1.00 72.19 766 GLU A O 1
ATOM 5765 N N . ILE A 1 767 ? 11.869 19.028 -12.668 1.00 81.12 767 ILE A N 1
ATOM 5766 C CA . ILE A 1 767 ? 11.734 17.612 -13.035 1.00 81.12 767 ILE A CA 1
ATOM 5767 C C . ILE A 1 767 ? 10.272 17.191 -12.878 1.00 81.12 767 ILE A C 1
ATOM 5769 O O . ILE A 1 767 ? 9.702 17.278 -11.791 1.00 81.12 767 ILE A O 1
ATOM 5773 N N . TYR A 1 768 ? 9.686 16.681 -13.958 1.00 83.62 768 TYR A N 1
ATOM 5774 C CA . TYR A 1 768 ? 8.360 16.065 -13.948 1.00 83.62 768 TYR A CA 1
ATOM 5775 C C . TYR A 1 768 ? 8.483 14.579 -13.647 1.00 83.62 768 TYR A C 1
ATOM 5777 O O . TYR A 1 768 ? 9.323 13.901 -14.248 1.00 83.62 768 TYR A O 1
ATOM 5785 N N . LYS A 1 769 ? 7.631 14.074 -12.753 1.00 88.69 769 LYS A N 1
ATOM 5786 C CA . LYS A 1 769 ? 7.595 12.664 -12.359 1.00 88.69 769 LYS A CA 1
ATOM 5787 C C . LYS A 1 769 ? 6.177 12.130 -12.508 1.00 88.69 769 LYS A C 1
ATOM 5789 O O . LYS A 1 769 ? 5.248 12.716 -11.974 1.00 88.69 769 LYS A O 1
ATOM 5794 N N . TYR A 1 770 ? 6.013 11.020 -13.215 1.00 90.12 770 TYR A N 1
ATOM 5795 C CA . TYR A 1 770 ? 4.698 10.437 -13.504 1.00 90.12 770 TYR A CA 1
ATOM 5796 C C . TYR A 1 770 ? 4.826 8.959 -13.857 1.00 90.12 770 TYR A C 1
ATOM 5798 O O . TYR A 1 770 ? 5.928 8.454 -14.082 1.00 90.12 770 TYR A O 1
ATOM 5806 N N . THR A 1 771 ? 3.699 8.264 -13.884 1.00 91.88 771 THR A N 1
ATOM 5807 C CA . THR A 1 771 ? 3.596 6.865 -14.289 1.00 91.88 771 THR A CA 1
ATOM 5808 C C . THR A 1 771 ? 2.967 6.790 -15.675 1.00 91.88 771 THR A C 1
ATOM 5810 O O . THR A 1 771 ? 1.987 7.476 -15.965 1.00 91.88 771 THR A O 1
ATOM 5813 N N . THR A 1 772 ? 3.549 5.978 -16.551 1.00 89.25 772 THR A N 1
ATOM 5814 C CA . THR A 1 772 ? 3.078 5.785 -17.928 1.00 89.25 772 THR A CA 1
ATOM 5815 C C . THR A 1 772 ? 3.170 4.317 -18.328 1.00 89.25 772 THR A C 1
ATOM 5817 O O . THR A 1 772 ? 3.721 3.494 -17.592 1.00 89.25 772 THR A O 1
ATOM 5820 N N . THR A 1 773 ? 2.635 3.979 -19.497 1.00 89.69 773 THR A N 1
ATOM 5821 C CA . THR A 1 773 ? 2.518 2.596 -19.967 1.00 89.69 773 THR A CA 1
ATOM 5822 C C . THR A 1 773 ? 3.015 2.425 -21.402 1.00 89.69 773 THR A C 1
ATOM 5824 O O . THR A 1 773 ? 3.262 3.396 -22.124 1.00 89.69 773 THR A O 1
ATOM 5827 N N . ALA A 1 774 ? 3.216 1.175 -21.818 1.00 90.50 774 ALA A N 1
ATOM 5828 C CA . ALA A 1 774 ? 3.531 0.818 -23.199 1.00 90.50 774 ALA A CA 1
ATOM 5829 C C . ALA A 1 774 ? 2.942 -0.546 -23.565 1.00 90.50 774 ALA A C 1
ATOM 5831 O O . ALA A 1 774 ? 2.821 -1.423 -22.713 1.00 90.50 774 ALA A O 1
ATOM 5832 N N . ASN A 1 775 ? 2.654 -0.747 -24.850 1.00 91.88 775 ASN A N 1
ATOM 5833 C CA . ASN A 1 775 ? 2.390 -2.074 -25.408 1.00 91.88 775 ASN A CA 1
ATOM 5834 C C . ASN A 1 775 ? 3.695 -2.865 -25.503 1.00 91.88 775 ASN A C 1
ATOM 5836 O O . ASN A 1 775 ? 4.715 -2.290 -25.899 1.00 91.88 775 ASN A O 1
ATOM 5840 N N . VAL A 1 776 ? 3.636 -4.175 -25.266 1.00 95.50 776 VAL A N 1
ATOM 5841 C CA . VAL A 1 776 ? 4.792 -5.072 -25.368 1.00 95.50 776 VAL A CA 1
ATOM 5842 C C . VAL A 1 776 ? 4.471 -6.280 -26.244 1.00 95.50 776 VAL A C 1
ATOM 5844 O O . VAL A 1 776 ? 3.439 -6.922 -26.079 1.00 95.50 776 VAL A O 1
ATOM 5847 N N . GLU A 1 777 ? 5.380 -6.601 -27.162 1.00 96.31 777 GLU A N 1
ATOM 5848 C CA . GLU A 1 777 ? 5.348 -7.817 -27.977 1.00 96.31 777 GLU A CA 1
ATOM 5849 C C . GLU A 1 777 ? 6.691 -8.547 -27.863 1.00 96.31 777 GLU A C 1
ATOM 5851 O O . GLU A 1 777 ? 7.747 -7.997 -28.188 1.00 96.31 777 GLU A O 1
ATOM 5856 N N . GLY A 1 778 ? 6.660 -9.793 -27.399 1.00 96.88 778 GLY A N 1
ATOM 5857 C CA . GLY A 1 778 ? 7.823 -10.660 -27.266 1.00 96.88 778 GLY A CA 1
ATOM 5858 C C . GLY A 1 778 ? 7.892 -11.706 -28.372 1.00 96.88 778 GLY A C 1
ATOM 5859 O O . GLY A 1 778 ? 6.884 -12.267 -28.790 1.00 96.88 778 GLY A O 1
ATOM 5860 N N . THR A 1 779 ? 9.102 -12.004 -28.838 1.00 97.81 779 THR A N 1
ATOM 5861 C CA . THR A 1 779 ? 9.395 -13.118 -29.748 1.00 97.81 779 THR A CA 1
ATOM 5862 C C . THR A 1 779 ? 10.521 -13.952 -29.157 1.00 97.81 779 THR A C 1
ATOM 5864 O O . THR A 1 779 ? 11.579 -13.409 -28.849 1.00 97.81 779 THR A O 1
ATOM 5867 N N . PHE A 1 780 ? 10.326 -15.264 -29.047 1.00 97.62 780 PHE A N 1
ATOM 5868 C CA . PHE A 1 780 ? 11.303 -16.205 -28.496 1.00 97.62 780 PHE A CA 1
ATOM 5869 C C . PHE A 1 780 ? 11.614 -17.284 -29.529 1.00 97.62 780 PHE A C 1
ATOM 5871 O O . PHE A 1 780 ? 10.704 -17.895 -30.077 1.00 97.62 780 PHE A O 1
ATOM 5878 N N . ASN A 1 781 ? 12.894 -17.513 -29.815 1.00 97.19 781 ASN A N 1
ATOM 5879 C CA . ASN A 1 781 ? 13.387 -18.490 -30.784 1.00 97.19 781 ASN A CA 1
ATOM 5880 C C . ASN A 1 781 ? 14.272 -19.503 -30.058 1.00 97.19 781 ASN A C 1
ATOM 5882 O O . ASN A 1 781 ? 15.415 -19.205 -29.696 1.00 97.19 781 ASN A O 1
ATOM 5886 N N . TRP A 1 782 ? 13.737 -20.700 -29.849 1.00 96.88 782 TRP A N 1
ATOM 5887 C CA . TRP A 1 782 ? 14.346 -21.731 -29.021 1.00 96.88 782 TRP A CA 1
ATOM 5888 C C . TRP A 1 782 ? 15.420 -22.518 -29.770 1.00 96.88 782 TRP A C 1
ATOM 5890 O O . TRP A 1 782 ? 15.278 -22.842 -30.955 1.00 96.88 782 TRP A O 1
ATOM 5900 N N . GLY A 1 783 ? 16.483 -22.881 -29.058 1.00 92.50 783 GLY A N 1
ATOM 5901 C CA . GLY A 1 783 ? 17.576 -23.697 -29.567 1.00 92.50 783 GLY A CA 1
ATOM 5902 C C . GLY A 1 783 ? 18.161 -24.621 -28.501 1.00 92.50 783 GLY A C 1
ATOM 5903 O O . GLY A 1 783 ? 17.939 -24.474 -27.304 1.00 92.50 783 GLY A O 1
ATOM 5904 N N . ALA A 1 784 ? 18.972 -25.584 -28.940 1.00 84.75 784 ALA A N 1
ATOM 5905 C CA . ALA A 1 784 ? 19.506 -26.640 -28.075 1.00 84.75 784 ALA A CA 1
ATOM 5906 C C . ALA A 1 784 ? 20.480 -26.160 -26.973 1.00 84.75 784 ALA A C 1
ATOM 5908 O O . ALA A 1 784 ? 20.935 -26.967 -26.167 1.00 84.75 784 ALA A O 1
ATOM 5909 N N . SER A 1 785 ? 20.872 -24.884 -26.961 1.00 84.06 785 SER A N 1
ATOM 5910 C CA . SER A 1 785 ? 21.831 -24.316 -25.997 1.00 84.06 785 SER A CA 1
ATOM 5911 C C . SER A 1 785 ? 21.363 -22.982 -25.404 1.00 84.06 785 SER A C 1
ATOM 5913 O O . SER A 1 785 ? 22.188 -22.230 -24.892 1.00 84.06 785 SER A O 1
ATOM 5915 N N . GLY A 1 786 ? 20.068 -22.675 -25.509 1.00 92.25 786 GLY A N 1
ATOM 5916 C CA . GLY A 1 786 ? 19.478 -21.390 -25.131 1.00 92.25 786 GLY A CA 1
ATOM 5917 C C . GLY A 1 786 ? 18.574 -20.843 -26.233 1.00 92.25 786 GLY A C 1
ATOM 5918 O O . GLY A 1 786 ? 18.281 -21.532 -27.212 1.00 92.25 786 GLY A O 1
ATOM 5919 N N . TYR A 1 787 ? 18.152 -19.595 -26.089 1.00 96.62 787 TYR A N 1
ATOM 5920 C CA . TYR A 1 787 ? 17.218 -18.949 -27.008 1.00 96.62 787 TYR A CA 1
ATOM 5921 C C . TYR A 1 787 ? 17.592 -17.495 -27.272 1.00 96.62 787 TYR A C 1
ATOM 5923 O O . TYR A 1 787 ? 18.325 -16.859 -26.511 1.00 96.62 787 TYR A O 1
ATOM 5931 N N . THR A 1 788 ? 17.092 -16.974 -28.388 1.00 97.69 788 THR A N 1
ATOM 5932 C CA . THR A 1 788 ? 17.216 -15.564 -28.765 1.00 97.69 788 THR A CA 1
ATOM 5933 C C . THR A 1 788 ? 15.858 -14.996 -29.123 1.00 97.69 788 THR A C 1
ATOM 5935 O O . THR A 1 788 ? 14.910 -15.731 -29.383 1.00 97.69 788 THR A O 1
ATOM 5938 N N . GLY A 1 789 ? 15.740 -13.680 -29.175 1.00 97.25 789 GLY A N 1
ATOM 5939 C CA . GLY A 1 789 ? 14.440 -13.068 -29.373 1.00 97.25 789 GLY A CA 1
ATOM 5940 C C . GLY A 1 789 ? 14.497 -11.566 -29.504 1.00 97.25 789 GLY A C 1
ATOM 5941 O O . GLY A 1 789 ? 15.578 -10.977 -29.526 1.00 97.25 789 GLY A O 1
ATOM 5942 N N . ASN A 1 790 ? 13.322 -10.953 -29.544 1.00 97.75 790 ASN A N 1
ATOM 5943 C CA . ASN A 1 790 ? 13.160 -9.516 -29.378 1.00 97.75 790 ASN A CA 1
ATOM 5944 C C . ASN A 1 790 ? 11.953 -9.239 -28.490 1.00 97.75 790 ASN A C 1
ATOM 5946 O O . ASN A 1 790 ? 10.907 -9.850 -28.698 1.00 97.75 790 ASN A O 1
ATOM 5950 N N . ILE A 1 791 ? 12.097 -8.276 -27.584 1.00 98.25 791 ILE A N 1
ATOM 5951 C CA . ILE A 1 791 ? 10.983 -7.643 -26.878 1.00 98.25 791 ILE A CA 1
ATOM 5952 C C . ILE A 1 791 ? 10.817 -6.242 -27.464 1.00 98.25 791 ILE A C 1
ATOM 5954 O O . ILE A 1 791 ? 11.753 -5.436 -27.437 1.00 98.25 791 ILE A O 1
ATOM 5958 N N . ALA A 1 792 ? 9.660 -5.971 -28.053 1.00 97.44 792 ALA A N 1
ATOM 5959 C CA . ALA A 1 792 ? 9.326 -4.715 -28.702 1.00 97.44 792 ALA A CA 1
ATOM 5960 C C . ALA A 1 792 ? 8.318 -3.931 -27.862 1.00 97.44 792 ALA A C 1
ATOM 5962 O O . ALA A 1 792 ? 7.303 -4.469 -27.439 1.00 97.44 792 ALA A O 1
ATOM 5963 N N . PHE A 1 793 ? 8.599 -2.648 -27.670 1.00 95.00 793 PHE A N 1
ATOM 5964 C CA . PHE A 1 793 ? 7.757 -1.689 -26.977 1.00 95.00 793 PHE A CA 1
ATOM 5965 C C . PHE A 1 793 ? 7.182 -0.715 -27.997 1.00 95.00 793 PHE A C 1
ATOM 5967 O O . PHE A 1 793 ? 7.905 -0.197 -28.856 1.00 95.00 793 PHE A O 1
ATOM 5974 N N . SER A 1 794 ? 5.886 -0.440 -27.905 1.00 91.75 794 SER A N 1
ATOM 5975 C CA . SER A 1 794 ? 5.225 0.551 -28.751 1.00 91.75 794 SER A CA 1
ATOM 5976 C C . SER A 1 794 ? 4.261 1.415 -27.955 1.00 91.75 794 SER A C 1
ATOM 5978 O O . SER A 1 794 ? 3.820 1.047 -26.868 1.00 91.75 794 SER A O 1
ATOM 5980 N N . LYS A 1 795 ? 3.956 2.594 -28.505 1.00 85.94 795 LYS A N 1
ATOM 5981 C CA . LYS A 1 795 ? 3.149 3.630 -27.846 1.00 85.94 795 LYS A CA 1
ATOM 5982 C C . LYS A 1 795 ? 3.688 4.063 -26.473 1.00 85.94 795 LYS A C 1
ATOM 5984 O O . LYS A 1 795 ? 2.922 4.544 -25.647 1.00 85.94 795 LYS A O 1
ATOM 5989 N N . PHE A 1 796 ? 4.990 3.923 -26.243 1.00 88.31 796 PHE A N 1
ATOM 5990 C CA . PHE A 1 796 ? 5.603 4.375 -25.002 1.00 88.31 796 PHE A CA 1
ATOM 5991 C C . PHE A 1 796 ? 5.639 5.906 -24.977 1.00 88.31 796 PHE A C 1
ATOM 5993 O O . PHE A 1 796 ? 6.218 6.522 -25.876 1.00 88.31 796 PHE A O 1
ATOM 6000 N N . ASP A 1 797 ? 4.983 6.487 -23.972 1.00 83.31 797 ASP A N 1
ATOM 6001 C CA . ASP A 1 797 ? 4.966 7.921 -23.662 1.00 83.31 797 ASP A CA 1
ATOM 6002 C C . ASP A 1 797 ? 4.726 8.841 -24.880 1.00 83.31 797 ASP A C 1
ATOM 6004 O O . ASP A 1 797 ? 5.415 9.835 -25.106 1.00 83.31 797 ASP A O 1
ATOM 6008 N N . VAL A 1 798 ? 3.745 8.487 -25.721 1.00 78.88 798 VAL A N 1
ATOM 6009 C CA . VAL A 1 798 ? 3.471 9.170 -27.007 1.00 78.88 798 VAL A CA 1
ATOM 6010 C C . VAL A 1 798 ? 3.114 10.650 -26.874 1.00 78.88 798 VAL A C 1
ATOM 6012 O O . VAL A 1 798 ? 3.312 11.404 -27.827 1.00 78.88 798 VAL A O 1
ATOM 6015 N N . GLY A 1 799 ? 2.599 11.051 -25.711 1.00 74.81 799 GLY A N 1
ATOM 6016 C CA . GLY A 1 799 ? 2.277 12.437 -25.384 1.00 74.81 799 GLY A CA 1
ATOM 6017 C C . GLY A 1 799 ? 3.508 13.312 -25.149 1.00 74.81 799 GLY A C 1
ATOM 6018 O O . GLY A 1 799 ? 3.455 14.526 -25.346 1.00 74.81 799 GLY A O 1
ATOM 6019 N N . ASN A 1 800 ? 4.643 12.707 -24.790 1.00 79.12 800 ASN A N 1
ATOM 6020 C CA . ASN A 1 800 ? 5.857 13.437 -24.474 1.00 79.12 800 ASN A CA 1
ATOM 6021 C C . ASN A 1 800 ? 6.522 13.981 -25.738 1.00 79.12 800 ASN A C 1
ATOM 6023 O O . ASN A 1 800 ? 7.067 13.253 -26.576 1.00 79.12 800 ASN A O 1
ATOM 6027 N N . SER A 1 801 ? 6.494 15.305 -25.857 1.00 77.25 801 SER A N 1
ATOM 6028 C CA . SER A 1 801 ? 6.959 16.021 -27.042 1.00 77.25 801 SER A CA 1
ATOM 6029 C C . SER A 1 801 ? 8.449 15.810 -27.344 1.00 77.25 801 SER A C 1
ATOM 6031 O O . SER A 1 801 ? 8.819 15.689 -28.515 1.00 77.25 801 SER A O 1
ATOM 6033 N N . ASP A 1 802 ? 9.305 15.696 -26.325 1.00 74.81 802 ASP A N 1
ATOM 6034 C CA . ASP A 1 802 ? 10.740 15.445 -26.505 1.00 74.81 802 ASP A CA 1
ATOM 6035 C C . ASP A 1 802 ? 11.011 14.019 -26.983 1.00 74.81 802 ASP A C 1
ATOM 6037 O O . ASP A 1 802 ? 11.819 13.793 -27.890 1.00 74.81 802 ASP A O 1
ATOM 6041 N N . PHE A 1 803 ? 10.304 13.060 -26.396 1.00 79.31 803 PHE A N 1
ATOM 6042 C CA . PHE A 1 803 ? 10.465 11.646 -26.690 1.00 79.31 803 PHE A CA 1
ATOM 6043 C C . PHE A 1 803 ? 9.915 11.284 -28.083 1.00 79.31 803 PHE A C 1
ATOM 6045 O O . PHE A 1 803 ? 10.548 10.555 -28.857 1.00 79.31 803 PHE A O 1
ATOM 6052 N N . SER A 1 804 ? 8.782 11.889 -28.451 1.00 81.00 804 SER A N 1
ATOM 6053 C CA . SER A 1 804 ? 8.187 11.827 -29.789 1.00 81.00 804 SER A CA 1
ATOM 6054 C C . SER A 1 804 ? 9.091 12.466 -30.849 1.00 81.00 804 SER A C 1
ATOM 6056 O O . SER A 1 804 ? 9.356 11.853 -31.886 1.00 81.00 804 SER A O 1
ATOM 6058 N N . ALA A 1 805 ? 9.673 13.640 -30.570 1.00 79.25 805 ALA A N 1
ATOM 6059 C CA . ALA A 1 805 ? 10.622 14.293 -31.477 1.00 79.25 805 ALA A CA 1
ATOM 6060 C C . ALA A 1 805 ? 11.913 13.480 -31.690 1.00 79.25 805 ALA A C 1
ATOM 6062 O O . ALA A 1 805 ? 12.479 13.501 -32.785 1.00 79.25 805 ALA A O 1
ATOM 6063 N N . ALA A 1 806 ? 12.360 12.730 -30.677 1.00 78.81 806 ALA A N 1
ATOM 6064 C CA . ALA A 1 806 ? 13.486 11.802 -30.790 1.00 78.81 806 ALA A CA 1
ATOM 6065 C C . ALA A 1 806 ? 13.138 10.510 -31.560 1.00 78.81 806 ALA A C 1
ATOM 6067 O O . ALA A 1 806 ? 14.037 9.720 -31.865 1.00 78.81 806 ALA A O 1
ATOM 6068 N N . GLY A 1 807 ? 11.859 10.291 -31.893 1.00 82.00 807 GLY A N 1
ATOM 6069 C CA . GLY A 1 807 ? 11.370 9.078 -32.546 1.00 82.00 807 GLY A CA 1
ATOM 6070 C C . GLY A 1 807 ? 11.541 7.836 -31.674 1.00 82.00 807 GLY A C 1
ATOM 6071 O O . GLY A 1 807 ? 11.831 6.763 -32.203 1.00 82.00 807 GLY A O 1
ATOM 6072 N N . PHE A 1 808 ? 11.452 7.992 -30.348 1.00 86.69 808 PHE A N 1
ATOM 6073 C CA . PHE A 1 808 ? 11.752 6.924 -29.394 1.00 86.69 808 PHE A CA 1
ATOM 6074 C C . PHE A 1 808 ? 10.501 6.287 -28.767 1.00 86.69 808 PHE A C 1
ATOM 6076 O O . PHE A 1 808 ? 10.619 5.322 -28.025 1.00 86.69 808 PHE A O 1
ATOM 6083 N N . THR A 1 809 ? 9.295 6.721 -29.152 1.00 87.56 809 THR A N 1
ATOM 6084 C CA . THR A 1 809 ? 7.994 6.181 -28.688 1.00 87.56 809 THR A CA 1
ATOM 6085 C C . THR A 1 809 ? 7.737 4.716 -29.071 1.00 87.56 809 THR A C 1
ATOM 6087 O O . THR A 1 809 ? 6.706 4.130 -28.728 1.00 87.56 809 THR A O 1
ATOM 6090 N N . SER A 1 810 ? 8.645 4.098 -29.829 1.00 90.94 810 SER A N 1
ATOM 6091 C CA . SER A 1 810 ? 8.685 2.660 -30.093 1.00 90.94 810 SER A CA 1
ATOM 6092 C C . SER A 1 810 ? 10.128 2.194 -30.266 1.00 90.94 810 SER A C 1
ATOM 6094 O O . SER A 1 810 ? 10.931 2.854 -30.930 1.00 90.94 810 SER A O 1
ATOM 6096 N N . PHE A 1 811 ? 10.464 1.050 -29.679 1.00 93.69 811 PHE A N 1
ATOM 6097 C CA . PHE A 1 811 ? 11.808 0.478 -29.706 1.00 93.69 811 PHE A CA 1
ATOM 6098 C C . PHE A 1 811 ? 11.768 -1.033 -29.480 1.00 93.69 811 PHE A C 1
ATOM 6100 O O . PHE A 1 811 ? 10.794 -1.561 -28.962 1.00 93.69 811 PHE A O 1
ATOM 6107 N N . ALA A 1 812 ? 12.828 -1.741 -29.863 1.00 96.25 812 ALA A N 1
ATOM 6108 C CA . ALA A 1 812 ? 12.952 -3.174 -29.619 1.00 96.25 812 ALA A CA 1
ATOM 6109 C C . ALA A 1 812 ? 14.316 -3.498 -29.016 1.00 96.25 812 ALA A C 1
ATOM 6111 O O . ALA A 1 812 ? 15.317 -2.855 -29.340 1.00 96.25 812 ALA A O 1
ATOM 6112 N N . ILE A 1 813 ? 14.349 -4.493 -28.138 1.00 98.25 813 ILE A N 1
ATOM 6113 C CA . ILE A 1 813 ? 15.557 -4.985 -27.486 1.00 98.25 813 ILE A CA 1
ATOM 6114 C C . ILE A 1 813 ? 15.725 -6.448 -27.876 1.00 98.25 813 ILE A C 1
ATOM 6116 O O . ILE A 1 813 ? 14.868 -7.280 -27.575 1.00 98.25 813 ILE A O 1
ATOM 6120 N N . SER A 1 814 ? 16.829 -6.762 -28.553 1.00 98.38 814 SER A N 1
ATOM 6121 C CA . SER A 1 814 ? 17.198 -8.152 -28.816 1.00 98.38 814 SER A CA 1
ATOM 6122 C C . SER A 1 814 ? 17.651 -8.829 -27.530 1.00 98.38 814 SER A C 1
ATOM 6124 O O . SER A 1 814 ? 18.443 -8.260 -26.778 1.00 98.38 814 SER A O 1
ATOM 6126 N N . ILE A 1 815 ? 17.162 -10.045 -27.301 1.00 98.19 815 ILE A N 1
ATOM 6127 C CA . ILE A 1 815 ? 17.427 -10.817 -26.087 1.00 98.19 815 ILE A CA 1
ATOM 6128 C C . ILE A 1 815 ? 18.205 -12.091 -26.390 1.00 98.19 815 ILE A C 1
ATOM 6130 O O . ILE A 1 815 ? 18.103 -12.676 -27.474 1.00 98.19 815 ILE A O 1
ATOM 6134 N N . SER A 1 816 ? 18.945 -12.540 -25.386 1.00 97.75 816 SER A N 1
ATOM 6135 C CA . SER A 1 816 ? 19.518 -13.879 -25.312 1.00 97.75 816 SER A CA 1
ATOM 6136 C C . SER A 1 816 ? 19.283 -14.448 -23.921 1.00 97.75 816 SER A C 1
ATOM 6138 O O . SER A 1 816 ? 19.482 -13.731 -22.936 1.00 97.75 816 SER A O 1
ATOM 6140 N N . GLY A 1 817 ? 18.893 -15.717 -23.845 1.00 96.31 817 GLY A N 1
ATOM 6141 C CA . GLY A 1 817 ? 18.581 -16.376 -22.583 1.00 96.31 817 GLY A CA 1
ATOM 6142 C C . GLY A 1 817 ? 19.035 -17.826 -22.515 1.00 96.31 817 GLY A C 1
ATOM 6143 O O . GLY A 1 817 ? 19.306 -18.483 -23.529 1.00 96.31 817 GLY A O 1
ATOM 6144 N N . SER A 1 818 ? 19.120 -18.311 -21.282 1.00 92.19 818 SER A N 1
ATOM 6145 C CA . SER A 1 818 ? 19.412 -19.697 -20.922 1.00 92.19 818 SER A CA 1
ATOM 6146 C C . SER A 1 818 ? 18.701 -20.020 -19.612 1.00 92.19 818 SER A C 1
ATOM 6148 O O . SER A 1 818 ? 18.801 -19.238 -18.670 1.00 92.19 818 SER A O 1
ATOM 6150 N N . GLY A 1 819 ? 18.018 -21.162 -19.537 1.00 93.00 819 GLY A N 1
ATOM 6151 C CA . GLY A 1 819 ? 17.087 -21.420 -18.434 1.00 93.00 819 GLY A CA 1
ATOM 6152 C C . GLY A 1 819 ? 15.873 -20.497 -18.514 1.00 93.00 819 GLY A C 1
ATOM 6153 O O . GLY A 1 819 ? 15.490 -20.084 -19.609 1.00 93.00 819 GLY A O 1
ATOM 6154 N N . ALA A 1 820 ? 15.292 -20.150 -17.370 1.00 94.62 820 ALA A N 1
ATOM 6155 C CA . ALA A 1 820 ? 14.167 -19.221 -17.319 1.00 94.62 820 ALA A CA 1
ATOM 6156 C C . ALA A 1 820 ? 14.572 -17.757 -17.566 1.00 94.62 820 ALA A C 1
ATOM 6158 O O . ALA A 1 820 ? 13.719 -16.948 -17.899 1.00 94.62 820 ALA A O 1
ATOM 6159 N N . GLU A 1 821 ? 15.852 -17.396 -17.440 1.00 96.56 821 GLU A N 1
ATOM 6160 C CA . GLU A 1 821 ? 16.291 -15.996 -17.468 1.00 96.56 821 GLU A CA 1
ATOM 6161 C C . GLU A 1 821 ? 16.856 -15.552 -18.825 1.00 96.56 821 GLU A C 1
ATOM 6163 O O . GLU A 1 821 ? 17.553 -16.294 -19.531 1.00 96.56 821 GLU A O 1
ATOM 6168 N N . TYR A 1 822 ? 16.629 -14.280 -19.153 1.00 97.25 822 TYR A N 1
ATOM 6169 C CA . TYR A 1 822 ? 17.211 -13.609 -20.311 1.00 97.25 822 TYR A CA 1
ATOM 6170 C C . TYR A 1 822 ? 17.493 -12.131 -20.043 1.00 97.25 822 TYR A C 1
ATOM 6172 O O . TYR A 1 822 ? 16.971 -11.507 -19.120 1.00 97.25 822 TYR A O 1
ATOM 6180 N N . SER A 1 823 ? 18.329 -11.541 -20.893 1.00 97.81 823 SER A N 1
ATOM 6181 C CA . SER A 1 823 ? 18.599 -10.104 -20.865 1.00 97.81 823 SER A CA 1
ATOM 6182 C C . SER A 1 823 ? 18.946 -9.567 -22.249 1.00 97.81 823 SER A C 1
ATOM 6184 O O . SER A 1 823 ? 19.222 -10.325 -23.185 1.00 97.81 823 SER A O 1
ATOM 6186 N N . GLY A 1 824 ? 18.915 -8.243 -22.377 1.00 98.06 824 GLY A N 1
ATOM 6187 C CA . GLY A 1 824 ? 19.307 -7.532 -23.586 1.00 98.06 824 GLY A CA 1
ATOM 6188 C C . GLY A 1 824 ? 19.482 -6.040 -23.324 1.00 98.06 824 GLY A C 1
ATOM 6189 O O . GLY A 1 824 ? 18.860 -5.483 -22.419 1.00 98.06 824 GLY A O 1
ATOM 6190 N N . SER A 1 825 ? 20.332 -5.381 -24.107 1.00 97.19 825 SER A N 1
ATOM 6191 C CA . SER A 1 825 ? 20.522 -3.931 -24.037 1.00 97.19 825 SER A CA 1
ATOM 6192 C C . SER A 1 825 ? 21.132 -3.369 -25.313 1.00 97.19 825 SER A C 1
ATOM 6194 O O . SER A 1 825 ? 21.750 -4.087 -26.105 1.00 97.19 825 SER A O 1
ATOM 6196 N N . TRP A 1 826 ? 20.966 -2.065 -25.512 1.00 95.56 826 TRP A N 1
ATOM 6197 C CA . TRP A 1 826 ? 21.682 -1.304 -26.527 1.00 95.56 826 TRP A CA 1
ATOM 6198 C C . TRP A 1 826 ? 21.760 0.180 -26.147 1.00 95.56 826 TRP A C 1
ATOM 6200 O O . TRP A 1 826 ? 20.917 0.711 -25.425 1.00 95.56 826 TRP A O 1
ATOM 6210 N N . THR A 1 827 ? 22.760 0.865 -26.699 1.00 92.38 827 THR A N 1
ATOM 6211 C CA . THR A 1 827 ? 22.940 2.318 -26.584 1.00 92.38 827 THR A CA 1
ATOM 6212 C C . THR A 1 827 ? 23.266 2.881 -27.960 1.00 92.38 827 THR A C 1
ATOM 6214 O O . THR A 1 827 ? 24.023 2.270 -28.719 1.00 92.38 827 THR A O 1
ATOM 6217 N N . GLN A 1 828 ? 22.704 4.038 -28.303 1.00 87.69 828 GLN A N 1
ATOM 6218 C CA . GLN A 1 828 ? 22.920 4.679 -29.596 1.00 87.69 828 GLN A CA 1
ATOM 6219 C C . GLN A 1 828 ? 23.076 6.198 -29.473 1.00 87.69 828 GLN A C 1
ATOM 6221 O O . GLN A 1 828 ? 22.323 6.855 -28.759 1.00 87.69 828 GLN A O 1
ATOM 6226 N N . ASP A 1 829 ? 24.016 6.738 -30.250 1.00 83.38 829 ASP A N 1
ATOM 6227 C CA . ASP A 1 829 ? 24.188 8.174 -30.489 1.00 83.38 829 ASP A CA 1
ATOM 6228 C C . ASP A 1 829 ? 23.272 8.640 -31.638 1.00 83.38 829 ASP A C 1
ATOM 6230 O O . ASP A 1 829 ? 23.254 8.034 -32.719 1.00 83.38 829 ASP A O 1
ATOM 6234 N N . GLN A 1 830 ? 22.486 9.693 -31.407 1.00 72.62 830 GLN A N 1
ATOM 6235 C CA . GLN A 1 830 ? 21.568 10.271 -32.384 1.00 72.62 830 GLN A CA 1
ATOM 6236 C C . GLN A 1 830 ? 22.133 11.565 -32.989 1.00 72.62 830 GLN A C 1
ATOM 6238 O O . GLN A 1 830 ? 22.735 12.408 -32.322 1.00 72.62 830 GLN A O 1
ATOM 6243 N N . SER A 1 831 ? 21.857 11.787 -34.278 1.00 58.78 831 SER A N 1
ATOM 6244 C CA . SER A 1 831 ? 22.130 13.067 -34.936 1.00 58.78 831 SER A CA 1
ATOM 6245 C C . SER A 1 831 ? 21.445 14.218 -34.189 1.00 58.78 831 SER A C 1
ATOM 6247 O O . SER A 1 831 ? 20.219 14.242 -34.109 1.00 58.78 831 SER A O 1
ATOM 6249 N N . GLY A 1 832 ? 22.224 15.176 -33.682 1.00 62.38 832 GLY A N 1
ATOM 6250 C CA . GLY A 1 832 ? 21.712 16.289 -32.872 1.00 62.38 832 GLY A CA 1
ATOM 6251 C C . GLY A 1 832 ? 22.238 16.327 -31.435 1.00 62.38 832 GLY A C 1
ATOM 6252 O O . GLY A 1 832 ? 21.905 17.265 -30.721 1.00 62.38 832 GLY A O 1
ATOM 6253 N N . GLY A 1 833 ? 23.084 15.369 -31.031 1.00 74.81 833 GLY A N 1
ATOM 6254 C CA . GLY A 1 833 ? 23.775 15.396 -29.736 1.00 74.81 833 GLY A CA 1
ATOM 6255 C C . GLY A 1 833 ? 22.968 14.811 -28.576 1.00 74.81 833 GLY A C 1
ATOM 6256 O O . GLY A 1 833 ? 23.205 15.193 -27.438 1.00 74.81 833 GLY A O 1
ATOM 6257 N N . LEU A 1 834 ? 22.022 13.907 -28.852 1.00 81.50 834 LEU A N 1
ATOM 6258 C CA . LEU A 1 834 ? 21.273 13.160 -27.837 1.00 81.50 834 LEU A CA 1
ATOM 6259 C C . LEU A 1 834 ? 21.659 11.681 -27.876 1.00 81.50 834 LEU A C 1
ATOM 6261 O O . LEU A 1 834 ? 21.855 11.107 -28.946 1.00 81.50 834 LEU A O 1
ATOM 6265 N N . TYR A 1 835 ? 21.728 11.065 -26.703 1.00 88.50 835 TYR A N 1
ATOM 6266 C CA . TYR A 1 835 ? 21.968 9.641 -26.518 1.00 88.50 835 TYR A CA 1
ATOM 6267 C C . TYR A 1 835 ? 20.674 8.963 -26.112 1.00 88.50 835 TYR A C 1
ATOM 6269 O O . TYR A 1 835 ? 19.910 9.512 -25.318 1.00 88.50 835 TYR A O 1
ATOM 6277 N N . ARG A 1 836 ? 20.454 7.758 -26.635 1.00 89.69 836 ARG A N 1
ATOM 6278 C CA . AR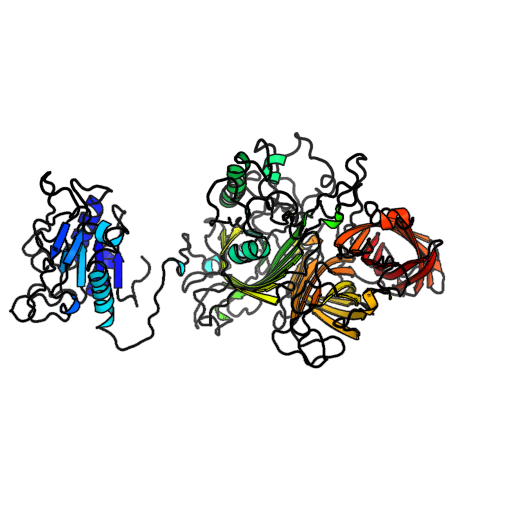G A 1 836 ? 19.347 6.894 -26.232 1.00 89.69 836 ARG A CA 1
ATOM 6279 C C . ARG A 1 836 ? 19.834 5.514 -25.825 1.00 89.69 836 ARG A C 1
ATOM 6281 O O . ARG A 1 836 ? 20.748 4.959 -26.437 1.00 89.69 836 ARG A O 1
ATOM 6288 N N . GLU A 1 837 ? 19.195 4.963 -24.809 1.00 93.62 837 GLU A N 1
ATOM 6289 C CA . GLU A 1 837 ? 19.498 3.652 -24.252 1.00 93.62 837 GLU A CA 1
ATOM 6290 C C . GLU A 1 837 ? 18.204 2.925 -23.904 1.00 93.62 837 GLU A C 1
ATOM 6292 O O . GLU A 1 837 ? 17.249 3.542 -23.427 1.00 93.62 837 GLU A O 1
ATOM 6297 N N . ALA A 1 838 ? 18.199 1.613 -24.124 1.00 96.06 838 ALA A N 1
ATOM 6298 C CA . ALA A 1 838 ? 17.185 0.726 -23.584 1.00 96.06 838 ALA A CA 1
ATOM 6299 C C . ALA A 1 838 ? 17.824 -0.605 -23.167 1.00 96.06 838 ALA A C 1
ATOM 6301 O O . ALA A 1 838 ? 18.714 -1.129 -23.845 1.00 96.06 838 ALA A O 1
ATOM 6302 N N . TRP A 1 839 ? 17.366 -1.162 -22.053 1.00 96.38 839 TRP A N 1
ATOM 6303 C CA . TRP A 1 839 ? 17.837 -2.440 -21.525 1.00 96.38 839 TRP A CA 1
ATOM 6304 C C . TRP A 1 839 ? 16.704 -3.162 -20.799 1.00 96.38 839 TRP A C 1
ATOM 6306 O O . TRP A 1 839 ? 15.747 -2.535 -20.347 1.00 96.38 839 TRP A O 1
ATOM 6316 N N . LEU A 1 840 ? 16.815 -4.484 -20.683 1.00 97.50 840 LEU A N 1
ATOM 6317 C CA . LEU A 1 840 ? 15.894 -5.301 -19.903 1.00 97.50 840 LEU A CA 1
ATOM 6318 C C . LEU A 1 840 ? 16.575 -6.546 -19.327 1.00 97.50 840 LEU A C 1
ATOM 6320 O O . LEU A 1 840 ? 17.610 -7.007 -19.820 1.00 97.50 840 LEU A O 1
ATOM 6324 N N . ALA A 1 841 ? 15.940 -7.112 -18.309 1.00 97.62 841 ALA A N 1
ATOM 6325 C CA . ALA A 1 841 ? 16.160 -8.476 -17.841 1.00 97.62 841 ALA A CA 1
ATOM 6326 C C . ALA A 1 841 ? 14.799 -9.092 -17.506 1.00 97.62 841 ALA A C 1
ATOM 6328 O O . ALA A 1 841 ? 13.936 -8.381 -16.990 1.00 97.62 841 ALA A O 1
ATOM 6329 N N . GLY A 1 842 ? 14.594 -10.368 -17.817 1.00 97.56 842 GLY A N 1
ATOM 6330 C CA . GLY A 1 842 ? 13.312 -11.037 -17.613 1.00 97.56 842 GLY A CA 1
ATOM 6331 C C . GLY A 1 842 ? 13.443 -12.516 -17.286 1.00 97.56 842 GLY A C 1
ATOM 6332 O O . GLY A 1 842 ? 14.511 -13.110 -17.452 1.00 97.56 842 GLY A O 1
ATOM 6333 N N . THR A 1 843 ? 12.319 -13.068 -16.841 1.00 97.56 843 THR A N 1
ATOM 6334 C CA . THR A 1 843 ? 12.128 -14.470 -16.470 1.00 97.56 843 THR A CA 1
ATOM 6335 C C . THR A 1 843 ? 10.930 -15.033 -17.240 1.00 97.56 843 THR A C 1
ATOM 6337 O O . THR A 1 843 ? 9.961 -14.316 -17.501 1.00 97.56 843 THR A O 1
ATOM 6340 N N . LEU A 1 844 ? 11.005 -16.304 -17.623 1.00 97.75 844 LEU A N 1
ATOM 6341 C CA . LEU A 1 844 ? 9.899 -17.096 -18.161 1.00 97.75 844 LEU A CA 1
ATOM 6342 C C . LEU A 1 844 ? 9.143 -17.771 -17.007 1.00 97.75 844 LEU A C 1
ATOM 6344 O O . LEU A 1 844 ? 9.787 -18.371 -16.139 1.00 97.75 844 LEU A O 1
ATOM 6348 N N . TYR A 1 845 ? 7.815 -17.686 -17.018 1.00 97.19 845 TYR A N 1
ATOM 6349 C CA . TYR A 1 845 ? 6.936 -18.269 -16.004 1.00 97.19 845 TYR A CA 1
ATOM 6350 C C . TYR A 1 845 ? 6.011 -19.337 -16.611 1.00 97.19 845 TYR A C 1
ATOM 6352 O O . TYR A 1 845 ? 5.737 -19.306 -17.815 1.00 97.19 845 TYR A O 1
ATOM 6360 N N . GLY A 1 846 ? 5.574 -20.286 -15.783 1.00 94.75 846 GLY A N 1
ATOM 6361 C CA . GLY A 1 846 ? 4.710 -21.410 -16.166 1.00 94.75 846 GLY A CA 1
ATOM 6362 C C . GLY A 1 846 ? 4.928 -22.637 -15.275 1.00 94.75 846 GLY A C 1
ATOM 6363 O O . GLY A 1 846 ? 5.795 -22.603 -14.399 1.00 94.75 846 GLY A O 1
ATOM 6364 N N . ASP A 1 847 ? 4.172 -23.711 -15.514 1.00 87.12 847 ASP A N 1
ATOM 6365 C CA . ASP A 1 847 ? 4.279 -24.984 -14.782 1.00 87.12 847 ASP A CA 1
ATOM 6366 C C . ASP A 1 847 ? 5.042 -26.078 -15.557 1.00 87.12 847 ASP A C 1
ATOM 6368 O O . ASP A 1 847 ? 5.946 -26.704 -15.016 1.00 87.12 847 ASP A O 1
ATOM 6372 N N . ASP A 1 848 ? 4.710 -26.293 -16.832 1.00 88.81 848 ASP A N 1
ATOM 6373 C CA . ASP A 1 848 ? 5.242 -27.368 -17.683 1.00 88.81 848 ASP A CA 1
ATOM 6374 C C . ASP A 1 848 ? 5.879 -26.827 -18.987 1.00 88.81 848 ASP A C 1
ATOM 6376 O O . ASP A 1 848 ? 6.555 -27.561 -19.725 1.00 88.81 848 ASP A O 1
ATOM 6380 N N . ALA A 1 849 ? 5.656 -25.549 -19.308 1.00 90.69 849 ALA A N 1
ATOM 6381 C CA . ALA A 1 849 ? 6.191 -24.851 -20.474 1.00 90.69 849 ALA A CA 1
ATOM 6382 C C . ALA A 1 849 ? 6.153 -23.322 -20.273 1.00 90.69 849 ALA A C 1
ATOM 6384 O O . ALA A 1 849 ? 5.442 -22.836 -19.401 1.00 90.69 849 ALA A O 1
ATOM 6385 N N . PRO A 1 850 ? 6.887 -22.534 -21.087 1.00 92.81 850 PRO A N 1
ATOM 6386 C CA . PRO A 1 850 ? 6.737 -21.086 -21.077 1.00 92.81 850 PRO A CA 1
ATOM 6387 C C . PRO A 1 850 ? 5.364 -20.670 -21.588 1.00 92.81 850 PRO A C 1
ATOM 6389 O O . PRO A 1 850 ? 5.135 -20.691 -22.801 1.00 92.81 850 PRO A O 1
ATOM 6392 N N . ASP A 1 851 ? 4.523 -20.254 -20.651 1.00 94.00 851 ASP A N 1
ATOM 6393 C CA . ASP A 1 851 ? 3.228 -19.633 -20.912 1.00 94.00 851 ASP A CA 1
ATOM 6394 C C . ASP A 1 851 ? 3.352 -18.113 -20.818 1.00 94.00 851 ASP A C 1
ATOM 6396 O O . ASP A 1 851 ? 2.855 -17.394 -21.670 1.00 94.00 851 ASP A O 1
ATOM 6400 N N . GLU A 1 852 ? 4.160 -17.617 -19.881 1.00 95.81 852 GLU A N 1
ATOM 6401 C CA . GLU A 1 852 ? 4.261 -16.189 -19.602 1.00 95.81 852 GLU A CA 1
ATOM 6402 C C . GLU A 1 852 ? 5.711 -15.723 -19.510 1.00 95.81 852 GLU A C 1
ATOM 6404 O O . GLU A 1 852 ? 6.665 -16.493 -19.337 1.00 95.81 852 GLU A O 1
ATOM 6409 N N . SER A 1 853 ? 5.901 -14.408 -19.551 1.00 96.94 853 SER A N 1
ATOM 6410 C CA . SER A 1 853 ? 7.181 -13.807 -19.225 1.00 96.94 853 SER A CA 1
ATOM 6411 C C . SER A 1 853 ? 7.048 -12.400 -18.667 1.00 96.94 853 SER A C 1
ATOM 6413 O O . SER A 1 853 ? 6.227 -11.603 -19.109 1.00 96.94 853 SER A O 1
ATOM 6415 N N . GLY A 1 854 ? 7.914 -12.046 -17.724 1.00 97.25 854 GLY A N 1
ATOM 6416 C CA . GLY A 1 854 ? 7.955 -10.699 -17.175 1.00 97.25 854 GLY A CA 1
ATOM 6417 C C . GLY A 1 854 ? 9.334 -10.314 -16.678 1.00 97.25 854 GLY A C 1
ATOM 6418 O O . GLY A 1 854 ? 10.196 -11.153 -16.410 1.00 97.25 854 GLY A O 1
ATOM 6419 N N . GLY A 1 855 ? 9.566 -9.014 -16.566 1.00 97.25 855 GLY A N 1
ATOM 6420 C CA . GLY A 1 855 ? 10.889 -8.510 -16.244 1.00 97.25 855 GLY A CA 1
ATOM 6421 C C . GLY A 1 855 ? 10.938 -7.030 -15.922 1.00 97.25 855 GLY A C 1
ATOM 6422 O O . GLY A 1 855 ? 9.931 -6.331 -15.943 1.00 97.25 855 GLY A O 1
ATOM 6423 N N . ARG A 1 856 ? 12.153 -6.555 -15.664 1.00 97.38 856 ARG A N 1
ATOM 6424 C CA . ARG A 1 856 ? 12.479 -5.133 -15.523 1.00 97.38 856 ARG A CA 1
ATOM 6425 C C . ARG A 1 856 ? 12.977 -4.556 -16.840 1.00 97.38 856 ARG A C 1
ATOM 6427 O O . ARG A 1 856 ? 13.654 -5.242 -17.610 1.00 97.38 856 ARG A O 1
ATOM 6434 N N . VAL A 1 857 ? 12.699 -3.281 -17.060 1.00 97.56 857 VAL A N 1
ATOM 6435 C CA . VAL A 1 857 ? 13.085 -2.527 -18.251 1.00 97.56 857 VAL A CA 1
ATOM 6436 C C . VAL A 1 857 ? 13.441 -1.096 -17.858 1.00 97.56 857 VAL A C 1
ATOM 6438 O O . VAL A 1 857 ? 12.788 -0.500 -17.005 1.00 97.56 857 VAL A O 1
ATOM 6441 N N . GLY A 1 858 ? 14.468 -0.540 -18.496 1.00 96.62 858 GLY A N 1
ATOM 6442 C CA . GLY A 1 858 ? 14.822 0.865 -18.333 1.00 96.62 858 GLY A CA 1
ATOM 6443 C C . GLY A 1 858 ? 15.117 1.535 -19.664 1.00 96.62 858 GLY A C 1
ATOM 6444 O O . GLY A 1 858 ? 15.651 0.916 -20.591 1.00 96.62 858 GLY A O 1
ATOM 6445 N N . VAL A 1 859 ? 14.747 2.811 -19.752 1.00 95.12 859 VAL A N 1
ATOM 6446 C CA . VAL A 1 859 ? 14.840 3.628 -20.964 1.00 95.12 859 VAL A CA 1
ATOM 6447 C C . VAL A 1 859 ? 15.389 5.001 -20.604 1.00 95.12 859 VAL A C 1
ATOM 6449 O O . VAL A 1 859 ? 14.908 5.642 -19.673 1.00 95.12 859 VAL A O 1
ATOM 6452 N N . SER A 1 860 ? 16.374 5.475 -21.363 1.00 93.06 860 SER A N 1
ATOM 6453 C CA . SER A 1 860 ? 16.982 6.791 -21.149 1.00 93.06 860 SER A CA 1
ATOM 6454 C C . SER A 1 860 ? 17.124 7.555 -22.457 1.00 93.06 860 SER A C 1
ATOM 6456 O O . SER A 1 860 ? 17.548 6.990 -23.465 1.00 93.06 860 SER A O 1
ATOM 6458 N N . LEU A 1 861 ? 16.852 8.858 -22.420 1.00 89.88 861 LEU A N 1
ATOM 6459 C CA . LEU A 1 861 ? 17.191 9.821 -23.466 1.00 89.88 861 LEU A CA 1
ATOM 6460 C C . LEU A 1 861 ? 17.845 11.038 -22.801 1.00 89.88 861 LEU A C 1
ATOM 6462 O O . LEU A 1 861 ? 17.233 11.679 -21.951 1.00 89.88 861 LEU A O 1
ATOM 6466 N N . TRP A 1 862 ? 19.085 11.369 -23.161 1.00 88.31 862 TRP A N 1
ATOM 6467 C CA . TRP A 1 862 ? 19.801 12.471 -22.509 1.00 88.31 862 TRP A CA 1
ATOM 6468 C C . TRP A 1 862 ? 20.765 13.213 -23.434 1.00 88.31 862 TRP A C 1
ATOM 6470 O O . TRP A 1 862 ? 21.237 12.682 -24.439 1.00 88.31 862 TRP A O 1
ATOM 6480 N N . SER A 1 863 ? 21.079 14.456 -23.067 1.00 84.62 863 SER A N 1
ATOM 6481 C CA . SER A 1 863 ? 22.177 15.227 -23.656 1.00 84.62 863 SER A CA 1
ATOM 6482 C C . SER A 1 863 ? 23.467 14.974 -22.866 1.00 84.62 863 SER A C 1
ATOM 6484 O O . SER A 1 863 ? 23.486 15.219 -21.662 1.00 84.62 863 SER A O 1
ATOM 6486 N N . PRO A 1 864 ? 24.568 14.525 -23.493 1.00 79.19 864 PRO A N 1
ATOM 6487 C CA . PRO A 1 864 ? 25.837 14.286 -22.809 1.00 79.19 864 PRO A CA 1
ATOM 6488 C C . PRO A 1 864 ? 26.615 15.587 -22.546 1.00 79.19 864 PRO A C 1
ATOM 6490 O O . PRO A 1 864 ? 27.729 15.521 -22.015 1.00 79.19 864 PRO A O 1
ATOM 6493 N N . SER A 1 865 ? 26.089 16.751 -22.967 1.00 76.50 865 SER A N 1
ATOM 6494 C CA . SER A 1 865 ? 26.757 18.035 -22.751 1.00 76.50 865 SER A CA 1
ATOM 6495 C C . SER A 1 865 ? 27.030 18.245 -21.265 1.00 76.50 865 SER A C 1
ATOM 6497 O O . SER A 1 865 ? 26.217 17.913 -20.405 1.00 76.50 865 SER A O 1
ATOM 6499 N N . GLN A 1 866 ? 28.220 18.763 -20.979 1.00 73.56 866 GLN A N 1
ATOM 6500 C CA . GLN A 1 866 ? 28.700 19.045 -19.626 1.00 73.56 866 GLN A CA 1
ATOM 6501 C C . GLN A 1 866 ? 28.584 20.534 -19.285 1.00 73.56 866 GLN A C 1
ATOM 6503 O O . GLN A 1 866 ? 28.949 20.947 -18.186 1.00 73.56 866 GLN A O 1
ATOM 6508 N N . ASP A 1 867 ? 28.105 21.349 -20.227 1.00 67.06 867 ASP A N 1
ATOM 6509 C CA . ASP A 1 867 ? 27.852 22.760 -19.990 1.00 67.06 867 ASP A CA 1
ATOM 6510 C C . ASP A 1 867 ? 26.480 22.922 -19.322 1.00 67.06 867 ASP A C 1
ATOM 6512 O O . ASP A 1 867 ? 25.430 22.687 -19.923 1.00 67.06 867 ASP A O 1
ATOM 6516 N N . ALA A 1 868 ? 26.483 23.335 -18.053 1.00 59.62 868 ALA A N 1
ATOM 6517 C CA . ALA A 1 868 ? 25.265 23.594 -17.287 1.00 59.62 868 ALA A CA 1
ATOM 6518 C C . ALA A 1 868 ? 24.372 24.688 -17.919 1.00 59.62 868 ALA A C 1
ATOM 6520 O O . ALA A 1 868 ? 23.186 24.763 -17.601 1.00 59.62 868 ALA A O 1
ATOM 6521 N N . SER A 1 869 ? 24.920 25.522 -18.814 1.00 56.09 869 SER A N 1
ATOM 6522 C CA . SER A 1 869 ? 24.190 26.569 -19.541 1.00 56.09 869 SER A CA 1
ATOM 6523 C C . SER A 1 869 ? 23.543 26.101 -20.854 1.00 56.09 869 SER A C 1
ATOM 6525 O O . SER A 1 869 ? 22.740 26.838 -21.434 1.00 56.09 869 SER A O 1
ATOM 6527 N N . GLU A 1 870 ? 23.845 24.883 -21.314 1.00 58.56 870 GLU A N 1
ATOM 6528 C CA . GLU A 1 870 ? 23.233 24.264 -22.492 1.00 58.56 870 GLU A CA 1
ATOM 6529 C C . GLU A 1 870 ? 21.966 23.453 -22.145 1.00 58.56 870 GLU A C 1
ATOM 6531 O O . GLU A 1 870 ? 21.562 23.298 -20.992 1.00 58.56 870 GLU A O 1
ATOM 6536 N N . VAL A 1 871 ? 21.291 22.943 -23.179 1.00 57.06 871 VAL A N 1
ATOM 6537 C CA . VAL A 1 871 ? 20.087 22.104 -23.081 1.00 57.06 871 VAL A CA 1
ATOM 6538 C C . VAL A 1 871 ? 20.426 20.754 -22.428 1.00 57.06 871 VAL A C 1
ATOM 6540 O O . VAL A 1 871 ? 20.722 19.772 -23.107 1.00 57.06 871 VAL A O 1
ATOM 6543 N N . ASN A 1 872 ? 20.359 20.703 -21.094 1.00 69.00 872 ASN A N 1
ATOM 6544 C CA . ASN A 1 872 ? 20.497 19.488 -20.282 1.00 69.00 872 ASN A CA 1
ATOM 6545 C C . ASN A 1 872 ? 19.165 18.730 -20.213 1.00 69.00 872 ASN A C 1
ATOM 6547 O O . ASN A 1 872 ? 18.498 18.689 -19.180 1.00 69.00 872 ASN A O 1
ATOM 6551 N N . LYS A 1 873 ? 18.755 18.170 -21.356 1.00 78.31 873 LYS A N 1
ATOM 6552 C CA . LYS A 1 873 ? 17.607 17.259 -21.425 1.00 78.31 873 LYS A CA 1
ATOM 6553 C C . LYS A 1 873 ? 17.954 15.941 -20.758 1.00 78.31 873 LYS A C 1
ATOM 6555 O O . LYS A 1 873 ? 18.979 15.340 -21.089 1.00 78.31 873 LYS A O 1
ATOM 6560 N N . ILE A 1 874 ? 17.075 15.500 -19.870 1.00 85.12 874 ILE A N 1
ATOM 6561 C CA . ILE A 1 874 ? 17.132 14.188 -19.234 1.00 85.12 874 ILE A CA 1
ATOM 6562 C C . ILE A 1 874 ? 15.724 13.629 -19.261 1.00 85.12 874 ILE A C 1
ATOM 6564 O O . ILE A 1 874 ? 14.791 14.255 -18.770 1.00 85.12 874 ILE A O 1
ATOM 6568 N N . PHE A 1 875 ? 15.589 12.444 -19.819 1.00 89.94 875 PHE A N 1
ATOM 6569 C CA . PHE A 1 875 ? 14.424 11.601 -19.683 1.00 89.94 875 PHE A CA 1
ATOM 6570 C C . PHE A 1 875 ? 14.923 10.239 -19.238 1.00 89.94 875 PHE A C 1
ATOM 6572 O O . PHE A 1 875 ? 15.832 9.672 -19.853 1.00 89.94 875 PHE A O 1
ATOM 6579 N N . HIS A 1 876 ? 14.332 9.722 -18.177 1.00 93.31 876 HIS A N 1
ATOM 6580 C CA . HIS A 1 876 ? 14.624 8.395 -17.689 1.00 93.31 876 HIS A CA 1
ATOM 6581 C C . HIS A 1 876 ? 13.347 7.721 -17.209 1.00 93.31 876 HIS A C 1
ATOM 6583 O O . HIS A 1 876 ? 12.507 8.353 -16.573 1.00 93.31 876 HIS A O 1
ATOM 6589 N N . ALA A 1 877 ? 13.218 6.439 -17.516 1.00 95.25 877 ALA A N 1
ATOM 6590 C CA . ALA A 1 877 ? 12.091 5.623 -17.124 1.00 95.25 877 ALA A CA 1
ATOM 6591 C C . ALA A 1 877 ? 12.581 4.267 -16.619 1.00 95.25 877 ALA A C 1
ATOM 6593 O O . ALA A 1 877 ? 13.359 3.600 -17.302 1.00 95.25 877 ALA A O 1
ATOM 6594 N N . GLU A 1 878 ? 12.082 3.856 -15.458 1.00 96.62 878 GLU A N 1
ATOM 6595 C CA . GLU A 1 878 ? 12.291 2.531 -14.868 1.00 96.62 878 GLU A CA 1
ATOM 6596 C C . GLU A 1 878 ? 10.941 1.844 -14.736 1.00 96.62 878 GLU A C 1
ATOM 6598 O O . GLU A 1 878 ? 9.961 2.462 -14.314 1.00 96.62 878 GLU A O 1
ATOM 6603 N N . GLY A 1 879 ? 10.867 0.571 -15.102 1.00 97.06 879 GLY A N 1
ATOM 6604 C CA . GLY A 1 879 ? 9.593 -0.120 -15.127 1.00 97.06 879 GLY A CA 1
ATOM 6605 C C . GLY A 1 879 ? 9.694 -1.629 -15.189 1.00 97.06 879 GLY A C 1
ATOM 6606 O O . GLY A 1 879 ? 10.775 -2.223 -15.233 1.00 97.06 879 GLY A O 1
ATOM 6607 N N . ILE A 1 880 ? 8.515 -2.234 -15.246 1.00 97.94 880 ILE A N 1
ATOM 6608 C CA . ILE A 1 880 ? 8.332 -3.665 -15.459 1.00 97.94 880 ILE A CA 1
ATOM 6609 C C . ILE A 1 880 ? 7.500 -3.904 -16.711 1.00 97.94 880 ILE A C 1
ATOM 6611 O O . ILE A 1 880 ? 6.784 -3.017 -17.176 1.00 97.94 880 ILE A O 1
ATOM 6615 N N . TYR A 1 881 ? 7.592 -5.112 -17.251 1.00 97.62 881 TYR A N 1
ATOM 6616 C CA . TYR A 1 881 ? 6.684 -5.617 -18.273 1.00 97.62 881 TYR A CA 1
ATOM 6617 C C . TYR A 1 881 ? 6.224 -7.022 -17.914 1.00 97.62 881 TYR A C 1
ATOM 6619 O O . TYR A 1 881 ? 6.937 -7.753 -17.219 1.00 97.62 881 TYR A O 1
ATOM 6627 N N . LEU A 1 882 ? 5.055 -7.381 -18.429 1.00 97.50 882 LEU A N 1
ATOM 6628 C CA . LEU A 1 882 ? 4.494 -8.718 -18.343 1.00 97.50 882 LEU A CA 1
ATOM 6629 C C . LEU A 1 882 ? 3.752 -9.033 -19.648 1.00 97.50 882 LEU A C 1
ATOM 6631 O O . LEU A 1 882 ? 3.022 -8.184 -20.170 1.00 97.50 882 LEU A O 1
ATOM 6635 N N . ILE A 1 883 ? 4.014 -10.216 -20.194 1.00 96.06 883 ILE A N 1
ATOM 6636 C CA . ILE A 1 883 ? 3.504 -10.716 -21.471 1.00 96.06 883 ILE A CA 1
ATOM 6637 C C . ILE A 1 883 ? 3.076 -12.179 -21.330 1.00 96.06 883 ILE A C 1
ATOM 6639 O O . ILE A 1 883 ? 3.704 -12.927 -20.581 1.00 96.06 883 ILE A O 1
ATOM 6643 N N . ASP A 1 884 ? 2.047 -12.542 -22.086 1.00 91.94 884 ASP A N 1
ATOM 6644 C CA . ASP A 1 884 ? 1.434 -13.873 -22.200 1.00 91.94 884 ASP A CA 1
ATOM 6645 C C . ASP A 1 884 ? 1.193 -14.182 -23.692 1.00 91.94 884 ASP A C 1
ATOM 6647 O O . ASP A 1 884 ? 0.775 -13.258 -24.448 1.00 91.94 884 ASP A O 1
#

Sequence (884 aa):
MPSLSGIDLVIDQRLGANQNFSSSAISFIQGGGIYFDVAWEWNNGCCNASRDKRHAKDILDGLGITASGVMTFDGTNNPTRVGSRTLSINVPDTSSGVLAGSSIDYSPLSGKEIKFGAAGLINTLPTGCTGLVTGNSLFICDPGHSSNSGFSGAYIGIADVNAFTNSGYRDTTDNYALIEWVVGLAGATVPAQTKTVYFPEDTVIVAGEVYKESDLTAYMGNSPTGAKKVLAFMPLPVENINASGTANDFHVPNFISPNIWQIHNGNSSSYAGSNDVGMDYCSEFARAGVVGSCDKSAASTYKNHYLFGSELAAIGSGQSESVQTSRFLDFHSDFYLKPDSTSFKKREIPEGMSMWWQILLPWSAGATSVGVGLWAQLSFDDDYDGTNDNRKSQSSLLNVVISNLFPRRTDTTRYSEGDTGVGLDAFHFASYQQYFDDSDPSVTYARTLGPQSYFSTLECATAHDSSCFWGASNANYQPRGMMITNSDPYKKSDYTVPVSYSMDSDAFMSSGLNQGLIIQRVSNGSVGAMAQDLSVNDFRSAGFYASDANNYVGYFTGIMEFDQSGNTPEELAIVRSNGQATFTFDDTNDFLSVDAPLTVSNLPSTGYTNTWSDVKTGSLNLKFGDLNNSLAKSAYISKEVFAAELQDNGVQIGGSSGGTSNTKGVMVSWNTLDRQDYDLFKGDESQLVKPAVIPDTEYSQWGFWAMSSLDVSADAGTQTAGVHMGTWVAGEALDQSEIPTSGQATMSGAAVFKVASRSRAGTDGEIYKYTTTANVEGTFNWGASGYTGNIAFSKFDVGNSDFSAAGFTSFAISISGSGAEYSGSWTQDQSGGLYREAWLAGTLYGDDAPDESGGRVGVSLWSPSQDASEVNKIFHAEGIYLID

pLDDT: mean 78.55, std 16.88, range [29.25, 98.69]

Secondary structure (DSSP, 8-state):
----TT--EEEE--SS---TTHHHHHHHHHTT-EEEEE---STTTGGGTHHHHHHHHHHHHHTTTTSS---EE-----GGG-S-EEEE-----TTSTTSTT-----GGGTT-EEEESS---EEEPPTTEEESSTTSSEEEE-TTSTT--S-SSEEEEES-THHHH-HHHHTSSTHHHHHHHHHHHHTSSS---------GGG-----S-B--HHHHHHHHHTSSTT--EEEEEEEPPEE-TT-SSTTS--EEPTTS-HHHHHHHH-S-TTSTTSS--S--TTHHHHHTTSSS---TT-TTTHHHHHHHHHHHTT--SSTTSS-B-STTS--TTTTTS---TTS----BPPTTB--EEEEE----TT----EEEEEEEEEEE----SSSSGGGG-EEEEEEEEEEEEEGGG-TTTS-TT--SEEEEEEEEEEEE-EEE---TTS--EEEPPPEEEEEEEEE---SS--SEEEE-TTT--EEEEEEESS-TT-SSPPP--EEEETTTTEE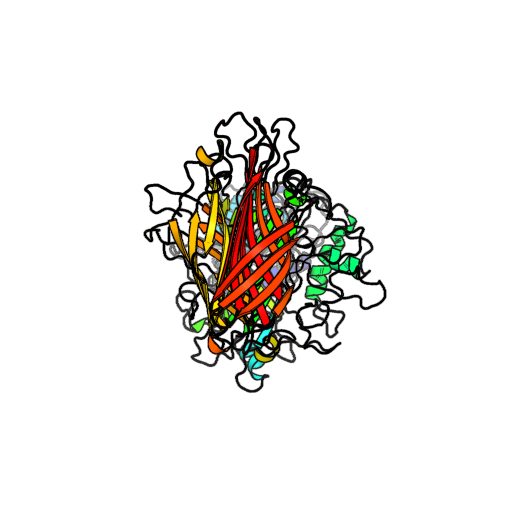EE---EEEEEEE-EE-SSTT-EES-EEHHHHH--SS-----SEEEEEEEEEEEEEETTEEEEEEEEEEESS-EEEEEETTTTEEEEEEEEEEEEPPP-TTGGG--S---EEEEEEE--TTSSSS-EEEEETTEEEEEBP-S--BBTB----TT-EEEEEEEGGG-SB--SSTT---TTTTPPP-PPPP-SSEEEEEEEEEES--BSSSS---EEEEEEEEEEE-BPPTTTS-SSEEEEEEEEEEEEEEEE---STT-PPEEEEEEEEEEEEEEEEBTEEEEEEEEESTTTT-HHHHHTT-SSEEEEEEEETTEEEEEEEEEETTTEEEEEEEEEEEE-SSS--EEEEEEEEEEE-----TTS---EEEEEEEEEE-

Radius of gyration: 33.39 Å; chains: 1; bounding box: 75×72×98 Å

Foldseek 3Di:
DPQCPPPQEDAELDALDQCPCLVNVLVQQQVAHAYEYAQAEDAPRPRNSVNSVVSVQSSCVSQVLPDADDFAWDNDPDVVQQAKDKWQFDQDDCVDDFLVQFPQDSPLSPRFIFIAGRQTAGQDDGRQKDQRTVRSQKIKRTCSGPVGDRGNYMYIYHHGSCSCPPPVNNVPTCSVSVVVSSVVSSVSPDPDDDDDDQDPVNDDPPPFAFQFLVLVLLLPVVDDPWFKWKFFKDWQFDWDPPDDDLQQIDTAAPPDDSVVRCVVQDRDSVSQAFADQHFDLQVLCVLLVVDVDQHSGDSSNSVRSVVSNVLLQQQDPFPARFAAFCQLEPCVVCLLPSDDNPPDSHRYGTFQWFTWIWMDGNDDVPDWAWIKIKIWGWGKTWPDQAAALTLLQIKIKTKMKMKTKGFVCNCCQFDPNVQGAIKMKMKIKMKIKGWDDDPPPVDHATAIFAIKMKIAIKIFAAASRHYQFGYADPPNSQTFWGKIWSAHSHTPDDRTWIWMAGLFQRDIDTDIDIIIMGTGWYDLSDVGDTHSIDGLVSLQPGPFAADPDQKKKWKWWFKKFWRDPNGTGQQIWTKMAPGIKMKGADPPRQWIKIKGWIWTGFADDALPNVVDDLRDTAIWIWMWTDPRCPQWGKGRSYPQWIKTWIGQQQTAHVDRPRDGPFKTKMWTWQSNHSHHYCVQQNHNPVPSDGGFAADDHHWKTKTFMKMWGQARHPDPDTMTMMTDGIMMMIGAFDFLQLEDAFDKDKWWGKKKKWKWWWWDFDPHTYIRTGMHMWIWMWMWGHHNAWIKIKIKTAQTSNNNPVCVVQVNNIDMFIWTDHGQKIWTWDKDDDPPQKIKIKIWIKGFTDDRHRPKMKTKMKIWIFHRYSDSRDGTIIMIIIIMHIID